Protein 1K0W (pdb70)

Solvent-accessible surface area: 64824 Å² total; per-residue (Å²): 70,38,112,111,22,15,129,83,0,9,94,7,0,45,16,0,48,155,91,128,5,18,75,140,60,122,7,7,0,0,4,19,38,91,182,120,30,5,0,0,0,10,0,45,81,12,81,23,102,119,13,69,24,120,16,0,0,0,1,18,22,136,76,25,117,78,63,63,34,109,85,155,31,8,78,24,10,45,1,0,44,15,0,1,80,36,16,102,74,5,13,0,0,2,5,4,65,3,187,38,0,12,84,10,0,119,60,26,70,43,1,37,4,47,26,50,56,4,0,33,64,0,62,12,62,0,4,14,3,93,137,26,70,120,79,30,80,130,42,134,81,48,72,40,4,0,52,1,0,21,56,8,4,133,160,115,69,36,76,10,59,67,4,13,0,0,0,2,45,75,38,0,6,1,2,3,7,159,60,1,113,36,0,4,89,11,7,48,14,2,19,84,7,0,103,87,6,44,92,39,113,130,152,36,89,154,79,99,82,27,129,107,109,63,14,42,115,30,10,100,153,81,146,76,21,112,106,21,18,126,68,0,5,86,7,0,43,17,0,47,156,92,129,3,20,69,136,59,121,8,8,0,0,2,19,35,95,175,136,33,6,0,0,0,9,1,39,81,14,79,22,106,124,11,69,32,114,13,0,0,0,0,18,20,141,75,27,117,80,72,53,32,110,78,122,28,8,68,22,9,46,1,0,41,15,0,1,79,35,16,110,70,5,13,0,0,1,5,3,61,4,188,40,0,14,83,10,0,118,57,25,76,43,1,39,5,46,28,50,57,4,0,35,67,0,59,12,60,0,4,15,3,90,147,29,71,110,82,31,83,127,45,130,84,50,63,37,3,0,51,2,0,19,50,6,2,128,151,115,71,38,75,9,57,64,3,13,0,0,0,4,35,75,39,0,5,1,2,3,8,161,60,1,117,35,0,4,90,11,5,50,12,1,18,84,7,0,100,88,7,45,88,39,112,130,153,38,89,153,76,100,82,28,129,108,107,64,13,40,111,31,7,95,160,84,132,74,23,120,103,21,19,118,69,0,9,86,6,0,40,16,0,48,151,98,125,3,20,76,134,65,121,8,8,0,0,2,22,35,96,177,132,29,4,0,0,0,10,1,50,82,14,75,24,98,122,11,74,33,120,19,0,0,0,0,16,20,140,81,22,117,68,71,56,41,107,82,158,33,8,77,23,9,45,2,0,49,17,0,0,80,40,17,105,75,7,10,0,0,1,6,4,60,2,183,37,0,12,87,10,0,120,58,25,71,42,1,37,4,47,28,51,56,4,0,37,66,0,63,14,60,0,8,17,3,85,139,29,68,111,82,30,82,123,42,130,82,53,64,39,3,0,53,2,0,19,51,3,3,131,150,112,72,38,77,10,57,67,4,12,0,0,0,2,36,77,42,0,5,2,2,2,9,152,50,0,112,35,0,5,90,10,6,51,12,2,21,84,7,0,98,84,7,43,88,42,113,129,154,36,87,154,82,98,85,26,130,105,106,65,13,42,110,29,7,91,153,86,132,85,30,116,101,20,20,123,72,0,7,91,6,0,36,16,0,48,144,93,129,4,19,69,138,59,120,8,8,0,0,2,23,33,96,175,125,31,1,0,0,0,8,0,41,75,17,79,22,100,123,12,72,36,120,16,0,0,0,1,16,19,149,78,29,115,70,62,59,37,104,80,142,36,8,79,22,9,40,1,0,37,15,0,1,81,38,21,106,73,6,11,0,0,2,4,4,61,3,184,40,0,12,86,10,0,120,59,26,72,41,1,39,4,47,27,49,58,4,0,40,63,0,60,13,58,0,4,15,3,89,134,30,69,112,82,27,84,124,51,127,78,52,59,39,2,0,53,1,0,21,46,9,3,131,155,116,73,37,74,8,57,63,5,14,0,0,0,2,42,71,35,0,7,1,2,3,9,158,54,0,117,37,0,5,89,11,8,46,11,2,17,86,7,0,101,87,8,42,86,42,108,130,148,36,83,144,80,98,84,25,130,107,106,65,12,50,104,30,4,85,163,85,124,80,32,115,104,26,16,121,77,0,6,84,6,0,40,17,0,48,145,97,129,2,20,72,140,58,118,9,6,0,0,4,20,45,90,177,104,29,0,0,0,0,7,0,55,76,11,81,23,104,122,12,75,34,120,22,0,0,0,1,15,24,141,89,29,108,60,62,56,32,112,80,149,33,8,78,24,8,48,2,0,41,15,0,1,79,37,18,106,71,5,12,0,0,2,6,3,68,3,182,41,0,11,85,10,0,118,61,25,71,44,1,41,4,46,27,49,55,5,0,26,69,0,55,14,61,0,7,16,4,97,144,28,70,110,82,28,78,126,44,131,81,52,63,40,3,0,53,1,0,17,44,8,3,126,154,115,76,39,73,8,56,62,0,11,0,0,0,3,43,75,39,0,5,2,1,4,9,159,53,0,114,41,0,5,89,13,7,46,9,2,19,86,7,0,102,86,10,42,84,37,110,129,150,39,85,144,72,101,83,25,128,112,106,61,15,46,110,25,8,107,138,86,139,82,37,118,103,20,21,128,84,0,10,84,7,0,58,25,0,46,170,85,124,4,19,76,131,57,124,10,7,0,0,5,23,24,97,167,136,23,2,0,0,0,10,1,42,78,10,81,25,103,121,14,66,32,118,23,0,0,0,2,11,19,130,88,24,113,65,66,58,32,110,93,154,38,8,76,20,7,42,1,0,36,17,0,1,80,38,29,110,75,5,13,0,0,1,6,2,66,3,180,38,0,11,86,11,0,119,61,26,74,41,1,39,4,48,28,50,55,6,0,31,76,0,58,13,62,0,7,17,1,95,138,26,71,105,84,26,84,121,42,128,83,52,65,40,3,0,52,1,0,22,45,7,4,110,166,113,68,43,71,6,59,60,0,14,0,0,0,4,36,73,40,0,6,2,1,4,9,154,57,1,114,38,0,3,84,12,8,56,8,1,18,90,8,0,104,86,9,44,89,40,113,131,156,40,87,151,78,99,82,27,127,105,107,63,14,39,106,28,6,97,147,77,142

Organism: Escherichia coli (strain K12) (NCBI:txid83333)

B-factor: mean 24.39, std 9.13, range [5.53, 56.59]

GO terms:
  GO:0008270 zinc ion binding (F, IDA)
  GO:0008742 L-ribulose-phosphate 4-epimerase activity (F, IDA)
  GO:0008742 L-ribulose-phosphate 4-epimerase activity (F, EXP)
  GO:0019569 L-arabinose catabolic process to D-xylulose 5-phosphate (P, IMP)
  GO:0005829 cytosol (C, IDA)
  GO:0042802 identical protein binding (F, IDA)
  GO:0032991 protein-containing complex (C, IDA)
  GO:0019569 L-arabinose catabolic process to D-xylulose 5-phosphate (P, IEP)
  GO:0019324 L-lyxose metabolic process (P, IMP)

Radius of gyration: 83.46 Å; Cα contacts (8 Å, |Δi|>4): 2722; chains: 6; bounding box: 84×61×274 Å

Sequence (1338 aa):
MLEDLKRQVLEANLALPKHNLVTLTWGNVSAVDRERGVFVIKPSGVDYSIMTADDMVVVSIETGEVVEGAKKPSSDTPTHRLLYQAFPSIGGIVHTHSRHATIWAQAGQSIPATGTTHANYFYGTIPCTRKMTDAEINGEYEWETGNVIVETFEKQGIDAAQMPGVLVHSHGPFAWGKNAEDAVHNAIVLEEVAYMGIFCRQLAPQLPDMQQTLLNKHYLRKHMLEDLKRQVLEANLALPKHNLVTLTWGNVSAVDRERGVFVIKPSGVDYSIMTADDMVVVSIETGEVVEGAKKPSSDTPTHRLLYQAFPSIGGIVHTHSRHATIWAQAGQSIPATGTTHANYFYGTIPCTRKMTDAEINGEYEWETGNVIVETFEKQGIDAAQMPGVLVHSHGPFAWGKNAEDAVHNAIVLEEVAYMGIFCRQLAPQLPDMQQTLLNKHYLRKHMLEDLKRQVLEANLALPKHNLVTLTWGNVSAVDRERGVFVIKPSGVDYSIMTADDMVVVSIETGEVVEGAKKPSSDTPTHRLLYQAFPSIGGIVHTHSRHATIWAQAGQSIPATGTTHANYFYGTIPCTRKMTDAEINGEYEWETGNVIVETFEKQGIDAAQMPGVLVHSHGPFAWGKNAEDAVHNAIVLEEVAYMGIFCRQLAPQLPDMQQTLLNKHYLRKHMLEDLKRQVLEANLALPKHNLVTLTWGNVSAVDRERGVFVIKPSGVDYSIMTADDMVVVSIETGEVVEGAKKPSSDTPTHRLLYQAFPSIGGIVHTHSRHATIWAQAGQSIPATGTTHANYFYGTIPCTRKMTDAEINGEYEWETGNVIVETFEKQGIDAAQMPGVLVHSHGPFAWGKNAEDAVHNAIVLEEVAYMGIFCRQLAPQLPDMQQTLLNKHYLRKHMLEDLKRQVLEANLALPKHNLVTLTWGNVSAVDRERGVFVIKPSGVDYSIMTADDMVVVSIETGEVVEGAKKPSSDTPTHRLLYQAFPSIGGIVHTHSRHATIWAQAGQSIPATGTTHANYFYGTIPCTRKMTDAEINGEYEWETGNVIVETFEKQGIDAAQMPGVLVHSHGPFAWGKNAEDAVHNAIVLEEVAYMGIFCRQLAPQLPDMQQTLLNKHYLRKHMLEDLKRQVLEANLALPKHNLVTLTWGNVSAVDRERGVFVIKPSGVDYSIMTADDMVVVSIETGEVVEGAKKPSSDTPTHRLLYQAFPSIGGIVHTHSRHATIWAQAGQSIPATGTTHANYFYGTIPCTRKMTDAEINGEYEWETGNVIVETFEKQGIDAAQMPGVLVHSHGPFAWGKNAEDAVHNAIVLEEVAYMGIFCRQLAPQLPDMQQTLLNKHYLRKH

CATH classification: 3.40.225.10

Foldseek 3Di:
DPLVQLVLQLVLLLVCVVLPQADFRFKKKKFDDVVVQKIWIAFPPDTNVGDDSLQIWIAHLVPRHTPDHPGHGDLLSLLVSLCCVLAVQFTMKMWGCRPLQVVCQQVQHWQAAADLLCLQQALGIAEHFDAQDPCCCPDSVSNSLNVRFSCRCVVVVHRCQRGQKHHYHSGHMMGTHNGSNRRSVSSSSSSVSSVVSVVVCVVPVPDDGDDNVSSCCNHVVHD/DCLVQLQLQLVLLLCCVVLPQADWNFKKKKFDDVVVQKIWIAFPPDTNVVDDSLQIWIAHLVPRHTPDHPGHGDPLSLLVSLCVVLAVQFGMKMWGARPLQVVCQQVQHWQAAADLLCLLQALGIAEHFDAQDPCCCVDSPSNSLNVRQSCRCVVVVHHCQRGQWHRYHSGGIMGTDNGSVRRSVSSSSSSVSSVVSVVVCVVPVPDDGDDNVSSCVNHVVDD/DCLVQLVLQLVLLLCCVVLPLADWNFKKKKFDDVVVQKIKIAFPPDTNVVDDSLQIWIAHLVPRHTDDHDGHGDLLSLLVSLLCVLAVQFGMKMWGARPLQVVCQAVQHWQAAADLLCLLQALGIAEEFDADDPCCCPDSVSNSLNVRVSCRCVVVVHHCQRGQKHRYHNGHIMGTHNGSVRRSVSSSSSSVSSVVSVVVCVVPVVRDGDDNVSSCCNHVVDD/DCQVQLVLQLVLLLVCVVLPQADWNFKKKKFDDVVVQKIKIAAPPDTNVGDDSLQIWIAHLVPRDTPDHDGHGHLLSLLVSLQCVLAVQFGMKMWGARPLQVVCQQVQHWQAAADLLCLLQALGIAEEFDADDPCCCPPSVSNSLNVRQSVRCVVVVHHCQRGQKHRYHSPHIMGTHRGSNRRSVSSSSSSVSSVVSVVVCVVPVPRDGDDNVSSCVNHVVDD/DVLVQLVLQLVLLLVCVVLQQADWNFKKKKFDDVVVQKIKIAFPPDTNVGDDSLQIFIAHLVPRDTPHHPGHGDPLSLLVSLQVVLAVQFGMKIWGCRPLQVVCQAVQHWQAAADLLCLLQALGIAEEFDADDPCCCPDSVSNSLNVSFSVRCVVVVHRCQRRQKHRYHSGGIMGTHRGSNGRSVSSSSSSVSSVVRVVVCVVPVPDDGDDNVSSCCNHVVDD/DPLVQLVLQLVLLLVCVVLVQADWNFKKKKFADVVVQWIKIAFPPDGNVGDDSLQIWIAHLVPRHTPDHPGHGDLLSLLVSLVVVLDVQFGMKMWGARPLQVVCQQVQHWFAAADLLCLLQALGIAEHFDADDVCCCPDSVSNSLNVSVSVRCVVVVHDCQRGQKHRYHSGGIMGTHNGSNRRSVSSSSSSVSSVCRVVVCVVPVVDDGDDNVSSCVNHVVDD

Secondary structure (DSSP, 8-state):
--HHHHHHHHHHHHHHHHTT---TT--EEEEEETTTTEEEEPBSS--TTT--GGG-EEEETTT--EEE-SSPBPTTHHHHHHHHHH-TT--EEEE---HHHHHHHHHT--B---SHHHHTT-SS-B-BPPPPPHHHHHSSHHHHHHHHHHHHHHHTT--TTT--EEEETTTEEEEEESSHHHHHHHHHHHHHHHHHHHHHHHH-TTPPPPPHHHHHHHHHH--/--HHHHHHHHHHHHHHHHTT---TT--EEEEEETTTTEEEEPBSS--TTT--GGGPEEEETTT--EEE-SSPBPTTHHHHHHHHHH-TT--EEEE---HHHHHHHHHT--B---SHHHHTT-SS-B-BPPPPPHHHHHSSHHHHHHHHHHHHHHHHT--TTT--EEEETTTEEEEEESSHHHHHHHHHHHHHHHHHHHHHHHH-TTPPPPPHHHHHHHHHH--/--HHHHHHHHHHHHHHHHTTS--TT--EEEEEETTTTEEEEPBSS--TTT--GGG-EEEETTT--EEE-SSPBPTTHHHHHHHHHH-TT--EEEE---HHHHHHHHHT--B---SHHHHTT-SSPBPBPPPPPHHHHHSSHHHHHHHHHHHHHHHTT--TTT--EEEETTTEEEEEESSHHHHHHHHHHHHHHHHHHHHHHHH-TTPPPPPHHHHHHHHHH--/--HHHHHHHHHHHHHHHHTT---TT--EEEEEETTTTEEEEPBSS--TTT--GGG-EEEETTT--EEE-SSPBPTTHHHHHHHHHH-TT--EEEE---HHHHHHHHHT--B---SHHHHTT-SS-B-BPPPPPHHHHHSSHHHHHHHHHHHHHHHHT--TTT--EEEETTTEEEEEESSHHHHHHHHHHHHHHHHHHHHHHHH-TTPPPPPHHHHHHHHHH--/--HHHHHHHHHHHHHHHHTT---TT--EEEEEETTTTEEEEPBSS--TTT--GGGPEEEETTT--EEE-SSPBPTTHHHHHHHHHH-TT--EEEE---HHHHHHHHHT--B---SHHHHTT-SS-B-BPPPPPHHHHHSSHHHHHHHHHHHHHHTTT--TTT--EEEETTTEEEEEESSHHHHHHHHHHHHHHHHHHHHHHHH-TTPPPPPHHHHHHHHHT--/--HHHHHHHHHHHHHHHHTTS--TT--EEEEEETTTTEEEEPBSS--TTT--GGG-EEEETTT--EEE-SSPBPTTHHHHHHHHHH-TT--EEEE---HHHHHHHHHT--B---SHHHHTT-SS-B-BPPPPPHHHHTSSHHHHHHHHHHHHHHHTT--TTT--EEEETTTEEEEEESSHHHHHHHHHHHHHHHHHHHHHHHH-TTPPPPPHHHHHHHHHH--

Structure (mmCIF, N/CA/C/O backbone):
data_1K0W
#
_entry.id   1K0W
#
_cell.length_a   105.900
_cell.length_b   105.900
_cell.length_c   274.800
_cell.angle_alpha   90.00
_cell.angle_beta   90.00
_cell.angle_gamma   90.00
#
_symmetry.space_group_name_H-M   'P 4 21 2'
#
loop_
_entity.id
_entity.type
_entity.pdbx_description
1 polymer 'L-RIBULOSE 5 PHOSPHATE 4-EPIMERASE'
2 non-polymer 'ZINC ION'
3 water water
#
loop_
_atom_site.group_PDB
_atom_site.id
_atom_site.type_symbol
_atom_site.label_atom_id
_atom_site.label_alt_id
_atom_site.label_comp_id
_atom_site.label_asym_id
_atom_site.label_entity_id
_atom_site.label_seq_id
_atom_site.pdbx_PDB_ins_code
_atom_site.Cartn_x
_atom_site.Cartn_y
_atom_site.Cartn_z
_atom_site.occupancy
_atom_site.B_iso_or_equiv
_atom_site.auth_seq_id
_atom_site.auth_comp_id
_atom_site.auth_asym_id
_atom_site.auth_atom_id
_atom_site.pdbx_PDB_model_num
ATOM 1 N N . MET A 1 1 ? 23.441 17.057 95.740 1.00 47.29 1 MET A N 1
ATOM 2 C CA . MET A 1 1 ? 21.984 16.740 95.775 1.00 47.14 1 MET A CA 1
ATOM 3 C C . MET A 1 1 ? 21.726 15.295 95.375 1.00 47.26 1 MET A C 1
ATOM 4 O O . MET A 1 1 ? 20.707 14.715 95.748 1.00 48.71 1 MET A O 1
ATOM 9 N N . LEU A 1 2 ? 22.644 14.724 94.603 1.00 46.15 2 LEU A N 1
ATOM 10 C CA . LEU A 1 2 ? 22.521 13.338 94.162 1.00 45.60 2 LEU A CA 1
ATOM 11 C C . LEU A 1 2 ? 23.867 12.665 94.405 1.00 44.78 2 LEU A C 1
ATOM 12 O O . LEU A 1 2 ? 24.467 12.080 93.502 1.00 44.22 2 LEU A O 1
ATOM 17 N N . GLU A 1 3 ? 24.327 12.770 95.645 1.00 43.61 3 GLU A N 1
ATOM 18 C CA . GLU A 1 3 ? 25.602 12.220 96.070 1.00 42.15 3 GLU A CA 1
ATOM 19 C C . GLU A 1 3 ? 25.964 10.865 95.464 1.00 42.06 3 GLU A C 1
ATOM 20 O O . GLU A 1 3 ? 27.088 10.683 94.994 1.00 41.88 3 GLU A O 1
ATOM 26 N N . ASP A 1 4 ? 25.034 9.915 95.458 1.00 41.17 4 ASP A N 1
ATOM 27 C CA . ASP A 1 4 ? 25.345 8.607 94.890 1.00 40.95 4 ASP A CA 1
ATOM 28 C C . ASP A 1 4 ? 25.644 8.699 93.389 1.00 40.46 4 ASP A C 1
ATOM 29 O O . ASP A 1 4 ? 26.379 7.869 92.841 1.00 40.16 4 ASP A O 1
ATOM 34 N N . LEU A 1 5 ? 25.076 9.706 92.726 1.00 39.12 5 LEU A N 1
ATOM 35 C CA . LEU A 1 5 ? 25.296 9.886 91.293 1.00 37.54 5 LEU A CA 1
ATOM 36 C C . LEU A 1 5 ? 26.638 10.570 91.091 1.00 36.34 5 LEU A C 1
ATOM 37 O O . LEU A 1 5 ? 27.392 10.222 90.180 1.00 35.95 5 LEU A O 1
ATOM 42 N N . LYS A 1 6 ? 26.924 11.553 91.939 1.00 35.00 6 LYS A N 1
ATOM 43 C CA . LYS A 1 6 ? 28.186 12.270 91.871 1.00 34.70 6 LYS A CA 1
ATOM 44 C C . LYS A 1 6 ? 29.315 11.296 92.166 1.00 35.15 6 LYS A C 1
ATOM 45 O O . LYS A 1 6 ? 30.456 11.520 91.768 1.00 35.14 6 LYS A O 1
ATOM 51 N N . ARG A 1 7 ? 28.985 10.221 92.878 1.00 34.82 7 ARG A N 1
ATOM 52 C CA . ARG A 1 7 ? 29.959 9.200 93.235 1.00 35.35 7 ARG A CA 1
ATOM 53 C C . ARG A 1 7 ? 30.277 8.356 92.021 1.00 34.50 7 ARG A C 1
ATOM 54 O O . ARG A 1 7 ? 31.439 8.064 91.736 1.00 34.27 7 ARG A O 1
ATOM 62 N N . GLN A 1 8 ? 29.224 7.957 91.319 1.00 33.72 8 GLN A N 1
ATOM 63 C CA . GLN A 1 8 ? 29.355 7.144 90.122 1.00 33.04 8 GLN A CA 1
ATOM 64 C C . GLN A 1 8 ? 30.108 7.881 89.022 1.00 31.70 8 GLN A C 1
ATOM 65 O O . GLN A 1 8 ? 30.910 7.277 88.307 1.00 31.18 8 GLN A O 1
ATOM 71 N N . VAL A 1 9 ? 29.841 9.179 88.894 1.00 29.42 9 VAL A N 1
ATOM 72 C CA . VAL A 1 9 ? 30.487 10.000 87.880 1.00 28.19 9 VAL A CA 1
ATOM 73 C C . VAL A 1 9 ? 31.937 10.243 88.279 1.00 28.22 9 VAL A C 1
ATOM 74 O O . VAL A 1 9 ? 32.847 10.126 87.456 1.00 27.44 9 VAL A O 1
ATOM 78 N N . LEU A 1 10 ? 32.150 10.573 89.547 1.00 27.86 10 LEU A N 1
ATOM 79 C CA . LEU A 1 10 ? 33.497 10.801 90.047 1.00 29.42 10 LEU A CA 1
ATOM 80 C C . LEU A 1 10 ? 34.359 9.574 89.752 1.00 29.05 10 LEU A C 1
ATOM 81 O O . LEU A 1 10 ? 35.387 9.673 89.083 1.00 28.58 10 LEU A O 1
ATOM 86 N N . GLU A 1 11 ? 33.926 8.419 90.243 1.00 28.65 11 GLU A N 1
ATOM 87 C CA . GLU A 1 11 ? 34.664 7.182 90.033 1.00 28.63 11 GLU A CA 1
ATOM 88 C C . GLU A 1 11 ? 34.886 6.857 88.557 1.00 27.62 11 GLU A C 1
ATOM 89 O O . GLU A 1 11 ? 35.930 6.325 88.189 1.00 27.38 11 GLU A O 1
ATOM 95 N N . ALA A 1 12 ? 33.914 7.171 87.707 1.00 26.59 12 ALA A N 1
ATOM 96 C CA . ALA A 1 12 ? 34.069 6.884 86.287 1.00 26.04 12 ALA A CA 1
ATOM 97 C C . ALA A 1 12 ? 35.139 7.797 85.695 1.00 25.27 12 ALA A C 1
ATOM 98 O O . ALA A 1 12 ? 35.918 7.384 84.839 1.00 25.79 12 ALA A O 1
ATOM 100 N N . ASN A 1 13 ? 35.171 9.041 86.155 1.00 25.28 13 ASN A N 1
ATOM 101 C CA . ASN A 1 13 ? 36.152 10.001 85.673 1.00 25.86 13 ASN A CA 1
ATOM 102 C C . ASN A 1 13 ? 37.568 9.611 86.100 1.00 26.34 13 ASN A C 1
ATOM 103 O O . ASN A 1 13 ? 38.530 9.805 85.353 1.00 26.31 13 ASN A O 1
ATOM 108 N N . LEU A 1 14 ? 37.687 9.057 87.302 1.00 26.27 14 LEU A N 1
ATOM 109 C CA . LEU A 1 14 ? 38.977 8.627 87.829 1.00 26.85 14 LEU A CA 1
ATOM 110 C C . LEU A 1 14 ? 39.433 7.355 87.128 1.00 26.39 14 LEU A C 1
ATOM 111 O O . LEU A 1 14 ? 40.611 7.013 87.149 1.00 27.47 14 LEU A O 1
ATOM 116 N N . ALA A 1 15 ? 38.491 6.660 86.506 1.00 25.63 15 ALA A N 1
ATOM 117 C CA . ALA A 1 15 ? 38.796 5.432 85.790 1.00 25.43 15 ALA A CA 1
ATOM 118 C C . ALA A 1 15 ? 39.480 5.732 84.454 1.00 24.81 15 ALA A C 1
ATOM 119 O O . ALA A 1 15 ? 40.219 4.904 83.926 1.00 25.30 15 ALA A O 1
ATOM 121 N N . LEU A 1 16 ? 39.232 6.919 83.913 1.00 24.25 16 LEU A N 1
ATOM 122 C CA . LEU A 1 16 ? 39.815 7.304 82.630 1.00 23.76 16 LEU A CA 1
ATOM 123 C C . LEU A 1 16 ? 41.336 7.169 82.581 1.00 23.68 16 LEU A C 1
ATOM 124 O O . LEU A 1 16 ? 41.868 6.488 81.701 1.00 23.84 16 LEU A O 1
ATOM 129 N N . PRO A 1 17 ? 42.059 7.815 83.514 1.00 23.84 17 PRO A N 1
ATOM 130 C CA . PRO A 1 17 ? 43.519 7.686 83.474 1.00 24.69 17 PRO A CA 1
ATOM 131 C C . PRO A 1 17 ? 43.983 6.275 83.842 1.00 26.24 17 PRO A C 1
ATOM 132 O O . PRO A 1 17 ? 44.975 5.781 83.311 1.00 26.19 17 PRO A O 1
ATO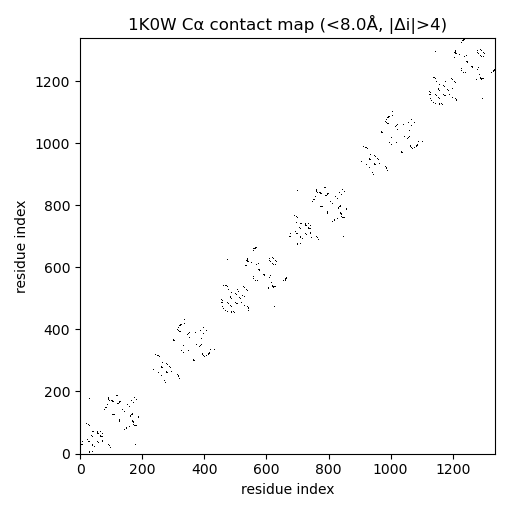M 136 N N . LYS A 1 18 ? 43.250 5.620 84.738 1.00 27.61 18 LYS A N 1
ATOM 137 C CA . LYS A 1 18 ? 43.615 4.273 85.158 1.00 28.33 18 LYS A CA 1
ATOM 138 C C . LYS A 1 18 ? 43.612 3.305 83.986 1.00 27.90 18 LYS A C 1
ATOM 139 O O . LYS A 1 18 ? 44.417 2.378 83.941 1.00 28.40 18 LYS A O 1
ATOM 145 N N . HIS A 1 19 ? 42.701 3.512 83.042 1.00 26.39 19 HIS A N 1
ATOM 146 C CA . HIS A 1 19 ? 42.626 2.633 81.888 1.00 25.71 19 HIS A CA 1
ATOM 147 C C . HIS A 1 19 ? 43.381 3.192 80.694 1.00 25.23 19 HIS A C 1
ATOM 148 O O . HIS A 1 19 ? 43.163 2.772 79.561 1.00 23.55 19 HIS A O 1
ATOM 155 N N . ASN A 1 20 ? 44.271 4.142 80.969 1.00 24.57 20 ASN A N 1
ATOM 156 C CA . ASN A 1 20 ? 45.103 4.765 79.945 1.00 24.73 20 ASN A CA 1
ATOM 157 C C . ASN A 1 20 ? 44.329 5.292 78.743 1.00 23.07 20 ASN A C 1
ATOM 158 O O . ASN A 1 20 ? 44.780 5.171 77.609 1.00 22.94 20 ASN A O 1
ATOM 163 N N . LEU A 1 21 ? 43.170 5.886 78.995 1.00 22.21 21 LEU A N 1
ATOM 164 C CA . LEU A 1 21 ? 42.349 6.432 77.920 1.00 22.07 21 LEU A CA 1
ATOM 165 C C . LEU A 1 21 ? 42.563 7.935 77.817 1.00 22.56 21 LEU A C 1
ATOM 166 O O . LEU A 1 21 ? 42.146 8.576 76.844 1.00 22.10 21 LEU A O 1
ATOM 171 N N . VAL A 1 22 ? 43.232 8.487 78.820 1.00 21.70 22 VAL A N 1
ATOM 172 C CA . VAL A 1 22 ? 43.459 9.916 78.876 1.00 23.64 22 VAL A CA 1
ATOM 173 C C . VAL A 1 22 ? 44.853 10.294 79.365 1.00 24.34 22 VAL A C 1
ATOM 174 O O . VAL A 1 22 ? 45.574 9.473 79.922 1.00 24.99 22 VAL A O 1
ATOM 178 N N . THR A 1 23 ? 45.223 11.547 79.133 1.00 25.83 23 THR A N 1
ATOM 179 C CA . THR A 1 23 ? 46.504 12.086 79.572 1.00 26.27 23 THR A CA 1
ATOM 180 C C . THR A 1 23 ? 46.207 13.472 80.152 1.00 25.93 23 THR A C 1
ATOM 181 O O . THR A 1 23 ? 45.228 14.107 79.764 1.00 25.94 23 THR A O 1
ATOM 185 N N . LEU A 1 24 ? 47.050 13.936 81.070 1.00 25.86 24 LEU A N 1
ATOM 186 C CA . LEU A 1 24 ? 46.860 15.241 81.689 1.00 25.09 24 LEU A CA 1
ATOM 187 C C . LEU A 1 24 ? 45.433 15.346 82.229 1.00 26.12 24 LEU A C 1
ATOM 188 O O . LEU A 1 24 ? 45.053 14.594 83.130 1.00 26.33 24 LEU A O 1
ATOM 193 N N . THR A 1 25 ? 44.637 16.260 81.682 1.00 25.09 25 THR A N 1
ATOM 194 C CA . THR A 1 25 ? 43.265 16.415 82.154 1.00 25.29 25 THR A CA 1
ATOM 195 C C . THR A 1 25 ? 42.228 16.231 81.058 1.00 24.40 25 THR A C 1
ATOM 196 O O . THR A 1 25 ? 41.082 16.635 81.216 1.00 23.24 25 THR A O 1
ATOM 200 N N . TRP A 1 26 ? 42.624 15.617 79.948 1.00 24.08 26 TRP A N 1
ATOM 201 C CA . TRP A 1 26 ? 41.682 15.391 78.858 1.00 25.08 26 TRP A CA 1
ATOM 202 C C . TRP A 1 26 ? 40.617 14.386 79.294 1.00 24.77 26 TRP A C 1
ATOM 203 O O . TRP A 1 26 ? 40.771 13.701 80.307 1.00 24.71 26 TRP A O 1
ATOM 214 N N . GLY A 1 27 ? 39.533 14.308 78.532 1.00 24.06 27 GLY A N 1
ATOM 215 C CA . GLY A 1 27 ? 38.475 13.365 78.847 1.00 23.01 27 GLY A CA 1
ATOM 216 C C . GLY A 1 27 ? 37.493 13.837 79.900 1.00 22.88 27 GLY A C 1
ATOM 217 O O . GLY A 1 27 ? 37.794 14.722 80.702 1.00 23.73 27 GLY A O 1
ATOM 218 N N . ASN A 1 28 ? 36.305 13.246 79.880 1.00 22.02 28 ASN A N 1
ATOM 219 C CA . ASN A 1 28 ? 35.256 13.576 80.834 1.00 21.15 28 ASN A CA 1
ATOM 220 C C . ASN A 1 28 ? 34.112 12.574 80.758 1.00 21.02 28 ASN A C 1
ATOM 221 O O . ASN A 1 28 ? 33.759 12.084 79.678 1.00 20.38 28 ASN A O 1
ATOM 226 N N . VAL A 1 29 ? 33.552 12.261 81.922 1.00 19.33 29 VAL A N 1
ATOM 227 C CA . VAL A 1 29 ? 32.444 11.328 82.017 1.00 18.55 29 VAL A CA 1
ATOM 228 C C . VAL A 1 29 ? 31.272 12.004 82.714 1.00 19.13 29 VAL A C 1
ATOM 229 O O . VAL A 1 29 ? 31.460 12.840 83.597 1.00 18.39 29 VAL A O 1
ATOM 233 N N . SER A 1 30 ? 30.060 11.648 82.305 1.00 20.09 30 SER A N 1
ATOM 234 C CA . SER A 1 30 ? 28.866 12.194 82.931 1.00 20.86 30 SER A CA 1
ATOM 235 C C . SER A 1 30 ? 27.809 11.100 82.985 1.00 21.67 30 SER A C 1
ATOM 236 O O . SER A 1 30 ? 27.894 10.109 82.255 1.00 20.35 30 SER A O 1
ATOM 239 N N . ALA A 1 31 ? 26.831 11.284 83.868 1.00 22.41 31 ALA A N 1
ATOM 240 C CA . ALA A 1 31 ? 25.730 10.343 84.037 1.00 23.72 31 ALA A CA 1
ATOM 241 C C . ALA A 1 31 ? 24.452 11.169 84.194 1.00 25.32 31 ALA A C 1
ATOM 242 O O . ALA A 1 31 ? 24.482 12.278 84.737 1.00 23.97 31 ALA A O 1
ATOM 244 N N . VAL A 1 32 ? 23.333 10.632 83.722 1.00 26.36 32 VAL A N 1
ATOM 245 C CA . VAL A 1 32 ? 22.077 11.361 83.795 1.00 28.81 32 VAL A CA 1
ATOM 246 C C . VAL A 1 32 ? 21.040 10.756 84.740 1.00 30.48 32 VAL A C 1
ATOM 247 O O . VAL A 1 32 ? 21.064 9.565 85.041 1.00 30.07 32 VAL A O 1
ATOM 251 N N . ASP A 1 33 ? 20.134 11.608 85.204 1.00 33.08 33 ASP A N 1
ATOM 252 C CA . ASP A 1 33 ? 19.038 11.194 86.068 1.00 35.21 33 ASP A CA 1
ATOM 253 C C . ASP A 1 33 ? 17.805 11.774 85.386 1.00 36.12 33 ASP A C 1
ATOM 254 O O . ASP A 1 33 ? 17.398 12.897 85.674 1.00 34.47 33 ASP A O 1
ATOM 259 N N . ARG A 1 34 ? 17.238 11.004 84.458 1.00 37.90 34 ARG A N 1
ATOM 260 C CA . ARG A 1 34 ? 16.063 11.431 83.703 1.00 40.02 34 ARG A CA 1
ATOM 261 C C . ARG A 1 34 ? 14.941 12.001 84.572 1.00 40.86 34 ARG A C 1
ATOM 262 O O . ARG A 1 34 ? 14.533 13.148 84.382 1.00 41.50 34 ARG A O 1
ATOM 270 N N . GLU A 1 35 ? 14.440 11.216 85.521 1.00 42.06 35 GLU A N 1
ATOM 271 C CA . GLU A 1 35 ? 13.368 11.698 86.390 1.00 43.21 35 GLU A CA 1
ATOM 272 C C . GLU A 1 35 ? 13.703 13.056 86.997 1.00 42.52 35 GLU A C 1
ATOM 273 O O . GLU A 1 35 ? 12.831 13.904 87.159 1.00 43.31 35 GLU A O 1
ATOM 279 N N . ARG A 1 36 ? 14.972 13.266 87.322 1.00 42.02 36 ARG A N 1
ATOM 280 C CA . ARG A 1 36 ? 15.408 14.534 87.895 1.00 41.01 36 ARG A CA 1
ATOM 281 C C . ARG A 1 36 ? 15.579 15.601 86.814 1.00 40.45 36 ARG A C 1
ATOM 282 O O . ARG A 1 36 ? 15.611 16.799 87.106 1.00 39.65 36 ARG A O 1
ATOM 290 N N . GLY A 1 37 ? 15.694 15.158 85.564 1.00 39.90 37 GLY A N 1
ATOM 291 C CA . GLY A 1 37 ? 15.877 16.090 84.466 1.00 39.07 37 GLY A CA 1
ATOM 292 C C . GLY A 1 37 ? 17.208 16.807 84.595 1.00 38.03 37 GLY A C 1
ATOM 293 O O . GLY A 1 37 ? 17.328 17.994 84.295 1.00 38.08 37 GLY A O 1
ATOM 294 N N . VAL A 1 38 ? 18.220 16.075 85.043 1.00 37.17 38 VAL A N 1
ATOM 295 C CA . VAL A 1 38 ? 19.545 16.651 85.226 1.00 35.88 38 VAL A CA 1
ATOM 296 C C . VAL A 1 38 ? 20.629 15.592 85.026 1.00 33.73 38 VAL A C 1
ATOM 297 O O . VAL A 1 38 ? 20.370 14.401 85.151 1.00 33.14 38 VAL A O 1
ATOM 301 N N . PHE A 1 39 ? 21.834 16.030 84.681 1.00 33.30 39 PHE A N 1
ATOM 302 C CA . PHE A 1 39 ? 22.948 15.106 84.521 1.00 32.17 39 PHE A CA 1
ATOM 303 C C . PHE A 1 39 ? 24.162 15.646 85.274 1.00 31.92 39 PHE A C 1
ATOM 304 O O . PHE A 1 39 ? 24.304 16.858 85.463 1.00 31.91 39 PHE A O 1
ATOM 312 N N . VAL A 1 40 ? 25.020 14.739 85.724 1.00 30.47 40 VAL A N 1
ATOM 313 C CA . VAL A 1 40 ? 26.212 15.113 86.479 1.00 30.10 40 VAL A CA 1
ATOM 314 C C . VAL A 1 40 ? 27.464 14.880 85.634 1.00 29.39 40 VAL A C 1
ATOM 315 O O . VAL A 1 40 ? 27.667 13.791 85.091 1.00 28.70 40 VAL A O 1
ATOM 319 N N . ILE A 1 41 ? 28.314 15.895 85.542 1.00 29.24 41 ILE A N 1
ATOM 320 C CA . ILE A 1 41 ? 29.513 15.780 84.724 1.00 28.86 41 ILE A CA 1
ATOM 321 C C . ILE A 1 41 ? 30.781 16.273 85.410 1.00 28.51 41 ILE A C 1
ATOM 322 O O . ILE A 1 41 ? 30.730 17.059 86.356 1.00 27.13 41 ILE A O 1
ATOM 327 N N . LYS A 1 42 ? 31.918 15.794 84.913 1.00 27.46 42 LYS A N 1
ATOM 328 C CA . LYS A 1 42 ? 33.228 16.173 85.420 1.00 27.06 42 LYS A CA 1
ATOM 329 C C . LYS A 1 42 ? 33.414 17.685 85.346 1.00 27.39 42 LYS A C 1
ATOM 330 O O . LYS A 1 42 ? 32.961 18.332 84.400 1.00 27.42 42 LYS A O 1
ATOM 336 N N . PRO A 1 43 ? 34.090 18.268 86.346 1.00 27.97 43 PRO A N 1
ATOM 337 C CA . PRO A 1 43 ? 34.333 19.712 86.377 1.00 28.38 43 PRO A CA 1
ATOM 338 C C . PRO A 1 43 ? 35.491 20.095 85.466 1.00 29.77 43 PRO A C 1
ATOM 339 O O . PRO A 1 43 ? 36.360 19.278 85.166 1.00 29.17 43 PRO A O 1
ATOM 343 N N . SER A 1 44 ? 35.496 21.347 85.032 1.00 31.19 44 SER A N 1
ATOM 344 C CA . SER A 1 44 ? 36.558 21.849 84.179 1.00 33.43 44 SER A CA 1
ATOM 345 C C . SER A 1 44 ? 37.627 22.479 85.066 1.00 34.39 44 SER A C 1
ATOM 346 O O . SER A 1 44 ? 37.309 23.163 86.036 1.00 34.81 44 SER A O 1
ATOM 349 N N . GLY A 1 45 ? 38.892 22.235 84.742 1.00 36.09 45 GLY A N 1
ATOM 350 C CA . GLY A 1 45 ? 39.976 22.804 85.526 1.00 37.00 45 GLY A CA 1
ATOM 351 C C . GLY A 1 45 ? 40.310 22.081 86.822 1.00 37.87 45 GLY A C 1
ATOM 352 O O . GLY A 1 45 ? 40.703 22.712 87.803 1.00 38.68 45 GLY A O 1
ATOM 353 N N . VAL A 1 46 ? 40.168 20.760 86.839 1.00 37.77 46 VAL A N 1
ATOM 354 C CA . VAL A 1 46 ? 40.470 19.992 88.041 1.00 37.45 46 VAL A CA 1
ATOM 355 C C . VAL A 1 46 ? 41.265 18.725 87.728 1.00 37.09 46 VAL A C 1
ATOM 356 O O . VAL A 1 46 ? 40.818 17.880 86.950 1.00 36.47 46 VAL A O 1
ATOM 360 N N . ASP A 1 47 ? 42.445 18.597 88.329 1.00 36.62 47 ASP A N 1
ATOM 361 C CA . ASP A 1 47 ? 43.269 17.415 88.110 1.00 36.77 47 ASP A CA 1
ATOM 362 C C . ASP A 1 47 ? 42.559 16.189 88.659 1.00 36.37 47 ASP A C 1
ATOM 363 O O . ASP A 1 47 ? 41.839 16.269 89.657 1.00 36.58 47 ASP A O 1
ATOM 368 N N . TYR A 1 48 ? 42.762 15.052 88.007 1.00 35.72 48 TYR A N 1
ATOM 369 C CA . TYR A 1 48 ? 42.148 13.815 88.460 1.00 35.16 48 TYR A CA 1
ATOM 370 C C . TYR A 1 48 ? 42.646 13.473 89.864 1.00 35.38 48 TYR A C 1
ATOM 371 O O . TYR A 1 48 ? 41.896 12.954 90.687 1.00 35.02 48 TYR A O 1
ATOM 380 N N . SER A 1 49 ? 43.907 13.785 90.141 1.00 35.89 49 SER A N 1
ATOM 381 C CA . SER A 1 49 ? 44.499 13.486 91.442 1.00 37.00 49 SER A CA 1
ATOM 382 C C . SER A 1 49 ? 43.967 14.328 92.598 1.00 37.82 49 SER A C 1
ATOM 383 O O . SER A 1 49 ? 44.291 14.062 93.752 1.00 38.79 49 SER A O 1
ATOM 386 N N . ILE A 1 50 ? 43.161 15.341 92.300 1.00 38.62 50 ILE A N 1
ATOM 387 C CA . ILE A 1 50 ? 42.606 16.206 93.347 1.00 38.79 50 ILE A CA 1
ATOM 388 C C . ILE A 1 50 ? 41.088 16.069 93.413 1.00 38.66 50 ILE A C 1
ATOM 389 O O . ILE A 1 50 ? 40.472 16.214 94.466 1.00 39.22 50 ILE A O 1
ATOM 394 N N . MET A 1 51 ? 40.511 15.789 92.255 1.00 38.91 51 MET A N 1
ATOM 395 C CA . MET A 1 51 ? 39.079 15.621 92.053 1.00 38.76 51 MET A CA 1
ATOM 396 C C . MET A 1 51 ? 38.309 14.884 93.155 1.00 38.79 51 MET A C 1
ATOM 397 O O . MET A 1 51 ? 38.650 13.760 93.515 1.00 38.90 51 MET A O 1
ATOM 402 N N . THR A 1 52 ? 37.260 15.523 93.673 1.00 38.57 52 THR A N 1
ATOM 403 C CA . THR A 1 52 ? 36.412 14.924 94.708 1.00 39.12 52 THR A CA 1
ATOM 404 C C . THR A 1 52 ? 34.961 14.898 94.219 1.00 39.48 52 THR A C 1
ATOM 405 O O . THR A 1 52 ? 34.594 15.653 93.317 1.00 39.54 52 THR A O 1
ATOM 409 N N . ALA A 1 53 ? 34.139 14.036 94.813 1.00 40.12 53 ALA A N 1
ATOM 410 C CA . ALA A 1 53 ? 32.733 13.922 94.420 1.00 40.29 53 ALA A CA 1
ATOM 411 C C . ALA A 1 53 ? 32.022 15.272 94.421 1.00 40.92 53 ALA A C 1
ATOM 412 O O . ALA A 1 53 ? 31.150 15.524 93.588 1.00 41.06 53 ALA A O 1
ATOM 414 N N . ASP A 1 54 ? 32.396 16.136 95.359 1.00 41.37 54 ASP A N 1
ATOM 415 C CA . ASP A 1 54 ? 31.799 17.464 95.462 1.00 42.21 54 ASP A CA 1
ATOM 416 C C . ASP A 1 54 ? 32.115 18.353 94.261 1.00 41.04 54 ASP A C 1
ATOM 417 O O . ASP A 1 54 ? 31.419 19.336 94.017 1.00 41.45 54 ASP A O 1
ATOM 422 N N . ASP A 1 55 ? 33.166 18.016 93.520 1.00 39.50 55 ASP A N 1
ATOM 423 C CA . ASP A 1 55 ? 33.556 18.803 92.353 1.00 37.53 55 ASP A CA 1
ATOM 424 C C . ASP A 1 55 ? 32.654 18.526 91.155 1.00 36.49 55 ASP A C 1
ATOM 425 O O . ASP A 1 55 ? 32.631 19.296 90.197 1.00 36.69 55 ASP A O 1
ATOM 430 N N . MET A 1 56 ? 31.918 17.423 91.201 1.00 36.19 56 MET A N 1
ATOM 431 C CA . MET A 1 56 ? 31.034 17.065 90.096 1.00 36.33 56 MET A CA 1
ATOM 432 C C . MET A 1 56 ? 29.895 18.069 89.961 1.00 36.31 56 MET A C 1
ATOM 433 O O . MET A 1 56 ? 29.187 18.349 90.927 1.00 36.87 56 MET A O 1
ATOM 438 N N . VAL A 1 57 ? 29.724 18.606 88.757 1.00 35.26 57 VAL A N 1
ATOM 439 C CA . VAL A 1 57 ? 28.688 19.598 88.501 1.00 34.80 57 VAL A CA 1
ATOM 440 C C . VAL A 1 57 ? 27.355 18.994 88.063 1.00 34.82 57 VAL A C 1
ATOM 441 O O . VAL A 1 57 ? 27.310 17.985 87.356 1.00 35.14 57 VAL A O 1
ATOM 445 N N . VAL A 1 58 ? 26.276 19.636 88.501 1.00 34.60 58 VAL A N 1
ATOM 446 C CA . VAL A 1 58 ? 24.905 19.237 88.197 1.00 34.44 58 VAL A CA 1
ATOM 447 C C . VAL A 1 58 ? 24.365 20.207 87.134 1.00 34.14 58 VAL A C 1
ATOM 448 O O . VAL A 1 58 ? 24.355 21.421 87.342 1.00 34.03 58 VAL A O 1
ATOM 452 N N . VAL A 1 59 ? 23.923 19.674 85.998 1.00 33.27 59 VAL A N 1
ATOM 453 C CA . VAL A 1 59 ? 23.428 20.513 84.905 1.00 32.78 59 VAL A CA 1
ATOM 454 C C . VAL A 1 59 ? 22.025 20.147 84.430 1.00 32.41 59 VAL A C 1
ATOM 455 O O . VAL A 1 59 ? 21.647 18.978 84.412 1.00 32.23 59 VAL A O 1
ATOM 459 N N . SER A 1 60 ? 21.262 21.161 84.035 1.00 32.96 60 SER A N 1
ATOM 460 C CA . SER A 1 60 ? 19.900 20.958 83.549 1.00 33.24 60 SER A CA 1
ATOM 461 C C . SER A 1 60 ? 19.870 20.384 82.130 1.00 32.98 60 SER A C 1
ATOM 462 O O . SER A 1 60 ? 20.434 20.961 81.205 1.00 33.36 60 SER A O 1
ATOM 465 N N . ILE A 1 61 ? 19.206 19.247 81.968 1.00 33.26 61 ILE A N 1
ATOM 466 C CA . ILE A 1 61 ? 19.094 18.599 80.666 1.00 34.02 61 ILE A CA 1
ATOM 467 C C . ILE A 1 61 ? 18.418 19.516 79.655 1.00 35.23 61 ILE A C 1
ATOM 468 O O . ILE A 1 61 ? 18.813 19.580 78.496 1.00 35.00 61 ILE A O 1
ATOM 473 N N . GLU A 1 62 ? 17.398 20.231 80.114 1.00 37.18 62 GLU A N 1
ATOM 474 C CA . GLU A 1 62 ? 16.632 21.126 79.259 1.00 38.74 62 GLU A CA 1
ATOM 475 C C . GLU A 1 62 ? 17.261 22.479 78.938 1.00 39.06 62 GLU A C 1
ATOM 476 O O . GLU A 1 62 ? 17.228 22.914 77.787 1.00 39.52 62 GLU A O 1
ATOM 482 N N . THR A 1 63 ? 17.832 23.147 79.934 1.00 39.24 63 THR A N 1
ATOM 483 C CA . THR A 1 63 ? 18.420 24.464 79.696 1.00 39.20 63 THR A CA 1
ATOM 484 C C . THR A 1 63 ? 19.938 24.523 79.703 1.00 39.48 63 THR A C 1
ATOM 485 O O . THR A 1 63 ? 20.521 25.520 79.273 1.00 39.69 63 THR A O 1
ATOM 489 N N . GLY A 1 64 ? 20.586 23.471 80.188 1.00 39.31 64 GLY A N 1
ATOM 490 C CA . GLY A 1 64 ? 22.035 23.480 80.220 1.00 39.60 64 GLY A CA 1
ATOM 491 C C . GLY A 1 64 ? 22.560 24.364 81.335 1.00 40.04 64 GLY A C 1
ATOM 492 O O . GLY A 1 64 ? 23.744 24.697 81.374 1.00 40.07 64 GLY A O 1
ATOM 493 N N . GLU A 1 65 ? 21.675 24.754 82.243 1.00 40.51 65 GLU A N 1
ATOM 494 C CA . GLU A 1 65 ? 22.066 25.586 83.373 1.00 41.80 65 GLU A CA 1
ATOM 495 C C . GLU A 1 65 ? 22.558 24.727 84.533 1.00 41.21 65 GLU A C 1
ATOM 496 O O . GLU A 1 65 ? 22.022 23.648 84.801 1.00 41.45 65 GLU A O 1
ATOM 502 N N . VAL A 1 66 ? 23.586 25.212 85.217 1.00 41.20 66 VAL A N 1
ATOM 503 C CA . VAL A 1 66 ? 24.169 24.490 86.337 1.00 41.76 66 VAL A CA 1
ATOM 504 C C . VAL A 1 66 ? 23.289 24.556 87.583 1.00 41.26 66 VAL A C 1
ATOM 505 O O . VAL A 1 66 ? 23.180 25.597 88.231 1.00 41.49 66 VAL A O 1
ATOM 509 N N . VAL A 1 67 ? 22.668 23.425 87.905 1.00 40.86 67 VAL A N 1
ATOM 510 C CA . VAL A 1 67 ? 21.777 23.307 89.055 1.00 40.76 67 VAL A CA 1
ATOM 511 C C . VAL A 1 67 ? 22.506 23.224 90.397 1.00 41.42 67 VAL A C 1
ATOM 512 O O . VAL A 1 67 ? 21.916 23.502 91.445 1.00 41.99 67 VAL A O 1
ATOM 516 N N . GLU A 1 68 ? 23.775 22.826 90.374 1.00 41.25 68 GLU A N 1
ATOM 517 C CA . GLU A 1 68 ? 24.560 22.723 91.605 1.00 41.43 68 GLU A CA 1
ATOM 518 C C . GLU A 1 68 ? 26.028 22.443 91.292 1.00 40.88 68 GLU A C 1
ATOM 519 O O . GLU A 1 68 ? 26.345 21.563 90.493 1.00 40.42 68 GLU A O 1
ATOM 525 N N . GLY A 1 69 ? 26.918 23.203 91.924 1.00 40.67 69 GLY A N 1
ATOM 526 C CA . GLY A 1 69 ? 28.339 23.017 91.703 1.00 40.35 69 GLY A CA 1
ATOM 527 C C . GLY A 1 69 ? 29.118 24.313 91.777 1.00 40.27 69 GLY A C 1
ATOM 528 O O . GLY A 1 69 ? 28.730 25.320 91.187 1.00 40.94 69 GLY A O 1
ATOM 529 N N . ALA A 1 70 ? 30.225 24.295 92.507 1.00 40.24 70 ALA A N 1
ATOM 530 C CA . ALA A 1 70 ? 31.056 25.484 92.644 1.00 40.26 70 ALA A CA 1
ATOM 531 C C . ALA A 1 70 ? 31.998 25.598 91.452 1.00 40.33 70 ALA A C 1
ATOM 532 O O . ALA A 1 70 ? 32.393 26.695 91.057 1.00 40.48 70 ALA A O 1
ATOM 534 N N . LYS A 1 71 ? 32.349 24.454 90.877 1.00 40.45 71 LYS A N 1
ATOM 535 C CA . LYS A 1 71 ? 33.267 24.418 89.748 1.00 40.05 71 LYS A CA 1
ATOM 536 C C . LYS A 1 71 ? 32.552 24.559 88.412 1.00 39.10 71 LYS A C 1
ATOM 537 O O . LYS A 1 71 ? 31.363 24.266 88.296 1.00 39.13 71 LYS A O 1
ATOM 543 N N . LYS A 1 72 ? 33.288 25.020 87.406 1.00 37.91 72 LYS A N 1
ATOM 544 C CA . LYS A 1 72 ? 32.737 25.171 86.067 1.00 37.05 72 LYS A CA 1
ATOM 545 C C . LYS A 1 72 ? 32.680 23.768 85.471 1.00 35.58 72 LYS A C 1
ATOM 546 O O . LYS A 1 72 ? 33.605 22.978 85.650 1.00 36.24 72 LYS A O 1
ATOM 552 N N . PRO A 1 73 ? 31.590 23.432 84.766 1.00 33.89 73 PRO A N 1
ATOM 553 C CA . PRO A 1 73 ? 31.477 22.101 84.172 1.00 31.74 73 PRO A CA 1
ATOM 554 C C . PRO A 1 73 ? 32.381 21.971 82.952 1.00 30.78 73 PRO A C 1
ATOM 555 O O . PRO A 1 73 ? 32.822 22.977 82.397 1.00 30.08 73 PRO A O 1
ATOM 559 N N . SER A 1 74 ? 32.665 20.733 82.555 1.00 29.04 74 SER A N 1
ATOM 560 C CA . SER A 1 74 ? 33.506 20.467 81.392 1.00 28.34 74 SER A CA 1
ATOM 561 C C . SER A 1 74 ? 33.009 21.258 80.185 1.00 27.36 74 SER A C 1
ATOM 562 O O . SER A 1 74 ? 31.805 21.423 79.996 1.00 26.55 74 SER A O 1
ATOM 565 N N . SER A 1 75 ? 33.942 21.738 79.369 1.00 26.91 75 SER A N 1
ATOM 566 C CA . SER A 1 75 ? 33.593 22.518 78.185 1.00 26.24 75 SER A CA 1
ATOM 567 C C . SER A 1 75 ? 32.816 21.690 77.163 1.00 26.04 75 SER A C 1
ATOM 568 O O . SER A 1 75 ? 32.249 22.235 76.219 1.00 27.08 75 SER A O 1
ATOM 571 N N . ASP A 1 76 ? 32.784 20.375 77.362 1.00 25.17 76 ASP A N 1
ATOM 572 C CA . ASP A 1 76 ? 32.075 19.472 76.459 1.00 24.42 76 ASP A CA 1
ATOM 573 C C . ASP A 1 76 ? 30.634 19.243 76.899 1.00 23.67 76 ASP A C 1
ATOM 574 O O . ASP A 1 76 ? 29.894 18.494 76.265 1.00 23.87 76 ASP A O 1
ATOM 579 N N . THR A 1 77 ? 30.240 19.897 77.986 1.00 23.46 77 THR A N 1
ATOM 580 C CA . THR A 1 77 ? 28.893 19.748 78.519 1.00 23.08 77 THR A CA 1
ATOM 581 C C . THR A 1 77 ? 27.764 19.859 77.495 1.00 21.76 77 THR A C 1
ATOM 582 O O . THR A 1 77 ? 26.840 19.055 77.510 1.00 21.54 77 THR A O 1
ATOM 586 N N . PRO A 1 78 ? 27.823 20.851 76.589 1.00 21.80 78 PRO A N 1
ATOM 587 C CA . PRO A 1 78 ? 26.741 20.968 75.602 1.00 20.76 78 PRO A CA 1
ATOM 588 C C . PRO A 1 78 ? 26.579 19.708 74.756 1.00 21.31 78 PRO A C 1
ATOM 589 O O . PRO A 1 78 ? 25.457 19.310 74.435 1.00 20.94 78 PRO A O 1
ATOM 593 N N . THR A 1 79 ? 27.702 19.082 74.401 1.00 20.72 79 THR A N 1
ATOM 594 C CA . THR A 1 79 ? 27.676 17.865 73.594 1.00 20.17 79 THR A CA 1
ATOM 595 C C . THR A 1 79 ? 26.965 16.757 74.363 1.00 20.79 79 THR A C 1
ATOM 596 O O . THR A 1 79 ? 26.117 16.051 73.811 1.00 19.79 79 THR A O 1
ATOM 600 N N . HIS A 1 80 ? 27.326 16.611 75.638 1.00 20.64 80 HIS A N 1
ATOM 601 C CA . HIS A 1 80 ? 26.723 15.604 76.506 1.00 21.59 80 HIS A CA 1
ATOM 602 C C . HIS A 1 80 ? 25.222 15.858 76.571 1.00 21.44 80 HIS A C 1
ATOM 603 O O . HIS A 1 80 ? 24.407 14.966 76.333 1.00 21.95 80 HIS A O 1
ATOM 610 N N . ARG A 1 81 ? 24.875 17.097 76.895 1.00 21.80 81 ARG A N 1
ATOM 611 C CA . ARG A 1 81 ? 23.489 17.514 77.008 1.00 22.58 81 ARG A CA 1
ATOM 612 C C . ARG A 1 81 ? 22.704 17.163 75.748 1.00 22.25 81 ARG A C 1
ATOM 613 O O . ARG A 1 81 ? 21.661 16.507 75.819 1.00 22.27 81 ARG A O 1
ATOM 621 N N . LEU A 1 82 ? 23.214 17.586 74.596 1.00 22.01 82 LEU A N 1
ATOM 622 C CA . LEU A 1 82 ? 22.552 17.309 73.327 1.00 22.28 82 LEU A CA 1
ATOM 623 C C . LEU A 1 82 ? 22.316 15.815 73.156 1.00 22.76 82 LEU A C 1
ATOM 624 O O . LEU A 1 82 ? 21.206 15.388 72.836 1.00 23.81 82 LEU A O 1
ATOM 629 N N . LEU A 1 83 ? 23.355 15.019 73.382 1.00 22.91 83 LEU A N 1
ATOM 630 C CA . LEU A 1 83 ? 23.248 13.572 73.237 1.00 22.51 83 LEU A CA 1
ATOM 631 C C . LEU A 1 83 ? 22.211 12.957 74.176 1.00 22.64 83 LEU A C 1
ATOM 632 O O . LEU A 1 83 ? 21.510 12.021 73.794 1.00 22.70 83 LEU A O 1
ATOM 637 N N . TYR A 1 84 ? 22.106 13.465 75.400 1.00 22.51 84 TYR A N 1
ATOM 638 C CA . TYR A 1 84 ? 21.104 12.922 76.314 1.00 24.29 84 TYR A CA 1
ATOM 639 C C . TYR A 1 84 ? 19.705 13.182 75.764 1.00 24.92 84 TYR A C 1
ATOM 640 O O . TYR A 1 84 ? 18.848 12.301 75.808 1.00 26.75 84 TYR A O 1
ATOM 649 N N . GLN A 1 85 ? 19.478 14.381 75.234 1.00 25.42 85 GLN A N 1
ATOM 650 C CA . GLN A 1 85 ? 18.173 14.719 74.675 1.00 26.90 85 GLN A CA 1
ATOM 651 C C . GLN A 1 85 ? 17.879 13.867 73.444 1.00 28.09 85 GLN A C 1
ATOM 652 O O . GLN A 1 85 ? 16.774 13.335 73.291 1.00 27.38 85 GLN A O 1
ATOM 658 N N . ALA A 1 86 ? 18.880 13.732 72.577 1.00 28.15 86 ALA A N 1
ATOM 659 C CA . ALA A 1 86 ? 18.742 12.967 71.341 1.00 27.73 86 ALA A CA 1
ATOM 660 C C . ALA A 1 86 ? 18.582 11.467 71.538 1.00 27.62 86 ALA A C 1
ATOM 661 O O . ALA A 1 86 ? 17.737 10.842 70.899 1.00 27.07 86 ALA A O 1
ATOM 663 N N . PHE A 1 87 ? 19.396 10.888 72.415 1.00 27.86 87 PHE A N 1
ATOM 664 C CA . PHE A 1 87 ? 19.351 9.453 72.664 1.00 28.88 87 PHE A CA 1
ATOM 665 C C . PHE A 1 87 ? 18.764 9.140 74.040 1.00 29.88 87 PHE A C 1
ATOM 666 O O . PHE A 1 87 ? 19.483 9.089 75.040 1.00 29.85 87 PHE A O 1
ATOM 674 N N . PRO A 1 88 ? 17.446 8.913 74.102 1.00 30.83 88 PRO A N 1
ATOM 675 C CA . PRO A 1 88 ? 16.730 8.607 75.343 1.00 31.27 88 PRO A CA 1
ATOM 676 C C . PRO A 1 88 ? 17.251 7.403 76.119 1.00 31.18 88 PRO A C 1
ATOM 677 O O . PRO A 1 88 ? 17.262 7.414 77.346 1.00 31.42 88 PRO A O 1
ATOM 681 N N . SER A 1 89 ? 17.693 6.375 75.401 1.00 31.68 89 SER A N 1
ATOM 682 C CA . SER A 1 89 ? 18.167 5.146 76.032 1.00 31.95 89 SER A CA 1
ATOM 683 C C . SER A 1 89 ? 19.560 5.165 76.654 1.00 32.50 89 SER A C 1
ATOM 684 O O . SER A 1 89 ? 20.020 4.134 77.152 1.00 34.22 89 SER A O 1
ATOM 687 N N . ILE A 1 90 ? 20.242 6.306 76.639 1.00 31.32 90 ILE A N 1
ATOM 688 C CA . ILE A 1 90 ? 21.580 6.349 77.222 1.00 29.90 90 ILE A CA 1
ATOM 689 C C . ILE A 1 90 ? 21.563 6.924 78.638 1.00 29.45 90 ILE A C 1
ATOM 690 O O . ILE A 1 90 ? 20.791 7.835 78.937 1.00 29.18 90 ILE A O 1
ATOM 695 N N . GLY A 1 91 ? 22.415 6.382 79.506 1.00 28.50 91 GLY A N 1
ATOM 696 C CA . GLY A 1 91 ? 22.475 6.850 80.878 1.00 26.91 91 GLY A CA 1
ATOM 697 C C . GLY A 1 91 ? 23.813 7.432 81.294 1.00 26.95 91 GLY A C 1
ATOM 698 O O . GLY A 1 91 ? 23.937 8.002 82.382 1.00 27.40 91 GLY A O 1
ATOM 699 N N . GLY A 1 92 ? 24.819 7.289 80.434 1.00 25.68 92 GLY A N 1
ATOM 700 C CA . GLY A 1 92 ? 26.140 7.811 80.736 1.00 23.65 92 GLY A CA 1
ATOM 701 C C . GLY A 1 92 ? 26.901 8.121 79.458 1.00 23.07 92 GLY A C 1
ATOM 702 O O . GLY A 1 92 ? 26.689 7.473 78.436 1.00 23.03 92 GLY A O 1
ATOM 703 N N . ILE A 1 93 ? 27.792 9.106 79.512 1.00 21.62 93 ILE A N 1
ATOM 704 C CA . ILE A 1 93 ? 28.567 9.490 78.337 1.00 19.69 93 ILE A CA 1
ATOM 705 C C . ILE A 1 93 ? 30.044 9.692 78.645 1.00 19.45 93 ILE A C 1
ATOM 706 O O . ILE A 1 93 ? 30.408 10.364 79.616 1.00 18.81 93 ILE A O 1
ATOM 711 N N . VAL A 1 94 ? 30.889 9.117 77.795 1.00 19.03 94 VAL A N 1
ATOM 712 C CA . VAL A 1 94 ? 32.329 9.238 77.945 1.00 19.60 94 VAL A CA 1
ATOM 713 C C . VAL A 1 94 ? 32.933 9.904 76.724 1.00 19.67 94 VAL A C 1
ATOM 714 O O . VAL A 1 94 ? 32.565 9.608 75.592 1.00 20.39 94 VAL A O 1
ATOM 718 N N . HIS A 1 95 ? 33.854 10.822 76.971 1.00 21.18 95 HIS A N 1
ATOM 719 C CA . HIS A 1 95 ? 34.568 11.501 75.912 1.00 21.04 95 HIS A CA 1
ATOM 720 C C . HIS A 1 95 ? 36.051 11.483 76.266 1.00 20.69 95 HIS A C 1
ATOM 721 O O . HIS A 1 95 ? 36.437 11.875 77.364 1.00 19.30 95 HIS A O 1
ATOM 728 N N . THR A 1 96 ? 36.877 11.005 75.343 1.00 20.85 96 THR A N 1
ATOM 729 C CA . THR A 1 96 ? 38.314 10.968 75.564 1.00 21.93 96 THR A CA 1
ATOM 730 C C . THR A 1 96 ? 39.007 11.179 74.237 1.00 22.36 96 THR A C 1
ATOM 731 O O . THR A 1 96 ? 38.361 11.306 73.198 1.00 22.27 96 THR A O 1
ATOM 735 N N . HIS A 1 97 ? 40.331 11.228 74.290 1.00 22.56 97 HIS A N 1
ATOM 736 C CA . HIS A 1 97 ? 41.144 11.348 73.095 1.00 22.52 97 HIS A CA 1
ATOM 737 C C . HIS A 1 97 ? 42.026 10.110 73.128 1.00 21.37 97 HIS A C 1
ATOM 738 O O . HIS A 1 97 ? 43.210 10.180 72.800 1.00 21.36 97 HIS A O 1
ATOM 745 N N . SER A 1 98 ? 41.451 8.981 73.549 1.00 18.95 98 SER A N 1
ATOM 746 C CA . SER A 1 98 ? 42.216 7.744 73.619 1.00 17.01 98 SER A CA 1
ATOM 747 C C . SER A 1 98 ? 42.952 7.600 72.287 1.00 16.27 98 SER A C 1
ATOM 748 O O . SER A 1 98 ? 42.356 7.660 71.212 1.00 14.55 98 SER A O 1
ATOM 751 N N . ARG A 1 99 ? 44.264 7.432 72.383 1.00 16.33 99 ARG A N 1
ATOM 752 C CA . ARG A 1 99 ? 45.138 7.345 71.222 1.00 15.58 99 ARG A CA 1
ATOM 753 C C . ARG A 1 99 ? 44.666 6.661 69.946 1.00 15.78 99 ARG A C 1
ATOM 754 O O . ARG A 1 99 ? 44.577 7.302 68.897 1.00 14.50 99 ARG A O 1
ATOM 762 N N . HIS A 1 100 ? 44.336 5.378 70.012 1.00 14.83 100 HIS A N 1
ATOM 763 C CA . HIS A 1 100 ? 43.968 4.689 68.790 1.00 14.62 100 HIS A CA 1
ATOM 764 C C . HIS A 1 100 ? 42.625 5.012 68.161 1.00 14.85 100 HIS A C 1
ATOM 765 O O . HIS A 1 100 ? 42.508 5.023 66.934 1.00 14.62 100 HIS A O 1
ATOM 772 N N . ALA A 1 101 ? 41.624 5.303 68.980 1.00 13.72 101 ALA A N 1
ATOM 773 C CA . ALA A 1 101 ? 40.323 5.658 68.447 1.00 13.59 101 ALA A CA 1
ATOM 774 C C . ALA A 1 101 ? 40.488 7.039 67.823 1.00 14.26 101 ALA A C 1
ATOM 775 O O . ALA A 1 101 ? 39.859 7.358 66.816 1.00 14.98 101 ALA A O 1
ATOM 777 N N . THR A 1 102 ? 41.356 7.849 68.425 1.00 13.70 102 THR A N 1
ATOM 778 C CA . THR A 1 102 ? 41.617 9.197 67.936 1.00 14.19 102 THR A CA 1
ATOM 779 C C . THR A 1 102 ? 42.387 9.173 66.612 1.00 14.78 102 THR A C 1
ATOM 780 O O . THR A 1 102 ? 42.231 10.065 65.777 1.00 14.37 102 THR A O 1
ATOM 784 N N . ILE A 1 103 ? 43.212 8.147 66.423 1.00 14.31 103 ILE A N 1
ATOM 785 C CA . ILE A 1 103 ? 43.966 7.999 65.186 1.00 14.05 103 ILE A CA 1
ATOM 786 C C . ILE A 1 103 ? 42.952 7.802 64.056 1.00 14.42 103 ILE A C 1
ATOM 787 O O . ILE A 1 103 ? 43.066 8.414 62.988 1.00 15.13 103 ILE A O 1
ATOM 792 N N . TRP A 1 104 ? 41.948 6.964 64.301 1.00 13.47 104 TRP A N 1
ATOM 793 C CA . TRP A 1 104 ? 40.912 6.732 63.307 1.00 13.20 104 TRP A CA 1
ATOM 794 C C . TRP A 1 104 ? 40.132 8.028 63.082 1.00 13.47 104 TRP A C 1
ATOM 795 O O . TRP A 1 104 ? 39.848 8.401 61.942 1.00 12.64 104 TRP A O 1
ATOM 806 N N . ALA A 1 105 ? 39.789 8.713 64.173 1.00 12.68 105 ALA A N 1
ATOM 807 C CA . ALA A 1 105 ? 39.049 9.968 64.076 1.00 14.30 105 ALA A CA 1
ATOM 808 C C . ALA A 1 105 ? 39.816 10.973 63.211 1.00 14.44 105 ALA A C 1
ATOM 809 O O . ALA A 1 105 ? 39.240 11.597 62.321 1.00 14.62 105 ALA A O 1
ATOM 811 N N . GLN A 1 106 ? 41.113 11.116 63.470 1.00 14.30 106 GLN A N 1
ATOM 812 C CA . GLN A 1 106 ? 41.953 12.040 62.712 1.00 15.51 106 GLN A CA 1
ATOM 813 C C . GLN A 1 106 ? 42.080 11.615 61.253 1.00 16.20 106 GLN A C 1
ATOM 814 O O . GLN A 1 106 ? 42.238 12.451 60.358 1.00 15.64 106 GLN A O 1
ATOM 820 N N . ALA A 1 107 ? 42.006 10.312 61.014 1.00 15.71 107 ALA A N 1
ATOM 821 C CA . ALA A 1 107 ? 42.087 9.793 59.660 1.00 15.75 107 ALA A CA 1
ATOM 822 C C . ALA A 1 107 ? 40.731 9.999 58.983 1.00 15.46 107 ALA A C 1
ATOM 823 O O . ALA A 1 107 ? 40.614 9.890 57.766 1.00 15.51 107 ALA A O 1
ATOM 825 N N . GLY A 1 108 ? 39.711 10.303 59.785 1.00 15.19 108 GLY A N 1
ATOM 826 C CA . GLY A 1 108 ? 38.376 10.513 59.250 1.00 15.16 108 GLY A CA 1
ATOM 827 C C . GLY A 1 108 ? 37.770 9.219 58.738 1.00 16.36 108 GLY A C 1
ATOM 828 O O . GLY A 1 108 ? 36.935 9.222 57.837 1.00 17.00 108 GLY A O 1
ATOM 829 N N . GLN A 1 109 ? 38.188 8.098 59.317 1.00 15.49 109 GLN A N 1
ATOM 830 C CA . GLN A 1 109 ? 37.685 6.801 58.888 1.00 15.02 109 GLN A CA 1
ATOM 831 C C . GLN A 1 109 ? 36.870 6.060 59.946 1.00 15.25 109 GLN A C 1
ATOM 832 O O . GLN A 1 109 ? 37.121 6.186 61.145 1.00 13.73 109 GLN A O 1
ATOM 838 N N . SER A 1 110 ? 35.896 5.280 59.484 1.00 15.34 110 SER A N 1
ATOM 839 C CA . SER A 1 110 ? 35.051 4.496 60.374 1.00 15.95 110 SER A CA 1
ATOM 840 C C . SER A 1 110 ? 35.724 3.159 60.680 1.00 15.89 110 SER A C 1
ATOM 841 O O . SER A 1 110 ? 36.388 2.577 59.819 1.00 14.61 110 SER A O 1
ATOM 844 N N . ILE A 1 111 ? 35.549 2.678 61.908 1.00 15.72 111 ILE A N 1
ATOM 845 C CA . ILE A 1 111 ? 36.137 1.406 62.320 1.00 15.20 111 ILE A CA 1
ATOM 846 C C . ILE A 1 111 ? 35.214 0.254 61.943 1.00 16.24 111 ILE A C 1
ATOM 847 O O . ILE A 1 111 ? 34.137 0.080 62.532 1.00 18.01 111 ILE A O 1
ATOM 852 N N . PRO A 1 112 ? 35.625 -0.556 60.957 1.00 15.90 112 PRO A N 1
ATOM 853 C CA . PRO A 1 112 ? 34.829 -1.696 60.500 1.00 15.26 112 PRO A CA 1
ATOM 854 C C . PRO A 1 112 ? 34.895 -2.855 61.491 1.00 15.27 112 PRO A C 1
ATOM 855 O O . PRO A 1 112 ? 35.925 -3.074 62.128 1.00 14.98 112 PRO A O 1
ATOM 859 N N . ALA A 1 113 ? 33.795 -3.590 61.616 1.00 14.16 113 ALA A N 1
ATOM 860 C CA . ALA A 1 113 ? 33.741 -4.728 62.525 1.00 15.39 113 ALA A CA 1
ATOM 861 C C . ALA A 1 113 ? 34.466 -5.903 61.878 1.00 15.26 113 ALA A C 1
ATOM 862 O O . ALA A 1 113 ? 33.987 -6.473 60.904 1.00 14.76 113 ALA A O 1
ATOM 864 N N . THR A 1 114 ? 35.623 -6.261 62.419 1.00 15.23 114 THR A N 1
ATOM 865 C CA . THR A 1 114 ? 36.391 -7.364 61.870 1.00 14.96 114 THR A CA 1
ATOM 866 C C . THR A 1 114 ? 36.617 -8.464 62.893 1.00 15.39 114 THR A C 1
ATOM 867 O O . THR A 1 114 ? 37.308 -9.441 62.605 1.00 14.97 114 THR A O 1
ATOM 871 N N . GLY A 1 115 ? 36.035 -8.308 64.082 1.00 15.61 115 GLY A N 1
ATOM 872 C CA . GLY A 1 115 ? 36.201 -9.315 65.118 1.00 15.42 115 GLY A CA 1
ATOM 873 C C . GLY A 1 115 ? 35.039 -9.461 66.086 1.00 16.15 115 GLY A C 1
ATOM 874 O O . GLY A 1 115 ? 34.162 -8.601 66.177 1.00 16.49 115 GLY A O 1
ATOM 875 N N . THR A 1 116 ? 35.038 -10.565 66.823 1.00 16.48 116 THR A N 1
ATOM 876 C CA . THR A 1 116 ? 33.991 -10.832 67.799 1.00 16.16 116 THR A CA 1
ATOM 877 C C . THR A 1 116 ? 34.102 -9.872 68.978 1.00 17.00 116 THR A C 1
ATOM 878 O O . THR A 1 116 ? 33.099 -9.551 69.627 1.00 17.05 116 THR A O 1
ATOM 882 N N . THR A 1 117 ? 35.323 -9.409 69.249 1.00 16.66 117 THR A N 1
ATOM 883 C CA . THR A 1 117 ? 35.558 -8.467 70.339 1.00 17.22 117 THR A CA 1
ATOM 884 C C . THR A 1 117 ? 34.669 -7.248 70.089 1.00 18.13 117 THR A C 1
ATOM 885 O O . THR A 1 117 ? 33.934 -6.781 70.968 1.00 17.36 117 THR A O 1
ATOM 889 N N . HIS A 1 118 ? 34.755 -6.749 68.864 1.00 17.53 118 HIS A N 1
ATOM 890 C CA . HIS A 1 118 ? 33.993 -5.596 68.424 1.00 17.31 118 HIS A CA 1
ATOM 891 C C . HIS A 1 118 ? 32.501 -5.939 68.421 1.00 16.47 118 HIS A C 1
ATOM 892 O O . HIS A 1 118 ? 31.681 -5.181 68.936 1.00 15.84 118 HIS A O 1
ATOM 899 N N . ALA A 1 119 ? 32.160 -7.094 67.859 1.00 17.00 119 ALA A N 1
ATOM 900 C CA . ALA A 1 119 ? 30.766 -7.533 67.780 1.00 17.06 119 ALA A CA 1
ATOM 901 C C . ALA A 1 119 ? 30.074 -7.601 69.137 1.00 18.08 119 ALA A C 1
ATOM 902 O O . ALA A 1 119 ? 28.865 -7.375 69.234 1.00 18.27 119 ALA A O 1
ATOM 904 N N . ASN A 1 120 ? 30.833 -7.901 70.187 1.00 18.66 120 ASN A N 1
ATOM 905 C CA . ASN A 1 120 ? 30.257 -7.989 71.527 1.00 19.43 120 ASN A CA 1
ATOM 906 C C . ASN A 1 120 ? 29.764 -6.659 72.088 1.00 19.84 120 ASN A C 1
ATOM 907 O O . ASN A 1 120 ? 28.925 -6.645 72.990 1.00 20.38 120 ASN A O 1
ATOM 912 N N . TYR A 1 121 ? 30.268 -5.546 71.561 1.00 19.32 121 TYR A N 1
ATOM 913 C CA . TYR A 1 121 ? 29.880 -4.240 72.091 1.00 19.53 121 TYR A CA 1
ATOM 914 C C . TYR A 1 121 ? 29.309 -3.220 71.112 1.00 19.32 121 TYR A C 1
ATOM 915 O O . TYR A 1 121 ? 28.599 -2.307 71.521 1.00 20.19 121 TYR A O 1
ATOM 924 N N . PHE A 1 122 ? 29.631 -3.356 69.833 1.00 18.55 122 PHE A N 1
ATOM 925 C CA . PHE A 1 122 ? 29.151 -2.420 68.822 1.00 18.54 122 PHE A CA 1
ATOM 926 C C . PHE A 1 122 ? 28.537 -3.214 67.691 1.00 19.22 122 PHE A C 1
ATOM 927 O O . PHE A 1 122 ? 29.213 -4.026 67.055 1.00 20.40 122 PHE A O 1
ATOM 935 N N . TYR A 1 123 ? 27.257 -2.979 67.437 1.00 18.90 123 TYR A N 1
ATOM 936 C CA . TYR A 1 123 ? 26.560 -3.715 66.402 1.00 20.36 123 TYR A CA 1
ATOM 937 C C . TYR A 1 123 ? 26.851 -3.201 64.997 1.00 20.49 123 TYR A C 1
ATOM 938 O O . TYR A 1 123 ? 25.991 -2.608 64.349 1.00 21.21 123 TYR A O 1
ATOM 947 N N . GLY A 1 124 ? 28.073 -3.437 64.529 1.00 19.81 124 GLY A N 1
ATOM 948 C CA . GLY A 1 124 ? 28.451 -3.000 63.196 1.00 19.01 124 GLY A CA 1
ATOM 949 C C . GLY A 1 124 ? 29.574 -1.977 63.184 1.00 18.78 124 GLY A C 1
ATOM 950 O O . GLY A 1 124 ? 30.256 -1.767 64.188 1.00 18.06 124 GLY A O 1
ATOM 951 N N . THR A 1 125 ? 29.751 -1.339 62.033 1.00 17.90 125 THR A N 1
ATOM 952 C CA . THR A 1 125 ? 30.777 -0.331 61.833 1.00 17.98 125 THR A CA 1
ATOM 953 C C . THR A 1 125 ? 30.647 0.827 62.817 1.00 18.35 125 THR A C 1
ATOM 954 O O . THR A 1 125 ? 29.565 1.381 63.001 1.00 19.82 125 THR A O 1
ATOM 958 N N . ILE A 1 126 ? 31.746 1.179 63.470 1.00 18.18 126 ILE A N 1
ATOM 959 C CA . ILE A 1 126 ? 31.725 2.303 64.395 1.00 17.19 126 ILE A CA 1
ATOM 960 C C . ILE A 1 126 ? 31.950 3.486 63.462 1.00 17.52 126 ILE A C 1
ATOM 961 O O . ILE A 1 126 ? 33.020 3.634 62.875 1.00 17.67 126 ILE A O 1
ATOM 966 N N . PRO A 1 127 ? 30.927 4.336 63.299 1.00 17.33 127 PRO A N 1
ATOM 967 C CA . PRO A 1 127 ? 30.971 5.510 62.422 1.00 16.42 127 PRO A CA 1
ATOM 968 C C . PRO A 1 127 ? 31.844 6.697 62.815 1.00 15.28 127 PRO A C 1
ATOM 969 O O . PRO A 1 127 ? 31.996 7.020 63.985 1.00 15.11 127 PRO A O 1
ATOM 973 N N . CYS A 1 128 ? 32.424 7.329 61.803 1.00 15.99 128 CYS A N 1
ATOM 974 C CA . CYS A 1 128 ? 33.222 8.532 61.992 1.00 15.53 128 CYS A CA 1
ATOM 975 C C . CYS A 1 128 ? 32.356 9.588 61.326 1.00 15.93 128 CYS A C 1
ATOM 976 O O . CYS A 1 128 ? 31.822 9.364 60.237 1.00 14.95 128 CYS A O 1
ATOM 979 N N . THR A 1 129 ? 32.195 10.728 61.977 1.00 16.91 129 THR A N 1
ATOM 980 C CA . THR A 1 129 ? 31.363 11.775 61.411 1.00 18.56 129 THR A CA 1
ATOM 981 C C . THR A 1 129 ? 32.045 12.451 60.233 1.00 19.64 129 THR A C 1
ATOM 982 O O . THR A 1 129 ? 33.248 12.285 60.000 1.00 19.08 129 THR A O 1
ATOM 986 N N . ARG A 1 130 ? 31.251 13.213 59.493 1.00 20.11 130 ARG A N 1
ATOM 987 C CA . ARG A 1 130 ? 31.748 13.970 58.362 1.00 20.16 130 ARG A CA 1
ATOM 988 C C . ARG A 1 130 ? 32.428 15.149 59.036 1.00 20.81 130 ARG A C 1
ATOM 989 O O . ARG A 1 130 ? 32.273 15.351 60.242 1.00 19.46 130 ARG A O 1
ATOM 997 N N . LYS A 1 131 ? 33.183 15.928 58.275 1.00 21.85 131 LYS A N 1
ATOM 998 C CA . LYS A 1 131 ? 33.833 17.093 58.848 1.00 23.00 131 LYS A CA 1
ATOM 999 C C . LYS A 1 131 ? 32.750 18.110 59.174 1.00 22.27 131 LYS A C 1
ATOM 1000 O O . LYS A 1 131 ? 31.724 18.164 58.499 1.00 21.68 131 LYS A O 1
ATOM 1006 N N . MET A 1 132 ? 32.968 18.901 60.218 1.00 22.29 132 MET A N 1
ATOM 1007 C CA . MET A 1 132 ? 32.008 19.933 60.588 1.00 22.33 132 MET A CA 1
ATOM 1008 C C . MET A 1 132 ? 32.246 21.107 59.642 1.00 22.05 132 MET A C 1
ATOM 1009 O O . MET A 1 132 ? 33.359 21.291 59.151 1.00 22.71 132 MET A O 1
ATOM 1014 N N . THR A 1 133 ? 31.210 21.892 59.367 1.00 21.33 133 THR A N 1
ATOM 1015 C CA . THR A 1 133 ? 31.367 23.030 58.466 1.00 21.12 133 THR A CA 1
ATOM 1016 C C . THR A 1 133 ? 31.957 24.208 59.232 1.00 21.97 133 THR A C 1
ATOM 1017 O O . THR A 1 133 ? 31.929 24.227 60.463 1.00 22.90 133 THR A O 1
ATOM 1021 N N . ASP A 1 134 ? 32.499 25.184 58.510 1.00 22.73 134 ASP A N 1
ATOM 1022 C CA . ASP A 1 134 ? 33.094 26.354 59.150 1.00 24.28 134 ASP A CA 1
ATOM 1023 C C . ASP A 1 134 ? 32.093 27.053 60.049 1.00 23.69 134 ASP A C 1
ATOM 1024 O O . ASP A 1 134 ? 32.455 27.585 61.101 1.00 25.98 134 ASP A O 1
ATOM 1029 N N . ALA A 1 135 ? 30.835 27.047 59.623 1.00 22.63 135 ALA A N 1
ATOM 1030 C CA . ALA A 1 135 ? 29.753 27.674 60.370 1.00 22.43 135 ALA A CA 1
ATOM 1031 C C . ALA A 1 135 ? 29.496 26.943 61.683 1.00 22.14 135 ALA A C 1
ATOM 1032 O O . ALA A 1 135 ? 29.368 27.566 62.737 1.00 21.61 135 ALA A O 1
ATOM 1034 N N . GLU A 1 136 ? 29.411 25.618 61.611 1.00 21.77 136 GLU A N 1
ATOM 1035 C CA . GLU A 1 136 ? 29.170 24.810 62.796 1.00 21.16 136 GLU A CA 1
ATOM 1036 C C . GLU A 1 136 ? 30.268 25.023 63.824 1.00 21.44 136 GLU A C 1
ATOM 1037 O O . GLU A 1 136 ? 30.000 25.218 65.012 1.00 20.72 136 GLU A O 1
ATOM 1043 N N . ILE A 1 137 ? 31.509 25.005 63.353 1.00 21.81 137 ILE A N 1
ATOM 1044 C CA . ILE A 1 137 ? 32.662 25.183 64.218 1.00 22.56 137 ILE A CA 1
ATOM 1045 C C . ILE A 1 137 ? 32.707 26.558 64.874 1.00 22.95 137 ILE A C 1
ATOM 1046 O O . ILE A 1 137 ? 33.038 26.674 66.051 1.00 22.80 137 ILE A O 1
ATOM 1051 N N . ASN A 1 138 ? 32.381 27.601 64.116 1.00 23.49 138 ASN A N 1
ATOM 1052 C CA . ASN A 1 138 ? 32.402 28.949 64.663 1.00 22.41 138 ASN A CA 1
ATOM 1053 C C . ASN A 1 138 ? 31.088 29.349 65.336 1.00 22.85 138 ASN A C 1
ATOM 1054 O O . ASN A 1 138 ? 30.945 30.481 65.785 1.00 23.16 138 ASN A O 1
ATOM 1059 N N . GLY A 1 139 ? 30.133 28.424 65.407 1.00 22.11 139 GLY A N 1
ATOM 1060 C CA . GLY A 1 139 ? 28.867 28.723 66.061 1.00 21.79 139 GLY A CA 1
ATOM 1061 C C . GLY A 1 139 ? 28.910 28.184 67.482 1.00 22.70 139 GLY A C 1
ATOM 1062 O O . GLY A 1 139 ? 29.874 28.424 68.211 1.00 21.14 139 GLY A O 1
ATOM 1063 N N . GLU A 1 140 ? 27.863 27.475 67.891 1.00 23.17 140 GLU A N 1
ATOM 1064 C CA . GLU A 1 140 ? 27.836 26.869 69.222 1.00 24.32 140 GLU A CA 1
ATOM 1065 C C . GLU A 1 140 ? 28.522 25.522 69.018 1.00 23.47 140 GLU A C 1
ATOM 1066 O O . GLU A 1 140 ? 27.876 24.477 68.926 1.00 23.78 140 GLU A O 1
ATOM 1072 N N . TYR A 1 141 ? 29.847 25.584 68.928 1.00 23.06 141 TYR A N 1
ATOM 1073 C CA . TYR A 1 141 ? 30.711 24.437 68.664 1.00 22.58 141 TYR A CA 1
ATOM 1074 C C . TYR A 1 141 ? 30.398 23.103 69.339 1.00 21.97 141 TYR A C 1
ATOM 1075 O O . TYR A 1 141 ? 30.128 22.121 68.652 1.00 21.75 141 TYR A O 1
ATOM 1084 N N . GLU A 1 142 ? 30.435 23.053 70.666 1.00 21.89 142 GLU A N 1
ATOM 1085 C CA . GLU A 1 142 ? 30.167 21.801 71.364 1.00 21.96 142 GLU A CA 1
ATOM 1086 C C . GLU A 1 142 ? 28.785 21.243 71.059 1.00 21.72 142 GLU A C 1
ATOM 1087 O O . GLU A 1 142 ? 28.624 20.040 70.864 1.00 21.17 142 GLU A O 1
ATOM 1093 N N . TRP A 1 143 ? 27.791 22.122 71.014 1.00 21.78 143 TRP A N 1
ATOM 1094 C CA . TRP A 1 143 ? 26.425 21.706 70.731 1.00 22.16 143 TRP A CA 1
ATOM 1095 C C . TRP A 1 143 ? 26.365 21.162 69.305 1.00 21.32 143 TRP A C 1
ATOM 1096 O O . TRP A 1 143 ? 25.766 20.115 69.047 1.00 20.18 143 TRP A O 1
ATOM 1107 N N . GLU A 1 144 ? 27.020 21.867 68.390 1.00 21.59 144 GLU A N 1
ATOM 1108 C CA . GLU A 1 144 ? 27.054 21.469 66.988 1.00 21.04 144 GLU A CA 1
ATOM 1109 C C . GLU A 1 144 ? 27.762 20.120 66.828 1.00 20.15 144 GLU A C 1
ATOM 1110 O O . GLU A 1 144 ? 27.410 19.311 65.960 1.00 19.37 144 GLU A O 1
ATOM 1116 N N . THR A 1 145 ? 28.761 19.883 67.672 1.00 18.50 145 THR A N 1
ATOM 1117 C CA . THR A 1 145 ? 29.479 18.620 67.659 1.00 17.88 145 THR A CA 1
ATOM 1118 C C . THR A 1 145 ? 28.441 17.538 67.959 1.00 17.87 145 THR A C 1
ATOM 1119 O O . THR A 1 145 ? 28.442 16.465 67.353 1.00 17.79 145 THR A O 1
ATOM 1123 N N . GLY A 1 146 ? 27.543 17.832 68.896 1.00 18.35 146 GLY A N 1
ATOM 1124 C CA . GLY A 1 146 ? 26.497 16.880 69.221 1.00 18.07 146 GLY A CA 1
ATOM 1125 C C . GLY A 1 146 ? 25.570 16.680 68.032 1.00 18.01 146 GLY A C 1
ATOM 1126 O O . GLY A 1 146 ? 25.232 15.547 67.687 1.00 18.58 146 GLY A O 1
ATOM 1127 N N . ASN A 1 147 ? 25.158 17.773 67.390 1.00 18.59 147 ASN A N 1
ATOM 1128 C CA . ASN A 1 147 ? 24.269 17.662 66.233 1.00 19.26 147 ASN A CA 1
ATOM 1129 C C . ASN A 1 147 ? 24.877 16.821 65.117 1.00 18.97 147 ASN A C 1
ATOM 1130 O O . ASN A 1 147 ? 24.174 16.060 64.456 1.00 19.76 147 ASN A O 1
ATOM 1135 N N . VAL A 1 148 ? 26.181 16.965 64.899 1.00 19.09 148 VAL A N 1
ATOM 1136 C CA . VAL A 1 148 ? 26.856 16.213 63.850 1.00 19.47 148 VAL A CA 1
ATOM 1137 C C . VAL A 1 148 ? 26.848 14.719 64.157 1.00 19.78 148 VAL A C 1
ATOM 1138 O O . VAL A 1 148 ? 26.718 13.888 63.260 1.00 20.47 148 VAL A O 1
ATOM 1142 N N . ILE A 1 149 ? 26.982 14.383 65.435 1.00 19.72 149 ILE A N 1
ATOM 1143 C CA . ILE A 1 149 ? 26.959 12.991 65.859 1.00 19.74 149 ILE A CA 1
ATOM 1144 C C . ILE A 1 149 ? 25.570 12.419 65.574 1.00 19.57 149 ILE A C 1
ATOM 1145 O O . ILE A 1 149 ? 25.433 11.365 64.949 1.00 20.24 149 ILE A O 1
ATOM 1150 N N . VAL A 1 150 ? 24.543 13.134 66.020 1.00 19.59 150 VAL A N 1
ATOM 1151 C CA . VAL A 1 150 ? 23.159 12.707 65.828 1.00 19.34 150 VAL A CA 1
ATOM 1152 C C . VAL A 1 150 ? 22.779 12.586 64.348 1.00 19.57 150 VAL A C 1
ATOM 1153 O O . VAL A 1 150 ? 22.119 11.625 63.951 1.00 18.85 150 VAL A O 1
ATOM 1157 N N . GLU A 1 151 ? 23.194 13.558 63.535 1.00 20.49 151 GLU A N 1
ATOM 1158 C CA . GLU A 1 151 ? 22.903 13.521 62.103 1.00 21.36 151 GLU A CA 1
ATOM 1159 C C . GLU A 1 151 ? 23.558 12.280 61.494 1.00 22.09 151 GLU A C 1
ATOM 1160 O O . GLU A 1 151 ? 22.969 11.584 60.664 1.00 22.12 151 GLU A O 1
ATOM 1166 N N . THR A 1 152 ? 24.784 12.002 61.919 1.00 22.77 152 THR A N 1
ATOM 1167 C CA . THR A 1 152 ? 25.505 10.842 61.423 1.00 22.69 152 THR A CA 1
ATOM 1168 C C . THR A 1 152 ? 24.667 9.590 61.633 1.00 22.96 152 THR A C 1
ATOM 1169 O O . THR A 1 152 ? 24.493 8.789 60.718 1.00 22.87 152 THR A O 1
ATOM 1173 N N . PHE A 1 153 ? 24.138 9.431 62.842 1.00 24.60 153 PHE A N 1
ATOM 1174 C CA . PHE A 1 153 ? 23.324 8.265 63.160 1.00 26.30 153 PHE A CA 1
ATOM 1175 C C . PHE A 1 153 ? 21.999 8.209 62.404 1.00 28.10 153 PHE A C 1
ATOM 1176 O O . PHE A 1 153 ? 21.587 7.143 61.942 1.00 28.44 153 PHE A O 1
ATOM 1184 N N . GLU A 1 154 ? 21.329 9.346 62.263 1.00 30.53 154 GLU A N 1
ATOM 1185 C CA . GLU A 1 154 ? 20.052 9.355 61.557 1.00 32.68 154 GLU A CA 1
ATOM 1186 C C . GLU A 1 154 ? 20.211 9.116 60.062 1.00 32.44 154 GLU A C 1
ATOM 1187 O O . GLU A 1 154 ? 19.514 8.283 59.485 1.00 31.35 154 GLU A O 1
ATOM 1193 N N . LYS A 1 155 ? 21.144 9.828 59.441 1.00 33.42 155 LYS A N 1
ATOM 1194 C CA . LYS A 1 155 ? 21.385 9.677 58.010 1.00 34.25 155 LYS A CA 1
ATOM 1195 C C . LYS A 1 155 ? 21.760 8.235 57.673 1.00 34.58 155 LYS A C 1
ATOM 1196 O O . LYS A 1 155 ? 21.285 7.675 56.686 1.00 34.11 155 LYS A O 1
ATOM 1202 N N . GLN A 1 156 ? 22.610 7.632 58.499 1.00 34.33 156 GLN A N 1
ATOM 1203 C CA . GLN A 1 156 ? 23.045 6.261 58.257 1.00 34.40 156 GLN A CA 1
ATOM 1204 C C . GLN A 1 156 ? 22.136 5.215 58.890 1.00 33.69 156 GLN A C 1
ATOM 1205 O O . GLN A 1 156 ? 22.430 4.020 58.851 1.00 33.61 156 GLN A O 1
ATOM 1211 N N . GLY A 1 157 ? 21.029 5.667 59.469 1.00 32.88 157 GLY A N 1
ATOM 1212 C CA . GLY A 1 157 ? 20.087 4.747 60.081 1.00 32.44 157 GLY A CA 1
ATOM 1213 C C . GLY A 1 157 ? 20.674 3.819 61.128 1.00 32.26 157 GLY A C 1
ATOM 1214 O O . GLY A 1 157 ? 20.387 2.624 61.144 1.00 32.97 157 GLY A O 1
ATOM 1215 N N . ILE A 1 158 ? 21.493 4.367 62.014 1.00 32.00 158 ILE A N 1
ATOM 1216 C CA . ILE A 1 158 ? 22.098 3.567 63.064 1.00 31.75 158 ILE A CA 1
ATOM 1217 C C . ILE A 1 158 ? 21.443 3.849 64.418 1.00 30.70 158 ILE A C 1
ATOM 1218 O O . ILE A 1 158 ? 21.274 5.000 64.819 1.00 30.02 158 ILE A O 1
ATOM 1223 N N . ASP A 1 159 ? 21.060 2.775 65.103 1.00 29.00 159 ASP A N 1
ATOM 1224 C CA . ASP A 1 159 ? 20.413 2.852 66.408 1.00 27.69 159 ASP A CA 1
ATOM 1225 C C . ASP A 1 159 ? 21.459 3.070 67.499 1.00 26.78 159 ASP A C 1
ATOM 1226 O O . ASP A 1 159 ? 22.338 2.236 67.697 1.00 25.75 159 ASP A O 1
ATOM 1231 N N . ALA A 1 160 ? 21.354 4.192 68.204 1.00 26.11 160 ALA A N 1
ATOM 1232 C CA . ALA A 1 160 ? 22.298 4.531 69.262 1.00 25.93 160 ALA A CA 1
ATOM 1233 C C . ALA A 1 160 ? 22.309 3.516 70.402 1.00 26.32 160 ALA A C 1
ATOM 1234 O O . ALA A 1 160 ? 23.291 3.409 71.136 1.00 26.61 160 ALA A O 1
ATOM 1236 N N . ALA A 1 161 ? 21.218 2.776 70.557 1.00 25.33 161 ALA A N 1
ATOM 1237 C CA . ALA A 1 161 ? 21.140 1.778 71.615 1.00 25.11 161 ALA A CA 1
ATOM 1238 C C . ALA A 1 161 ? 21.938 0.536 71.238 1.00 24.61 161 ALA A C 1
ATOM 1239 O O . ALA A 1 161 ? 22.204 -0.315 72.084 1.00 25.13 161 ALA A O 1
ATOM 1241 N N . GLN A 1 162 ? 22.313 0.431 69.966 1.00 24.28 162 GLN A N 1
ATOM 1242 C CA . GLN A 1 162 ? 23.087 -0.717 69.493 1.00 23.26 162 GLN A CA 1
ATOM 1243 C C . GLN A 1 162 ? 24.519 -0.353 69.105 1.00 22.26 162 GLN A C 1
ATOM 1244 O O . GLN A 1 162 ? 25.319 -1.234 68.778 1.00 21.42 162 GLN A O 1
ATOM 1250 N N . MET A 1 163 ? 24.831 0.940 69.142 1.00 19.93 163 MET A N 1
ATOM 1251 C CA . MET A 1 163 ? 26.159 1.443 68.784 1.00 19.22 163 MET A CA 1
ATOM 1252 C C . MET A 1 163 ? 26.546 2.540 69.770 1.00 18.24 163 MET A C 1
ATOM 1253 O O . MET A 1 163 ? 26.381 3.724 69.489 1.00 17.63 163 MET A O 1
ATOM 1258 N N . PRO A 1 164 ? 27.072 2.153 70.944 1.00 18.37 164 PRO A N 1
ATOM 1259 C CA . PRO A 1 164 ? 27.490 3.067 72.011 1.00 17.80 164 PRO A CA 1
ATOM 1260 C C . PRO A 1 164 ? 28.804 3.805 71.774 1.00 18.63 164 PRO A C 1
ATOM 1261 O O . PRO A 1 164 ? 29.567 4.028 72.714 1.00 18.39 164 PRO A O 1
ATOM 1265 N N . GLY A 1 165 ? 29.067 4.182 70.527 1.00 18.49 165 GLY A N 1
ATOM 1266 C CA . GLY A 1 165 ? 30.298 4.889 70.223 1.00 18.27 165 GLY A CA 1
ATOM 1267 C C . GLY A 1 165 ? 30.277 5.587 68.875 1.00 18.14 165 GLY A C 1
ATOM 1268 O O . GLY A 1 165 ? 29.518 5.213 67.979 1.00 18.04 165 GLY A O 1
ATOM 1269 N N . VAL A 1 166 ? 31.116 6.608 68.733 1.00 16.98 166 VAL A N 1
ATOM 1270 C CA . VAL A 1 166 ? 31.198 7.371 67.494 1.00 14.79 166 VAL A CA 1
ATOM 1271 C C . VAL A 1 166 ? 32.514 8.133 67.479 1.00 15.06 166 VAL A C 1
ATOM 1272 O O . VAL A 1 166 ? 33.050 8.483 68.531 1.00 15.15 166 VAL A O 1
ATOM 1276 N N . LEU A 1 167 ? 33.028 8.397 66.286 1.00 13.81 167 LEU A N 1
ATOM 1277 C CA . LEU A 1 167 ? 34.273 9.139 66.154 1.00 13.03 167 LEU A CA 1
ATOM 1278 C C . LEU A 1 167 ? 33.959 10.478 65.501 1.00 13.00 167 LEU A C 1
ATOM 1279 O O . LEU A 1 167 ? 33.282 10.534 64.472 1.00 14.25 167 LEU A O 1
ATOM 1284 N N . VAL A 1 168 ? 34.439 11.553 66.110 1.00 12.32 168 VAL A N 1
ATOM 1285 C CA . VAL A 1 168 ? 34.217 12.886 65.578 1.00 12.29 168 VAL A CA 1
ATOM 1286 C C . VAL A 1 168 ? 35.441 13.258 64.747 1.00 13.80 168 VAL A C 1
ATOM 1287 O O . VAL A 1 168 ? 36.551 13.391 65.268 1.00 12.82 168 VAL A O 1
ATOM 1291 N N . HIS A 1 169 ? 35.219 13.394 63.444 1.00 13.96 169 HIS A N 1
ATOM 1292 C CA . HIS A 1 169 ? 36.263 13.720 62.482 1.00 13.78 169 HIS A CA 1
ATOM 1293 C C . HIS A 1 169 ? 37.278 14.723 63.027 1.00 14.17 169 HIS A C 1
ATOM 1294 O O . HIS A 1 169 ? 36.902 15.759 63.576 1.00 13.13 169 HIS A O 1
ATOM 1301 N N . SER A 1 170 ? 38.560 14.394 62.874 1.00 13.48 170 SER A N 1
ATOM 1302 C CA . SER A 1 170 ? 39.674 15.237 63.318 1.00 15.99 170 SER A CA 1
ATOM 1303 C C . SER A 1 170 ? 39.679 15.555 64.810 1.00 16.78 170 SER A C 1
ATOM 1304 O O . SER A 1 170 ? 40.484 16.366 65.269 1.00 17.21 170 SER A O 1
ATOM 1307 N N . HIS A 1 171 ? 38.809 14.900 65.572 1.00 17.27 171 HIS A N 1
ATOM 1308 C CA . HIS A 1 171 ? 38.700 15.187 66.995 1.00 17.57 171 HIS A CA 1
ATOM 1309 C C . HIS A 1 171 ? 38.981 14.004 67.918 1.00 16.63 171 HIS A C 1
ATOM 1310 O O . HIS A 1 171 ? 40.084 13.857 68.436 1.00 14.86 171 HIS A O 1
ATOM 1317 N N . GLY A 1 172 ? 37.970 13.173 68.138 1.00 16.56 172 GLY A N 1
ATOM 1318 C CA . GLY A 1 172 ? 38.146 12.044 69.028 1.00 16.52 172 GLY A CA 1
ATOM 1319 C C . GLY A 1 172 ? 36.868 11.254 69.238 1.00 16.86 172 GLY A C 1
ATOM 1320 O O . GLY A 1 172 ? 35.807 11.626 68.731 1.00 15.69 172 GLY A O 1
ATOM 1321 N N . PRO A 1 173 ? 36.940 10.157 70.002 1.00 15.21 173 PRO A N 1
ATOM 1322 C CA . PRO A 1 173 ? 35.778 9.316 70.266 1.00 15.91 173 PRO A CA 1
ATOM 1323 C C . PRO A 1 173 ? 34.838 9.804 71.354 1.00 15.45 173 PRO A C 1
ATOM 1324 O O . PRO A 1 173 ? 35.231 10.496 72.289 1.00 15.74 173 PRO A O 1
ATOM 1328 N N . PHE A 1 174 ? 33.582 9.424 71.203 1.00 16.24 174 PHE A N 1
ATOM 1329 C CA . PHE A 1 174 ? 32.553 9.706 72.182 1.00 17.30 174 PHE A CA 1
ATOM 1330 C C . PHE A 1 174 ? 31.928 8.332 72.344 1.00 17.49 174 PHE A C 1
ATOM 1331 O O . PHE A 1 174 ? 31.739 7.616 71.365 1.00 18.92 174 PHE A O 1
ATOM 1339 N N . ALA A 1 175 ? 31.653 7.941 73.578 1.00 19.00 175 ALA A N 1
ATOM 1340 C CA . ALA A 1 175 ? 31.041 6.648 73.828 1.00 19.28 175 ALA A CA 1
ATOM 1341 C C . ALA A 1 175 ? 29.989 6.855 74.903 1.00 19.56 175 ALA A C 1
ATOM 1342 O O . ALA A 1 175 ? 30.013 7.862 75.612 1.00 20.00 175 ALA A O 1
ATOM 1344 N N . TRP A 1 176 ? 29.061 5.915 75.022 1.00 20.42 176 TRP A N 1
ATOM 1345 C CA . TRP A 1 176 ? 28.015 6.026 76.036 1.00 21.18 176 TRP A CA 1
ATOM 1346 C C . TRP A 1 176 ? 27.525 4.651 76.457 1.00 21.81 176 TRP A C 1
ATOM 1347 O O . TRP A 1 176 ? 27.947 3.640 75.897 1.00 21.01 176 TRP A O 1
ATOM 1358 N N . GLY A 1 177 ? 26.652 4.618 77.460 1.00 23.27 177 GLY A N 1
ATOM 1359 C CA . GLY A 1 177 ? 26.123 3.354 77.945 1.00 23.66 177 GLY A CA 1
ATOM 1360 C C . GLY A 1 177 ? 24.941 3.538 78.876 1.00 25.10 177 GLY A C 1
ATOM 1361 O O . GLY A 1 177 ? 24.411 4.640 79.008 1.00 24.94 177 GLY A O 1
ATOM 1362 N N . LYS A 1 178 ? 24.531 2.453 79.524 1.00 27.37 178 LYS A N 1
ATOM 1363 C CA . LYS A 1 178 ? 23.404 2.468 80.456 1.00 29.02 178 LYS A CA 1
ATOM 1364 C C . LYS A 1 178 ? 23.650 3.380 81.656 1.00 28.53 178 LYS A C 1
ATOM 1365 O O . LYS A 1 178 ? 22.712 3.930 82.232 1.00 29.01 178 LYS A O 1
ATOM 1371 N N . ASN A 1 179 ? 24.914 3.526 82.035 1.00 28.33 179 ASN A N 1
ATOM 1372 C CA . ASN A 1 179 ? 25.295 4.361 83.172 1.00 27.93 179 ASN A CA 1
ATOM 1373 C C . ASN A 1 179 ? 26.770 4.752 83.032 1.00 27.26 179 ASN A C 1
ATOM 1374 O O . ASN A 1 179 ? 27.460 4.252 82.145 1.00 27.24 179 ASN A O 1
ATOM 1379 N N . ALA A 1 180 ? 27.247 5.626 83.915 1.00 25.69 180 ALA A N 1
ATOM 1380 C CA . ALA A 1 180 ? 28.633 6.082 83.877 1.00 27.16 180 ALA A CA 1
ATOM 1381 C C . ALA A 1 180 ? 29.654 4.964 83.668 1.00 27.80 180 ALA A C 1
ATOM 1382 O O . ALA A 1 180 ? 30.530 5.067 82.809 1.00 26.72 180 ALA A O 1
ATOM 1384 N N . GLU A 1 181 ? 29.542 3.900 84.457 1.00 27.90 181 GLU A N 1
ATOM 1385 C CA . GLU A 1 181 ? 30.468 2.783 84.362 1.00 27.61 181 GLU A CA 1
ATOM 1386 C C . GLU A 1 181 ? 30.351 2.054 83.032 1.00 26.70 181 GLU A C 1
ATOM 1387 O O . GLU A 1 181 ? 31.353 1.801 82.360 1.00 26.99 181 GLU A O 1
ATOM 1393 N N . ASP A 1 182 ? 29.129 1.703 82.661 1.00 24.99 182 ASP A N 1
ATOM 1394 C CA . ASP A 1 182 ? 28.902 1.006 81.409 1.00 24.25 182 ASP A CA 1
ATOM 1395 C C . ASP A 1 182 ? 29.502 1.836 80.278 1.00 24.02 182 ASP A C 1
ATOM 1396 O O . ASP A 1 182 ? 30.106 1.296 79.353 1.00 23.76 182 ASP A O 1
ATOM 1401 N N . ALA A 1 183 ? 29.337 3.152 80.368 1.00 22.56 183 ALA A N 1
ATOM 1402 C CA . ALA A 1 183 ? 29.867 4.064 79.364 1.00 21.87 183 ALA A CA 1
ATOM 1403 C C . ALA A 1 183 ? 31.382 3.944 79.307 1.00 22.01 183 ALA A C 1
ATOM 1404 O O . ALA A 1 183 ? 31.967 3.891 78.228 1.00 22.86 183 ALA A O 1
ATOM 1406 N N . VAL A 1 184 ? 32.019 3.896 80.471 1.00 21.75 184 VAL A N 1
ATOM 1407 C CA . VAL A 1 184 ? 33.466 3.773 80.513 1.00 21.30 184 VAL A CA 1
ATOM 1408 C C . VAL A 1 184 ? 33.931 2.460 79.897 1.00 21.35 184 VAL A C 1
ATOM 1409 O O . VAL A 1 184 ? 34.919 2.436 79.170 1.00 21.03 184 VAL A O 1
ATOM 1413 N N . HIS A 1 185 ? 33.215 1.373 80.168 1.00 21.85 185 HIS A N 1
ATOM 1414 C CA . HIS A 1 185 ? 33.586 0.081 79.604 1.00 22.27 185 HIS A CA 1
ATOM 1415 C C . HIS A 1 185 ? 33.494 0.093 78.088 1.00 21.40 185 HIS A C 1
ATOM 1416 O O . HIS A 1 185 ? 34.364 -0.457 77.407 1.00 21.37 185 HIS A O 1
ATOM 1423 N N . ASN A 1 186 ? 32.447 0.716 77.553 1.00 19.62 186 ASN A N 1
ATOM 1424 C CA . ASN A 1 186 ? 32.314 0.786 76.108 1.00 18.80 186 ASN A CA 1
ATOM 1425 C C . ASN A 1 186 ? 33.459 1.618 75.539 1.00 18.43 186 ASN A C 1
ATOM 1426 O O . ASN A 1 186 ? 33.963 1.333 74.454 1.00 18.15 186 ASN A O 1
ATOM 1431 N N . ALA A 1 187 ? 33.875 2.641 76.277 1.00 17.50 187 ALA A N 1
ATOM 1432 C CA . ALA A 1 187 ? 34.973 3.485 75.825 1.00 17.11 187 ALA A CA 1
ATOM 1433 C C . ALA A 1 187 ? 36.271 2.675 75.742 1.00 17.66 187 ALA A C 1
ATOM 1434 O O . ALA A 1 187 ? 37.033 2.800 74.779 1.00 16.21 187 ALA A O 1
ATOM 1436 N N . ILE A 1 188 ? 36.520 1.827 76.736 1.00 17.56 188 ILE A N 1
ATOM 1437 C CA . ILE A 1 188 ? 37.748 1.057 76.705 1.00 17.78 188 ILE A CA 1
ATOM 1438 C C . ILE A 1 188 ? 37.728 0.035 75.572 1.00 16.73 188 ILE A C 1
ATOM 1439 O O . ILE A 1 188 ? 38.762 -0.223 74.956 1.00 16.12 188 ILE A O 1
ATOM 1444 N N . VAL A 1 189 ? 36.561 -0.536 75.276 1.00 16.15 189 VAL A N 1
ATOM 1445 C CA . VAL A 1 189 ? 36.475 -1.503 74.183 1.00 16.16 189 VAL A CA 1
ATOM 1446 C C . VAL A 1 189 ? 36.668 -0.773 72.851 1.00 16.58 189 VAL A C 1
ATOM 1447 O O . VAL A 1 189 ? 37.337 -1.274 71.955 1.00 17.43 189 VAL A O 1
ATOM 1451 N N . LEU A 1 190 ? 36.089 0.418 72.728 1.00 17.20 190 LEU A N 1
ATOM 1452 C CA . LEU A 1 190 ? 36.231 1.206 71.502 1.00 17.65 190 LEU A CA 1
ATOM 1453 C C . LEU A 1 190 ? 37.718 1.417 71.202 1.00 15.73 190 LEU A C 1
ATOM 1454 O O . LEU A 1 190 ? 38.147 1.316 70.056 1.00 16.91 190 LEU A O 1
ATOM 1459 N N . GLU A 1 191 ? 38.497 1.683 72.244 1.00 15.26 191 GLU A N 1
ATOM 1460 C CA . GLU A 1 191 ? 39.937 1.883 72.104 1.00 15.76 191 GLU A CA 1
ATOM 1461 C C . GLU A 1 191 ? 40.621 0.575 71.683 1.00 15.81 191 GLU A C 1
ATOM 1462 O O . GLU A 1 191 ? 41.501 0.578 70.821 1.00 17.10 191 GLU A O 1
ATOM 1468 N N . GLU A 1 192 ? 40.213 -0.542 72.280 1.00 15.50 192 GLU A N 1
ATOM 1469 C CA . GLU A 1 192 ? 40.801 -1.840 71.940 1.00 16.12 192 GLU A CA 1
ATOM 1470 C C . GLU A 1 192 ? 40.581 -2.235 70.472 1.00 15.39 192 GLU A C 1
ATOM 1471 O O . GLU A 1 192 ? 41.521 -2.634 69.784 1.00 14.23 192 GLU A O 1
ATOM 1477 N N . VAL A 1 193 ? 39.344 -2.127 69.992 1.00 15.00 193 VAL A N 1
ATOM 1478 C CA . VAL A 1 193 ? 39.058 -2.501 68.611 1.00 14.51 193 VAL A CA 1
ATOM 1479 C C . VAL A 1 193 ? 39.650 -1.500 67.623 1.00 14.48 193 VAL A C 1
ATOM 1480 O O . VAL A 1 193 ? 39.896 -1.836 66.469 1.00 14.26 193 VAL A O 1
ATOM 1484 N N . ALA A 1 194 ? 39.876 -0.274 68.082 1.00 14.05 194 ALA A N 1
ATOM 1485 C CA . ALA A 1 194 ? 40.486 0.753 67.240 1.00 13.82 194 ALA A CA 1
ATOM 1486 C C . ALA A 1 194 ? 41.948 0.343 67.063 1.00 13.19 194 ALA A C 1
ATOM 1487 O O . ALA A 1 194 ? 42.490 0.376 65.960 1.00 12.88 194 ALA A O 1
ATOM 1489 N N . TYR A 1 195 ? 42.578 -0.052 68.166 1.00 13.04 195 TYR A N 1
ATOM 1490 C CA . TYR A 1 195 ? 43.973 -0.478 68.123 1.00 13.65 195 TYR A CA 1
ATOM 1491 C C . TYR A 1 195 ? 44.145 -1.663 67.182 1.00 13.69 195 TYR A C 1
ATOM 1492 O O . TYR A 1 195 ? 44.969 -1.636 66.267 1.00 11.47 195 TYR A O 1
ATOM 1501 N N . MET A 1 196 ? 43.353 -2.705 67.409 1.00 13.51 196 MET A N 1
ATOM 1502 C CA . MET A 1 196 ? 43.447 -3.904 66.589 1.00 14.34 196 MET A CA 1
ATOM 1503 C C . MET A 1 196 ? 43.073 -3.678 65.132 1.00 13.98 196 MET A C 1
ATOM 1504 O O . MET A 1 196 ? 43.603 -4.344 64.247 1.00 14.03 196 MET A O 1
ATOM 1509 N N . GLY A 1 197 ? 42.164 -2.740 64.889 1.00 13.62 197 GLY A N 1
ATOM 1510 C CA . GLY A 1 197 ? 41.733 -2.461 63.530 1.00 14.04 197 GLY A CA 1
ATOM 1511 C C . GLY A 1 197 ? 42.845 -1.914 62.661 1.00 13.95 197 GLY A C 1
ATOM 1512 O O . GLY A 1 197 ? 42.938 -2.210 61.467 1.00 13.82 197 GLY A O 1
ATOM 1513 N N . ILE A 1 198 ? 43.695 -1.103 63.269 1.00 13.69 198 ILE A N 1
ATOM 1514 C CA . ILE A 1 198 ? 44.810 -0.522 62.552 1.00 14.43 198 ILE A CA 1
ATOM 1515 C C . ILE A 1 198 ? 45.698 -1.627 62.001 1.00 14.35 198 ILE A C 1
ATOM 1516 O O . ILE A 1 198 ? 45.943 -1.717 60.794 1.00 13.86 198 ILE A O 1
ATOM 1521 N N . PHE A 1 199 ? 46.168 -2.484 62.896 1.00 13.37 199 PHE A N 1
ATOM 1522 C CA . PHE A 1 199 ? 47.064 -3.543 62.489 1.00 14.28 199 PHE A CA 1
ATOM 1523 C C . PHE A 1 199 ? 46.454 -4.722 61.754 1.00 14.97 199 PHE A C 1
ATOM 1524 O O . PHE A 1 199 ? 47.158 -5.393 61.001 1.00 15.13 199 PHE A O 1
ATOM 1532 N N . CYS A 1 200 ? 45.163 -4.986 61.937 1.00 15.88 200 CYS A N 1
ATOM 1533 C CA . CYS A 1 200 ? 44.593 -6.092 61.190 1.00 18.28 200 CYS A CA 1
ATOM 1534 C C . CYS A 1 200 ? 44.493 -5.614 59.739 1.00 17.94 200 CYS A C 1
ATOM 1535 O O . CYS A 1 200 ? 44.645 -6.411 58.812 1.00 17.24 200 CYS A O 1
ATOM 1538 N N . ARG A 1 201 ? 44.279 -4.312 59.534 1.00 16.94 201 ARG A N 1
ATOM 1539 C CA . ARG A 1 201 ? 44.226 -3.791 58.169 1.00 17.59 201 ARG A CA 1
ATOM 1540 C C . ARG A 1 201 ? 45.605 -3.929 57.531 1.00 17.61 201 ARG A C 1
ATOM 1541 O O . ARG A 1 201 ? 45.723 -4.263 56.356 1.00 17.26 201 ARG A O 1
ATOM 1549 N N . GLN A 1 202 ? 46.645 -3.654 58.314 1.00 18.24 202 GLN A N 1
ATOM 1550 C CA . GLN A 1 202 ? 48.015 -3.749 57.822 1.00 18.21 202 GLN A CA 1
ATOM 1551 C C . GLN A 1 202 ? 48.320 -5.175 57.375 1.00 17.20 202 GLN A C 1
ATOM 1552 O O . GLN A 1 202 ? 48.913 -5.386 56.318 1.00 16.03 202 GLN A O 1
ATOM 1558 N N . LEU A 1 203 ? 47.914 -6.153 58.178 1.00 16.95 203 LEU A N 1
ATOM 1559 C CA . LEU A 1 203 ? 48.149 -7.555 57.827 1.00 17.70 203 LEU A CA 1
ATOM 1560 C C . LEU A 1 203 ? 47.311 -7.985 56.632 1.00 17.92 203 LEU A C 1
ATOM 1561 O O . LEU A 1 203 ? 47.734 -8.822 55.836 1.00 19.29 203 LEU A O 1
ATOM 1566 N N . ALA A 1 204 ? 46.119 -7.415 56.509 1.00 17.60 204 ALA A N 1
ATOM 1567 C CA . ALA A 1 204 ? 45.227 -7.772 55.411 1.00 19.22 204 ALA A CA 1
ATOM 1568 C C . ALA A 1 204 ? 44.502 -6.538 54.876 1.00 18.96 204 ALA A C 1
ATOM 1569 O O . ALA A 1 204 ? 43.365 -6.266 55.254 1.00 20.01 204 ALA A O 1
ATOM 1571 N N . PRO A 1 205 ? 45.158 -5.772 53.990 1.00 18.81 205 PRO A N 1
ATOM 1572 C CA . PRO A 1 205 ? 44.556 -4.563 53.417 1.00 18.92 205 PRO A CA 1
ATOM 1573 C C . PRO A 1 205 ? 43.220 -4.733 52.688 1.00 18.90 205 PRO A C 1
ATOM 1574 O O . PRO A 1 205 ? 42.417 -3.798 52.651 1.00 18.57 205 PRO A O 1
ATOM 1578 N N . GLN A 1 206 ? 42.976 -5.902 52.103 1.00 18.88 206 GLN A N 1
ATOM 1579 C CA . GLN A 1 206 ? 41.701 -6.135 51.419 1.00 20.27 206 GLN A CA 1
ATOM 1580 C C . GLN A 1 206 ? 40.769 -7.018 52.260 1.00 20.63 206 GLN A C 1
ATOM 1581 O O . GLN A 1 206 ? 39.897 -7.707 51.732 1.00 21.78 206 GLN A O 1
ATOM 1587 N N . LEU A 1 207 ? 40.948 -6.972 53.576 1.00 20.40 207 LEU A N 1
ATOM 1588 C CA . LEU A 1 207 ? 40.139 -7.760 54.499 1.00 20.02 207 LEU A CA 1
ATOM 1589 C C . LEU A 1 207 ? 38.667 -7.336 54.511 1.00 20.07 207 LEU A C 1
ATOM 1590 O O . LEU A 1 207 ? 38.341 -6.173 54.753 1.00 18.15 207 LEU A O 1
ATOM 1595 N N . PRO A 1 208 ? 37.755 -8.278 54.237 1.00 19.84 208 PRO A N 1
ATOM 1596 C CA . PRO A 1 208 ? 36.339 -7.916 54.248 1.00 20.55 208 PRO A CA 1
ATOM 1597 C C . PRO A 1 208 ? 35.850 -7.869 55.688 1.00 20.60 208 PRO A C 1
ATOM 1598 O O . PRO A 1 208 ? 36.439 -8.506 56.556 1.00 20.12 208 PRO A O 1
ATOM 1602 N N . ASP A 1 209 ? 34.786 -7.111 55.939 1.00 20.62 209 ASP A N 1
ATOM 1603 C CA . ASP A 1 209 ? 34.220 -7.025 57.278 1.00 21.20 209 ASP A CA 1
ATOM 1604 C C . ASP A 1 209 ? 33.816 -8.429 57.690 1.00 20.16 209 ASP A C 1
ATOM 1605 O O . ASP A 1 209 ? 33.616 -9.292 56.838 1.00 18.54 209 ASP A O 1
ATOM 1610 N N . MET A 1 210 ? 33.690 -8.652 58.994 1.00 19.77 210 MET A N 1
ATOM 1611 C CA . MET A 1 210 ? 33.322 -9.966 59.513 1.00 18.90 210 MET A CA 1
ATOM 1612 C C . MET A 1 210 ? 31.958 -10.429 59.019 1.00 19.31 210 MET A C 1
ATOM 1613 O O . MET A 1 210 ? 31.125 -9.619 58.622 1.00 19.03 210 MET A O 1
ATOM 1618 N N . GLN A 1 211 ? 31.746 -11.742 59.051 1.00 20.04 211 GLN A N 1
ATOM 1619 C CA . GLN A 1 211 ? 30.487 -12.349 58.637 1.00 19.96 211 GLN A CA 1
ATOM 1620 C C . GLN A 1 211 ? 29.340 -11.722 59.428 1.00 19.72 211 GLN A C 1
ATOM 1621 O O . GLN A 1 211 ? 29.428 -11.571 60.649 1.00 18.47 211 GLN A O 1
ATOM 1627 N N . GLN A 1 212 ? 28.269 -11.348 58.735 1.00 19.77 212 GLN A N 1
ATOM 1628 C CA . GLN A 1 212 ? 27.110 -10.757 59.402 1.00 21.18 212 GLN A CA 1
ATOM 1629 C C . GLN A 1 212 ? 26.579 -11.724 60.463 1.00 21.02 212 GLN A C 1
ATOM 1630 O O . GLN A 1 212 ? 26.186 -11.311 61.555 1.00 21.50 212 GLN A O 1
ATOM 1636 N N . THR A 1 213 ? 26.580 -13.014 60.137 1.00 20.82 213 THR A N 1
ATOM 1637 C CA . THR A 1 213 ? 26.095 -14.037 61.057 1.00 21.81 213 THR A CA 1
ATOM 1638 C C . THR A 1 213 ? 26.905 -14.031 62.349 1.00 21.15 213 THR A C 1
ATOM 1639 O O . THR A 1 213 ? 26.346 -14.173 63.442 1.00 21.15 213 THR A O 1
ATOM 1643 N N . LEU A 1 214 ? 28.219 -13.864 62.224 1.00 19.37 214 LEU A N 1
ATOM 1644 C CA . LEU A 1 214 ? 29.089 -13.837 63.395 1.00 18.76 214 LEU A CA 1
ATOM 1645 C C . LEU A 1 214 ? 28.811 -12.572 64.198 1.00 18.04 214 LEU A C 1
ATOM 1646 O O . LEU A 1 214 ? 28.747 -12.617 65.424 1.00 18.97 214 LEU A O 1
ATOM 1651 N N . LEU A 1 215 ? 28.623 -11.455 63.495 1.00 17.44 215 LEU A N 1
ATOM 1652 C CA . LEU A 1 215 ? 28.343 -10.163 64.124 1.00 18.09 215 LEU A CA 1
ATOM 1653 C C . LEU A 1 215 ? 27.063 -10.267 64.943 1.00 18.22 215 LEU A C 1
ATOM 1654 O O . LEU A 1 215 ? 27.015 -9.839 66.098 1.00 16.96 215 LEU A O 1
ATOM 1659 N N . ASN A 1 216 ? 26.022 -10.816 64.316 1.00 18.50 216 ASN A N 1
ATOM 1660 C CA . ASN A 1 216 ? 24.724 -10.990 64.967 1.00 18.93 216 ASN A CA 1
ATOM 1661 C C . ASN A 1 216 ? 24.841 -11.890 66.177 1.00 18.12 216 ASN A C 1
ATOM 1662 O O . ASN A 1 216 ? 24.361 -11.565 67.254 1.00 19.24 216 ASN A O 1
ATOM 1667 N N . LYS A 1 217 ? 25.478 -13.035 65.988 1.00 19.23 217 LYS A N 1
ATOM 1668 C CA . LYS A 1 217 ? 25.642 -13.994 67.069 1.00 20.03 217 LYS A CA 1
ATOM 1669 C C . LYS A 1 217 ? 26.154 -13.331 68.344 1.00 20.90 217 LYS A C 1
ATOM 1670 O O . LYS A 1 217 ? 25.540 -13.435 69.409 1.00 19.69 217 LYS A O 1
ATOM 1676 N N . HIS A 1 218 ? 27.272 -12.625 68.222 1.00 21.27 218 HIS A N 1
ATOM 1677 C CA . HIS A 1 218 ? 27.892 -11.970 69.365 1.00 20.92 218 HIS A CA 1
ATOM 1678 C C . HIS A 1 218 ? 27.185 -10.758 69.938 1.00 22.14 218 HIS A C 1
ATOM 1679 O O . HIS A 1 218 ? 27.131 -10.602 71.157 1.00 22.69 218 HIS A O 1
ATOM 1686 N N . TYR A 1 219 ? 26.637 -9.894 69.091 1.00 23.55 219 TYR A N 1
ATOM 1687 C CA . TYR A 1 219 ? 25.965 -8.727 69.637 1.00 25.44 219 TYR A CA 1
ATOM 1688 C C . TYR A 1 219 ? 24.608 -9.078 70.228 1.00 27.93 219 TYR A C 1
ATOM 1689 O O . TYR A 1 219 ? 24.303 -8.697 71.358 1.00 27.67 219 TYR A O 1
ATOM 1698 N N . LEU A 1 220 ? 23.796 -9.797 69.460 1.00 29.88 220 LEU A N 1
ATOM 1699 C CA . LEU A 1 220 ? 22.472 -10.197 69.919 1.00 33.54 220 LEU A CA 1
ATOM 1700 C C . LEU A 1 220 ? 22.541 -11.105 71.145 1.00 35.88 220 LEU A C 1
ATOM 1701 O O . LEU A 1 220 ? 21.626 -11.115 71.967 1.00 36.06 220 LEU A O 1
ATOM 1706 N N . ARG A 1 221 ? 23.625 -11.863 71.274 1.00 38.62 221 ARG A N 1
ATOM 1707 C CA . ARG A 1 221 ? 23.767 -12.760 72.414 1.00 41.92 221 ARG A CA 1
ATOM 1708 C C . ARG A 1 221 ? 23.734 -11.934 73.691 1.00 43.67 221 ARG A C 1
ATOM 1709 O O . ARG A 1 221 ? 22.846 -12.110 74.532 1.00 43.98 221 ARG A O 1
ATOM 1717 N N . LYS A 1 222 ? 24.705 -11.038 73.845 1.00 45.33 222 LYS A N 1
ATOM 1718 C CA . LYS A 1 222 ? 24.718 -10.171 75.016 1.00 46.83 222 LYS A CA 1
ATOM 1719 C C . LYS A 1 222 ? 23.529 -9.253 74.794 1.00 47.62 222 LYS A C 1
ATOM 1720 O O . LYS A 1 222 ? 22.871 -9.338 73.758 1.00 47.94 222 LYS A O 1
ATOM 1726 N N . HIS A 1 223 ? 23.248 -8.373 75.745 1.00 48.56 223 HIS A N 1
ATOM 1727 C CA . HIS A 1 223 ? 22.116 -7.470 75.590 1.00 50.25 223 HIS A CA 1
ATOM 1728 C C . HIS A 1 223 ? 20.857 -8.309 75.329 1.00 50.84 223 HIS A C 1
ATOM 1729 O O . HIS A 1 223 ? 20.239 -8.154 74.249 1.00 50.36 223 HIS A O 1
ATOM 1736 N N . MET B 1 1 ? 87.713 -4.641 99.854 1.00 34.73 1 MET B N 1
ATOM 1737 C CA . MET B 1 1 ? 88.574 -5.810 100.182 1.00 34.79 1 MET B CA 1
ATOM 1738 C C . MET B 1 1 ? 87.774 -6.968 100.760 1.00 35.80 1 MET B C 1
ATOM 1739 O O . MET B 1 1 ? 88.127 -8.136 100.571 1.00 37.86 1 MET B O 1
ATOM 1744 N N . LEU B 1 2 ? 86.701 -6.647 101.472 1.00 35.13 2 LEU B N 1
ATOM 1745 C CA . LEU B 1 2 ? 85.863 -7.676 102.073 1.00 34.04 2 LEU B CA 1
ATOM 1746 C C . LEU B 1 2 ? 84.427 -7.344 101.700 1.00 33.64 2 LEU B C 1
ATOM 1747 O O . LEU B 1 2 ? 83.579 -7.128 102.563 1.00 32.69 2 LEU B O 1
ATOM 1752 N N . GLU B 1 3 ? 84.174 -7.301 100.396 1.00 32.78 3 GLU B N 1
ATOM 1753 C CA . GLU B 1 3 ? 82.860 -6.965 99.871 1.00 32.64 3 GLU B CA 1
ATOM 1754 C C . GLU B 1 3 ? 81.709 -7.782 100.446 1.00 31.59 3 GLU B C 1
ATOM 1755 O O . GLU B 1 3 ? 80.655 -7.227 100.747 1.00 31.74 3 GLU B O 1
ATOM 1761 N N . ASP B 1 4 ? 81.899 -9.090 100.596 1.00 30.50 4 ASP B N 1
ATOM 1762 C CA . ASP B 1 4 ? 80.843 -9.939 101.141 1.00 30.77 4 ASP B CA 1
ATOM 1763 C C . ASP B 1 4 ? 80.482 -9.479 102.550 1.00 29.84 4 ASP B C 1
ATOM 1764 O O . ASP B 1 4 ? 79.319 -9.201 102.856 1.00 28.82 4 ASP B O 1
ATOM 1769 N N . LEU B 1 5 ? 81.499 -9.421 103.404 1.00 28.43 5 LEU B N 1
ATOM 1770 C CA . LEU B 1 5 ? 81.335 -9.004 104.787 1.00 27.19 5 LEU B CA 1
ATOM 1771 C C . LEU B 1 5 ? 80.653 -7.641 104.845 1.00 26.31 5 LEU B C 1
ATOM 1772 O O . LEU B 1 5 ? 79.791 -7.408 105.690 1.00 26.10 5 LEU B O 1
ATOM 1777 N N . LYS B 1 6 ? 81.050 -6.742 103.950 1.00 24.90 6 LYS B N 1
ATOM 1778 C CA . LYS B 1 6 ? 80.472 -5.402 103.912 1.00 24.38 6 LYS B CA 1
ATOM 1779 C C . LYS B 1 6 ? 78.972 -5.440 103.641 1.00 24.35 6 LYS B C 1
ATOM 1780 O O . LYS B 1 6 ? 78.210 -4.664 104.224 1.00 23.80 6 LYS B O 1
ATOM 1786 N N . ARG B 1 7 ? 78.553 -6.342 102.755 1.00 23.89 7 ARG B N 1
ATOM 1787 C CA . ARG B 1 7 ? 77.142 -6.484 102.410 1.00 24.50 7 ARG B CA 1
ATOM 1788 C C . ARG B 1 7 ? 76.387 -7.003 103.629 1.00 23.40 7 ARG B C 1
ATOM 1789 O O . ARG B 1 7 ? 75.297 -6.530 103.952 1.00 23.44 7 ARG B O 1
ATOM 1797 N N . GLN B 1 8 ? 76.974 -7.980 104.309 1.00 21.78 8 GLN B N 1
ATOM 1798 C CA . GLN B 1 8 ? 76.346 -8.541 105.491 1.00 21.96 8 GLN B CA 1
ATOM 1799 C C . GLN B 1 8 ? 76.200 -7.477 106.572 1.00 21.07 8 GLN B C 1
ATOM 1800 O O . GLN B 1 8 ? 75.134 -7.329 107.161 1.00 20.90 8 GLN B O 1
ATOM 1806 N N . VAL B 1 9 ? 77.268 -6.731 106.827 1.00 19.86 9 VAL B N 1
ATOM 1807 C CA . VAL B 1 9 ? 77.219 -5.699 107.853 1.00 20.11 9 VAL B CA 1
ATOM 1808 C C . VAL B 1 9 ? 76.243 -4.593 107.458 1.00 21.00 9 VAL B C 1
ATOM 1809 O O . VAL B 1 9 ? 75.540 -4.038 108.305 1.00 20.61 9 VAL B O 1
ATOM 1813 N N . LEU B 1 10 ? 76.195 -4.282 106.166 1.00 21.63 10 LEU B N 1
ATOM 1814 C CA . LEU B 1 10 ? 75.276 -3.268 105.667 1.00 22.93 10 LEU B CA 1
ATOM 1815 C C . LEU B 1 10 ? 73.834 -3.726 105.957 1.00 23.30 10 LEU B C 1
ATOM 1816 O O . LEU B 1 10 ? 73.045 -2.990 106.551 1.00 22.76 10 LEU B O 1
ATOM 1821 N N . GLU B 1 11 ? 73.503 -4.951 105.553 1.00 23.18 11 GLU B N 1
ATOM 1822 C CA . GLU B 1 11 ? 72.164 -5.493 105.775 1.00 23.70 11 GLU B CA 1
ATOM 1823 C C . GLU B 1 11 ? 71.790 -5.544 107.259 1.00 23.13 11 GLU B C 1
ATOM 1824 O O . GLU B 1 11 ? 70.682 -5.156 107.633 1.00 23.94 11 GLU B O 1
ATOM 1830 N N . ALA B 1 12 ? 72.703 -6.018 108.103 1.00 21.00 12 ALA B N 1
ATOM 1831 C CA . ALA B 1 12 ? 72.432 -6.083 109.536 1.00 20.04 12 ALA B CA 1
ATOM 1832 C C . ALA B 1 12 ? 72.143 -4.676 110.097 1.00 19.13 12 ALA B C 1
ATOM 1833 O O . ALA B 1 12 ? 71.268 -4.501 110.946 1.00 18.85 12 ALA B O 1
ATOM 1835 N N . ASN B 1 13 ? 72.879 -3.676 109.621 1.00 18.19 13 ASN B N 1
ATOM 1836 C CA . ASN B 1 13 ? 72.667 -2.309 110.078 1.00 18.74 13 ASN B CA 1
ATOM 1837 C C . ASN B 1 13 ? 71.296 -1.794 109.602 1.00 19.69 13 ASN B C 1
ATOM 1838 O O . ASN B 1 13 ? 70.547 -1.203 110.376 1.00 19.37 13 ASN B O 1
ATOM 1843 N N . LEU B 1 14 ? 70.971 -2.029 108.333 1.00 19.70 14 LEU B N 1
ATOM 1844 C CA . LEU B 1 14 ? 69.688 -1.605 107.771 1.00 20.47 14 LEU B CA 1
ATOM 1845 C C . LEU B 1 14 ? 68.533 -2.333 108.463 1.00 20.54 14 LEU B C 1
ATOM 1846 O O . LEU B 1 14 ? 67.392 -1.879 108.445 1.00 20.53 14 LEU B O 1
ATOM 1851 N N . ALA B 1 15 ? 68.839 -3.473 109.067 1.00 20.67 15 ALA B N 1
ATOM 1852 C CA . ALA B 1 15 ? 67.830 -4.255 109.759 1.00 20.14 15 ALA B CA 1
ATOM 1853 C C . ALA B 1 15 ? 67.479 -3.677 111.129 1.00 20.41 15 ALA B C 1
ATOM 1854 O O . ALA B 1 15 ? 66.445 -4.024 111.698 1.00 19.80 15 ALA B O 1
ATOM 1856 N N . LEU B 1 16 ? 68.331 -2.801 111.658 1.00 20.30 16 LEU B N 1
ATOM 1857 C CA . LEU B 1 16 ? 68.076 -2.207 112.969 1.00 20.46 16 LEU B CA 1
ATOM 1858 C C . LEU B 1 16 ? 66.757 -1.422 113.014 1.00 20.72 16 LEU B C 1
ATOM 1859 O O . LEU B 1 16 ? 65.875 -1.729 113.824 1.00 19.73 16 LEU B O 1
ATOM 1864 N N . PRO B 1 17 ? 66.594 -0.407 112.147 1.00 21.16 17 PRO B N 1
ATOM 1865 C CA . PRO B 1 17 ? 65.328 0.334 112.190 1.00 21.82 17 PRO B CA 1
ATOM 1866 C C . PRO B 1 17 ? 64.131 -0.510 111.751 1.00 23.57 17 PRO B C 1
ATOM 1867 O O . PRO B 1 17 ? 63.002 -0.260 112.171 1.00 24.98 17 PRO B O 1
ATOM 1871 N N . LYS B 1 18 ? 64.374 -1.522 110.922 1.00 24.25 18 LYS B N 1
ATOM 1872 C CA . LYS B 1 18 ? 63.289 -2.383 110.459 1.00 25.93 18 LYS B CA 1
ATOM 1873 C C . LYS B 1 18 ? 62.646 -3.147 111.608 1.00 25.66 18 LYS B C 1
ATOM 1874 O O . LYS B 1 18 ? 61.430 -3.350 111.623 1.00 25.79 18 LYS B O 1
ATOM 1880 N N . HIS B 1 19 ? 63.460 -3.578 112.566 1.00 24.66 19 HIS B N 1
ATOM 1881 C CA . HIS B 1 19 ? 62.941 -4.310 113.713 1.00 24.23 19 HIS B CA 1
ATOM 1882 C C . HIS B 1 19 ? 62.679 -3.379 114.891 1.00 22.75 19 HIS B C 1
ATOM 1883 O O . HIS B 1 19 ? 62.609 -3.817 116.035 1.00 23.12 19 HIS B O 1
ATOM 1890 N N . ASN B 1 20 ? 62.548 -2.092 114.598 1.00 22.75 20 ASN B N 1
ATOM 1891 C CA . ASN B 1 20 ? 62.281 -1.078 115.618 1.00 22.70 20 ASN B CA 1
ATOM 1892 C C . ASN B 1 20 ? 63.193 -1.145 116.837 1.00 22.11 20 ASN B C 1
ATOM 1893 O O . ASN B 1 20 ? 62.728 -0.999 117.968 1.00 20.97 20 ASN B O 1
ATOM 1898 N N . LEU B 1 21 ? 64.487 -1.354 116.604 1.00 21.42 21 LEU B N 1
ATOM 1899 C CA . LEU B 1 21 ? 65.465 -1.437 117.686 1.00 20.86 21 LEU B CA 1
ATOM 1900 C C . LEU B 1 21 ? 66.179 -0.107 117.840 1.00 20.87 21 LEU B C 1
ATOM 1901 O O . LEU B 1 21 ? 66.944 0.113 118.787 1.00 20.43 21 LEU B O 1
ATOM 1906 N N . VAL B 1 22 ? 65.928 0.789 116.903 1.00 20.86 22 VAL B N 1
ATOM 1907 C CA . VAL B 1 22 ? 66.604 2.057 116.949 1.00 21.11 22 VAL B CA 1
ATOM 1908 C C . VAL B 1 22 ? 65.771 3.217 116.449 1.00 21.44 22 VAL B C 1
ATOM 1909 O O . VAL B 1 22 ? 64.709 3.032 115.861 1.00 21.84 22 VAL B O 1
ATOM 1913 N N . THR B 1 23 ? 66.285 4.414 116.697 1.00 22.08 23 THR B N 1
ATOM 1914 C CA . THR B 1 23 ? 65.653 5.662 116.312 1.00 22.46 23 THR B CA 1
ATOM 1915 C C . THR B 1 23 ? 66.720 6.552 115.664 1.00 21.57 23 THR B C 1
ATOM 1916 O O . THR B 1 23 ? 67.908 6.402 115.946 1.00 21.14 23 THR B O 1
ATOM 1920 N N . LEU B 1 24 ? 66.302 7.478 114.811 1.00 20.80 24 LEU B N 1
ATOM 1921 C CA . LEU B 1 24 ? 67.244 8.370 114.147 1.00 21.39 24 LEU B CA 1
ATOM 1922 C C . LEU B 1 24 ? 68.445 7.579 113.618 1.00 22.44 24 LEU B C 1
ATOM 1923 O O . LEU B 1 24 ? 68.269 6.601 112.892 1.00 23.23 24 LEU B O 1
ATOM 1928 N N . THR B 1 25 ? 69.659 7.981 113.977 1.00 23.14 25 THR B N 1
ATOM 1929 C CA . THR B 1 25 ? 70.842 7.264 113.509 1.00 24.08 25 THR B CA 1
ATOM 1930 C C . THR B 1 25 ? 71.519 6.448 114.604 1.00 23.93 25 THR B C 1
ATOM 1931 O O . THR B 1 25 ? 72.654 6.009 114.437 1.00 23.79 25 THR B O 1
ATOM 1935 N N . TRP B 1 26 ? 70.837 6.248 115.725 1.00 22.76 26 TRP B N 1
ATOM 1936 C CA . TRP B 1 26 ? 71.430 5.478 116.810 1.00 21.69 26 TRP B CA 1
ATOM 1937 C C . TRP B 1 26 ? 71.650 4.035 116.364 1.00 21.04 26 TRP B C 1
ATOM 1938 O O . TRP B 1 26 ? 71.097 3.608 115.351 1.00 19.50 26 TRP B O 1
ATOM 1949 N N . GLY B 1 27 ? 72.461 3.298 117.123 1.00 20.23 27 GLY B N 1
ATOM 1950 C CA . GLY B 1 27 ? 72.721 1.899 116.821 1.00 19.25 27 GLY B CA 1
ATOM 1951 C C . GLY B 1 27 ? 73.812 1.628 115.803 1.00 19.38 27 GLY B C 1
ATOM 1952 O O . GLY B 1 27 ? 74.133 2.487 114.990 1.00 19.35 27 GLY B O 1
ATOM 1953 N N . ASN B 1 28 ? 74.377 0.423 115.851 1.00 17.89 28 ASN B N 1
ATOM 1954 C CA . ASN B 1 28 ? 75.426 0.013 114.923 1.00 17.97 28 ASN B CA 1
ATOM 1955 C C . ASN B 1 28 ? 75.737 -1.474 115.031 1.00 17.23 28 ASN B C 1
ATOM 1956 O O . ASN B 1 28 ? 75.645 -2.073 116.104 1.00 17.71 28 ASN B O 1
ATOM 1961 N N . VAL B 1 29 ? 76.091 -2.069 113.901 1.00 15.76 29 VAL B N 1
ATOM 1962 C CA . VAL B 1 29 ? 76.414 -3.485 113.856 1.00 13.70 29 VAL B CA 1
ATOM 1963 C C . VAL B 1 29 ? 77.770 -3.676 113.177 1.00 14.09 29 VAL B C 1
ATOM 1964 O O . VAL B 1 29 ? 78.134 -2.917 112.277 1.00 13.84 29 VAL B O 1
ATOM 1968 N N . SER B 1 30 ? 78.519 -4.679 113.621 1.00 13.51 30 SER B N 1
ATOM 1969 C CA . SER B 1 30 ? 79.807 -4.994 113.016 1.00 13.42 30 SER B CA 1
ATOM 1970 C C . SER B 1 30 ? 79.961 -6.512 112.950 1.00 13.67 30 SER B C 1
ATOM 1971 O O . SER B 1 30 ? 79.209 -7.254 113.586 1.00 12.81 30 SER B O 1
ATOM 1974 N N . ALA B 1 31 ? 80.931 -6.965 112.163 1.00 15.21 31 ALA B N 1
ATOM 1975 C CA . ALA B 1 31 ? 81.215 -8.387 112.015 1.00 15.83 31 ALA B CA 1
ATOM 1976 C C . ALA B 1 31 ? 82.716 -8.488 111.816 1.00 16.17 31 ALA B C 1
ATOM 1977 O O . ALA B 1 31 ? 83.330 -7.635 111.182 1.00 16.81 31 ALA B O 1
ATOM 1979 N N . VAL B 1 32 ? 83.304 -9.542 112.350 1.00 15.96 32 VAL B N 1
ATOM 1980 C CA . VAL B 1 32 ? 84.738 -9.709 112.280 1.00 17.89 32 VAL B CA 1
ATOM 1981 C C . VAL B 1 32 ? 85.215 -10.732 111.249 1.00 18.45 32 VAL B C 1
ATOM 1982 O O . VAL B 1 32 ? 84.439 -11.539 110.736 1.00 17.74 32 VAL B O 1
ATOM 1986 N N . ASP B 1 33 ? 86.498 -10.650 110.920 1.00 20.28 33 ASP B N 1
ATOM 1987 C CA . ASP B 1 33 ? 87.139 -11.618 110.038 1.00 21.46 33 ASP B CA 1
ATOM 1988 C C . ASP B 1 33 ? 88.455 -11.857 110.759 1.00 21.92 33 ASP B C 1
ATOM 1989 O O . ASP B 1 33 ? 89.428 -11.132 110.561 1.00 22.28 33 ASP B O 1
ATOM 1994 N N . ARG B 1 34 ? 88.453 -12.856 111.636 1.00 23.16 34 ARG B N 1
ATOM 1995 C CA . ARG B 1 34 ? 89.625 -13.199 112.428 1.00 24.45 34 ARG B CA 1
ATOM 1996 C C . ARG B 1 34 ? 90.874 -13.482 111.598 1.00 25.42 34 ARG B C 1
ATOM 1997 O O . ARG B 1 34 ? 91.956 -12.982 111.921 1.00 26.15 34 ARG B O 1
ATOM 2005 N N . GLU B 1 35 ? 90.734 -14.270 110.533 1.00 25.44 35 GLU B N 1
ATOM 2006 C CA . GLU B 1 35 ? 91.884 -14.602 109.696 1.00 26.35 35 GLU B CA 1
ATOM 2007 C C . GLU B 1 35 ? 92.592 -13.367 109.173 1.00 26.45 35 GLU B C 1
ATOM 2008 O O . GLU B 1 35 ? 93.814 -13.341 109.088 1.00 27.50 35 GLU B O 1
ATOM 2014 N N . ARG B 1 36 ? 91.829 -12.342 108.818 1.00 26.35 36 ARG B N 1
ATOM 2015 C CA . ARG B 1 36 ? 92.432 -11.130 108.293 1.00 26.30 36 ARG B CA 1
ATOM 2016 C C . ARG B 1 36 ? 92.629 -10.064 109.363 1.00 25.79 36 ARG B C 1
ATOM 2017 O O . ARG B 1 36 ? 92.985 -8.925 109.058 1.00 25.87 36 ARG B O 1
ATOM 2025 N N . GLY B 1 37 ? 92.411 -10.454 110.616 1.00 24.43 37 GLY B N 1
ATOM 2026 C CA . GLY B 1 37 ? 92.586 -9.544 111.738 1.00 23.45 37 GLY B CA 1
ATOM 2027 C C . GLY B 1 37 ? 91.917 -8.189 111.601 1.00 22.27 37 GLY B C 1
ATOM 2028 O O . GLY B 1 37 ? 92.508 -7.158 111.920 1.00 21.52 37 GLY B O 1
ATOM 2029 N N . VAL B 1 38 ? 90.672 -8.187 111.145 1.00 22.19 38 VAL B N 1
ATOM 2030 C CA . VAL B 1 38 ? 89.944 -6.941 110.965 1.00 22.13 38 VAL B CA 1
ATOM 2031 C C . VAL B 1 38 ? 88.442 -7.154 111.197 1.00 21.31 38 VAL B C 1
ATOM 2032 O O . VAL B 1 38 ? 87.977 -8.293 111.278 1.00 20.78 38 VAL B O 1
ATOM 2036 N N . PHE B 1 39 ? 87.698 -6.060 111.352 1.00 20.56 39 PHE B N 1
ATOM 2037 C CA . PHE B 1 39 ? 86.244 -6.135 111.486 1.00 19.17 39 PHE B CA 1
ATOM 2038 C C . PHE B 1 39 ? 85.631 -5.004 110.677 1.00 18.80 39 PHE B C 1
ATOM 2039 O O . PHE B 1 39 ? 86.281 -3.990 110.433 1.00 18.66 39 PHE B O 1
ATOM 2047 N N . VAL B 1 40 ? 84.396 -5.203 110.222 1.00 18.76 40 VAL B N 1
ATOM 2048 C CA . VAL B 1 40 ? 83.692 -4.211 109.406 1.00 17.36 40 VAL B CA 1
ATOM 2049 C C . VAL B 1 40 ? 82.521 -3.642 110.206 1.00 17.59 40 VAL B C 1
ATOM 2050 O O . VAL B 1 40 ? 81.649 -4.385 110.665 1.00 16.47 40 VAL B O 1
ATOM 2054 N N . ILE B 1 41 ? 82.495 -2.319 110.341 1.00 17.19 41 ILE B N 1
ATOM 2055 C CA . ILE B 1 41 ? 81.476 -1.648 111.137 1.00 16.84 41 ILE B CA 1
ATOM 2056 C C . ILE B 1 41 ? 80.758 -0.480 110.452 1.00 17.21 41 ILE B C 1
ATOM 2057 O O . ILE B 1 41 ? 81.273 0.136 109.514 1.00 17.63 41 ILE B O 1
ATOM 2062 N N . LYS B 1 42 ? 79.554 -0.191 110.934 1.00 17.47 42 LYS B N 1
ATOM 2063 C CA . LYS B 1 42 ? 78.739 0.899 110.415 1.00 18.24 42 LYS B CA 1
ATOM 2064 C C . LYS B 1 42 ? 79.495 2.216 110.515 1.00 18.86 42 LYS B C 1
ATOM 2065 O O . LYS B 1 42 ? 80.231 2.445 111.474 1.00 19.67 42 LYS B O 1
ATOM 2071 N N . PRO B 1 43 ? 79.328 3.101 109.519 1.00 19.96 43 PRO B N 1
ATOM 2072 C CA . PRO B 1 43 ? 80.012 4.393 109.541 1.00 21.05 43 PRO B CA 1
ATOM 2073 C C . PRO B 1 43 ? 79.271 5.371 110.445 1.00 22.83 43 PRO B C 1
ATOM 2074 O O . PRO B 1 43 ? 78.114 5.156 110.790 1.00 23.72 43 PRO B O 1
ATOM 2078 N N . SER B 1 44 ? 79.946 6.443 110.832 1.00 25.45 44 SER B N 1
ATOM 2079 C CA . SER B 1 44 ? 79.331 7.461 111.670 1.00 27.94 44 SER B CA 1
ATOM 2080 C C . SER B 1 44 ? 78.881 8.606 110.756 1.00 29.32 44 SER B C 1
ATOM 2081 O O . SER B 1 44 ? 79.567 8.943 109.788 1.00 29.86 44 SER B O 1
ATOM 2084 N N . GLY B 1 45 ? 77.716 9.179 111.044 1.00 30.51 45 GLY B N 1
ATOM 2085 C CA . GLY B 1 45 ? 77.219 10.288 110.242 1.00 31.86 45 GLY B CA 1
ATOM 2086 C C . GLY B 1 45 ? 76.474 9.943 108.961 1.00 33.11 45 GLY B C 1
ATOM 2087 O O . GLY B 1 45 ? 76.448 10.749 108.028 1.00 33.50 45 GLY B O 1
ATOM 2088 N N . VAL B 1 46 ? 75.860 8.762 108.905 1.00 33.41 46 VAL B N 1
ATOM 2089 C CA . VAL B 1 46 ? 75.120 8.352 107.713 1.00 32.65 46 VAL B CA 1
ATOM 2090 C C . VAL B 1 46 ? 73.752 7.754 108.050 1.00 32.35 46 VAL B C 1
ATOM 2091 O O . VAL B 1 46 ? 73.653 6.781 108.802 1.00 31.09 46 VAL B O 1
ATOM 2095 N N . ASP B 1 47 ? 72.695 8.335 107.488 1.00 32.60 47 ASP B N 1
ATOM 2096 C CA . ASP B 1 47 ? 71.349 7.836 107.735 1.00 32.65 47 ASP B CA 1
ATOM 2097 C C . ASP B 1 47 ? 71.160 6.473 107.089 1.00 32.12 47 ASP B C 1
ATOM 2098 O O . ASP B 1 47 ? 71.677 6.207 106.000 1.00 31.39 47 ASP B O 1
ATOM 2103 N N . TYR B 1 48 ? 70.413 5.618 107.774 1.00 30.90 48 TYR B N 1
ATOM 2104 C CA . TYR B 1 48 ? 70.137 4.272 107.300 1.00 31.48 48 TYR B CA 1
ATOM 2105 C C . TYR B 1 48 ? 69.566 4.250 105.887 1.00 32.24 48 TYR B C 1
ATOM 2106 O O . TYR B 1 48 ? 69.864 3.348 105.103 1.00 32.26 48 TYR B O 1
ATOM 2115 N N . SER B 1 49 ? 68.757 5.251 105.559 1.00 32.49 49 SER B N 1
ATOM 2116 C CA . SER B 1 49 ? 68.128 5.311 104.245 1.00 33.31 49 SER B CA 1
ATOM 2117 C C . SER B 1 49 ? 69.059 5.640 103.078 1.00 33.36 49 SER B C 1
ATOM 2118 O O . SER B 1 49 ? 68.693 5.427 101.924 1.00 33.65 49 SER B O 1
ATOM 2121 N N . ILE B 1 50 ? 70.251 6.152 103.371 1.00 33.88 50 ILE B N 1
ATOM 2122 C CA . ILE B 1 50 ? 71.209 6.516 102.324 1.00 34.64 50 ILE B CA 1
ATOM 2123 C C . ILE B 1 50 ? 72.423 5.592 102.304 1.00 34.35 50 ILE B C 1
ATOM 2124 O O . ILE B 1 50 ? 73.136 5.487 101.306 1.00 34.73 50 ILE B O 1
ATOM 2129 N N . MET B 1 51 ? 72.634 4.925 103.428 1.00 33.34 51 MET B N 1
ATOM 2130 C CA . MET B 1 51 ? 73.741 4.005 103.645 1.00 32.44 51 MET B CA 1
ATOM 2131 C C . MET B 1 51 ? 73.895 2.896 102.595 1.00 31.81 51 MET B C 1
ATOM 2132 O O . MET B 1 51 ? 72.917 2.259 102.210 1.00 30.84 51 MET B O 1
ATOM 2137 N N . THR B 1 52 ? 75.127 2.662 102.142 1.00 31.16 52 THR B N 1
ATOM 2138 C CA . THR B 1 52 ? 75.392 1.599 101.170 1.00 30.83 52 THR B CA 1
ATOM 2139 C C . THR B 1 52 ? 76.567 0.737 101.635 1.00 30.39 52 THR B C 1
ATOM 2140 O O . THR B 1 52 ? 77.308 1.124 102.536 1.00 29.79 52 THR B O 1
ATOM 2144 N N . ALA B 1 53 ? 76.733 -0.428 101.016 1.00 30.52 53 ALA B N 1
ATOM 2145 C CA . ALA B 1 53 ? 77.806 -1.350 101.379 1.00 31.35 53 ALA B CA 1
ATOM 2146 C C . ALA B 1 53 ? 79.174 -0.694 101.284 1.00 31.27 53 ALA B C 1
ATOM 2147 O O . ALA B 1 53 ? 80.099 -1.038 102.019 1.00 31.76 53 ALA B O 1
ATOM 2149 N N . ASP B 1 54 ? 79.293 0.258 100.373 1.00 31.51 54 ASP B N 1
ATOM 2150 C CA . ASP B 1 54 ? 80.543 0.971 100.166 1.00 32.30 54 ASP B CA 1
ATOM 2151 C C . ASP B 1 54 ? 80.884 1.903 101.337 1.00 31.52 54 ASP B C 1
ATOM 2152 O O . ASP B 1 54 ? 82.017 2.377 101.458 1.00 30.60 54 ASP B O 1
ATOM 2157 N N . ASP B 1 55 ? 79.898 2.149 102.198 1.00 29.95 55 ASP B N 1
ATOM 2158 C CA . ASP B 1 55 ? 80.062 3.029 103.354 1.00 28.11 55 ASP B CA 1
ATOM 2159 C C . ASP B 1 55 ? 80.620 2.328 104.588 1.00 26.38 55 ASP B C 1
ATOM 2160 O O . ASP B 1 55 ? 81.063 2.984 105.530 1.00 25.71 55 ASP B O 1
ATOM 2165 N N . MET B 1 56 ? 80.590 1.000 104.589 1.00 25.51 56 MET B N 1
ATOM 2166 C CA . MET B 1 56 ? 81.082 0.238 105.734 1.00 24.67 56 MET B CA 1
ATOM 2167 C C . MET B 1 56 ? 82.587 0.436 105.887 1.00 23.64 56 MET B C 1
ATOM 2168 O O . MET B 1 56 ? 83.320 0.456 104.902 1.00 25.22 56 MET B O 1
ATOM 2173 N N . VAL B 1 57 ? 83.039 0.596 107.125 1.00 22.46 5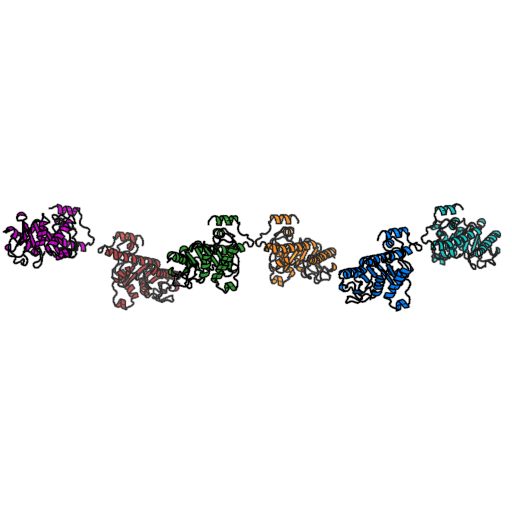7 VAL B N 1
ATOM 2174 C CA . VAL B 1 57 ? 84.452 0.816 107.401 1.00 21.17 57 VAL B CA 1
ATOM 2175 C C . VAL B 1 57 ? 85.133 -0.431 107.943 1.00 20.38 57 VAL B C 1
ATOM 2176 O O . VAL B 1 57 ? 84.597 -1.116 108.818 1.00 19.87 57 VAL B O 1
ATOM 2180 N N . VAL B 1 58 ? 86.321 -0.705 107.416 1.00 19.59 58 VAL B N 1
ATOM 2181 C CA . VAL B 1 58 ? 87.122 -1.862 107.804 1.00 18.90 58 VAL B CA 1
ATOM 2182 C C . VAL B 1 58 ? 88.146 -1.376 108.820 1.00 18.56 58 VAL B C 1
ATOM 2183 O O . VAL B 1 58 ? 88.932 -0.479 108.526 1.00 19.64 58 VAL B O 1
ATOM 2187 N N . VAL B 1 59 ? 88.142 -1.962 110.013 1.00 18.32 59 VAL B N 1
ATOM 2188 C CA . VAL B 1 59 ? 89.054 -1.527 111.072 1.00 18.45 59 VAL B CA 1
ATOM 2189 C C . VAL B 1 59 ? 89.976 -2.636 111.579 1.00 19.57 59 VAL B C 1
ATOM 2190 O O . VAL B 1 59 ? 89.547 -3.769 111.781 1.00 19.65 59 VAL B O 1
ATOM 2194 N N . SER B 1 60 ? 91.245 -2.301 111.790 1.00 19.89 60 SER B N 1
ATOM 2195 C CA . SER B 1 60 ? 92.215 -3.271 112.283 1.00 19.47 60 SER B CA 1
ATOM 2196 C C . SER B 1 60 ? 91.895 -3.659 113.718 1.00 19.17 60 SER B C 1
ATOM 2197 O O . SER B 1 60 ? 91.724 -2.794 114.567 1.00 18.58 60 SER B O 1
ATOM 2200 N N . ILE B 1 61 ? 91.825 -4.959 113.988 1.00 19.44 61 ILE B N 1
ATOM 2201 C CA . ILE B 1 61 ? 91.528 -5.441 115.335 1.00 20.63 61 ILE B CA 1
ATOM 2202 C C . ILE B 1 61 ? 92.658 -5.073 116.293 1.00 23.37 61 ILE B C 1
ATOM 2203 O O . ILE B 1 61 ? 92.425 -4.624 117.418 1.00 24.20 61 ILE B O 1
ATOM 2208 N N . GLU B 1 62 ? 93.886 -5.263 115.831 1.00 24.89 62 GLU B N 1
ATOM 2209 C CA . GLU B 1 62 ? 95.064 -4.976 116.634 1.00 26.33 62 GLU B CA 1
ATOM 2210 C C . GLU B 1 62 ? 95.323 -3.505 116.930 1.00 26.03 62 GLU B C 1
ATOM 2211 O O . GLU B 1 62 ? 95.618 -3.153 118.068 1.00 25.97 62 GLU B O 1
ATOM 2217 N N . THR B 1 63 ? 95.219 -2.648 115.918 1.00 26.86 63 THR B N 1
ATOM 2218 C CA . THR B 1 63 ? 95.497 -1.223 116.114 1.00 27.13 63 THR B CA 1
ATOM 2219 C C . THR B 1 63 ? 94.294 -0.299 116.247 1.00 27.75 63 THR B C 1
ATOM 2220 O O . THR B 1 63 ? 94.407 0.775 116.837 1.00 27.75 63 THR B O 1
ATOM 2224 N N . GLY B 1 64 ? 93.153 -0.702 115.694 1.00 27.51 64 GLY B N 1
ATOM 2225 C CA . GLY B 1 64 ? 91.973 0.138 115.762 1.00 27.36 64 GLY B CA 1
ATOM 2226 C C . GLY B 1 64 ? 92.032 1.183 114.667 1.00 28.54 64 GLY B C 1
ATOM 2227 O O . GLY B 1 64 ? 91.175 2.062 114.575 1.00 29.20 64 GLY B O 1
ATOM 2228 N N . GLU B 1 65 ? 93.057 1.081 113.830 1.00 28.35 65 GLU B N 1
ATOM 2229 C CA . GLU B 1 65 ? 93.253 2.007 112.725 1.00 29.27 65 GLU B CA 1
ATOM 2230 C C . GLU B 1 65 ? 92.319 1.621 111.582 1.00 28.83 65 GLU B C 1
ATOM 2231 O O . GLU B 1 65 ? 92.016 0.441 111.393 1.00 27.94 65 GLU B O 1
ATOM 2237 N N . VAL B 1 66 ? 91.858 2.608 110.822 1.00 27.75 66 VAL B N 1
ATOM 2238 C CA . VAL B 1 66 ? 90.984 2.323 109.692 1.00 27.87 66 VAL B CA 1
ATOM 2239 C C . VAL B 1 66 ? 91.833 1.709 108.579 1.00 27.48 66 VAL B C 1
ATOM 2240 O O . VAL B 1 66 ? 92.846 2.274 108.168 1.00 26.59 66 VAL B O 1
ATOM 2244 N N . VAL B 1 67 ? 91.414 0.540 108.109 1.00 28.30 67 VAL B N 1
ATOM 2245 C CA . VAL B 1 67 ? 92.122 -0.186 107.060 1.00 29.29 67 VAL B CA 1
ATOM 2246 C C . VAL B 1 67 ? 91.577 0.135 105.671 1.00 29.93 67 VAL B C 1
ATOM 2247 O O . VAL B 1 67 ? 92.309 0.088 104.683 1.00 30.33 67 VAL B O 1
ATOM 2251 N N . GLU B 1 68 ? 90.289 0.447 105.599 1.00 29.85 68 GLU B N 1
ATOM 2252 C CA . GLU B 1 68 ? 89.649 0.772 104.330 1.00 29.52 68 GLU B CA 1
ATOM 2253 C C . GLU B 1 68 ? 88.296 1.411 104.584 1.00 29.67 68 GLU B C 1
ATOM 2254 O O . GLU B 1 68 ? 87.571 0.999 105.488 1.00 29.53 68 GLU B O 1
ATOM 2260 N N . GLY B 1 69 ? 87.966 2.416 103.780 1.00 30.37 69 GLY B N 1
ATOM 2261 C CA . GLY B 1 69 ? 86.704 3.118 103.929 1.00 30.83 69 GLY B CA 1
ATOM 2262 C C . GLY B 1 69 ? 86.933 4.618 103.934 1.00 31.90 69 GLY B C 1
ATOM 2263 O O . GLY B 1 69 ? 87.885 5.102 104.548 1.00 32.53 69 GLY B O 1
ATOM 2264 N N . ALA B 1 70 ? 86.062 5.356 103.252 1.00 31.67 70 ALA B N 1
ATOM 2265 C CA . ALA B 1 70 ? 86.182 6.806 103.169 1.00 32.86 70 ALA B CA 1
ATOM 2266 C C . ALA B 1 70 ? 85.505 7.495 104.344 1.00 33.47 70 ALA B C 1
ATOM 2267 O O . ALA B 1 70 ? 85.868 8.614 104.707 1.00 34.33 70 ALA B O 1
ATOM 2269 N N . LYS B 1 71 ? 84.526 6.826 104.943 1.00 32.90 71 LYS B N 1
ATOM 2270 C CA . LYS B 1 71 ? 83.801 7.404 106.062 1.00 32.27 71 LYS B CA 1
ATOM 2271 C C . LYS B 1 71 ? 84.380 7.088 107.432 1.00 31.42 71 LYS B C 1
ATOM 2272 O O . LYS B 1 71 ? 85.141 6.138 107.603 1.00 31.74 71 LYS B O 1
ATOM 2278 N N . LYS B 1 72 ? 84.012 7.914 108.402 1.00 30.57 72 LYS B N 1
ATOM 2279 C CA . LYS B 1 72 ? 84.464 7.766 109.778 1.00 29.75 72 LYS B CA 1
ATOM 2280 C C . LYS B 1 72 ? 83.693 6.608 110.418 1.00 27.81 72 LYS B C 1
ATOM 2281 O O . LYS B 1 72 ? 82.467 6.545 110.328 1.00 28.17 72 LYS B O 1
ATOM 2287 N N . PRO B 1 73 ? 84.402 5.668 111.059 1.00 26.46 73 PRO B N 1
ATOM 2288 C CA . PRO B 1 73 ? 83.722 4.534 111.691 1.00 25.39 73 PRO B CA 1
ATOM 2289 C C . PRO B 1 73 ? 82.866 4.971 112.869 1.00 24.91 73 PRO B C 1
ATOM 2290 O O . PRO B 1 73 ? 83.064 6.054 113.409 1.00 25.14 73 PRO B O 1
ATOM 2294 N N . SER B 1 74 ? 81.912 4.130 113.258 1.00 23.58 74 SER B N 1
ATOM 2295 C CA . SER B 1 74 ? 81.034 4.430 114.386 1.00 22.84 74 SER B CA 1
ATOM 2296 C C . SER B 1 74 ? 81.855 4.835 115.610 1.00 22.55 74 SER B C 1
ATOM 2297 O O . SER B 1 74 ? 82.928 4.294 115.847 1.00 21.92 74 SER B O 1
ATOM 2300 N N . SER B 1 75 ? 81.342 5.779 116.390 1.00 22.29 75 SER B N 1
ATOM 2301 C CA . SER B 1 75 ? 82.045 6.231 117.584 1.00 21.95 75 SER B CA 1
ATOM 2302 C C . SER B 1 75 ? 82.149 5.120 118.634 1.00 21.38 75 SER B C 1
ATOM 2303 O O . SER B 1 75 ? 82.904 5.238 119.602 1.00 21.65 75 SER B O 1
ATOM 2306 N N . ASP B 1 76 ? 81.384 4.050 118.440 1.00 19.34 76 ASP B N 1
ATOM 2307 C CA . ASP B 1 76 ? 81.392 2.906 119.346 1.00 18.32 76 ASP B CA 1
ATOM 2308 C C . ASP B 1 76 ? 82.433 1.870 118.920 1.00 17.40 76 ASP B C 1
ATOM 2309 O O . ASP B 1 76 ? 82.595 0.834 119.567 1.00 17.41 76 ASP B O 1
ATOM 2314 N N . THR B 1 77 ? 83.128 2.148 117.824 1.00 17.03 77 THR B N 1
ATOM 2315 C CA . THR B 1 77 ? 84.129 1.222 117.300 1.00 16.80 77 THR B CA 1
ATOM 2316 C C . THR B 1 77 ? 85.111 0.666 118.336 1.00 15.18 77 THR B C 1
ATOM 2317 O O . THR B 1 77 ? 85.410 -0.525 118.324 1.00 16.65 77 THR B O 1
ATOM 2321 N N . PRO B 1 78 ? 85.617 1.510 119.251 1.00 14.83 78 PRO B N 1
ATOM 2322 C CA . PRO B 1 78 ? 86.564 0.988 120.249 1.00 14.04 78 PRO B CA 1
ATOM 2323 C C . PRO B 1 78 ? 85.966 -0.099 121.152 1.00 14.22 78 PRO B C 1
ATOM 2324 O O . PRO B 1 78 ? 86.657 -1.046 121.539 1.00 14.59 78 PRO B O 1
ATOM 2328 N N . THR B 1 79 ? 84.687 0.039 121.487 1.00 13.51 79 THR B N 1
ATOM 2329 C CA . THR B 1 79 ? 84.019 -0.951 122.324 1.00 13.61 79 THR B CA 1
ATOM 2330 C C . THR B 1 79 ? 83.908 -2.267 121.543 1.00 13.60 79 THR B C 1
ATOM 2331 O O . THR B 1 79 ? 84.135 -3.341 122.093 1.00 13.75 79 THR B O 1
ATOM 2335 N N . HIS B 1 80 ? 83.554 -2.174 120.264 1.00 14.25 80 HIS B N 1
ATOM 2336 C CA . HIS B 1 80 ? 83.435 -3.358 119.409 1.00 14.96 80 HIS B CA 1
ATOM 2337 C C . HIS B 1 80 ? 84.797 -4.058 119.347 1.00 16.11 80 HIS B C 1
ATOM 2338 O O . HIS B 1 80 ? 84.896 -5.275 119.519 1.00 16.39 80 HIS B O 1
ATOM 2345 N N . ARG B 1 81 ? 85.845 -3.274 119.105 1.00 16.29 81 ARG B N 1
ATOM 2346 C CA . ARG B 1 81 ? 87.200 -3.808 118.998 1.00 18.14 81 ARG B CA 1
ATOM 2347 C C . ARG B 1 81 ? 87.641 -4.557 120.249 1.00 18.53 81 ARG B C 1
ATOM 2348 O O . ARG B 1 81 ? 88.167 -5.666 120.158 1.00 18.15 81 ARG B O 1
ATOM 2356 N N . LEU B 1 82 ? 87.423 -3.952 121.412 1.00 18.78 82 LEU B N 1
ATOM 2357 C CA . LEU B 1 82 ? 87.800 -4.581 122.673 1.00 18.99 82 LEU B CA 1
ATOM 2358 C C . LEU B 1 82 ? 87.075 -5.913 122.858 1.00 17.96 82 LEU B C 1
ATOM 2359 O O . LEU B 1 82 ? 87.689 -6.909 123.241 1.00 18.50 82 LEU B O 1
ATOM 2364 N N . LEU B 1 83 ? 85.772 -5.937 122.585 1.00 17.53 83 LEU B N 1
ATOM 2365 C CA . LEU B 1 83 ? 85.000 -7.168 122.734 1.00 16.24 83 LEU B CA 1
ATOM 2366 C C . LEU B 1 83 ? 85.518 -8.282 121.822 1.00 16.41 83 LEU B C 1
ATOM 2367 O O . LEU B 1 83 ? 85.539 -9.448 122.223 1.00 16.36 83 LEU B O 1
ATOM 2372 N N . TYR B 1 84 ? 85.932 -7.936 120.601 1.00 16.04 84 TYR B N 1
ATOM 2373 C CA . TYR B 1 84 ? 86.450 -8.950 119.679 1.00 16.03 84 TYR B CA 1
ATOM 2374 C C . TYR B 1 84 ? 87.740 -9.546 120.216 1.00 16.50 84 TYR B C 1
ATOM 2375 O O . TYR B 1 84 ? 87.984 -10.736 120.055 1.00 15.75 84 TYR B O 1
ATOM 2384 N N . GLN B 1 85 ? 88.561 -8.715 120.853 1.00 17.47 85 GLN B N 1
ATOM 2385 C CA . GLN B 1 85 ? 89.821 -9.186 121.415 1.00 19.80 85 GLN B CA 1
ATOM 2386 C C . GLN B 1 85 ? 89.555 -10.026 122.661 1.00 19.85 85 GLN B C 1
ATOM 2387 O O . GLN B 1 85 ? 90.207 -11.038 122.887 1.00 21.14 85 GLN B O 1
ATOM 2393 N N . ALA B 1 86 ? 88.573 -9.609 123.454 1.00 20.49 86 ALA B N 1
ATOM 2394 C CA . ALA B 1 86 ? 88.221 -10.300 124.686 1.00 19.71 86 ALA B CA 1
ATOM 2395 C C . ALA B 1 86 ? 87.409 -11.572 124.503 1.00 20.00 86 ALA B C 1
ATOM 2396 O O . ALA B 1 86 ? 87.659 -12.562 125.182 1.00 19.37 86 ALA B O 1
ATOM 2398 N N . PHE B 1 87 ? 86.430 -11.546 123.601 1.00 20.31 87 PHE B N 1
ATOM 2399 C CA . PHE B 1 87 ? 85.577 -12.710 123.371 1.00 20.27 87 PHE B CA 1
ATOM 2400 C C . PHE B 1 87 ? 85.827 -13.372 122.017 1.00 21.26 87 PHE B C 1
ATOM 2401 O O . PHE B 1 87 ? 85.248 -12.984 121.002 1.00 20.57 87 PHE B O 1
ATOM 2409 N N . PRO B 1 88 ? 86.676 -14.411 122.001 1.00 22.23 88 PRO B N 1
ATOM 2410 C CA . PRO B 1 88 ? 87.062 -15.180 120.811 1.00 22.88 88 PRO B CA 1
ATOM 2411 C C . PRO B 1 88 ? 85.915 -15.724 119.975 1.00 22.78 88 PRO B C 1
ATOM 2412 O O . PRO B 1 88 ? 85.967 -15.693 118.747 1.00 23.15 88 PRO B O 1
ATOM 2416 N N . SER B 1 89 ? 84.883 -16.219 120.649 1.00 22.47 89 SER B N 1
ATOM 2417 C CA . SER B 1 89 ? 83.741 -16.824 119.980 1.00 23.40 89 SER B CA 1
ATOM 2418 C C . SER B 1 89 ? 82.807 -15.920 119.181 1.00 23.71 89 SER B C 1
ATOM 2419 O O . SER B 1 89 ? 82.110 -16.401 118.285 1.00 23.91 89 SER B O 1
ATOM 2422 N N . ILE B 1 90 ? 82.775 -14.627 119.484 1.00 22.60 90 ILE B N 1
ATOM 2423 C CA . ILE B 1 90 ? 81.866 -13.753 118.763 1.00 21.78 90 ILE B CA 1
ATOM 2424 C C . ILE B 1 90 ? 82.332 -13.384 117.366 1.00 20.76 90 ILE B C 1
ATOM 2425 O O . ILE B 1 90 ? 83.518 -13.149 117.127 1.00 20.11 90 ILE B O 1
ATOM 2430 N N . GLY B 1 91 ? 81.375 -13.352 116.445 1.00 20.11 91 GLY B N 1
ATOM 2431 C CA . GLY B 1 91 ? 81.658 -13.013 115.066 1.00 18.64 91 GLY B CA 1
ATOM 2432 C C . GLY B 1 91 ? 80.925 -11.750 114.645 1.00 19.19 91 GLY B C 1
ATOM 2433 O O . GLY B 1 91 ? 81.199 -11.198 113.583 1.00 19.83 91 GLY B O 1
ATOM 2434 N N . GLY B 1 92 ? 79.992 -11.295 115.479 1.00 19.09 92 GLY B N 1
ATOM 2435 C CA . GLY B 1 92 ? 79.238 -10.089 115.176 1.00 17.47 92 GLY B CA 1
ATOM 2436 C C . GLY B 1 92 ? 78.776 -9.400 116.452 1.00 16.71 92 GLY B C 1
ATOM 2437 O O . GLY B 1 92 ? 78.504 -10.062 117.454 1.00 17.06 92 GLY B O 1
ATOM 2438 N N . ILE B 1 93 ? 78.682 -8.074 116.410 1.00 16.58 93 ILE B N 1
ATOM 2439 C CA . ILE B 1 93 ? 78.267 -7.277 117.564 1.00 15.80 93 ILE B CA 1
ATOM 2440 C C . ILE B 1 93 ? 77.232 -6.218 117.201 1.00 16.47 93 ILE B C 1
ATOM 2441 O O . ILE B 1 93 ? 77.390 -5.501 116.214 1.00 16.96 93 ILE B O 1
ATOM 2446 N N . VAL B 1 94 ? 76.184 -6.118 118.014 1.00 16.18 94 VAL B N 1
ATOM 2447 C CA . VAL B 1 94 ? 75.131 -5.137 117.799 1.00 15.69 94 VAL B CA 1
ATOM 2448 C C . VAL B 1 94 ? 74.967 -4.247 119.028 1.00 16.54 94 VAL B C 1
ATOM 2449 O O . VAL B 1 94 ? 74.907 -4.739 120.156 1.00 15.96 94 VAL B O 1
ATOM 2453 N N . HIS B 1 95 ? 74.912 -2.938 118.802 1.00 16.87 95 HIS B N 1
ATOM 2454 C CA . HIS B 1 95 ? 74.677 -1.991 119.879 1.00 17.90 95 HIS B CA 1
ATOM 2455 C C . HIS B 1 95 ? 73.484 -1.129 119.500 1.00 18.92 95 HIS B C 1
ATOM 2456 O O . HIS B 1 95 ? 73.472 -0.509 118.432 1.00 18.61 95 HIS B O 1
ATOM 2463 N N . THR B 1 96 ? 72.479 -1.100 120.364 1.00 19.30 96 THR B N 1
ATOM 2464 C CA . THR B 1 96 ? 71.301 -0.279 120.114 1.00 20.36 96 THR B CA 1
ATOM 2465 C C . THR B 1 96 ? 70.837 0.338 121.412 1.00 20.36 96 THR B C 1
ATOM 2466 O O . THR B 1 96 ? 71.404 0.097 122.473 1.00 19.19 96 THR B O 1
ATOM 2470 N N . HIS B 1 97 ? 69.804 1.159 121.306 1.00 21.42 97 HIS B N 1
ATOM 2471 C CA . HIS B 1 97 ? 69.201 1.771 122.470 1.00 21.35 97 HIS B CA 1
ATOM 2472 C C . HIS B 1 97 ? 67.743 1.341 122.402 1.00 19.98 97 HIS B C 1
ATOM 2473 O O . HIS B 1 97 ? 66.849 2.153 122.626 1.00 21.33 97 HIS B O 1
ATOM 2480 N N . SER B 1 98 ? 67.508 0.068 122.068 1.00 17.03 98 SER B N 1
ATOM 2481 C CA . SER B 1 98 ? 66.148 -0.446 121.988 1.00 15.13 98 SER B CA 1
ATOM 2482 C C . SER B 1 98 ? 65.508 -0.097 123.325 1.00 13.82 98 SER B C 1
ATOM 2483 O O . SER B 1 98 ? 66.081 -0.346 124.385 1.00 12.53 98 SER B O 1
ATOM 2486 N N . ARG B 1 99 ? 64.328 0.505 123.253 1.00 13.22 99 ARG B N 1
ATOM 2487 C CA . ARG B 1 99 ? 63.606 0.986 124.421 1.00 12.94 99 ARG B CA 1
ATOM 2488 C C . ARG B 1 99 ? 63.559 0.180 125.713 1.00 12.64 99 ARG B C 1
ATOM 2489 O O . ARG B 1 99 ? 63.933 0.695 126.764 1.00 11.83 99 ARG B O 1
ATOM 2497 N N . HIS B 1 100 ? 63.113 -1.069 125.659 1.00 10.46 100 HIS B N 1
ATOM 2498 C CA . HIS B 1 100 ? 63.006 -1.839 126.888 1.00 11.37 100 HIS B CA 1
ATOM 2499 C C . HIS B 1 100 ? 64.303 -2.385 127.467 1.00 10.74 100 HIS B C 1
ATOM 2500 O O . HIS B 1 100 ? 64.451 -2.452 128.685 1.00 10.79 100 HIS B O 1
ATOM 2507 N N . ALA B 1 101 ? 65.251 -2.746 126.612 1.00 9.64 101 ALA B N 1
ATOM 2508 C CA . ALA B 1 101 ? 66.542 -3.210 127.103 1.00 11.24 101 ALA B CA 1
ATOM 2509 C C . ALA B 1 101 ? 67.248 -1.993 127.735 1.00 10.83 101 ALA B C 1
ATOM 2510 O O . ALA B 1 101 ? 67.953 -2.106 128.739 1.00 10.38 101 ALA B O 1
ATOM 2512 N N . THR B 1 102 ? 67.045 -0.826 127.134 1.00 10.96 102 THR B N 1
ATOM 2513 C CA . THR B 1 102 ? 67.654 0.405 127.627 1.00 11.58 102 THR B CA 1
ATOM 2514 C C . THR B 1 102 ? 66.990 0.842 128.933 1.00 11.49 102 THR B C 1
ATOM 2515 O O . THR B 1 102 ? 67.636 1.423 129.798 1.00 11.84 102 THR B O 1
ATOM 2519 N N . ILE B 1 103 ? 65.695 0.575 129.071 1.00 10.77 103 ILE B N 1
ATOM 2520 C CA . ILE B 1 103 ? 65.006 0.912 130.305 1.00 10.28 103 ILE B CA 1
ATOM 2521 C C . ILE B 1 103 ? 65.686 0.129 131.438 1.00 10.95 103 ILE B C 1
ATOM 2522 O O . ILE B 1 103 ? 65.977 0.685 132.496 1.00 10.92 103 ILE B O 1
ATOM 2527 N N . TRP B 1 104 ? 65.959 -1.155 131.211 1.00 9.98 104 TRP B N 1
ATOM 2528 C CA . TRP B 1 104 ? 66.625 -1.958 132.234 1.00 10.45 104 TRP B CA 1
ATOM 2529 C C . TRP B 1 104 ? 68.033 -1.411 132.482 1.00 11.44 104 TRP B C 1
ATOM 2530 O O . TRP B 1 104 ? 68.480 -1.316 133.625 1.00 11.84 104 TRP B O 1
ATOM 2541 N N . ALA B 1 105 ? 68.723 -1.040 131.406 1.00 11.27 105 ALA B N 1
ATOM 2542 C CA . ALA B 1 105 ? 70.074 -0.495 131.510 1.00 12.07 105 ALA B CA 1
ATOM 2543 C C . ALA B 1 105 ? 70.075 0.779 132.368 1.00 12.15 105 ALA B C 1
ATOM 2544 O O . ALA B 1 105 ? 70.936 0.957 133.233 1.00 11.87 105 ALA B O 1
ATOM 2546 N N . GLN B 1 106 ? 69.107 1.658 132.127 1.00 10.85 106 GLN B N 1
ATOM 2547 C CA . GLN B 1 106 ? 69.006 2.893 132.893 1.00 10.33 106 GLN B CA 1
ATOM 2548 C C . GLN B 1 106 ? 68.630 2.608 134.357 1.00 11.23 106 GLN B C 1
ATOM 2549 O O . GLN B 1 106 ? 69.055 3.327 135.264 1.00 10.76 106 GLN B O 1
ATOM 2555 N N . ALA B 1 107 ? 67.850 1.555 134.592 1.00 10.02 107 ALA B N 1
ATOM 2556 C CA . ALA B 1 107 ? 67.469 1.201 135.960 1.00 11.62 107 ALA B CA 1
ATOM 2557 C C . ALA B 1 107 ? 68.658 0.556 136.670 1.00 12.64 107 ALA B C 1
ATOM 2558 O O . ALA B 1 107 ? 68.662 0.426 137.890 1.00 12.89 107 ALA B O 1
ATOM 2560 N N . GLY B 1 108 ? 69.660 0.160 135.890 1.00 13.49 108 GLY B N 1
ATOM 2561 C CA . GLY B 1 108 ? 70.847 -0.464 136.444 1.00 15.36 108 GLY B CA 1
ATOM 2562 C C . GLY B 1 108 ? 70.562 -1.857 136.962 1.00 15.60 108 GLY B C 1
ATOM 2563 O O . GLY B 1 108 ? 71.207 -2.321 137.896 1.00 16.13 108 GLY B O 1
ATOM 2564 N N . GLN B 1 109 ? 69.602 -2.536 136.345 1.00 15.23 109 GLN B N 1
ATOM 2565 C CA . GLN B 1 109 ? 69.224 -3.871 136.791 1.00 14.53 109 GLN B CA 1
ATOM 2566 C C . GLN B 1 109 ? 69.369 -4.939 135.714 1.00 13.90 109 GLN B C 1
ATOM 2567 O O . GLN B 1 109 ? 69.129 -4.683 134.535 1.00 12.79 109 GLN B O 1
ATOM 2573 N N . SER B 1 110 ? 69.774 -6.133 136.139 1.00 12.66 110 SER B N 1
ATOM 2574 C CA . SER B 1 110 ? 69.953 -7.276 135.247 1.00 13.23 110 SER B CA 1
ATOM 2575 C C . SER B 1 110 ? 68.589 -7.918 134.992 1.00 12.10 110 SER B C 1
ATOM 2576 O O . SER B 1 110 ? 67.730 -7.915 135.871 1.00 11.49 110 SER B O 1
ATOM 2579 N N . ILE B 1 111 ? 68.399 -8.475 133.798 1.00 11.38 111 ILE B N 1
ATOM 2580 C CA . ILE B 1 111 ? 67.134 -9.113 133.434 1.00 11.03 111 ILE B CA 1
ATOM 2581 C C . ILE B 1 111 ? 67.154 -10.580 133.834 1.00 10.19 111 ILE B C 1
ATOM 2582 O O . ILE B 1 111 ? 67.924 -11.367 133.283 1.00 12.21 111 ILE B O 1
ATOM 2587 N N . PRO B 1 112 ? 66.313 -10.972 134.801 1.00 9.29 112 PRO B N 1
ATOM 2588 C CA . PRO B 1 112 ? 66.303 -12.377 135.212 1.00 9.65 112 PRO B CA 1
ATOM 2589 C C . PRO B 1 112 ? 65.572 -13.255 134.187 1.00 10.35 112 PRO B C 1
ATOM 2590 O O . PRO B 1 112 ? 64.679 -12.787 133.473 1.00 10.08 112 PRO B O 1
ATOM 2594 N N . ALA B 1 113 ? 65.967 -14.518 134.109 1.00 10.78 113 ALA B N 1
ATOM 2595 C CA . ALA B 1 113 ? 65.341 -15.453 133.182 1.00 11.76 113 ALA B CA 1
ATOM 2596 C C . ALA B 1 113 ? 64.040 -15.959 133.800 1.00 12.33 113 ALA B C 1
ATOM 2597 O O . ALA B 1 113 ? 64.062 -16.688 134.793 1.00 11.35 113 ALA B O 1
ATOM 2599 N N . THR B 1 114 ? 62.908 -15.574 133.217 1.00 12.60 114 THR B N 1
ATOM 2600 C CA . THR B 1 114 ? 61.621 -15.998 133.740 1.00 12.93 114 THR B CA 1
ATOM 2601 C C . THR B 1 114 ? 60.752 -16.701 132.703 1.00 13.97 114 THR B C 1
ATOM 2602 O O . THR B 1 114 ? 59.586 -16.984 132.959 1.00 15.00 114 THR B O 1
ATOM 2606 N N . GLY B 1 115 ? 61.315 -16.990 131.536 1.00 14.33 115 GLY B N 1
ATOM 2607 C CA . GLY B 1 115 ? 60.535 -17.659 130.507 1.00 14.57 115 GLY B CA 1
ATOM 2608 C C . GLY B 1 115 ? 61.385 -18.440 129.526 1.00 14.12 115 GLY B C 1
ATOM 2609 O O . GLY B 1 115 ? 62.590 -18.204 129.417 1.00 12.05 115 GLY B O 1
ATOM 2610 N N . THR B 1 116 ? 60.754 -19.367 128.806 1.00 14.03 116 THR B N 1
ATOM 2611 C CA . THR B 1 116 ? 61.462 -20.184 127.833 1.00 14.48 116 THR B CA 1
ATOM 2612 C C . THR B 1 116 ? 61.938 -19.360 126.640 1.00 14.85 116 THR B C 1
ATOM 2613 O O . THR B 1 116 ? 62.880 -19.748 125.951 1.00 14.78 116 THR B O 1
ATOM 2617 N N . THR B 1 117 ? 61.294 -18.222 126.392 1.00 15.44 117 THR B N 1
ATOM 2618 C CA . THR B 1 117 ? 61.701 -17.363 125.279 1.00 15.84 117 THR B CA 1
ATOM 2619 C C . THR B 1 117 ? 63.153 -16.941 125.540 1.00 16.48 117 THR B C 1
ATOM 2620 O O . THR B 1 117 ? 64.043 -17.100 124.703 1.00 16.33 117 THR B O 1
ATOM 2624 N N . HIS B 1 118 ? 63.365 -16.412 126.735 1.00 15.47 118 HIS B N 1
ATOM 2625 C CA . HIS B 1 118 ? 64.665 -15.955 127.200 1.00 15.68 118 HIS B CA 1
ATOM 2626 C C . HIS B 1 118 ? 65.678 -17.110 127.237 1.00 15.09 118 HIS B C 1
ATOM 2627 O O . HIS B 1 118 ? 66.811 -16.975 126.770 1.00 14.69 118 HIS B O 1
ATOM 2634 N N . ALA B 1 119 ? 65.256 -18.239 127.797 1.00 15.71 119 ALA B N 1
ATOM 2635 C CA . ALA B 1 119 ? 66.106 -19.417 127.941 1.00 15.27 119 ALA B CA 1
ATOM 2636 C C . ALA B 1 119 ? 66.635 -19.980 126.625 1.00 16.07 119 ALA B C 1
ATOM 2637 O O . ALA B 1 119 ? 67.703 -20.589 126.594 1.00 15.15 119 ALA B O 1
ATOM 2639 N N . ASN B 1 120 ? 65.895 -19.785 125.537 1.00 16.36 120 ASN B N 1
ATOM 2640 C CA . ASN B 1 120 ? 66.345 -20.293 124.248 1.00 17.36 120 ASN B CA 1
ATOM 2641 C C . ASN B 1 120 ? 67.532 -19.511 123.689 1.00 18.13 120 ASN B C 1
ATOM 2642 O O . ASN B 1 120 ? 68.237 -20.009 122.806 1.00 17.58 120 ASN B O 1
ATOM 2647 N N . TYR B 1 121 ? 67.760 -18.296 124.194 1.00 16.12 121 TYR B N 1
ATOM 2648 C CA . TYR B 1 121 ? 68.843 -17.470 123.666 1.00 15.92 121 TYR B CA 1
ATOM 2649 C C . TYR B 1 121 ? 69.895 -16.975 124.644 1.00 15.21 121 TYR B C 1
ATOM 2650 O O . TYR B 1 121 ? 70.999 -16.638 124.237 1.00 15.63 121 TYR B O 1
ATOM 2659 N N . PHE B 1 122 ? 69.551 -16.908 125.923 1.00 14.37 122 PHE B N 1
ATOM 2660 C CA . PHE B 1 122 ? 70.482 -16.420 126.932 1.00 13.99 122 PHE B CA 1
ATOM 2661 C C . PHE B 1 122 ? 70.502 -17.409 128.080 1.00 14.38 122 PHE B C 1
ATOM 2662 O O . PHE B 1 122 ? 69.471 -17.643 128.717 1.00 13.71 122 PHE B O 1
ATOM 2670 N N . TYR B 1 123 ? 71.673 -17.978 128.356 1.00 14.69 123 TYR B N 1
ATOM 2671 C CA . TYR B 1 123 ? 71.776 -18.973 129.415 1.00 16.66 123 TYR B CA 1
ATOM 2672 C C . TYR B 1 123 ? 71.811 -18.387 130.820 1.00 15.86 123 TYR B C 1
ATOM 2673 O O . TYR B 1 123 ? 72.816 -18.475 131.518 1.00 15.53 123 TYR B O 1
ATOM 2682 N N . GLY B 1 124 ? 70.692 -17.798 131.229 1.00 15.20 124 GLY B N 1
ATOM 2683 C CA . GLY B 1 124 ? 70.601 -17.216 132.555 1.00 14.87 124 GLY B CA 1
ATOM 2684 C C . GLY B 1 124 ? 70.349 -15.719 132.555 1.00 14.55 124 GLY B C 1
ATOM 2685 O O . GLY B 1 124 ? 69.934 -15.138 131.550 1.00 13.53 124 GLY B O 1
ATOM 2686 N N . THR B 1 125 ? 70.606 -15.098 133.698 1.00 13.27 125 THR B N 1
ATOM 2687 C CA . THR B 1 125 ? 70.418 -13.663 133.869 1.00 12.66 125 THR B CA 1
ATOM 2688 C C . THR B 1 125 ? 71.255 -12.848 132.900 1.00 11.61 125 THR B C 1
ATOM 2689 O O . THR B 1 125 ? 72.457 -13.090 132.757 1.00 11.94 125 THR B O 1
ATOM 2693 N N . ILE B 1 126 ? 70.614 -11.894 132.228 1.00 10.66 126 ILE B N 1
ATOM 2694 C CA . ILE B 1 126 ? 71.311 -11.008 131.294 1.00 10.84 126 ILE B CA 1
ATOM 2695 C C . ILE B 1 126 ? 71.864 -9.919 132.215 1.00 12.20 126 ILE B C 1
ATOM 2696 O O . ILE B 1 126 ? 71.118 -9.126 132.778 1.00 12.68 126 ILE B O 1
ATOM 2701 N N . PRO B 1 127 ? 73.190 -9.868 132.376 1.00 13.39 127 PRO B N 1
ATOM 2702 C CA . PRO B 1 127 ? 73.843 -8.890 133.248 1.00 12.89 127 PRO B CA 1
ATOM 2703 C C . PRO B 1 127 ? 73.843 -7.410 132.886 1.00 13.45 127 PRO B C 1
ATOM 2704 O O . PRO B 1 127 ? 73.915 -7.027 131.715 1.00 12.47 127 PRO B O 1
ATOM 2708 N N . CYS B 1 128 ? 73.746 -6.582 133.921 1.00 13.91 128 CYS B N 1
ATOM 2709 C CA . CYS B 1 128 ? 73.845 -5.137 133.755 1.00 14.08 128 CYS B CA 1
ATOM 2710 C C . CYS B 1 128 ? 75.194 -4.823 134.393 1.00 13.83 128 CYS B C 1
ATOM 2711 O O . CYS B 1 128 ? 75.504 -5.338 135.458 1.00 13.01 128 CYS B O 1
ATOM 2714 N N . THR B 1 129 ? 75.999 -3.992 133.750 1.00 15.18 129 THR B N 1
ATOM 2715 C CA . THR B 1 129 ? 77.305 -3.661 134.302 1.00 16.04 129 THR B CA 1
ATOM 2716 C C . THR B 1 129 ? 77.168 -2.689 135.464 1.00 17.66 129 THR B C 1
ATOM 2717 O O . THR B 1 129 ? 76.104 -2.094 135.672 1.00 17.34 129 THR B O 1
ATOM 2721 N N . ARG B 1 130 ? 78.253 -2.538 136.219 1.00 17.39 130 ARG B N 1
ATOM 2722 C CA . ARG B 1 130 ? 78.288 -1.600 137.337 1.00 18.37 130 ARG B CA 1
ATOM 2723 C C . ARG B 1 130 ? 78.488 -0.242 136.704 1.00 18.46 130 ARG B C 1
ATOM 2724 O O . ARG B 1 130 ? 78.772 -0.147 135.511 1.00 17.48 130 ARG B O 1
ATOM 2732 N N . LYS B 1 131 ? 78.336 0.813 137.491 1.00 19.23 131 LYS B N 1
ATOM 2733 C CA . LYS B 1 131 ? 78.564 2.147 136.968 1.00 19.75 131 LYS B CA 1
ATOM 2734 C C . LYS B 1 131 ? 80.053 2.221 136.624 1.00 18.86 131 LYS B C 1
ATOM 2735 O O . LYS B 1 131 ? 80.868 1.499 137.199 1.00 16.64 131 LYS B O 1
ATOM 2741 N N . MET B 1 132 ? 80.409 3.081 135.679 1.00 18.66 132 MET B N 1
ATOM 2742 C CA . MET B 1 132 ? 81.810 3.252 135.327 1.00 20.05 132 MET B CA 1
ATOM 2743 C C . MET B 1 132 ? 82.359 4.335 136.256 1.00 21.20 132 MET B C 1
ATOM 2744 O O . MET B 1 132 ? 81.598 5.170 136.758 1.00 20.14 132 MET B O 1
ATOM 2749 N N . THR B 1 133 ? 83.666 4.305 136.509 1.00 21.12 133 THR B N 1
ATOM 2750 C CA . THR B 1 133 ? 84.295 5.297 137.375 1.00 21.33 133 THR B CA 1
ATOM 2751 C C . THR B 1 133 ? 84.589 6.545 136.560 1.00 21.25 133 THR B C 1
ATOM 2752 O O . THR B 1 133 ? 84.580 6.498 135.336 1.00 21.32 133 THR B O 1
ATOM 2756 N N . ASP B 1 134 ? 84.852 7.659 137.240 1.00 22.95 134 ASP B N 1
ATOM 2757 C CA . ASP B 1 134 ? 85.166 8.910 136.555 1.00 23.07 134 ASP B CA 1
ATOM 2758 C C . ASP B 1 134 ? 86.409 8.746 135.692 1.00 22.79 134 ASP B C 1
ATOM 2759 O O . ASP B 1 134 ? 86.468 9.252 134.573 1.00 22.99 134 ASP B O 1
ATOM 2764 N N . ALA B 1 135 ? 87.406 8.042 136.221 1.00 22.55 135 ALA B N 1
ATOM 2765 C CA . ALA B 1 135 ? 88.644 7.805 135.485 1.00 22.34 135 ALA B CA 1
ATOM 2766 C C . ALA B 1 135 ? 88.339 7.036 134.202 1.00 21.32 135 ALA B C 1
ATOM 2767 O O . ALA B 1 135 ? 88.906 7.311 133.145 1.00 21.66 135 ALA B O 1
ATOM 2769 N N . GLU B 1 136 ? 87.439 6.067 134.299 1.00 20.72 136 GLU B N 1
ATOM 2770 C CA . GLU B 1 136 ? 87.063 5.281 133.133 1.00 20.94 136 GLU B CA 1
ATOM 2771 C C . GLU B 1 136 ? 86.318 6.153 132.127 1.00 21.21 136 GLU B C 1
ATOM 2772 O O . GLU B 1 136 ? 86.641 6.152 130.942 1.00 21.16 136 GLU B O 1
ATOM 2778 N N . ILE B 1 137 ? 85.336 6.912 132.608 1.00 21.72 137 ILE B N 1
ATOM 2779 C CA . ILE B 1 137 ? 84.542 7.788 131.746 1.00 21.19 137 ILE B CA 1
ATOM 2780 C C . ILE B 1 137 ? 85.366 8.919 131.141 1.00 20.64 137 ILE B C 1
ATOM 2781 O O . ILE B 1 137 ? 85.168 9.287 129.986 1.00 18.98 137 ILE B O 1
ATOM 2786 N N . ASN B 1 138 ? 86.288 9.472 131.925 1.00 21.11 138 ASN B N 1
ATOM 2787 C CA . ASN B 1 138 ? 87.127 10.556 131.440 1.00 21.69 138 ASN B CA 1
ATOM 2788 C C . ASN B 1 138 ? 88.356 10.077 130.654 1.00 22.29 138 ASN B C 1
ATOM 2789 O O . ASN B 1 138 ? 89.059 10.889 130.060 1.00 24.10 138 ASN B O 1
ATOM 2794 N N . GLY B 1 139 ? 88.614 8.769 130.654 1.00 21.97 139 GLY B N 1
ATOM 2795 C CA . GLY B 1 139 ? 89.747 8.233 129.910 1.00 21.81 139 GLY B CA 1
ATOM 2796 C C . GLY B 1 139 ? 89.333 7.863 128.492 1.00 22.15 139 GLY B C 1
ATOM 2797 O O . GLY B 1 139 ? 88.705 8.671 127.800 1.00 22.10 139 GLY B O 1
ATOM 2798 N N . GLU B 1 140 ? 89.692 6.657 128.049 1.00 21.46 140 GLU B N 1
ATOM 2799 C CA . GLU B 1 140 ? 89.318 6.175 126.717 1.00 20.95 140 GLU B CA 1
ATOM 2800 C C . GLU B 1 140 ? 87.939 5.552 126.916 1.00 18.87 140 GLU B C 1
ATOM 2801 O O . GLU B 1 140 ? 87.805 4.330 127.011 1.00 17.12 140 GLU B O 1
ATOM 2807 N N . TYR B 1 141 ? 86.927 6.412 126.984 1.00 17.90 141 TYR B N 1
ATOM 2808 C CA . TYR B 1 141 ? 85.542 6.014 127.233 1.00 17.44 141 TYR B CA 1
ATOM 2809 C C . TYR B 1 141 ? 85.022 4.751 126.551 1.00 16.90 141 TYR B C 1
ATOM 2810 O O . TYR B 1 141 ? 84.765 3.751 127.216 1.00 17.09 141 TYR B O 1
ATOM 2819 N N . GLU B 1 142 ? 84.858 4.788 125.236 1.00 17.97 142 GLU B N 1
ATOM 2820 C CA . GLU B 1 142 ? 84.342 3.621 124.523 1.00 19.03 142 GLU B CA 1
ATOM 2821 C C . GLU B 1 142 ? 85.145 2.349 124.792 1.00 19.23 142 GLU B C 1
ATOM 2822 O O . GLU B 1 142 ? 84.576 1.268 124.960 1.00 19.96 142 GLU B O 1
ATOM 2828 N N . TRP B 1 143 ? 86.467 2.476 124.837 1.00 18.98 143 TRP B N 1
ATOM 2829 C CA . TRP B 1 143 ? 87.326 1.327 125.089 1.00 19.07 143 TRP B CA 1
ATOM 2830 C C . TRP B 1 143 ? 87.041 0.798 126.495 1.00 18.87 143 TRP B C 1
ATOM 2831 O O . TRP B 1 143 ? 86.881 -0.408 126.715 1.00 17.50 143 TRP B O 1
ATOM 2842 N N . GLU B 1 144 ? 86.959 1.729 127.435 1.00 17.91 144 GLU B N 1
ATOM 2843 C CA . GLU B 1 144 ? 86.700 1.421 128.830 1.00 17.93 144 GLU B CA 1
ATOM 2844 C C . GLU B 1 144 ? 85.328 0.758 129.032 1.00 16.46 144 GLU B C 1
ATOM 2845 O O . GLU B 1 144 ? 85.165 -0.091 129.911 1.00 14.92 144 GLU B O 1
ATOM 2851 N N . THR B 1 145 ? 84.344 1.154 128.227 1.00 15.02 145 THR B N 1
ATOM 2852 C CA . THR B 1 145 ? 83.013 0.560 128.318 1.00 14.54 145 THR B CA 1
ATOM 2853 C C . THR B 1 145 ? 83.189 -0.930 128.024 1.00 14.84 145 THR B C 1
ATOM 2854 O O . THR B 1 145 ? 82.582 -1.786 128.669 1.00 13.67 145 THR B O 1
ATOM 2858 N N . GLY B 1 146 ? 84.045 -1.229 127.052 1.00 15.16 146 GLY B N 1
ATOM 2859 C CA . GLY B 1 146 ? 84.321 -2.611 126.704 1.00 16.46 146 GLY B CA 1
ATOM 2860 C C . GLY B 1 146 ? 84.970 -3.323 127.878 1.00 16.86 146 GLY B C 1
ATOM 2861 O O . GLY B 1 146 ? 84.616 -4.455 128.188 1.00 18.49 146 GLY B O 1
ATOM 2862 N N . ASN B 1 147 ? 85.919 -2.662 128.538 1.00 17.12 147 ASN B N 1
ATOM 2863 C CA . ASN B 1 147 ? 86.595 -3.255 129.691 1.00 15.96 147 ASN B CA 1
ATOM 2864 C C . ASN B 1 147 ? 85.606 -3.598 130.801 1.00 15.75 147 ASN B C 1
ATOM 2865 O O . ASN B 1 147 ? 85.692 -4.659 131.414 1.00 15.45 147 ASN B O 1
ATOM 2870 N N . VAL B 1 148 ? 84.675 -2.687 131.066 1.00 15.62 148 VAL B N 1
ATOM 2871 C CA . VAL B 1 148 ? 83.686 -2.910 132.113 1.00 15.14 148 VAL B CA 1
ATOM 2872 C C . VAL B 1 148 ? 82.782 -4.086 131.759 1.00 14.21 148 VAL B C 1
ATOM 2873 O O . VAL B 1 148 ? 82.385 -4.855 132.632 1.00 13.65 148 VAL B O 1
ATOM 2877 N N . ILE B 1 149 ? 82.466 -4.240 130.476 1.00 15.08 149 ILE B N 1
ATOM 2878 C CA . ILE B 1 149 ? 81.624 -5.357 130.054 1.00 15.07 149 ILE B CA 1
ATOM 2879 C C . ILE B 1 149 ? 82.384 -6.654 130.314 1.00 15.09 149 ILE B C 1
ATOM 2880 O O . ILE B 1 149 ? 81.843 -7.609 130.869 1.00 15.20 149 ILE B O 1
ATOM 2885 N N . VAL B 1 150 ? 83.648 -6.679 129.913 1.00 15.69 150 VAL B N 1
ATOM 2886 C CA . VAL B 1 150 ? 84.471 -7.865 130.109 1.00 15.94 150 VAL B CA 1
ATOM 2887 C C . VAL B 1 150 ? 84.614 -8.179 131.592 1.00 16.09 150 VAL B C 1
ATOM 2888 O O . VAL B 1 150 ? 84.457 -9.327 132.012 1.00 15.77 150 VAL B O 1
ATOM 2892 N N . GLU B 1 151 ? 84.904 -7.158 132.389 1.00 16.14 151 GLU B N 1
ATOM 2893 C CA . GLU B 1 151 ? 85.054 -7.356 133.826 1.00 16.44 151 GLU B CA 1
ATOM 2894 C C . GLU B 1 151 ? 83.783 -7.950 134.432 1.00 16.74 151 GLU B C 1
ATOM 2895 O O . GLU B 1 151 ? 83.844 -8.798 135.320 1.00 16.45 151 GLU B O 1
ATOM 2901 N N . THR B 1 152 ? 82.631 -7.497 133.951 1.00 16.88 152 THR B N 1
ATOM 2902 C CA . THR B 1 152 ? 81.355 -7.995 134.453 1.00 17.00 152 THR B CA 1
ATOM 2903 C C . THR B 1 152 ? 81.208 -9.499 134.232 1.00 18.28 152 THR B C 1
ATOM 2904 O O . THR B 1 152 ? 80.749 -10.225 135.116 1.00 17.40 152 THR B O 1
ATOM 2908 N N . PHE B 1 153 ? 81.586 -9.962 133.046 1.00 18.56 153 PHE B N 1
ATOM 2909 C CA . PHE B 1 153 ? 81.491 -11.381 132.743 1.00 20.94 153 PHE B CA 1
ATOM 2910 C C . PHE B 1 153 ? 82.474 -12.217 133.566 1.00 22.27 153 PHE B C 1
ATOM 2911 O O . PHE B 1 153 ? 82.090 -13.216 134.173 1.00 21.37 153 PHE B O 1
ATOM 2919 N N . GLU B 1 154 ? 83.734 -11.800 133.597 1.00 23.38 154 GLU B N 1
ATOM 2920 C CA . GLU B 1 154 ? 84.748 -12.524 134.352 1.00 25.97 154 GLU B CA 1
ATOM 2921 C C . GLU B 1 154 ? 84.416 -12.604 135.838 1.00 26.73 154 GLU B C 1
ATOM 2922 O O . GLU B 1 154 ? 84.429 -13.683 136.419 1.00 26.31 154 GLU B O 1
ATOM 2928 N N . LYS B 1 155 ? 84.102 -11.460 136.440 1.00 28.18 155 LYS B N 1
ATOM 2929 C CA . LYS B 1 155 ? 83.770 -11.388 137.862 1.00 29.08 155 LYS B CA 1
ATOM 2930 C C . LYS B 1 155 ? 82.577 -12.257 138.252 1.00 29.43 155 LYS B C 1
ATOM 2931 O O . LYS B 1 155 ? 82.523 -12.790 139.361 1.00 29.47 155 LYS B O 1
ATOM 2937 N N . GLN B 1 156 ? 81.615 -12.394 137.348 1.00 29.26 156 GLN B N 1
ATOM 2938 C CA . GLN B 1 156 ? 80.431 -13.191 137.634 1.00 29.19 156 GLN B CA 1
ATOM 2939 C C . GLN B 1 156 ? 80.489 -14.598 137.054 1.00 28.36 156 GLN B C 1
ATOM 2940 O O . GLN B 1 156 ? 79.527 -15.361 137.150 1.00 29.51 156 GLN B O 1
ATOM 2946 N N . GLY B 1 157 ? 81.631 -14.941 136.468 1.00 27.94 157 GLY B N 1
ATOM 2947 C CA . GLY B 1 157 ? 81.813 -16.265 135.898 1.00 27.55 157 GLY B CA 1
ATOM 2948 C C . GLY B 1 157 ? 80.814 -16.603 134.813 1.00 27.14 157 GLY B C 1
ATOM 2949 O O . GLY B 1 157 ? 80.221 -17.682 134.806 1.00 27.70 157 GLY B O 1
ATOM 2950 N N . ILE B 1 158 ? 80.623 -15.678 133.885 1.00 26.09 158 ILE B N 1
ATOM 2951 C CA . ILE B 1 158 ? 79.685 -15.909 132.812 1.00 25.63 158 ILE B CA 1
ATOM 2952 C C . ILE B 1 158 ? 80.407 -16.015 131.481 1.00 24.19 158 ILE B C 1
ATOM 2953 O O . ILE B 1 158 ? 81.323 -15.256 131.186 1.00 24.36 158 ILE B O 1
ATOM 2958 N N . ASP B 1 159 ? 79.985 -16.990 130.689 1.00 24.01 159 ASP B N 1
ATOM 2959 C CA . ASP B 1 159 ? 80.586 -17.264 129.392 1.00 22.41 159 ASP B CA 1
ATOM 2960 C C . ASP B 1 159 ? 79.935 -16.457 128.273 1.00 20.98 159 ASP B C 1
ATOM 2961 O O . ASP B 1 159 ? 78.734 -16.564 128.036 1.00 20.05 159 ASP B O 1
ATOM 2966 N N . ALA B 1 160 ? 80.741 -15.658 127.582 1.00 19.60 160 ALA B N 1
ATOM 2967 C CA . ALA B 1 160 ? 80.245 -14.821 126.496 1.00 20.13 160 ALA B CA 1
ATOM 2968 C C . ALA B 1 160 ? 79.562 -15.623 125.396 1.00 19.92 160 ALA B C 1
ATOM 2969 O O . ALA B 1 160 ? 78.725 -15.093 124.666 1.00 20.69 160 ALA B O 1
ATOM 2971 N N . ALA B 1 161 ? 79.925 -16.896 125.277 1.00 18.82 161 ALA B N 1
ATOM 2972 C CA . ALA B 1 161 ? 79.351 -17.764 124.256 1.00 18.13 161 ALA B CA 1
ATOM 2973 C C . ALA B 1 161 ? 77.969 -18.256 124.652 1.00 18.51 161 ALA B C 1
ATOM 2974 O O . ALA B 1 161 ? 77.209 -18.732 123.809 1.00 20.07 161 ALA B O 1
ATOM 2976 N N . GLN B 1 162 ? 77.644 -18.152 125.935 1.00 17.75 162 GLN B N 1
ATOM 2977 C CA . GLN B 1 162 ? 76.340 -18.593 126.414 1.00 17.71 162 GLN B CA 1
ATOM 2978 C C . GLN B 1 162 ? 75.444 -17.413 126.756 1.00 16.98 162 GLN B C 1
ATOM 2979 O O . GLN B 1 162 ? 74.252 -17.583 126.999 1.00 17.12 162 GLN B O 1
ATOM 2985 N N . MET B 1 163 ? 76.029 -16.220 126.787 1.00 16.19 163 MET B N 1
ATOM 2986 C CA . MET B 1 163 ? 75.298 -15.009 127.134 1.00 15.40 163 MET B CA 1
ATOM 2987 C C . MET B 1 163 ? 75.615 -13.925 126.109 1.00 15.22 163 MET B C 1
ATOM 2988 O O . MET B 1 163 ? 76.466 -13.069 126.339 1.00 15.22 163 MET B O 1
ATOM 2993 N N . PRO B 1 164 ? 74.918 -13.950 124.960 1.00 15.18 164 PRO B N 1
ATOM 2994 C CA . PRO B 1 164 ? 75.094 -12.999 123.858 1.00 15.28 164 PRO B CA 1
ATOM 2995 C C . PRO B 1 164 ? 74.481 -11.624 124.088 1.00 15.58 164 PRO B C 1
ATOM 2996 O O . PRO B 1 164 ? 73.967 -11.006 123.155 1.00 15.95 164 PRO B O 1
ATOM 3000 N N . GLY B 1 165 ? 74.545 -11.144 125.326 1.00 15.47 165 GLY B N 1
ATOM 3001 C CA . GLY B 1 165 ? 73.996 -9.839 125.632 1.00 14.79 165 GLY B CA 1
ATOM 3002 C C . GLY B 1 165 ? 74.475 -9.280 126.955 1.00 13.43 165 GLY B C 1
ATOM 3003 O O . GLY B 1 165 ? 74.896 -10.014 127.838 1.00 14.19 165 GLY B O 1
ATOM 3004 N N . VAL B 1 166 ? 74.400 -7.965 127.084 1.00 14.29 166 VAL B N 1
ATOM 3005 C CA . VAL B 1 166 ? 74.807 -7.276 128.300 1.00 14.07 166 VAL B CA 1
ATOM 3006 C C . VAL B 1 166 ? 74.188 -5.884 128.312 1.00 13.19 166 VAL B C 1
ATOM 3007 O O . VAL B 1 166 ? 74.001 -5.270 127.262 1.00 13.77 166 VAL B O 1
ATOM 3011 N N . LEU B 1 167 ? 73.860 -5.396 129.500 1.00 12.14 167 LEU B N 1
ATOM 3012 C CA . LEU B 1 167 ? 73.294 -4.065 129.641 1.00 12.16 167 LEU B CA 1
ATOM 3013 C C . LEU B 1 167 ? 74.361 -3.167 130.257 1.00 12.08 167 LEU B C 1
ATOM 3014 O O . LEU B 1 167 ? 74.905 -3.488 131.311 1.00 11.18 167 LEU B O 1
ATOM 3019 N N . VAL B 1 168 ? 74.691 -2.063 129.591 1.00 12.34 168 VAL B N 1
ATOM 3020 C CA . VAL B 1 168 ? 75.678 -1.139 130.142 1.00 12.43 168 VAL B CA 1
ATOM 3021 C C . VAL B 1 168 ? 74.930 -0.090 130.968 1.00 13.36 168 VAL B C 1
ATOM 3022 O O . VAL B 1 168 ? 74.079 0.644 130.453 1.00 12.73 168 VAL B O 1
ATOM 3026 N N . HIS B 1 169 ? 75.254 -0.042 132.256 1.00 13.64 169 HIS B N 1
ATOM 3027 C CA . HIS B 1 169 ? 74.622 0.866 133.213 1.00 12.79 169 HIS B CA 1
ATOM 3028 C C . HIS B 1 169 ? 74.375 2.285 132.689 1.00 13.06 169 HIS B C 1
ATOM 3029 O O . HIS B 1 169 ? 75.291 2.946 132.201 1.00 11.77 169 HIS B O 1
ATOM 3036 N N . SER B 1 170 ? 73.127 2.742 132.796 1.00 12.07 170 SER B N 1
ATOM 3037 C CA . SER B 1 170 ? 72.742 4.088 132.367 1.00 12.82 170 SER B CA 1
ATOM 3038 C C . SER B 1 170 ? 73.025 4.360 130.888 1.00 13.20 170 SER B C 1
ATOM 3039 O O . SER B 1 170 ? 73.069 5.513 130.464 1.00 12.85 170 SER B O 1
ATOM 3042 N N . HIS B 1 171 ? 73.203 3.305 130.101 1.00 13.80 171 HIS B N 1
ATOM 3043 C CA . HIS B 1 171 ? 73.526 3.483 128.694 1.00 14.16 171 HIS B CA 1
ATOM 3044 C C . HIS B 1 171 ? 72.595 2.731 127.752 1.00 13.39 171 HIS B C 1
ATOM 3045 O O . HIS B 1 171 ? 71.700 3.319 127.149 1.00 10.68 171 HIS B O 1
ATOM 3052 N N . GLY B 1 172 ? 72.819 1.431 127.615 1.00 13.62 172 GLY B N 1
ATOM 3053 C CA . GLY B 1 172 ? 71.986 0.647 126.725 1.00 14.40 172 GLY B CA 1
ATOM 3054 C C . GLY B 1 172 ? 72.524 -0.755 126.518 1.00 14.70 172 GLY B C 1
ATOM 3055 O O . GLY B 1 172 ? 73.550 -1.117 127.091 1.00 14.93 172 GLY B O 1
ATOM 3056 N N . PRO B 1 173 ? 71.855 -1.565 125.687 1.00 14.16 173 PRO B N 1
ATOM 3057 C CA . PRO B 1 173 ? 72.273 -2.937 125.416 1.00 14.26 173 PRO B CA 1
ATOM 3058 C C . PRO B 1 173 ? 73.309 -3.135 124.326 1.00 14.72 173 PRO B C 1
ATOM 3059 O O . PRO B 1 173 ? 73.379 -2.380 123.353 1.00 14.50 173 PRO B O 1
ATOM 3063 N N . PHE B 1 174 ? 74.116 -4.169 124.520 1.00 15.04 174 PHE B N 1
ATOM 3064 C CA . PHE B 1 174 ? 75.120 -4.592 123.556 1.00 15.66 174 PHE B CA 1
ATOM 3065 C C . PHE B 1 174 ? 74.781 -6.067 123.418 1.00 15.11 174 PHE B C 1
ATOM 3066 O O . PHE B 1 174 ? 74.495 -6.733 124.412 1.00 15.43 174 PHE B O 1
ATOM 3074 N N . ALA B 1 175 ? 74.762 -6.567 122.193 1.00 14.18 175 ALA B N 1
ATOM 3075 C CA . ALA B 1 175 ? 74.472 -7.973 121.979 1.00 15.87 175 ALA B CA 1
ATOM 3076 C C . ALA B 1 175 ? 75.443 -8.476 120.935 1.00 15.51 175 ALA B C 1
ATOM 3077 O O . ALA B 1 175 ? 76.020 -7.685 120.200 1.00 16.95 175 ALA B O 1
ATOM 3079 N N . TRP B 1 176 ? 75.630 -9.786 120.872 1.00 15.57 176 TRP B N 1
ATOM 3080 C CA . TRP B 1 176 ? 76.535 -10.348 119.886 1.00 16.84 176 TRP B CA 1
ATOM 3081 C C . TRP B 1 176 ? 76.072 -11.715 119.398 1.00 17.22 176 TRP B C 1
ATOM 3082 O O . TRP B 1 176 ? 75.098 -12.268 119.907 1.00 16.05 176 TRP B O 1
ATOM 3093 N N . GLY B 1 177 ? 76.756 -12.240 118.385 1.00 18.05 177 GLY B N 1
ATOM 3094 C CA . GLY B 1 177 ? 76.389 -13.533 117.837 1.00 18.07 177 GLY B CA 1
ATOM 3095 C C . GLY B 1 177 ? 77.500 -14.122 116.991 1.00 19.18 177 GLY B C 1
ATOM 3096 O O . GLY B 1 177 ? 78.621 -13.605 116.985 1.00 18.70 177 GLY B O 1
ATOM 3097 N N . LYS B 1 178 ? 77.188 -15.195 116.268 1.00 19.48 178 LYS B N 1
ATOM 3098 C CA . LYS B 1 178 ? 78.169 -15.870 115.422 1.00 21.62 178 LYS B CA 1
ATOM 3099 C C . LYS B 1 178 ? 78.524 -15.038 114.202 1.00 22.04 178 LYS B C 1
ATOM 3100 O O . LYS B 1 178 ? 79.580 -15.216 113.606 1.00 23.34 178 LYS B O 1
ATOM 3106 N N . ASN B 1 179 ? 77.635 -14.123 113.842 1.00 20.99 179 ASN B N 1
ATOM 3107 C CA . ASN B 1 179 ? 77.842 -13.252 112.697 1.00 21.88 179 ASN B CA 1
ATOM 3108 C C . ASN B 1 179 ? 76.922 -12.046 112.839 1.00 20.81 179 ASN B C 1
ATOM 3109 O O . ASN B 1 179 ? 76.194 -11.930 113.820 1.00 22.11 179 ASN B O 1
ATOM 3114 N N . ALA B 1 180 ? 76.964 -11.152 111.863 1.00 20.47 180 ALA B N 1
ATOM 3115 C CA . ALA B 1 180 ? 76.134 -9.957 111.888 1.00 20.40 180 ALA B CA 1
ATOM 3116 C C . ALA B 1 180 ? 74.651 -10.281 112.100 1.00 20.56 180 ALA B C 1
ATOM 3117 O O . ALA B 1 180 ? 74.024 -9.757 113.022 1.00 19.48 180 ALA B O 1
ATOM 3119 N N . GLU B 1 181 ? 74.097 -11.150 111.258 1.00 20.32 181 GLU B N 1
ATOM 3120 C CA . GLU B 1 181 ? 72.684 -11.495 111.368 1.00 19.97 181 GLU B CA 1
ATOM 3121 C C . GLU B 1 181 ? 72.336 -12.092 112.722 1.00 18.56 181 GLU B C 1
ATOM 3122 O O . GLU B 1 181 ? 71.376 -11.672 113.359 1.00 17.04 181 GLU B O 1
ATOM 3128 N N . ASP B 1 182 ? 73.116 -13.076 113.150 1.00 17.61 182 ASP B N 1
ATOM 3129 C CA . ASP B 1 182 ? 72.897 -13.732 114.428 1.00 18.15 182 ASP B CA 1
ATOM 3130 C C . ASP B 1 182 ? 72.898 -12.720 115.581 1.00 18.64 182 ASP B C 1
ATOM 3131 O O . ASP B 1 182 ? 72.116 -12.841 116.526 1.00 17.52 182 ASP B O 1
ATOM 3136 N N . ALA B 1 183 ? 73.775 -11.723 115.499 1.00 18.04 183 ALA B N 1
ATOM 3137 C CA . ALA B 1 183 ? 73.860 -10.710 116.545 1.00 16.74 183 ALA B CA 1
ATOM 3138 C C . ALA B 1 183 ? 72.585 -9.882 116.573 1.00 17.60 183 ALA B C 1
ATOM 3139 O O . ALA B 1 183 ? 72.061 -9.561 117.642 1.00 17.03 183 ALA B O 1
ATOM 3141 N N . VAL B 1 184 ? 72.089 -9.526 115.391 1.00 17.77 184 VAL B N 1
ATOM 3142 C CA . VAL B 1 184 ? 70.861 -8.749 115.302 1.00 17.62 184 VAL B CA 1
ATOM 3143 C C . VAL B 1 184 ? 69.704 -9.552 115.887 1.00 17.92 184 VAL B C 1
ATOM 3144 O O . VAL B 1 184 ? 68.857 -9.008 116.596 1.00 16.75 184 VAL B O 1
ATOM 3148 N N . HIS B 1 185 ? 69.679 -10.852 115.602 1.00 18.28 185 HIS B N 1
ATOM 3149 C CA . HIS B 1 185 ? 68.623 -11.709 116.117 1.00 18.60 185 HIS B CA 1
ATOM 3150 C C . HIS B 1 185 ? 68.629 -11.768 117.641 1.00 17.81 185 HIS B C 1
ATOM 3151 O O . HIS B 1 185 ? 67.572 -11.782 118.267 1.00 16.69 185 HIS B O 1
ATOM 3158 N N . ASN B 1 186 ? 69.816 -11.811 118.237 1.00 16.62 186 ASN B N 1
ATOM 3159 C CA . ASN B 1 186 ? 69.912 -11.854 119.690 1.00 16.21 186 ASN B CA 1
ATOM 3160 C C . ASN B 1 186 ? 69.482 -10.507 120.275 1.00 16.27 186 ASN B C 1
ATOM 3161 O O . ASN B 1 186 ? 68.912 -10.436 121.368 1.00 16.13 186 ASN B O 1
ATOM 3166 N N . ALA B 1 187 ? 69.743 -9.441 119.529 1.00 15.74 187 ALA B N 1
ATOM 3167 C CA . ALA B 1 187 ? 69.367 -8.107 119.962 1.00 14.79 187 ALA B CA 1
ATOM 3168 C C . ALA B 1 187 ? 67.844 -7.977 119.997 1.00 14.54 187 ALA B C 1
ATOM 3169 O O . ALA B 1 187 ? 67.292 -7.369 120.916 1.00 12.31 187 ALA B O 1
ATOM 3171 N N . ILE B 1 188 ? 67.155 -8.539 119.007 1.00 14.64 188 ILE B N 1
ATOM 3172 C CA . ILE B 1 188 ? 65.705 -8.420 119.025 1.00 15.91 188 ILE B CA 1
ATOM 3173 C C . ILE B 1 188 ? 65.118 -9.303 120.128 1.00 14.01 188 ILE B C 1
ATOM 3174 O O . ILE B 1 188 ? 64.137 -8.928 120.753 1.00 15.78 188 ILE B O 1
ATOM 3179 N N . VAL B 1 189 ? 65.710 -10.466 120.388 1.00 14.35 189 VAL B N 1
ATOM 3180 C CA . VAL B 1 189 ? 65.191 -11.323 121.463 1.00 13.17 189 VAL B CA 1
ATOM 3181 C C . VAL B 1 189 ? 65.428 -10.638 122.811 1.00 14.03 189 VAL B C 1
ATOM 3182 O O . VAL B 1 189 ? 64.572 -10.667 123.702 1.00 14.36 189 VAL B O 1
ATOM 3186 N N . LEU B 1 190 ? 66.597 -10.021 122.952 1.00 13.37 190 LEU B N 1
ATOM 3187 C CA . LEU B 1 190 ? 66.938 -9.299 124.176 1.00 14.12 190 LEU B CA 1
ATOM 3188 C C . LEU B 1 190 ? 65.873 -8.235 124.455 1.00 12.86 190 LEU B C 1
ATOM 3189 O O . LEU B 1 190 ? 65.428 -8.078 125.588 1.00 12.70 190 LEU B O 1
ATOM 3194 N N . GLU B 1 191 ? 65.472 -7.509 123.416 1.00 11.71 191 GLU B N 1
ATOM 3195 C CA . GLU B 1 191 ? 64.460 -6.469 123.555 1.00 12.62 191 GLU B CA 1
ATOM 3196 C C . GLU B 1 191 ? 63.126 -7.081 123.983 1.00 12.80 191 GLU B C 1
ATOM 3197 O O . GLU B 1 191 ? 62.418 -6.511 124.809 1.00 11.48 191 GLU B O 1
ATOM 3203 N N . GLU B 1 192 ? 62.795 -8.250 123.433 1.00 12.84 192 GLU B N 1
ATOM 3204 C CA . GLU B 1 192 ? 61.545 -8.922 123.784 1.00 13.32 192 GLU B CA 1
ATOM 3205 C C . GLU B 1 192 ? 61.486 -9.344 125.257 1.00 13.06 192 GLU B C 1
ATOM 3206 O O . GLU B 1 192 ? 60.503 -9.049 125.951 1.00 12.35 192 GLU B O 1
ATOM 3212 N N . VAL B 1 193 ? 62.524 -10.028 125.742 1.00 12.37 193 VAL B N 1
ATOM 3213 C CA . VAL B 1 193 ? 62.515 -10.462 127.136 1.00 12.58 193 VAL B CA 1
ATOM 3214 C C . VAL B 1 193 ? 62.618 -9.276 128.088 1.00 11.57 193 VAL B C 1
ATOM 3215 O O . VAL B 1 193 ? 62.142 -9.345 129.212 1.00 12.40 193 VAL B O 1
ATOM 3219 N N . ALA B 1 194 ? 63.221 -8.181 127.635 1.00 11.33 194 ALA B N 1
ATOM 3220 C CA . ALA B 1 194 ? 63.325 -6.983 128.468 1.00 10.00 194 ALA B CA 1
ATOM 3221 C C . ALA B 1 194 ? 61.927 -6.391 128.649 1.00 10.68 194 ALA B C 1
ATOM 3222 O O . ALA B 1 194 ? 61.548 -5.969 129.742 1.00 10.38 194 ALA B O 1
ATOM 3224 N N . TYR B 1 195 ? 61.160 -6.370 127.565 1.00 10.38 195 TYR B N 1
ATOM 3225 C CA . TYR B 1 195 ? 59.805 -5.834 127.601 1.00 10.71 195 TYR B CA 1
ATOM 3226 C C . TYR B 1 195 ? 58.915 -6.678 128.511 1.00 11.55 195 TYR B C 1
ATOM 3227 O O . TYR B 1 195 ? 58.240 -6.161 129.409 1.00 10.75 195 TYR B O 1
ATOM 3236 N N . MET B 1 196 ? 58.926 -7.985 128.276 1.00 12.31 196 MET B N 1
ATOM 3237 C CA . MET B 1 196 ? 58.118 -8.905 129.056 1.00 11.78 196 MET B CA 1
ATOM 3238 C C . MET B 1 196 ? 58.585 -8.970 130.506 1.00 11.72 196 MET B C 1
ATOM 3239 O O . MET B 1 196 ? 57.793 -9.228 131.402 1.00 12.29 196 MET B O 1
ATOM 3244 N N . GLY B 1 197 ? 59.874 -8.746 130.731 1.00 11.38 197 GLY B N 1
ATOM 3245 C CA . GLY B 1 197 ? 60.395 -8.782 132.085 1.00 11.86 197 GLY B CA 1
ATOM 3246 C C . GLY B 1 197 ? 59.833 -7.653 132.941 1.00 12.63 197 GLY B C 1
ATOM 3247 O O . GLY B 1 197 ? 59.589 -7.830 134.134 1.00 14.13 197 GLY B O 1
ATOM 3248 N N . ILE B 1 198 ? 59.633 -6.486 132.337 1.00 11.89 198 ILE B N 1
ATOM 3249 C CA . ILE B 1 198 ? 59.101 -5.345 133.066 1.00 12.33 198 ILE B CA 1
ATOM 3250 C C . ILE B 1 198 ? 57.707 -5.653 133.592 1.00 12.98 198 ILE B C 1
ATOM 3251 O O . ILE B 1 198 ? 57.409 -5.446 134.762 1.00 13.69 198 ILE B O 1
ATOM 3256 N N . PHE B 1 199 ? 56.862 -6.177 132.719 1.00 13.04 199 PHE B N 1
ATOM 3257 C CA . PHE B 1 199 ? 55.493 -6.466 133.083 1.00 12.79 199 PHE B CA 1
ATOM 3258 C C . PHE B 1 199 ? 55.242 -7.762 133.844 1.00 13.62 199 PHE B C 1
ATOM 3259 O O . PHE B 1 199 ? 54.322 -7.814 134.663 1.00 12.25 199 PHE B O 1
ATOM 3267 N N . CYS B 1 200 ? 56.038 -8.806 133.630 1.00 13.07 200 CYS B N 1
ATOM 3268 C CA . CYS B 1 200 ? 55.760 -9.990 134.425 1.00 15.52 200 CYS B CA 1
ATOM 3269 C C . CYS B 1 200 ? 56.188 -9.680 135.866 1.00 14.04 200 CYS B C 1
ATOM 3270 O O . CYS B 1 200 ? 55.663 -10.262 136.809 1.00 12.94 200 CYS B O 1
ATOM 3273 N N . ARG B 1 201 ? 57.127 -8.749 136.043 1.00 14.24 201 ARG B N 1
ATOM 3274 C CA . ARG B 1 201 ? 57.521 -8.365 137.401 1.00 13.62 201 ARG B CA 1
ATOM 3275 C C . ARG B 1 201 ? 56.345 -7.599 138.001 1.00 12.27 201 ARG B C 1
ATOM 3276 O O . ARG B 1 201 ? 56.005 -7.779 139.161 1.00 11.98 201 ARG B O 1
ATOM 3284 N N . GLN B 1 202 ? 55.729 -6.736 137.199 1.00 12.70 202 GLN B N 1
ATOM 3285 C CA . GLN B 1 202 ? 54.591 -5.956 137.673 1.00 13.18 202 GLN B CA 1
ATOM 3286 C C . GLN B 1 202 ? 53.485 -6.901 138.151 1.00 12.28 202 GLN B C 1
ATOM 3287 O O . GLN B 1 202 ? 52.869 -6.670 139.189 1.00 13.22 202 GLN B O 1
ATOM 3293 N N . LEU B 1 203 ? 53.246 -7.966 137.390 1.00 10.41 203 LEU B N 1
ATOM 3294 C CA . LEU B 1 203 ? 52.216 -8.944 137.742 1.00 11.39 203 LEU B CA 1
ATOM 3295 C C . LEU B 1 203 ? 52.601 -9.760 138.963 1.00 11.24 203 LEU B C 1
ATOM 3296 O O . LEU B 1 203 ? 51.760 -10.055 139.812 1.00 11.65 203 LEU B O 1
ATOM 3301 N N . ALA B 1 204 ? 53.876 -10.129 139.043 1.00 10.16 204 ALA B N 1
ATOM 3302 C CA . ALA B 1 204 ? 54.362 -10.933 140.153 1.00 10.75 204 ALA B CA 1
ATOM 3303 C C . ALA B 1 204 ? 55.699 -10.389 140.661 1.00 10.73 204 ALA B C 1
ATOM 3304 O O . ALA B 1 204 ? 56.768 -10.889 140.298 1.00 10.32 204 ALA B O 1
ATOM 3306 N N . PRO B 1 205 ? 55.651 -9.358 141.519 1.00 10.76 205 PRO B N 1
ATOM 3307 C CA . PRO B 1 205 ? 56.880 -8.770 142.055 1.00 10.77 205 PRO B CA 1
ATOM 3308 C C . PRO B 1 205 ? 57.792 -9.719 142.838 1.00 11.89 205 PRO B C 1
ATOM 3309 O O . PRO B 1 205 ? 58.989 -9.455 142.960 1.00 12.22 205 PRO B O 1
ATOM 3313 N N . GLN B 1 206 ? 57.254 -10.819 143.363 1.00 12.09 206 GLN B N 1
ATOM 3314 C CA . GLN B 1 206 ? 58.104 -11.772 144.084 1.00 13.58 206 GLN B CA 1
ATOM 3315 C C . GLN B 1 206 ? 58.339 -13.050 143.271 1.00 15.62 206 GLN B C 1
ATOM 3316 O O . GLN B 1 206 ? 58.685 -14.098 143.819 1.00 15.63 206 GLN B O 1
ATOM 3322 N N . LEU B 1 207 ? 58.171 -12.947 141.955 1.00 16.25 207 LEU B N 1
ATOM 3323 C CA . LEU B 1 207 ? 58.364 -14.085 141.056 1.00 16.88 207 LEU B CA 1
ATOM 3324 C C . LEU B 1 207 ? 59.801 -14.604 141.090 1.00 16.46 207 LEU B C 1
ATOM 3325 O O . LEU B 1 207 ? 60.744 -13.865 140.811 1.00 15.83 207 LEU B O 1
ATOM 3330 N N . PRO B 1 208 ? 59.990 -15.880 141.442 1.00 15.96 208 PRO B N 1
ATOM 3331 C CA . PRO B 1 208 ? 61.362 -16.393 141.463 1.00 16.38 208 PRO B CA 1
ATOM 3332 C C . PRO B 1 208 ? 61.820 -16.621 140.025 1.00 16.51 208 PRO B C 1
ATOM 3333 O O . PRO B 1 208 ? 60.994 -16.721 139.120 1.00 16.15 208 PRO B O 1
ATOM 3337 N N . ASP B 1 209 ? 63.128 -16.681 139.810 1.00 17.06 209 ASP B N 1
ATOM 3338 C CA . ASP B 1 209 ? 63.657 -16.927 138.478 1.00 17.58 209 ASP B CA 1
ATOM 3339 C C . ASP B 1 209 ? 63.124 -18.289 138.042 1.00 17.68 209 ASP B C 1
ATOM 3340 O O . ASP B 1 209 ? 62.725 -19.097 138.878 1.00 17.11 209 ASP B O 1
ATOM 3345 N N . MET B 1 210 ? 63.108 -18.542 136.738 1.00 18.04 210 MET B N 1
ATOM 3346 C CA . MET B 1 210 ? 62.598 -19.813 136.221 1.00 17.93 210 MET B CA 1
ATOM 3347 C C . MET B 1 210 ? 63.402 -21.026 136.700 1.00 17.95 210 MET B C 1
ATOM 3348 O O . MET B 1 210 ? 64.568 -20.909 137.067 1.00 16.28 210 MET B O 1
ATOM 3353 N N . GLN B 1 211 ? 62.760 -22.191 136.703 1.00 18.87 211 GLN B N 1
ATOM 3354 C CA . GLN B 1 211 ? 63.412 -23.441 137.105 1.00 19.85 211 GLN B CA 1
ATOM 3355 C C . GLN B 1 211 ? 64.698 -23.658 136.308 1.00 19.84 211 GLN B C 1
ATOM 3356 O O . GLN B 1 211 ? 64.720 -23.465 135.092 1.00 19.53 211 GLN B O 1
ATOM 3362 N N . GLN B 1 212 ? 65.763 -24.067 136.993 1.00 20.00 212 GLN B N 1
ATOM 3363 C CA . GLN B 1 212 ? 67.048 -24.310 136.343 1.00 20.51 212 GLN B CA 1
ATOM 3364 C C . GLN B 1 212 ? 66.913 -25.434 135.313 1.00 20.31 212 GLN B C 1
ATOM 3365 O O . GLN B 1 212 ? 67.499 -25.375 134.231 1.00 20.31 212 GLN B O 1
ATOM 3371 N N . THR B 1 213 ? 66.135 -26.454 135.659 1.00 19.75 213 THR B N 1
ATOM 3372 C CA . THR B 1 213 ? 65.915 -27.587 134.767 1.00 20.45 213 THR B CA 1
ATOM 3373 C C . THR B 1 213 ? 65.320 -27.100 133.448 1.00 20.36 213 THR B C 1
ATOM 3374 O O . THR B 1 213 ? 65.764 -27.498 132.363 1.00 19.07 213 THR B O 1
ATOM 3378 N N . LEU B 1 214 ? 64.317 -26.231 133.548 1.00 19.09 214 LEU B N 1
ATOM 3379 C CA . LEU B 1 214 ? 63.668 -25.691 132.358 1.00 18.37 214 LEU B CA 1
ATOM 3380 C C . LEU B 1 214 ? 64.656 -24.829 131.574 1.00 17.44 214 LEU B C 1
ATOM 3381 O O . LEU B 1 214 ? 64.682 -24.869 130.348 1.00 16.56 214 LEU B O 1
ATOM 3386 N N . LEU B 1 215 ? 65.483 -24.068 132.289 1.00 18.03 215 LEU B N 1
ATOM 3387 C CA . LEU B 1 215 ? 66.476 -23.200 131.649 1.00 17.94 215 LEU B CA 1
ATOM 3388 C C . LEU B 1 215 ? 67.434 -24.030 130.799 1.00 17.91 215 LEU B C 1
ATOM 3389 O O . LEU B 1 215 ? 67.703 -23.710 129.632 1.00 16.72 215 LEU B O 1
ATOM 3394 N N . ASN B 1 216 ? 67.966 -25.088 131.405 1.00 17.56 216 ASN B N 1
ATOM 3395 C CA . ASN B 1 216 ? 68.893 -25.977 130.719 1.00 16.78 216 ASN B CA 1
ATOM 3396 C C . ASN B 1 216 ? 68.238 -26.650 129.525 1.00 16.99 216 ASN B C 1
ATOM 3397 O O . ASN B 1 216 ? 68.795 -26.666 128.428 1.00 16.93 216 ASN B O 1
ATOM 3402 N N . LYS B 1 217 ? 67.052 -27.213 129.750 1.00 17.65 217 LYS B N 1
ATOM 3403 C CA . LYS B 1 217 ? 66.313 -27.904 128.700 1.00 17.25 217 LYS B CA 1
ATOM 3404 C C . LYS B 1 217 ? 66.300 -27.068 127.423 1.00 17.88 217 LYS B C 1
ATOM 3405 O O . LYS B 1 217 ? 66.748 -27.510 126.363 1.00 17.77 217 LYS B O 1
ATOM 3411 N N . HIS B 1 218 ? 65.788 -25.849 127.543 1.00 17.90 218 HIS B N 1
ATOM 3412 C CA . HIS B 1 218 ? 65.674 -24.946 126.409 1.00 19.13 218 HIS B CA 1
ATOM 3413 C C . HIS B 1 218 ? 66.970 -24.379 125.855 1.00 20.91 218 HIS B C 1
ATOM 3414 O O . HIS B 1 218 ? 67.127 -24.295 124.636 1.00 21.76 218 HIS B O 1
ATOM 3421 N N . TYR B 1 219 ? 67.905 -23.990 126.719 1.00 22.35 219 TYR B N 1
ATOM 3422 C CA . TYR B 1 219 ? 69.148 -23.429 126.204 1.00 24.06 219 TYR B CA 1
ATOM 3423 C C . TYR B 1 219 ? 70.118 -24.471 125.681 1.00 26.94 219 TYR B C 1
ATOM 3424 O O . TYR B 1 219 ? 70.706 -24.294 124.612 1.00 27.17 219 TYR B O 1
ATOM 3433 N N . LEU B 1 220 ? 70.297 -25.548 126.436 1.00 29.42 220 LEU B N 1
ATOM 3434 C CA . LEU B 1 220 ? 71.214 -26.602 126.030 1.00 33.55 220 LEU B CA 1
ATOM 3435 C C . LEU B 1 220 ? 70.750 -27.328 124.769 1.00 35.44 220 LEU B C 1
ATOM 3436 O O . LEU B 1 220 ? 71.568 -27.670 123.912 1.00 36.12 220 LEU B O 1
ATOM 3441 N N . ARG B 1 221 ? 69.442 -27.554 124.658 1.00 37.45 221 ARG B N 1
ATOM 3442 C CA . ARG B 1 221 ? 68.869 -28.244 123.504 1.00 39.70 221 ARG B CA 1
ATOM 3443 C C . ARG B 1 221 ? 69.467 -27.689 122.218 1.00 40.80 221 ARG B C 1
ATOM 3444 O O . ARG B 1 221 ? 69.914 -28.441 121.352 1.00 41.70 221 ARG B O 1
ATOM 3452 N N . LYS B 1 222 ? 69.455 -26.369 122.088 1.00 41.60 222 LYS B N 1
ATOM 3453 C CA . LYS B 1 222 ? 70.059 -25.731 120.931 1.00 42.40 222 LYS B CA 1
ATOM 3454 C C . LYS B 1 222 ? 71.429 -25.289 121.440 1.00 42.72 222 LYS B C 1
ATOM 3455 O O . LYS B 1 222 ? 71.741 -25.500 122.608 1.00 43.65 222 LYS B O 1
ATOM 3461 N N . HIS B 1 223 ? 72.252 -24.699 120.586 1.00 43.05 223 HIS B N 1
ATOM 3462 C CA . HIS B 1 223 ? 73.595 -24.271 121.002 1.00 43.33 223 HIS B CA 1
ATOM 3463 C C . HIS B 1 223 ? 74.532 -25.458 121.269 1.00 43.90 223 HIS B C 1
ATOM 3464 O O . HIS B 1 223 ? 74.052 -26.616 121.322 1.00 43.84 223 HIS B O 1
ATOM 3471 N N . MET C 1 1 ? 18.536 5.588 189.019 1.00 27.78 1 MET C N 1
ATOM 3472 C CA . MET C 1 1 ? 17.442 4.637 188.665 1.00 28.27 1 MET C CA 1
ATOM 3473 C C . MET C 1 1 ? 17.972 3.358 188.021 1.00 28.98 1 MET C C 1
ATOM 3474 O O . MET C 1 1 ? 17.301 2.320 188.015 1.00 31.70 1 MET C O 1
ATOM 3479 N N . LEU C 1 2 ? 19.170 3.434 187.465 1.00 26.46 2 LEU C N 1
ATOM 3480 C CA . LEU C 1 2 ? 19.765 2.279 186.807 1.00 25.20 2 LEU C CA 1
ATOM 3481 C C . LEU C 1 2 ? 21.226 2.240 187.220 1.00 22.94 2 LEU C C 1
ATOM 3482 O O . LEU C 1 2 ? 22.126 2.322 186.387 1.00 22.66 2 LEU C O 1
ATOM 3487 N N . GLU C 1 3 ? 21.445 2.130 188.524 1.00 22.01 3 GLU C N 1
ATOM 3488 C CA . GLU C 1 3 ? 22.789 2.112 189.069 1.00 21.85 3 GLU C CA 1
ATOM 3489 C C . GLU C 1 3 ? 23.698 1.114 188.368 1.00 20.17 3 GLU C C 1
ATOM 3490 O O . GLU C 1 3 ? 24.738 1.494 187.843 1.00 20.45 3 GLU C O 1
ATOM 3496 N N . ASP C 1 4 ? 23.307 -0.154 188.337 1.00 19.47 4 ASP C N 1
ATOM 3497 C CA . ASP C 1 4 ? 24.148 -1.149 187.684 1.00 18.90 4 ASP C CA 1
ATOM 3498 C C . ASP C 1 4 ? 24.404 -0.837 186.208 1.00 18.41 4 ASP C C 1
ATOM 3499 O O . ASP C 1 4 ? 25.535 -0.948 185.748 1.00 18.39 4 ASP C O 1
ATOM 3504 N N . LEU C 1 5 ? 23.371 -0.444 185.466 1.00 18.52 5 LEU C N 1
ATOM 3505 C CA . LEU C 1 5 ? 23.559 -0.135 184.048 1.00 17.48 5 LEU C CA 1
ATOM 3506 C C . LEU C 1 5 ? 24.560 1.020 183.917 1.00 17.47 5 LEU C C 1
ATOM 3507 O O . LEU C 1 5 ? 25.434 1.001 183.052 1.00 17.47 5 LEU C O 1
ATOM 3512 N N . LYS C 1 6 ? 24.433 2.025 184.780 1.00 16.70 6 LYS C N 1
ATOM 3513 C CA . LYS C 1 6 ? 25.354 3.157 184.746 1.00 17.24 6 LYS C CA 1
ATOM 3514 C C . LYS C 1 6 ? 26.785 2.688 184.986 1.00 17.86 6 LYS C C 1
ATOM 3515 O O . LYS C 1 6 ? 27.727 3.225 184.406 1.00 17.33 6 LYS C O 1
ATOM 3521 N N . ARG C 1 7 ? 26.938 1.681 185.842 1.00 18.26 7 ARG C N 1
ATOM 3522 C CA . ARG C 1 7 ? 28.253 1.136 186.169 1.00 19.28 7 ARG C CA 1
ATOM 3523 C C . ARG C 1 7 ? 28.843 0.404 184.966 1.00 17.41 7 ARG C C 1
ATOM 3524 O O . ARG C 1 7 ? 30.029 0.523 184.680 1.00 16.87 7 ARG C O 1
ATOM 3532 N N . GLN C 1 8 ? 28.013 -0.357 184.260 1.00 16.84 8 GLN C N 1
ATOM 3533 C CA . GLN C 1 8 ? 28.487 -1.098 183.094 1.00 16.15 8 GLN C CA 1
ATOM 3534 C C . GLN C 1 8 ? 28.930 -0.139 182.003 1.00 15.88 8 GLN C C 1
ATOM 3535 O O . GLN C 1 8 ? 29.952 -0.352 181.356 1.00 14.62 8 GLN C O 1
ATOM 3541 N N . VAL C 1 9 ? 28.139 0.912 181.803 1.00 15.34 9 VAL C N 1
ATOM 3542 C CA . VAL C 1 9 ? 28.420 1.906 180.776 1.00 16.38 9 VAL C CA 1
ATOM 3543 C C . VAL C 1 9 ? 29.659 2.713 181.144 1.00 16.56 9 VAL C C 1
ATOM 3544 O O . VAL C 1 9 ? 30.418 3.141 180.276 1.00 16.43 9 VAL C O 1
ATOM 3548 N N . LEU C 1 10 ? 29.866 2.911 182.438 1.00 16.99 10 LEU C N 1
ATOM 3549 C CA . LEU C 1 10 ? 31.036 3.639 182.909 1.00 17.80 10 LEU C CA 1
ATOM 3550 C C . LEU C 1 10 ? 32.287 2.815 182.584 1.00 17.27 10 LEU C C 1
ATOM 3551 O O . LEU C 1 10 ? 33.205 3.294 181.918 1.00 16.17 10 LEU C O 1
ATOM 3556 N N . GLU C 1 11 ? 32.307 1.566 183.036 1.00 16.57 11 GLU C N 1
ATOM 3557 C CA . GLU C 1 11 ? 33.444 0.690 182.791 1.00 17.97 11 GLU C CA 1
ATOM 3558 C C . GLU C 1 11 ? 33.737 0.496 181.301 1.00 17.39 11 GLU C C 1
ATOM 3559 O O . GLU C 1 11 ? 34.898 0.401 180.904 1.00 17.73 11 GLU C O 1
ATOM 3565 N N . ALA C 1 12 ? 32.692 0.439 180.480 1.00 15.79 12 ALA C N 1
ATOM 3566 C CA . ALA C 1 12 ? 32.870 0.268 179.041 1.00 15.09 12 ALA C CA 1
ATOM 3567 C C . ALA C 1 12 ? 33.564 1.501 178.466 1.00 14.93 12 ALA C C 1
ATOM 3568 O O . ALA C 1 12 ? 34.488 1.391 177.653 1.00 14.50 12 ALA C O 1
ATOM 3570 N N . ASN C 1 13 ? 33.114 2.676 178.891 1.00 14.38 13 ASN C N 1
ATOM 3571 C CA . ASN C 1 13 ? 33.714 3.916 178.424 1.00 14.96 13 ASN C CA 1
ATOM 3572 C C . ASN C 1 13 ? 35.180 3.984 178.863 1.00 15.03 13 ASN C C 1
ATOM 3573 O O . ASN C 1 13 ? 36.059 4.339 178.076 1.00 14.37 13 ASN C O 1
ATOM 3578 N N . LEU C 1 14 ? 35.436 3.629 180.118 1.00 16.55 14 LEU C N 1
ATOM 3579 C CA . LEU C 1 14 ? 36.793 3.628 180.660 1.00 18.35 14 LEU C CA 1
ATOM 3580 C C . LEU C 1 14 ? 37.655 2.588 179.928 1.00 18.48 14 LEU C C 1
ATOM 3581 O O . LEU C 1 14 ? 38.881 2.681 179.909 1.00 18.98 14 LEU C O 1
ATOM 3586 N N . ALA C 1 15 ? 37.009 1.596 179.328 1.00 17.66 15 ALA C N 1
ATOM 3587 C CA . ALA C 1 15 ? 37.725 0.560 178.595 1.00 18.35 15 ALA C CA 1
ATOM 3588 C C . ALA C 1 15 ? 38.260 1.052 177.249 1.00 18.93 15 ALA C C 1
ATOM 3589 O O . ALA C 1 15 ? 39.214 0.483 176.711 1.00 19.47 15 ALA C O 1
ATOM 3591 N N . LEU C 1 16 ? 37.651 2.102 176.704 1.00 18.60 16 LEU C N 1
ATOM 3592 C CA . LEU C 1 16 ? 38.077 2.631 175.416 1.00 18.00 16 LEU C CA 1
ATOM 3593 C C . LEU C 1 16 ? 39.555 3.010 175.401 1.00 17.79 16 LEU C C 1
ATOM 3594 O O . LEU C 1 16 ? 40.308 2.518 174.565 1.00 17.00 16 LEU C O 1
ATOM 3599 N N . PRO C 1 17 ? 39.996 3.892 176.313 1.00 18.27 17 PRO C N 1
ATOM 3600 C CA . PRO C 1 17 ? 41.428 4.218 176.276 1.00 19.22 17 PRO C CA 1
ATOM 3601 C C . PRO C 1 17 ? 42.297 3.022 176.679 1.00 20.79 17 PRO C C 1
ATOM 3602 O O . PRO C 1 17 ? 43.430 2.889 176.218 1.00 21.04 17 PRO C O 1
ATOM 3606 N N . LYS C 1 18 ? 41.765 2.145 177.527 1.00 21.68 18 LYS C N 1
ATOM 3607 C CA . LYS C 1 18 ? 42.522 0.977 177.962 1.00 23.10 18 LYS C CA 1
ATOM 3608 C C . LYS C 1 18 ? 42.905 0.079 176.788 1.00 22.43 18 LYS C C 1
ATOM 3609 O O . LYS C 1 18 ? 43.998 -0.486 176.759 1.00 21.24 18 LYS C O 1
ATOM 3615 N N . HIS C 1 19 ? 42.004 -0.056 175.822 1.00 20.94 19 HIS C N 1
ATOM 3616 C CA . HIS C 1 19 ? 42.284 -0.894 174.666 1.00 20.12 19 HIS C CA 1
ATOM 3617 C C . HIS C 1 19 ? 42.774 -0.098 173.466 1.00 19.80 19 HIS C C 1
ATOM 3618 O O . HIS C 1 19 ? 42.713 -0.562 172.330 1.00 19.78 19 HIS C O 1
ATOM 3625 N N . ASN C 1 20 ? 43.274 1.104 173.739 1.00 19.70 20 ASN C N 1
ATOM 3626 C CA . ASN C 1 20 ? 43.810 1.987 172.709 1.00 19.43 20 ASN C CA 1
ATOM 3627 C C . ASN C 1 20 ? 42.894 2.196 171.508 1.00 18.74 20 ASN C C 1
ATOM 3628 O O . ASN C 1 20 ? 43.354 2.258 170.373 1.00 17.79 20 ASN C O 1
ATOM 3633 N N . LEU C 1 21 ? 41.598 2.315 171.760 1.00 17.73 21 LEU C N 1
ATOM 3634 C CA . LEU C 1 21 ? 40.640 2.529 170.687 1.00 17.20 21 LEU C CA 1
ATOM 3635 C C . LEU C 1 21 ? 40.330 4.009 170.629 1.00 18.04 21 LEU C C 1
ATOM 3636 O O . LEU C 1 21 ? 39.553 4.464 169.789 1.00 19.08 21 LEU C O 1
ATOM 3641 N N . VAL C 1 22 ? 40.958 4.768 171.512 1.00 17.52 22 VAL C N 1
ATOM 3642 C CA . VAL C 1 22 ? 40.649 6.176 171.583 1.00 19.09 22 VAL C CA 1
ATOM 3643 C C . VAL C 1 22 ? 41.801 7.045 172.091 1.00 19.66 22 VAL C C 1
ATOM 3644 O O . VAL C 1 22 ? 42.731 6.555 172.726 1.00 19.33 22 VAL C O 1
ATOM 3648 N N . THR C 1 23 ? 41.716 8.339 171.804 1.00 20.05 23 THR C N 1
ATOM 3649 C CA . THR C 1 23 ? 42.713 9.312 172.238 1.00 20.31 23 THR C CA 1
ATOM 3650 C C . THR C 1 23 ? 41.951 10.489 172.868 1.00 18.95 23 THR C C 1
ATOM 3651 O O . THR C 1 23 ? 40.787 10.710 172.544 1.00 17.94 23 THR C O 1
ATOM 3655 N N . LEU C 1 24 ? 42.599 11.234 173.759 1.00 17.79 24 LEU C N 1
ATOM 3656 C CA . LEU C 1 24 ? 41.960 12.380 174.410 1.00 18.16 24 LEU C CA 1
ATOM 3657 C C . LEU C 1 24 ? 40.566 12.016 174.935 1.00 19.10 24 LEU C C 1
ATOM 3658 O O . LEU C 1 24 ? 40.420 11.048 175.681 1.00 18.89 24 LEU C O 1
ATOM 3663 N N . THR C 1 25 ? 39.544 12.781 174.554 1.00 18.21 25 THR C N 1
ATOM 3664 C CA . THR C 1 25 ? 38.190 12.486 175.021 1.00 18.80 25 THR C CA 1
ATOM 3665 C C . THR C 1 25 ? 37.304 11.857 173.944 1.00 18.35 25 THR C C 1
ATOM 3666 O O . THR C 1 25 ? 36.087 11.745 174.122 1.00 18.06 25 THR C O 1
ATOM 3670 N N . TRP C 1 26 ? 37.910 11.437 172.837 1.00 17.12 26 TRP C N 1
ATOM 3671 C CA . TRP C 1 26 ? 37.152 10.836 171.744 1.00 17.74 26 TRP C CA 1
ATOM 3672 C C . TRP C 1 26 ? 36.526 9.514 172.180 1.00 18.19 26 TRP C C 1
ATOM 3673 O O . TRP C 1 26 ? 36.977 8.888 173.145 1.00 18.74 26 TRP C O 1
ATOM 3684 N N . GLY C 1 27 ? 35.480 9.104 171.467 1.00 17.15 27 GLY C N 1
ATOM 3685 C CA . GLY C 1 27 ? 34.808 7.853 171.759 1.00 15.30 27 GLY C CA 1
ATOM 3686 C C . GLY C 1 27 ? 33.705 7.948 172.793 1.00 16.79 27 GLY C C 1
ATOM 3687 O O . GLY C 1 27 ? 33.674 8.873 173.611 1.00 17.29 27 GLY C O 1
ATOM 3688 N N . ASN C 1 28 ? 32.785 6.991 172.742 1.00 16.01 28 ASN C N 1
ATOM 3689 C CA . ASN C 1 28 ? 31.683 6.930 173.690 1.00 15.11 28 ASN C CA 1
ATOM 3690 C C . ASN C 1 28 ? 30.919 5.617 173.573 1.00 15.59 28 ASN C C 1
ATOM 3691 O O . ASN C 1 28 ? 30.797 5.042 172.482 1.00 15.54 28 ASN C O 1
ATOM 3696 N N . VAL C 1 29 ? 30.442 5.131 174.717 1.00 13.03 29 VAL C N 1
ATOM 3697 C CA . VAL C 1 29 ? 29.677 3.897 174.781 1.00 12.42 29 VAL C CA 1
ATOM 3698 C C . VAL C 1 29 ? 28.342 4.184 175.456 1.00 13.68 29 VAL C C 1
ATOM 3699 O O . VAL C 1 29 ? 28.244 5.073 176.310 1.00 13.60 29 VAL C O 1
ATOM 3703 N N . SER C 1 30 ? 27.321 3.428 175.071 1.00 12.49 30 SER C N 1
ATOM 3704 C CA . SER C 1 30 ? 26.003 3.553 175.666 1.00 13.58 30 SER C CA 1
ATOM 3705 C C . SER C 1 30 ? 25.447 2.133 175.777 1.00 14.32 30 SER C C 1
ATOM 3706 O O . SER C 1 30 ? 25.981 1.200 175.174 1.00 13.25 30 SER C O 1
ATOM 3709 N N . ALA C 1 31 ? 24.394 1.967 176.566 1.00 14.97 31 ALA C N 1
ATOM 3710 C CA . ALA C 1 31 ? 23.756 0.660 176.735 1.00 15.77 31 ALA C CA 1
ATOM 3711 C C . ALA C 1 31 ? 22.281 0.935 176.994 1.00 16.50 31 ALA C C 1
ATOM 3712 O O . ALA C 1 31 ? 21.931 1.924 177.636 1.00 16.82 31 ALA C O 1
ATOM 3714 N N . VAL C 1 32 ? 21.424 0.051 176.505 1.00 15.96 32 VAL C N 1
ATOM 3715 C CA . VAL C 1 32 ? 19.991 0.239 176.622 1.00 16.73 32 VAL C CA 1
ATOM 3716 C C . VAL C 1 32 ? 19.281 -0.604 177.680 1.00 18.36 32 VAL C C 1
ATOM 3717 O O . VAL C 1 32 ? 19.759 -1.659 178.094 1.00 18.02 32 VAL C O 1
ATOM 3721 N N . ASP C 1 33 ? 18.130 -0.105 178.111 1.00 19.47 33 ASP C N 1
ATOM 3722 C CA . ASP C 1 33 ? 17.269 -0.810 179.048 1.00 21.40 33 ASP C CA 1
ATOM 3723 C C . ASP C 1 33 ? 15.915 -0.684 178.363 1.00 22.11 33 ASP C C 1
ATOM 3724 O O . ASP C 1 33 ? 15.176 0.281 178.581 1.00 22.14 33 ASP C O 1
ATOM 3729 N N . ARG C 1 34 ? 15.622 -1.649 177.500 1.00 23.00 34 ARG C N 1
ATOM 3730 C CA . ARG C 1 34 ? 14.384 -1.658 176.728 1.00 25.07 34 ARG C CA 1
ATOM 3731 C C . ARG C 1 34 ? 13.115 -1.498 177.557 1.00 26.32 34 ARG C C 1
ATOM 3732 O O . ARG C 1 34 ? 12.270 -0.662 177.241 1.00 26.77 34 ARG C O 1
ATOM 3740 N N . GLU C 1 35 ? 12.980 -2.290 178.615 1.00 27.95 35 GLU C N 1
ATOM 3741 C CA . GLU C 1 35 ? 11.786 -2.221 179.448 1.00 30.35 35 GLU C CA 1
ATOM 3742 C C . GLU C 1 35 ? 11.519 -0.802 179.947 1.00 30.04 35 GLU C C 1
ATOM 3743 O O . GLU C 1 35 ? 10.385 -0.333 179.905 1.00 30.10 35 GLU C O 1
ATOM 3749 N N . ARG C 1 36 ? 12.559 -0.117 180.413 1.00 30.08 36 ARG C N 1
ATOM 3750 C CA . ARG C 1 36 ? 12.401 1.257 180.891 1.00 30.03 36 ARG C CA 1
ATOM 3751 C C . ARG C 1 36 ? 12.346 2.256 179.737 1.00 27.83 36 ARG C C 1
ATOM 3752 O O . ARG C 1 36 ? 12.086 3.439 179.948 1.00 28.20 36 ARG C O 1
ATOM 3760 N N . GLY C 1 37 ? 12.591 1.774 178.520 1.00 25.86 37 GLY C N 1
ATOM 3761 C CA . GLY C 1 37 ? 12.565 2.641 177.354 1.00 22.90 37 GLY C CA 1
ATOM 3762 C C . GLY C 1 37 ? 13.579 3.754 177.482 1.00 22.00 37 GLY C C 1
ATOM 3763 O O . GLY C 1 37 ? 13.295 4.920 177.193 1.00 22.07 37 GLY C O 1
ATOM 3764 N N . VAL C 1 38 ? 14.785 3.391 177.895 1.00 20.52 38 VAL C N 1
ATOM 3765 C CA . VAL C 1 38 ? 15.827 4.376 178.101 1.00 19.06 38 VAL C CA 1
ATOM 3766 C C . VAL C 1 38 ? 17.206 3.763 177.848 1.00 17.91 38 VAL C C 1
ATOM 3767 O O . VAL C 1 38 ? 17.349 2.545 177.816 1.00 18.04 38 VAL C O 1
ATOM 3771 N N . PHE C 1 39 ? 18.209 4.607 177.626 1.00 17.01 39 PHE C N 1
ATOM 3772 C CA . PHE C 1 39 ? 19.571 4.116 177.451 1.00 16.09 39 PHE C CA 1
ATOM 3773 C C . PHE C 1 39 ? 20.509 5.039 178.209 1.00 14.86 39 PHE C C 1
ATOM 3774 O O . PHE C 1 39 ? 20.194 6.204 178.430 1.00 16.12 39 PHE C O 1
ATOM 3782 N N . VAL C 1 40 ? 21.648 4.504 178.633 1.00 13.68 40 VAL C N 1
ATOM 3783 C CA . VAL C 1 40 ? 22.630 5.265 179.398 1.00 12.12 40 VAL C CA 1
ATOM 3784 C C . VAL C 1 40 ? 23.872 5.510 178.553 1.00 11.67 40 VAL C C 1
ATOM 3785 O O . VAL C 1 40 ? 24.418 4.584 177.955 1.00 11.53 40 VAL C O 1
ATOM 3789 N N . ILE C 1 41 ? 24.341 6.752 178.531 1.00 12.44 41 ILE C N 1
ATOM 3790 C CA . ILE C 1 41 ? 25.492 7.090 177.710 1.00 13.48 41 ILE C CA 1
ATOM 3791 C C . ILE C 1 41 ? 26.563 7.954 178.375 1.00 15.04 41 ILE C C 1
ATOM 3792 O O . ILE C 1 41 ? 26.309 8.646 179.366 1.00 15.28 41 ILE C O 1
ATOM 3797 N N . LYS C 1 42 ? 27.767 7.892 177.812 1.00 14.48 42 LYS C N 1
ATOM 3798 C CA . LYS C 1 42 ? 28.898 8.668 178.286 1.00 16.08 42 LYS C CA 1
ATOM 3799 C C . LYS C 1 42 ? 28.486 10.138 178.247 1.00 17.41 42 LYS C C 1
ATOM 3800 O O . LYS C 1 42 ? 27.719 10.550 177.374 1.00 15.73 42 LYS C O 1
ATOM 3806 N N . PRO C 1 43 ? 28.972 10.941 179.207 1.00 18.38 43 PRO C N 1
ATOM 3807 C CA . PRO C 1 43 ? 28.612 12.360 179.211 1.00 19.97 43 PRO C CA 1
ATOM 3808 C C . PRO C 1 43 ? 29.568 13.104 178.295 1.00 22.00 43 PRO C C 1
ATOM 3809 O O . PRO C 1 43 ? 30.617 12.581 177.922 1.00 22.42 43 PRO C O 1
ATOM 3813 N N . SER C 1 44 ? 29.198 14.320 177.929 1.00 23.54 44 SER C N 1
ATOM 3814 C CA . SER C 1 44 ? 30.043 15.143 177.085 1.00 24.89 44 SER C CA 1
ATOM 3815 C C . SER C 1 44 ? 30.883 16.022 178.017 1.00 25.54 44 SER C C 1
ATOM 3816 O O . SER C 1 44 ? 30.435 16.383 179.106 1.00 26.12 44 SER C O 1
ATOM 3819 N N . GLY C 1 45 ? 32.105 16.337 177.607 1.00 26.65 45 GLY C N 1
ATOM 3820 C CA . GLY C 1 45 ? 32.954 17.202 178.412 1.00 28.73 45 GLY C CA 1
ATOM 3821 C C . GLY C 1 45 ? 33.586 16.655 179.683 1.00 29.56 45 GLY C C 1
ATOM 3822 O O . GLY C 1 45 ? 33.979 17.429 180.559 1.00 30.46 45 GLY C O 1
ATOM 3823 N N . VAL C 1 46 ? 33.698 15.338 179.802 1.00 29.16 46 VAL C N 1
ATOM 3824 C CA . VAL C 1 46 ? 34.309 14.758 180.990 1.00 28.29 46 VAL C CA 1
ATOM 3825 C C . VAL C 1 46 ? 35.446 13.819 180.598 1.00 28.46 46 VAL C C 1
ATOM 3826 O O . VAL C 1 46 ? 35.249 12.911 179.788 1.00 28.56 46 VAL C O 1
ATOM 3830 N N . ASP C 1 47 ? 36.633 14.042 181.162 1.00 27.57 47 ASP C N 1
ATOM 3831 C CA . ASP C 1 47 ? 37.781 13.189 180.865 1.00 26.58 47 ASP C CA 1
ATOM 3832 C C . ASP C 1 47 ? 37.555 11.792 181.411 1.00 25.72 47 ASP C C 1
ATOM 3833 O O . ASP C 1 47 ? 36.811 11.603 182.372 1.00 25.19 47 ASP C O 1
ATOM 3838 N N . TYR C 1 48 ? 38.219 10.819 180.799 1.00 25.16 48 TYR C N 1
ATOM 3839 C CA . TYR C 1 48 ? 38.114 9.430 181.221 1.00 24.75 48 TYR C CA 1
ATOM 3840 C C . TYR C 1 48 ? 38.712 9.220 182.613 1.00 24.68 48 TYR C C 1
ATOM 3841 O O . TYR C 1 48 ? 38.248 8.375 183.375 1.00 24.47 48 TYR C O 1
ATOM 3850 N N . SER C 1 49 ? 39.730 10.009 182.945 1.00 24.86 49 SER C N 1
ATOM 3851 C CA . SER C 1 49 ? 40.407 9.890 184.232 1.00 25.60 49 SER C CA 1
ATOM 3852 C C . SER C 1 49 ? 39.676 10.474 185.442 1.00 26.22 49 SER C C 1
ATOM 3853 O O . SER C 1 49 ? 40.135 10.315 186.571 1.00 27.04 49 SER C O 1
ATOM 3856 N N . ILE C 1 50 ? 38.546 11.136 185.217 1.00 26.75 50 ILE C N 1
ATOM 3857 C CA . ILE C 1 50 ? 37.777 11.738 186.306 1.00 27.55 50 ILE C CA 1
ATOM 3858 C C . ILE C 1 50 ? 36.347 11.209 186.323 1.00 26.90 50 ILE C C 1
ATOM 3859 O O . ILE C 1 50 ? 35.622 11.341 187.313 1.00 26.22 50 ILE C O 1
ATOM 3864 N N . MET C 1 51 ? 35.964 10.611 185.203 1.00 25.90 51 MET C N 1
ATOM 3865 C CA . MET C 1 51 ? 34.634 10.060 184.986 1.00 24.45 51 MET C CA 1
ATOM 3866 C C . MET C 1 51 ? 34.187 9.017 186.011 1.00 23.76 51 MET C C 1
ATOM 3867 O O . MET C 1 51 ? 34.900 8.043 186.269 1.00 23.17 51 MET C O 1
ATOM 3872 N N . THR C 1 52 ? 32.996 9.222 186.572 1.00 22.87 52 THR C N 1
ATOM 3873 C CA . THR C 1 52 ? 32.413 8.308 187.558 1.00 23.71 52 THR C CA 1
ATOM 3874 C C . THR C 1 52 ? 31.025 7.881 187.083 1.00 23.13 52 THR C C 1
ATOM 3875 O O . THR C 1 52 ? 30.451 8.511 186.196 1.00 22.40 52 THR C O 1
ATOM 3879 N N . ALA C 1 53 ? 30.488 6.823 187.685 1.00 23.27 53 ALA C N 1
ATOM 3880 C CA . ALA C 1 53 ? 29.172 6.299 187.318 1.00 23.55 53 ALA C CA 1
ATOM 3881 C C . ALA C 1 53 ? 28.071 7.349 187.384 1.00 24.63 53 ALA C C 1
ATOM 3882 O O . ALA C 1 53 ? 27.114 7.294 186.610 1.00 24.44 53 ALA C O 1
ATOM 3884 N N . ASP C 1 54 ? 28.199 8.293 188.313 1.00 25.47 54 ASP C N 1
ATOM 3885 C CA . ASP C 1 54 ? 27.210 9.360 188.467 1.00 26.27 54 ASP C CA 1
ATOM 3886 C C . ASP C 1 54 ? 27.193 10.264 187.246 1.00 25.71 54 ASP C C 1
ATOM 3887 O O . ASP C 1 54 ? 26.182 10.889 186.937 1.00 25.89 54 ASP C O 1
ATOM 3892 N N . ASP C 1 55 ? 28.328 10.326 186.559 1.00 25.34 55 ASP C N 1
ATOM 3893 C CA . ASP C 1 55 ? 28.476 11.153 185.373 1.00 24.41 55 ASP C CA 1
ATOM 3894 C C . ASP C 1 55 ? 27.674 10.638 184.184 1.00 23.94 55 ASP C C 1
ATOM 3895 O O . ASP C 1 55 ? 27.389 11.398 183.259 1.00 24.12 55 ASP C O 1
ATOM 3900 N N . MET C 1 56 ? 27.320 9.354 184.199 1.00 22.97 56 MET C N 1
ATOM 3901 C CA . MET C 1 56 ? 26.558 8.776 183.093 1.00 22.04 56 MET C CA 1
ATOM 3902 C C . MET C 1 56 ? 25.204 9.454 182.979 1.00 21.97 56 MET C C 1
ATOM 3903 O O . MET C 1 56 ? 24.617 9.858 183.983 1.00 22.14 56 MET C O 1
ATOM 3908 N N . VAL C 1 57 ? 24.712 9.573 181.750 1.00 20.94 57 VAL C N 1
ATOM 3909 C CA . VAL C 1 57 ? 23.437 10.228 181.492 1.00 19.93 57 VAL C CA 1
ATOM 3910 C C . VAL C 1 57 ? 22.368 9.257 180.999 1.00 19.64 57 VAL C C 1
ATOM 3911 O O . VAL C 1 57 ? 22.625 8.415 180.133 1.00 19.39 57 VAL C O 1
ATOM 3915 N N . VAL C 1 58 ? 21.167 9.374 181.553 1.00 19.35 58 VAL C N 1
ATOM 3916 C CA . VAL C 1 58 ? 20.059 8.514 181.148 1.00 19.13 58 VAL C CA 1
ATOM 3917 C C . VAL C 1 58 ? 19.190 9.295 180.154 1.00 20.26 58 VAL C C 1
ATOM 3918 O O . VAL C 1 58 ? 18.693 10.378 180.469 1.00 20.64 58 VAL C O 1
ATOM 3922 N N . VAL C 1 59 ? 19.021 8.744 178.953 1.00 20.19 59 VAL C N 1
ATOM 3923 C CA . VAL C 1 59 ? 18.246 9.394 177.903 1.00 19.67 59 VAL C CA 1
ATOM 3924 C C . VAL C 1 59 ? 17.063 8.537 177.476 1.00 21.68 59 VAL C C 1
ATOM 3925 O O . VAL C 1 59 ? 17.143 7.303 177.473 1.00 22.56 59 VAL C O 1
ATOM 3929 N N . SER C 1 60 ? 15.967 9.199 177.116 1.00 21.64 60 SER C N 1
ATOM 3930 C CA . SER C 1 60 ? 14.749 8.522 176.677 1.00 22.27 60 SER C CA 1
ATOM 3931 C C . SER C 1 60 ? 14.903 8.075 175.229 1.00 22.93 60 SER C C 1
ATOM 3932 O O . SER C 1 60 ? 15.275 8.874 174.371 1.00 22.76 60 SER C O 1
ATOM 3935 N N . ILE C 1 61 ? 14.618 6.805 174.957 1.00 24.39 61 ILE C N 1
ATOM 3936 C CA . ILE C 1 61 ? 14.733 6.275 173.602 1.00 25.41 61 ILE C CA 1
ATOM 3937 C C . ILE C 1 61 ? 13.710 6.925 172.672 1.00 28.72 61 ILE C C 1
ATOM 3938 O O . ILE C 1 61 ? 14.005 7.230 171.518 1.00 30.14 61 ILE C O 1
ATOM 3943 N N . GLU C 1 62 ? 12.508 7.137 173.189 1.00 30.24 62 GLU C N 1
ATOM 3944 C CA . GLU C 1 62 ? 11.424 7.720 172.414 1.00 32.32 62 GLU C CA 1
ATOM 3945 C C . GLU C 1 62 ? 11.558 9.215 172.120 1.00 32.30 62 GLU C C 1
ATOM 3946 O O . GLU C 1 62 ? 11.373 9.645 170.983 1.00 31.68 62 GLU C O 1
ATOM 3952 N N . THR C 1 63 ? 11.893 10.001 173.137 1.00 31.89 63 THR C N 1
ATOM 3953 C CA . THR C 1 63 ? 11.997 11.443 172.965 1.00 32.39 63 THR C CA 1
ATOM 3954 C C . THR C 1 63 ? 13.406 11.988 172.791 1.00 32.70 63 THR C C 1
ATOM 3955 O O . THR C 1 63 ? 13.586 13.102 172.298 1.00 32.11 63 THR C O 1
ATOM 3959 N N . GLY C 1 64 ? 14.401 11.209 173.199 1.00 32.28 64 GLY C N 1
ATOM 3960 C CA . GLY C 1 64 ? 15.773 11.656 173.076 1.00 32.69 64 GLY C CA 1
ATOM 3961 C C . GLY C 1 64 ? 16.151 12.646 174.160 1.00 32.73 64 GLY C C 1
ATOM 3962 O O . GLY C 1 64 ? 17.274 13.145 174.190 1.00 32.85 64 GLY C O 1
ATOM 3963 N N . GLU C 1 65 ? 15.218 12.931 175.061 1.00 33.01 65 GLU C N 1
ATOM 3964 C CA . GLU C 1 65 ? 15.482 13.877 176.138 1.00 34.13 65 GLU C CA 1
ATOM 3965 C C . GLU C 1 65 ? 16.105 13.178 177.349 1.00 33.38 65 GLU C C 1
ATOM 3966 O O . GLU C 1 65 ? 15.806 12.018 177.633 1.00 32.47 65 GLU C O 1
ATOM 3972 N N . VAL C 1 66 ? 16.975 13.890 178.054 1.00 32.83 66 VAL C N 1
ATOM 3973 C CA . VAL C 1 66 ? 17.637 13.341 179.230 1.00 33.31 66 VAL C CA 1
ATOM 3974 C C . VAL C 1 66 ? 16.649 13.167 180.383 1.00 33.21 66 VAL C C 1
ATOM 3975 O O . VAL C 1 66 ? 15.936 14.103 180.755 1.00 33.66 66 VAL C O 1
ATOM 3979 N N . VAL C 1 67 ? 16.612 11.959 180.940 1.00 32.07 67 VAL C N 1
ATOM 3980 C CA . VAL C 1 67 ? 15.711 11.630 182.039 1.00 31.15 67 VAL C CA 1
ATOM 3981 C C . VAL C 1 67 ? 16.368 11.774 183.412 1.00 30.75 67 VAL C C 1
ATOM 3982 O O . VAL C 1 67 ? 15.693 12.051 184.405 1.00 30.22 67 VAL C O 1
ATOM 3986 N N . GLU C 1 68 ? 17.683 11.585 183.469 1.00 29.68 68 GLU C N 1
ATOM 3987 C CA . GLU C 1 68 ? 18.404 11.691 184.730 1.00 28.34 68 GLU C CA 1
ATOM 3988 C C . GLU C 1 68 ? 19.885 11.955 184.476 1.00 28.34 68 GLU C C 1
ATOM 3989 O O . GLU C 1 68 ? 20.472 11.402 183.546 1.00 28.22 68 GLU C O 1
ATOM 3995 N N . GLY C 1 69 ? 20.478 12.810 185.304 1.00 28.00 69 GLY C N 1
ATOM 3996 C CA . GLY C 1 69 ? 21.882 13.147 185.155 1.00 28.76 69 GLY C CA 1
ATOM 3997 C C . GLY C 1 69 ? 22.135 14.636 185.331 1.00 29.68 69 GLY C C 1
ATOM 3998 O O . GLY C 1 69 ? 21.254 15.454 185.075 1.00 30.45 69 GLY C O 1
ATOM 3999 N N . ALA C 1 70 ? 23.341 14.991 185.766 1.00 29.44 70 ALA C N 1
ATOM 4000 C CA . ALA C 1 70 ? 23.702 16.391 185.978 1.00 30.17 70 ALA C CA 1
ATOM 4001 C C . ALA C 1 70 ? 24.641 16.890 184.891 1.00 30.35 70 ALA C C 1
ATOM 4002 O O . ALA C 1 70 ? 25.046 18.052 184.896 1.00 31.96 70 ALA C O 1
ATOM 4004 N N . LYS C 1 71 ? 24.993 16.012 183.960 1.00 29.47 71 LYS C N 1
ATOM 4005 C CA . LYS C 1 71 ? 25.889 16.382 182.878 1.00 28.45 71 LYS C CA 1
ATOM 4006 C C . LYS C 1 71 ? 25.233 16.242 181.511 1.00 28.24 71 LYS C C 1
ATOM 4007 O O . LYS C 1 71 ? 24.215 15.562 181.362 1.00 28.64 71 LYS C O 1
ATOM 4013 N N . LYS C 1 72 ? 25.804 16.909 180.514 1.00 27.26 72 LYS C N 1
ATOM 4014 C CA . LYS C 1 72 ? 25.275 16.834 179.162 1.00 26.20 72 LYS C CA 1
ATOM 4015 C C . LYS C 1 72 ? 25.702 15.517 178.526 1.00 23.78 72 LYS C C 1
ATOM 4016 O O . LYS C 1 72 ? 26.863 15.117 178.625 1.00 22.89 72 LYS C O 1
ATOM 4022 N N . PRO C 1 73 ? 24.763 14.825 177.867 1.00 21.92 73 PRO C N 1
ATOM 4023 C CA . PRO C 1 73 ? 25.066 13.547 177.218 1.00 21.05 73 PRO C CA 1
ATOM 4024 C C . PRO C 1 73 ? 26.001 13.745 176.031 1.00 20.43 73 PRO C C 1
ATOM 4025 O O . PRO C 1 73 ? 26.153 14.859 175.538 1.00 20.90 73 PRO C O 1
ATOM 4029 N N . SER C 1 74 ? 26.645 12.666 175.595 1.00 19.77 74 SER C N 1
ATOM 4030 C CA . SER C 1 74 ? 27.549 12.723 174.453 1.00 18.12 74 SER C CA 1
ATOM 4031 C C . SER C 1 74 ? 26.848 13.397 173.279 1.00 17.29 74 SER C C 1
ATOM 4032 O O . SER C 1 74 ? 25.645 13.238 173.102 1.00 16.34 74 SER C O 1
ATOM 4035 N N . SER C 1 75 ? 27.602 14.144 172.475 1.00 17.39 75 SER C N 1
ATOM 4036 C CA . SER C 1 75 ? 27.025 14.816 171.317 1.00 17.76 75 SER C CA 1
ATOM 4037 C C . SER C 1 75 ? 26.555 13.772 170.295 1.00 18.16 75 SER C C 1
ATOM 4038 O O . SER C 1 75 ? 25.756 14.070 169.410 1.00 17.60 75 SER C O 1
ATOM 4041 N N . ASP C 1 76 ? 27.043 12.542 170.432 1.00 17.73 76 ASP C N 1
ATOM 4042 C CA . ASP C 1 76 ? 26.647 11.460 169.526 1.00 17.84 76 ASP C CA 1
ATOM 4043 C C . ASP C 1 76 ? 25.337 10.785 169.963 1.00 17.02 76 ASP C C 1
ATOM 4044 O O . ASP C 1 76 ? 24.884 9.832 169.330 1.00 16.79 76 ASP C O 1
ATOM 4049 N N . THR C 1 77 ? 24.732 11.288 171.036 1.00 16.79 77 THR C N 1
ATOM 4050 C CA . THR C 1 77 ? 23.486 10.722 171.557 1.00 16.49 77 THR C CA 1
ATOM 4051 C C . THR C 1 77 ? 22.386 10.453 170.519 1.00 16.34 77 THR C C 1
ATOM 4052 O O . THR C 1 77 ? 21.781 9.383 170.531 1.00 16.99 77 THR C O 1
ATOM 4056 N N . PRO C 1 78 ? 22.110 11.411 169.612 1.00 15.97 78 PRO C N 1
ATOM 4057 C CA . PRO C 1 78 ? 21.063 11.183 168.604 1.00 14.94 78 PRO C CA 1
ATOM 4058 C C . PRO C 1 78 ? 21.352 9.972 167.719 1.00 15.67 78 PRO C C 1
ATOM 4059 O O . PRO C 1 78 ? 20.432 9.275 167.294 1.00 16.31 78 PRO C O 1
ATOM 4063 N N . THR C 1 79 ? 22.629 9.723 167.438 1.00 15.17 79 THR C N 1
ATOM 4064 C CA . THR C 1 79 ? 23.001 8.582 166.606 1.00 15.69 79 THR C CA 1
ATOM 4065 C C . THR C 1 79 ? 22.698 7.278 167.351 1.00 15.86 79 THR C C 1
ATOM 4066 O O . THR C 1 79 ? 22.151 6.333 166.775 1.00 15.69 79 THR C O 1
ATOM 4070 N N . HIS C 1 80 ? 23.055 7.233 168.632 1.00 15.47 80 HIS C N 1
ATOM 4071 C CA . HIS C 1 80 ? 22.809 6.050 169.457 1.00 15.45 80 HIS C CA 1
ATOM 4072 C C . HIS C 1 80 ? 21.315 5.752 169.527 1.00 15.60 80 HIS C C 1
ATOM 4073 O O . HIS C 1 80 ? 20.881 4.633 169.260 1.00 17.09 80 HIS C O 1
ATOM 4080 N N . ARG C 1 81 ? 20.541 6.767 169.898 1.00 16.78 81 ARG C N 1
ATOM 4081 C CA . ARG C 1 81 ? 19.090 6.660 170.017 1.00 17.42 81 ARG C CA 1
ATOM 4082 C C . ARG C 1 81 ? 18.472 6.106 168.736 1.00 16.29 81 ARG C C 1
ATOM 4083 O O . ARG C 1 81 ? 17.651 5.185 168.772 1.00 16.46 81 ARG C O 1
ATOM 4091 N N . LEU C 1 82 ? 18.879 6.671 167.605 1.00 15.50 82 LEU C N 1
ATOM 4092 C CA . LEU C 1 82 ? 18.375 6.242 166.310 1.00 16.16 82 LEU C CA 1
ATOM 4093 C C . LEU C 1 82 ? 18.690 4.762 166.078 1.00 16.27 82 LEU C C 1
ATOM 4094 O O . LEU C 1 82 ? 17.821 3.986 165.669 1.00 16.21 82 LEU C O 1
ATOM 4099 N N . LEU C 1 83 ? 19.926 4.358 166.350 1.00 15.47 83 LEU C N 1
ATOM 4100 C CA . LEU C 1 83 ? 20.288 2.964 166.149 1.00 15.89 83 LEU C CA 1
ATOM 4101 C C . LEU C 1 83 ? 19.506 2.025 167.067 1.00 15.68 83 LEU C C 1
ATOM 4102 O O . LEU C 1 83 ? 19.135 0.933 166.648 1.00 15.77 83 LEU C O 1
ATOM 4107 N N . TYR C 1 84 ? 19.256 2.426 168.314 1.00 15.85 84 TYR C N 1
ATOM 4108 C CA . TYR C 1 84 ? 18.493 1.548 169.212 1.00 15.93 84 TYR C CA 1
ATOM 4109 C C . TYR C 1 84 ? 17.073 1.365 168.670 1.00 16.70 84 TYR C C 1
ATOM 4110 O O . TYR C 1 84 ? 16.499 0.286 168.780 1.00 16.96 84 TYR C O 1
ATOM 4119 N N . GLN C 1 85 ? 16.514 2.423 168.088 1.00 17.64 85 GLN C N 1
ATOM 4120 C CA . GLN C 1 85 ? 15.166 2.361 167.527 1.00 20.02 85 GLN C CA 1
ATOM 4121 C C . GLN C 1 85 ? 15.106 1.490 166.273 1.00 20.04 85 GLN C C 1
ATOM 4122 O O . GLN C 1 85 ? 14.172 0.719 166.097 1.00 19.86 85 GLN C O 1
ATOM 4128 N N . ALA C 1 86 ? 16.113 1.603 165.414 1.00 20.08 86 ALA C N 1
ATOM 4129 C CA . ALA C 1 86 ? 16.150 0.836 164.173 1.00 20.45 86 ALA C CA 1
ATOM 4130 C C . ALA C 1 86 ? 16.563 -0.624 164.335 1.00 20.79 86 ALA C C 1
ATOM 4131 O O . ALA C 1 86 ? 16.092 -1.486 163.591 1.00 20.78 86 ALA C O 1
ATOM 4133 N N . PHE C 1 87 ? 17.440 -0.907 165.295 1.00 21.07 87 PHE C N 1
ATOM 4134 C CA . PHE C 1 87 ? 17.917 -2.275 165.508 1.00 21.26 87 PHE C CA 1
ATOM 4135 C C . PHE C 1 87 ? 17.501 -2.799 166.879 1.00 22.68 87 PHE C C 1
ATOM 4136 O O . PHE C 1 87 ? 18.266 -2.716 167.840 1.00 23.66 87 PHE C O 1
ATOM 4144 N N . PRO C 1 88 ? 16.296 -3.385 166.973 1.00 23.40 88 PRO C N 1
ATOM 4145 C CA . PRO C 1 88 ? 15.713 -3.941 168.201 1.00 23.03 88 PRO C CA 1
ATOM 4146 C C . PRO C 1 88 ? 16.579 -4.915 168.996 1.00 22.39 88 PRO C C 1
ATOM 4147 O O . PRO C 1 88 ? 16.456 -5.007 170.211 1.00 22.17 88 PRO C O 1
ATOM 4151 N N . SER C 1 89 ? 17.449 -5.646 168.314 1.00 22.90 89 SER C N 1
ATOM 4152 C CA . SER C 1 89 ? 18.283 -6.632 168.985 1.00 22.80 89 SER C CA 1
ATOM 4153 C C . SER C 1 89 ? 19.518 -6.120 169.717 1.00 22.61 89 SER C C 1
ATOM 4154 O O . SER C 1 89 ? 20.045 -6.819 170.588 1.00 23.53 89 SER C O 1
ATOM 4157 N N . ILE C 1 90 ? 19.988 -4.919 169.395 1.00 19.88 90 ILE C N 1
ATOM 4158 C CA . ILE C 1 90 ? 21.196 -4.435 170.055 1.00 18.04 90 ILE C CA 1
ATOM 4159 C C . ILE C 1 90 ? 20.984 -3.891 171.469 1.00 17.06 90 ILE C C 1
ATOM 4160 O O . ILE C 1 90 ? 19.971 -3.261 171.761 1.00 15.02 90 ILE C O 1
ATOM 4165 N N . GLY C 1 91 ? 21.959 -4.142 172.341 1.00 16.43 91 GLY C N 1
ATOM 4166 C CA . GLY C 1 91 ? 21.872 -3.681 173.717 1.00 15.22 91 GLY C CA 1
ATOM 4167 C C . GLY C 1 91 ? 22.954 -2.685 174.108 1.00 15.41 91 GLY C C 1
ATOM 4168 O O . GLY C 1 91 ? 22.875 -2.065 175.169 1.00 14.98 91 GLY C O 1
ATOM 4169 N N . GLY C 1 92 ? 23.968 -2.536 173.259 1.00 14.35 92 GLY C N 1
ATOM 4170 C CA . GLY C 1 92 ? 25.049 -1.605 173.537 1.00 14.34 92 GLY C CA 1
ATOM 4171 C C . GLY C 1 92 ? 25.601 -1.043 172.240 1.00 14.44 92 GLY C C 1
ATOM 4172 O O . GLY C 1 92 ? 25.552 -1.712 171.209 1.00 14.40 92 GLY C O 1
ATOM 4173 N N . ILE C 1 93 ? 26.125 0.179 172.283 1.00 13.54 93 ILE C N 1
ATOM 4174 C CA . ILE C 1 93 ? 26.673 0.831 171.093 1.00 13.41 93 ILE C CA 1
ATOM 4175 C C . ILE C 1 93 ? 27.992 1.527 171.414 1.00 13.49 93 ILE C C 1
ATOM 4176 O O . ILE C 1 93 ? 28.100 2.246 172.402 1.00 11.84 93 ILE C O 1
ATOM 4181 N N . VAL C 1 94 ? 28.989 1.328 170.565 1.00 14.46 94 VAL C N 1
ATOM 4182 C CA . VAL C 1 94 ? 30.292 1.940 170.780 1.00 15.33 94 VAL C CA 1
ATOM 4183 C C . VAL C 1 94 ? 30.733 2.770 169.595 1.00 16.56 94 VAL C C 1
ATOM 4184 O O . VAL C 1 94 ? 30.709 2.307 168.459 1.00 17.72 94 VAL C O 1
ATOM 4188 N N . HIS C 1 95 ? 31.121 4.008 169.855 1.00 17.25 95 HIS C N 1
ATOM 4189 C CA . HIS C 1 95 ? 31.631 4.840 168.788 1.00 18.07 95 HIS C CA 1
ATOM 4190 C C . HIS C 1 95 ? 33.040 5.266 169.171 1.00 19.21 95 HIS C C 1
ATOM 4191 O O . HIS C 1 95 ? 33.265 5.790 170.260 1.00 19.00 95 HIS C O 1
ATOM 4198 N N . THR C 1 96 ? 33.987 5.012 168.278 1.00 20.26 96 THR C N 1
ATOM 4199 C CA . THR C 1 96 ? 35.372 5.398 168.506 1.00 21.69 96 THR C CA 1
ATOM 4200 C C . THR C 1 96 ? 35.978 5.845 167.195 1.00 21.89 96 THR C C 1
ATOM 4201 O O . THR C 1 96 ? 35.325 5.840 166.148 1.00 20.66 96 THR C O 1
ATOM 4205 N N . HIS C 1 97 ? 37.241 6.237 167.271 1.00 21.99 97 HIS C N 1
ATOM 4206 C CA . HIS C 1 97 ? 37.985 6.625 166.096 1.00 22.31 97 HIS C CA 1
ATOM 4207 C C . HIS C 1 97 ? 39.238 5.757 166.131 1.00 20.76 97 HIS C C 1
ATOM 4208 O O . HIS C 1 97 ? 40.339 6.253 165.905 1.00 20.57 97 HIS C O 1
ATOM 4215 N N . SER C 1 98 ? 39.076 4.466 166.435 1.00 17.89 98 SER C N 1
ATOM 4216 C CA . SER C 1 98 ? 40.237 3.582 166.487 1.00 16.01 98 SER C CA 1
ATOM 4217 C C . SER C 1 98 ? 40.970 3.752 165.154 1.00 13.79 98 SER C C 1
ATOM 4218 O O . SER C 1 98 ? 40.361 3.738 164.087 1.00 11.64 98 SER C O 1
ATOM 4221 N N . ARG C 1 99 ? 42.281 3.930 165.235 1.00 12.85 99 ARG C N 1
ATOM 4222 C CA . ARG C 1 99 ? 43.109 4.194 164.065 1.00 13.64 99 ARG C CA 1
ATOM 4223 C C . ARG C 1 99 ? 42.884 3.447 162.761 1.00 12.43 99 ARG C C 1
ATOM 4224 O O . ARG C 1 99 ? 42.631 4.066 161.726 1.00 11.18 99 ARG C O 1
ATOM 4232 N N . HIS C 1 100 ? 42.958 2.126 162.793 1.00 11.35 100 HIS C N 1
ATOM 4233 C CA . HIS C 1 100 ? 42.823 1.387 161.550 1.00 11.07 100 HIS C CA 1
ATOM 4234 C C . HIS C 1 100 ? 41.411 1.291 160.993 1.00 11.03 100 HIS C C 1
ATOM 4235 O O . HIS C 1 100 ? 41.223 1.366 159.771 1.00 11.35 100 HIS C O 1
ATOM 4242 N N . ALA C 1 101 ? 40.418 1.179 161.871 1.00 8.97 101 ALA C N 1
ATOM 4243 C CA . ALA C 1 101 ? 39.037 1.149 161.417 1.00 8.96 101 ALA C CA 1
ATOM 4244 C C . ALA C 1 101 ? 38.764 2.520 160.788 1.00 9.37 101 ALA C C 1
ATOM 4245 O O . ALA C 1 101 ? 38.074 2.637 159.774 1.00 9.14 101 ALA C O 1
ATOM 4247 N N . THR C 1 102 ? 39.326 3.562 161.396 1.00 9.62 102 THR C N 1
ATOM 4248 C CA . THR C 1 102 ? 39.138 4.921 160.900 1.00 9.72 102 THR C CA 1
ATOM 4249 C C . THR C 1 102 ? 39.836 5.145 159.567 1.00 9.60 102 THR C C 1
ATOM 4250 O O . THR C 1 102 ? 39.349 5.887 158.722 1.00 10.22 102 THR C O 1
ATOM 4254 N N . ILE C 1 103 ? 40.986 4.508 159.388 1.00 10.52 103 ILE C N 1
ATOM 4255 C CA . ILE C 1 103 ? 41.722 4.608 158.136 1.00 9.74 103 ILE C CA 1
ATOM 4256 C C . ILE C 1 103 ? 40.837 4.052 157.011 1.00 10.54 103 ILE C C 1
ATOM 4257 O O . ILE C 1 103 ? 40.782 4.623 155.929 1.00 11.10 103 ILE C O 1
ATOM 4262 N N . TRP C 1 104 ? 40.136 2.946 157.265 1.00 10.41 104 TRP C N 1
ATOM 4263 C CA . TRP C 1 104 ? 39.260 2.385 156.240 1.00 9.57 104 TRP C CA 1
ATOM 4264 C C . TRP C 1 104 ? 38.095 3.338 155.991 1.00 10.45 104 TRP C C 1
ATOM 4265 O O . TRP C 1 104 ? 37.697 3.554 154.852 1.00 9.92 104 TRP C O 1
ATOM 4276 N N . ALA C 1 105 ? 37.558 3.915 157.065 1.00 10.77 105 ALA C N 1
ATOM 4277 C CA . ALA C 1 105 ? 36.436 4.842 156.950 1.00 10.47 105 ALA C CA 1
ATOM 4278 C C . ALA C 1 105 ? 36.829 6.035 156.087 1.00 11.17 105 ALA C C 1
ATOM 4279 O O . ALA C 1 105 ? 36.062 6.467 155.225 1.00 9.77 105 ALA C O 1
ATOM 4281 N N . GLN C 1 106 ? 38.033 6.559 156.315 1.00 11.78 106 GLN C N 1
ATOM 4282 C CA . GLN C 1 106 ? 38.524 7.695 155.543 1.00 11.76 106 GLN C CA 1
ATOM 4283 C C . GLN C 1 106 ? 38.775 7.301 154.080 1.00 13.01 106 GLN C C 1
ATOM 4284 O O . GLN C 1 106 ? 38.554 8.103 153.162 1.00 12.60 106 GLN C O 1
ATOM 4290 N N . ALA C 1 107 ? 39.209 6.062 153.862 1.00 11.93 107 ALA C N 1
ATOM 4291 C CA . ALA C 1 107 ? 39.455 5.573 152.505 1.00 12.56 107 ALA C CA 1
ATOM 4292 C C . ALA C 1 107 ? 38.117 5.304 151.826 1.00 12.87 107 ALA C C 1
ATOM 4293 O O . ALA C 1 107 ? 38.048 5.110 150.608 1.00 12.50 107 ALA C O 1
ATOM 4295 N N . GLY C 1 108 ? 37.051 5.297 152.624 1.00 13.45 108 GLY C N 1
ATOM 4296 C CA . GLY C 1 108 ? 35.727 5.048 152.085 1.00 12.83 108 GLY C CA 1
ATOM 4297 C C . GLY C 1 108 ? 35.591 3.632 151.560 1.00 12.70 108 GLY C C 1
ATOM 4298 O O . GLY C 1 108 ? 34.887 3.388 150.581 1.00 12.57 108 GLY C O 1
ATOM 4299 N N . GLN C 1 109 ? 36.255 2.683 152.211 1.00 12.59 109 GLN C N 1
ATOM 4300 C CA . GLN C 1 109 ? 36.184 1.296 151.756 1.00 12.93 109 GLN C CA 1
ATOM 4301 C C . GLN C 1 109 ? 35.690 0.337 152.831 1.00 12.41 109 GLN C C 1
ATOM 4302 O O . GLN C 1 109 ? 35.973 0.512 154.017 1.00 11.86 109 GLN C O 1
ATOM 4308 N N . SER C 1 110 ? 34.946 -0.677 152.400 1.00 11.90 110 SER C N 1
ATOM 4309 C CA . SER C 1 110 ? 34.425 -1.692 153.304 1.00 12.08 110 SER C CA 1
ATOM 4310 C C . SER C 1 110 ? 35.533 -2.703 153.581 1.00 11.23 110 SER C C 1
ATOM 4311 O O . SER C 1 110 ? 36.411 -2.911 152.752 1.00 11.49 110 SER C O 1
ATOM 4314 N N . ILE C 1 111 ? 35.494 -3.329 154.746 1.00 12.35 111 ILE C N 1
ATOM 4315 C CA . ILE C 1 111 ? 36.516 -4.303 155.110 1.00 11.53 111 ILE C CA 1
ATOM 4316 C C . ILE C 1 111 ? 36.063 -5.704 154.722 1.00 11.58 111 ILE C C 1
ATOM 4317 O O . ILE C 1 111 ? 35.070 -6.209 155.249 1.00 10.92 111 ILE C O 1
ATOM 4322 N N . PRO C 1 112 ? 36.781 -6.343 153.786 1.00 10.51 112 PRO C N 1
ATOM 4323 C CA . PRO C 1 112 ? 36.409 -7.692 153.363 1.00 10.93 112 PRO C CA 1
ATOM 4324 C C . PRO C 1 112 ? 36.851 -8.733 154.381 1.00 10.00 112 PRO C C 1
ATOM 4325 O O . PRO C 1 112 ? 37.836 -8.549 155.091 1.00 9.49 112 PRO C O 1
ATOM 4329 N N . ALA C 1 113 ? 36.106 -9.824 154.448 1.00 10.46 113 ALA C N 1
ATOM 4330 C CA . ALA C 1 113 ? 36.420 -10.904 155.366 1.00 11.60 113 ALA C CA 1
ATOM 4331 C C . ALA C 1 113 ? 37.489 -11.771 154.709 1.00 11.80 113 ALA C C 1
ATOM 4332 O O . ALA C 1 113 ? 37.225 -12.434 153.705 1.00 11.88 113 ALA C O 1
ATOM 4334 N N . THR C 1 114 ? 38.689 -11.768 155.281 1.00 12.40 114 THR C N 1
ATOM 4335 C CA . THR C 1 114 ? 39.788 -12.558 154.737 1.00 12.27 114 THR C CA 1
ATOM 4336 C C . THR C 1 114 ? 40.420 -13.474 155.794 1.00 13.51 114 THR C C 1
ATOM 4337 O O . THR C 1 114 ? 41.452 -14.106 155.549 1.00 13.37 114 THR C O 1
ATOM 4341 N N . GLY C 1 115 ? 39.789 -13.553 156.963 1.00 13.48 115 GLY C N 1
ATOM 4342 C CA . GLY C 1 115 ? 40.314 -14.402 158.022 1.00 14.00 115 GLY C CA 1
ATOM 4343 C C . GLY C 1 115 ? 39.245 -14.912 158.974 1.00 14.93 115 GLY C C 1
ATOM 4344 O O . GLY C 1 115 ? 38.139 -14.372 159.040 1.00 16.04 115 GLY C O 1
ATOM 4345 N N . THR C 1 116 ? 39.572 -15.960 159.718 1.00 14.95 116 THR C N 1
ATOM 4346 C CA . THR C 1 116 ? 38.631 -16.523 160.668 1.00 14.38 116 THR C CA 1
ATOM 4347 C C . THR C 1 116 ? 38.387 -15.565 161.835 1.00 14.21 116 THR C C 1
ATOM 4348 O O . THR C 1 116 ? 37.298 -15.550 162.405 1.00 14.75 116 THR C O 1
ATOM 4352 N N . THR C 1 117 ? 39.393 -14.769 162.188 1.00 12.98 117 THR C N 1
ATOM 4353 C CA . THR C 1 117 ? 39.250 -13.806 163.285 1.00 13.15 117 THR C CA 1
ATOM 4354 C C . THR C 1 117 ? 38.019 -12.944 163.001 1.00 13.51 117 THR C C 1
ATOM 4355 O O . THR C 1 117 ? 37.124 -12.789 163.842 1.00 13.90 117 THR C O 1
ATOM 4359 N N . HIS C 1 118 ? 37.996 -12.384 161.798 1.00 12.99 118 HIS C N 1
ATOM 4360 C CA . HIS C 1 118 ? 36.898 -11.540 161.334 1.00 13.21 118 HIS C CA 1
ATOM 4361 C C . HIS C 1 118 ? 35.588 -12.353 161.330 1.00 13.82 118 HIS C C 1
ATOM 4362 O O . HIS C 1 118 ? 34.552 -11.896 161.837 1.00 12.03 118 HIS C O 1
ATOM 4369 N N . ALA C 1 119 ? 35.658 -13.568 160.789 1.00 12.82 119 ALA C N 1
ATOM 4370 C CA . ALA C 1 119 ? 34.498 -14.450 160.681 1.00 13.93 119 ALA C CA 1
ATOM 4371 C C . ALA C 1 119 ? 33.839 -14.824 162.002 1.00 14.09 119 ALA C C 1
ATOM 4372 O O . ALA C 1 119 ? 32.651 -15.146 162.025 1.00 14.01 119 ALA C O 1
ATOM 4374 N N . ASN C 1 120 ? 34.597 -14.803 163.094 1.00 14.81 120 ASN C N 1
ATOM 4375 C CA . ASN C 1 120 ? 34.026 -15.145 164.391 1.00 15.68 120 ASN C CA 1
ATOM 4376 C C . ASN C 1 120 ? 33.168 -14.019 164.961 1.00 16.03 120 ASN C C 1
ATOM 4377 O O . ASN C 1 120 ? 32.434 -14.236 165.928 1.00 16.48 120 ASN C O 1
ATOM 4382 N N . TYR C 1 121 ? 33.246 -12.824 164.372 1.00 14.64 121 TYR C N 1
ATOM 4383 C CA . TYR C 1 121 ? 32.465 -11.694 164.880 1.00 14.69 121 TYR C CA 1
ATOM 4384 C C . TYR C 1 121 ? 31.622 -10.915 163.881 1.00 14.30 121 TYR C C 1
ATOM 4385 O O . TYR C 1 121 ? 30.668 -10.250 164.273 1.00 14.78 121 TYR C O 1
ATOM 4394 N N . PHE C 1 122 ? 31.974 -10.980 162.602 1.00 13.65 122 PHE C N 1
ATOM 4395 C CA . PHE C 1 122 ? 31.253 -10.235 161.575 1.00 13.43 122 PHE C CA 1
ATOM 4396 C C . PHE C 1 122 ? 30.914 -11.168 160.423 1.00 13.39 122 PHE C C 1
ATOM 4397 O O . PHE C 1 122 ? 31.805 -11.656 159.733 1.00 13.50 122 PHE C O 1
ATOM 4405 N N . TYR C 1 123 ? 29.627 -11.402 160.204 1.00 13.30 123 TYR C N 1
ATOM 4406 C CA . TYR C 1 123 ? 29.207 -12.319 159.150 1.00 14.50 123 TYR C CA 1
ATOM 4407 C C . TYR C 1 123 ? 29.296 -11.730 157.743 1.00 13.51 123 TYR C C 1
ATOM 4408 O O . TYR C 1 123 ? 28.284 -11.458 157.105 1.00 12.50 123 TYR C O 1
ATOM 4417 N N . GLY C 1 124 ? 30.521 -11.551 157.263 1.00 12.65 124 GLY C N 1
ATOM 4418 C CA . GLY C 1 124 ? 30.719 -10.997 155.939 1.00 11.97 124 GLY C CA 1
ATOM 4419 C C . GLY C 1 124 ? 31.453 -9.672 155.975 1.00 11.69 124 GLY C C 1
ATOM 4420 O O . GLY C 1 124 ? 32.063 -9.311 156.982 1.00 11.34 124 GLY C O 1
ATOM 4421 N N . THR C 1 125 ? 31.384 -8.944 154.867 1.00 11.77 125 THR C N 1
ATOM 4422 C CA . THR C 1 125 ? 32.044 -7.651 154.736 1.00 12.87 125 THR C CA 1
ATOM 4423 C C . THR C 1 125 ? 31.504 -6.608 155.708 1.00 12.49 125 THR C C 1
ATOM 4424 O O . THR C 1 125 ? 30.296 -6.451 155.854 1.00 14.23 125 THR C O 1
ATOM 4428 N N . ILE C 1 126 ? 32.403 -5.902 156.383 1.00 12.34 126 ILE C N 1
ATOM 4429 C CA . ILE C 1 126 ? 31.991 -4.848 157.296 1.00 12.28 126 ILE C CA 1
ATOM 4430 C C . ILE C 1 126 ? 31.810 -3.666 156.362 1.00 12.59 126 ILE C C 1
ATOM 4431 O O . ILE C 1 126 ? 32.756 -3.207 155.717 1.00 11.72 126 ILE C O 1
ATOM 4436 N N . PRO C 1 127 ? 30.578 -3.158 156.270 1.00 12.25 127 PRO C N 1
ATOM 4437 C CA . PRO C 1 127 ? 30.263 -2.034 155.389 1.00 12.50 127 PRO C CA 1
ATOM 4438 C C . PRO C 1 127 ? 30.723 -0.636 155.762 1.00 12.33 127 PRO C C 1
ATOM 4439 O O . PRO C 1 127 ? 30.814 -0.269 156.933 1.00 11.36 127 PRO C O 1
ATOM 4443 N N . CYS C 1 128 ? 31.009 0.136 154.722 1.00 12.08 128 CYS C N 1
ATOM 4444 C CA . CYS C 1 128 ? 31.375 1.530 154.863 1.00 13.18 128 CYS C CA 1
ATOM 4445 C C . CYS C 1 128 ? 30.174 2.215 154.223 1.00 13.47 128 CYS C C 1
ATOM 4446 O O . CYS C 1 128 ? 29.732 1.822 153.142 1.00 14.00 128 CYS C O 1
ATOM 4449 N N . THR C 1 129 ? 29.628 3.220 154.888 1.00 13.65 129 THR C N 1
ATOM 4450 C CA . THR C 1 129 ? 28.479 3.928 154.352 1.00 13.65 129 THR C CA 1
ATOM 4451 C C . THR C 1 129 ? 28.919 4.795 153.186 1.00 14.74 129 THR C C 1
ATOM 4452 O O . THR C 1 129 ? 30.110 5.030 152.982 1.00 14.34 129 THR C O 1
ATOM 4456 N N . ARG C 1 130 ? 27.940 5.269 152.426 1.00 14.33 130 ARG C N 1
ATOM 4457 C CA . ARG C 1 130 ? 28.190 6.162 151.307 1.00 16.20 130 ARG C CA 1
ATOM 4458 C C . ARG C 1 130 ? 28.459 7.512 151.951 1.00 15.87 130 ARG C C 1
ATOM 4459 O O . ARG C 1 130 ? 28.302 7.663 153.164 1.00 15.51 130 ARG C O 1
ATOM 4467 N N . LYS C 1 131 ? 28.860 8.493 151.153 1.00 16.30 131 LYS C N 1
ATOM 4468 C CA . LYS C 1 131 ? 29.092 9.829 151.687 1.00 17.84 131 LYS C CA 1
ATOM 4469 C C . LYS C 1 131 ? 27.732 10.412 152.070 1.00 17.16 131 LYS C C 1
ATOM 4470 O O . LYS C 1 131 ? 26.707 9.999 151.532 1.00 17.44 131 LYS C O 1
ATOM 4476 N N . MET C 1 132 ? 27.719 11.352 153.005 1.00 16.62 132 MET C N 1
ATOM 4477 C CA . MET C 1 132 ? 26.470 12.002 153.397 1.00 17.58 132 MET C CA 1
ATOM 4478 C C . MET C 1 132 ? 26.255 13.190 152.455 1.00 17.26 132 MET C C 1
ATOM 4479 O O . MET C 1 132 ? 27.223 13.756 151.942 1.00 14.89 132 MET C O 1
ATOM 4484 N N . THR C 1 133 ? 24.997 13.552 152.211 1.00 16.87 133 THR C N 1
ATOM 4485 C CA . THR C 1 133 ? 24.692 14.680 151.331 1.00 18.13 133 THR C CA 1
ATOM 4486 C C . THR C 1 133 ? 24.895 15.969 152.123 1.00 19.06 133 THR C C 1
ATOM 4487 O O . THR C 1 133 ? 24.979 15.939 153.353 1.00 19.61 133 THR C O 1
ATOM 4491 N N . ASP C 1 134 ? 24.975 17.100 151.429 1.00 20.47 134 ASP C N 1
ATOM 4492 C CA . ASP C 1 134 ? 25.145 18.376 152.119 1.00 21.16 134 ASP C CA 1
ATOM 4493 C C . ASP C 1 134 ? 23.935 18.632 153.010 1.00 20.61 134 ASP C C 1
ATOM 4494 O O . ASP C 1 134 ? 24.060 19.186 154.104 1.00 21.40 134 ASP C O 1
ATOM 4499 N N . ALA C 1 135 ? 22.767 18.203 152.541 1.00 19.97 135 ALA C N 1
ATOM 4500 C CA . ALA C 1 135 ? 21.522 18.367 153.284 1.00 20.29 135 ALA C CA 1
ATOM 4501 C C . ALA C 1 135 ? 21.567 17.581 154.592 1.00 19.49 135 ALA C C 1
ATOM 4502 O O . ALA C 1 135 ? 21.153 18.072 155.640 1.00 19.73 135 ALA C O 1
ATOM 4504 N N . GLU C 1 136 ? 22.066 16.353 154.525 1.00 18.18 136 GLU C N 1
ATOM 4505 C CA . GLU C 1 136 ? 22.176 15.512 155.715 1.00 17.87 136 GLU C CA 1
ATOM 4506 C C . GLU C 1 136 ? 23.178 16.103 156.712 1.00 17.47 136 GLU C C 1
ATOM 4507 O O . GLU C 1 136 ? 22.913 16.191 157.912 1.00 16.38 136 GLU C O 1
ATOM 4513 N N . ILE C 1 137 ? 24.330 16.517 156.198 1.00 18.29 137 ILE C N 1
ATOM 4514 C CA . ILE C 1 137 ? 25.382 17.097 157.023 1.00 18.49 137 ILE C CA 1
ATOM 4515 C C . ILE C 1 137 ? 24.958 18.430 157.646 1.00 19.72 137 ILE C C 1
ATOM 4516 O O . ILE C 1 137 ? 25.310 18.724 158.789 1.00 19.77 137 ILE C O 1
ATOM 4521 N N . ASN C 1 138 ? 24.197 19.230 156.901 1.00 20.55 138 ASN C N 1
ATOM 4522 C CA . ASN C 1 138 ? 23.753 20.528 157.403 1.00 21.32 138 ASN C CA 1
ATOM 4523 C C . ASN C 1 138 ? 22.447 20.513 158.186 1.00 21.85 138 ASN C C 1
ATOM 4524 O O . ASN C 1 138 ? 22.000 21.557 158.660 1.00 22.38 138 ASN C O 1
ATOM 4529 N N . GLY C 1 139 ? 21.839 19.337 158.323 1.00 21.68 139 GLY C N 1
ATOM 4530 C CA . GLY C 1 139 ? 20.602 19.228 159.079 1.00 20.59 139 GLY C CA 1
ATOM 4531 C C . GLY C 1 139 ? 20.912 18.726 160.478 1.00 20.49 139 GLY C C 1
ATOM 4532 O O . GLY C 1 139 ? 21.825 19.231 161.125 1.00 21.21 139 GLY C O 1
ATOM 4533 N N . GLU C 1 140 ? 20.143 17.755 160.961 1.00 20.19 140 GLU C N 1
ATOM 4534 C CA . GLU C 1 140 ? 20.397 17.181 162.277 1.00 20.62 140 GLU C CA 1
ATOM 4535 C C . GLU C 1 140 ? 21.458 16.118 162.008 1.00 19.72 140 GLU C C 1
ATOM 4536 O O . GLU C 1 140 ? 21.164 14.929 161.898 1.00 19.02 140 GLU C O 1
ATOM 4542 N N . TYR C 1 141 ? 22.694 16.590 161.881 1.00 18.96 141 TYR C N 1
ATOM 4543 C CA . TYR C 1 141 ? 23.856 15.767 161.565 1.00 18.27 141 TYR C CA 1
ATOM 4544 C C . TYR C 1 141 ? 23.935 14.411 162.244 1.00 17.62 141 TYR C C 1
ATOM 4545 O O . TYR C 1 141 ? 23.902 13.378 161.574 1.00 16.34 141 TYR C O 1
ATOM 4554 N N . GLU C 1 142 ? 24.045 14.412 163.568 1.00 17.15 142 GLU C N 1
ATOM 4555 C CA . GLU C 1 142 ? 24.152 13.162 164.309 1.00 18.34 142 GLU C CA 1
ATOM 4556 C C . GLU C 1 142 ? 22.990 12.213 164.042 1.00 17.49 142 GLU C C 1
ATOM 4557 O O . GLU C 1 142 ? 23.185 11.012 163.884 1.00 18.08 142 GLU C O 1
ATOM 4563 N N . TRP C 1 143 ? 21.782 12.753 163.987 1.00 18.70 143 TRP C N 1
ATOM 4564 C CA . TRP C 1 143 ? 20.604 11.930 163.732 1.00 19.17 143 TRP C CA 1
ATOM 4565 C C . TRP C 1 143 ? 20.698 11.364 162.327 1.00 18.76 143 TRP C C 1
ATOM 4566 O O . TRP C 1 143 ? 20.397 10.195 162.086 1.00 17.24 143 TRP C O 1
ATOM 4577 N N . GLU C 1 144 ? 21.138 12.211 161.406 1.00 17.60 144 GLU C N 1
ATOM 4578 C CA . GLU C 1 144 ? 21.279 11.827 160.017 1.00 18.88 144 GLU C CA 1
ATOM 4579 C C . GLU C 1 144 ? 22.357 10.758 159.827 1.00 17.70 144 GLU C C 1
ATOM 4580 O O . GLU C 1 144 ? 22.229 9.886 158.969 1.00 17.64 144 GLU C O 1
ATOM 4586 N N . THR C 1 145 ? 23.420 10.824 160.625 1.00 16.74 145 THR C N 1
ATOM 4587 C CA . THR C 1 145 ? 24.492 9.833 160.541 1.00 15.26 145 THR C CA 1
ATOM 4588 C C . THR C 1 145 ? 23.860 8.471 160.853 1.00 14.61 145 THR C C 1
ATOM 4589 O O . THR C 1 145 ? 24.200 7.451 160.248 1.00 11.80 145 THR C O 1
ATOM 4593 N N . GLY C 1 146 ? 22.940 8.469 161.815 1.00 13.72 146 GLY C N 1
ATOM 4594 C CA . GLY C 1 146 ? 22.247 7.243 162.172 1.00 14.59 146 GLY C CA 1
ATOM 4595 C C . GLY C 1 146 ? 21.417 6.756 160.992 1.00 15.18 146 GLY C C 1
ATOM 4596 O O . GLY C 1 146 ? 21.473 5.578 160.635 1.00 15.07 146 GLY C O 1
ATOM 4597 N N . ASN C 1 147 ? 20.649 7.661 160.379 1.00 15.75 147 ASN C N 1
ATOM 4598 C CA . ASN C 1 147 ? 19.828 7.300 159.223 1.00 15.81 147 ASN C CA 1
ATOM 4599 C C . ASN C 1 147 ? 20.686 6.678 158.111 1.00 14.74 147 ASN C C 1
ATOM 4600 O O . ASN C 1 147 ? 20.302 5.679 157.510 1.00 14.26 147 ASN C O 1
ATOM 4605 N N . VAL C 1 148 ? 21.848 7.269 157.840 1.00 14.72 148 VAL C N 1
ATOM 4606 C CA . VAL C 1 148 ? 22.723 6.753 156.787 1.00 14.71 148 VAL C CA 1
ATOM 4607 C C . VAL C 1 148 ? 23.237 5.342 157.078 1.00 15.66 148 VAL C C 1
ATOM 4608 O O . VAL C 1 148 ? 23.406 4.529 156.165 1.00 16.44 148 VAL C O 1
ATOM 4612 N N . ILE C 1 149 ? 23.477 5.046 158.352 1.00 15.81 149 ILE C N 1
ATOM 4613 C CA . ILE C 1 149 ? 23.942 3.723 158.747 1.00 15.72 149 ILE C CA 1
ATOM 4614 C C . ILE C 1 149 ? 22.816 2.719 158.477 1.00 17.05 149 ILE C C 1
ATOM 4615 O O . ILE C 1 149 ? 23.022 1.690 157.829 1.00 16.77 149 ILE C O 1
ATOM 4620 N N . VAL C 1 150 ? 21.624 3.039 158.970 1.00 17.08 150 VAL C N 1
ATOM 4621 C CA . VAL C 1 150 ? 20.451 2.198 158.786 1.00 17.10 150 VAL C CA 1
ATOM 4622 C C . VAL C 1 150 ? 20.179 1.952 157.304 1.00 17.75 150 VAL C C 1
ATOM 4623 O O . VAL C 1 150 ? 19.935 0.819 156.896 1.00 17.89 150 VAL C O 1
ATOM 4627 N N . GLU C 1 151 ? 20.208 3.019 156.508 1.00 16.71 151 GLU C N 1
ATOM 4628 C CA . GLU C 1 151 ? 19.971 2.920 155.070 1.00 17.49 151 GLU C CA 1
ATOM 4629 C C . GLU C 1 151 ? 20.986 1.987 154.423 1.00 18.21 151 GLU C C 1
ATOM 4630 O O . GLU C 1 151 ? 20.653 1.217 153.517 1.00 18.36 151 GLU C O 1
ATOM 4636 N N . THR C 1 152 ? 22.231 2.074 154.883 1.00 17.81 152 THR C N 1
ATOM 4637 C CA . THR C 1 152 ? 23.305 1.241 154.355 1.00 16.02 152 THR C CA 1
ATOM 4638 C C . THR C 1 152 ? 22.970 -0.226 154.572 1.00 16.73 152 THR C C 1
ATOM 4639 O O . THR C 1 152 ? 23.157 -1.051 153.682 1.00 15.29 152 THR C O 1
ATOM 4643 N N . PHE C 1 153 ? 22.482 -0.548 155.768 1.00 16.63 153 PHE C N 1
ATOM 4644 C CA . PHE C 1 153 ? 22.137 -1.919 156.083 1.00 18.53 153 PHE C CA 1
ATOM 4645 C C . PHE C 1 153 ? 20.880 -2.388 155.366 1.00 20.97 153 PHE C C 1
ATOM 4646 O O . PHE C 1 153 ? 20.824 -3.519 154.879 1.00 19.69 153 PHE C O 1
ATOM 4654 N N . GLU C 1 154 ? 19.880 -1.518 155.299 1.00 22.83 154 GLU C N 1
ATOM 4655 C CA . GLU C 1 154 ? 18.626 -1.872 154.650 1.00 26.06 154 GLU C CA 1
ATOM 4656 C C . GLU C 1 154 ? 18.765 -2.089 153.153 1.00 25.37 154 GLU C C 1
ATOM 4657 O O . GLU C 1 154 ? 18.262 -3.077 152.630 1.00 25.99 154 GLU C O 1
ATOM 4663 N N . LYS C 1 155 ? 19.458 -1.185 152.468 1.00 25.96 155 LYS C N 1
ATOM 4664 C CA . LYS C 1 155 ? 19.638 -1.314 151.024 1.00 26.47 155 LYS C CA 1
ATOM 4665 C C . LYS C 1 155 ? 20.581 -2.442 150.622 1.00 26.62 155 LYS C C 1
ATOM 4666 O O . LYS C 1 155 ? 20.465 -2.994 149.528 1.00 26.25 155 LYS C O 1
ATOM 4672 N N . GLN C 1 156 ? 21.510 -2.798 151.500 1.00 25.73 156 GLN C N 1
ATOM 4673 C CA . GLN C 1 156 ? 22.450 -3.859 151.177 1.00 25.55 156 GLN C CA 1
ATOM 4674 C C . GLN C 1 156 ? 22.042 -5.208 151.762 1.00 25.51 156 GLN C C 1
ATOM 4675 O O . GLN C 1 156 ? 22.809 -6.175 151.728 1.00 24.91 156 GLN C O 1
ATOM 4681 N N . GLY C 1 157 ? 20.822 -5.265 152.287 1.00 24.16 157 GLY C N 1
ATOM 4682 C CA . GLY C 1 157 ? 20.311 -6.498 152.855 1.00 24.12 157 GLY C CA 1
ATOM 4683 C C . GLY C 1 157 ? 21.202 -7.109 153.914 1.00 24.79 157 GLY C C 1
ATOM 4684 O O . GLY C 1 157 ? 21.503 -8.301 153.873 1.00 26.01 157 GLY C O 1
ATOM 4685 N N . ILE C 1 158 ? 21.628 -6.298 154.873 1.00 23.94 158 ILE C N 1
ATOM 4686 C CA . ILE C 1 158 ? 22.485 -6.796 155.933 1.00 23.30 158 ILE C CA 1
ATOM 4687 C C . ILE C 1 158 ? 21.795 -6.729 157.294 1.00 21.19 158 ILE C C 1
ATOM 4688 O O . ILE C 1 158 ? 21.186 -5.725 157.653 1.00 20.27 158 ILE C O 1
ATOM 4693 N N . ASP C 1 159 ? 21.888 -7.826 158.038 1.00 20.22 159 ASP C N 1
ATOM 4694 C CA . ASP C 1 159 ? 21.266 -7.936 159.352 1.00 19.69 159 ASP C CA 1
ATOM 4695 C C . ASP C 1 159 ? 22.178 -7.424 160.464 1.00 18.28 159 ASP C C 1
ATOM 4696 O O . ASP C 1 159 ? 23.252 -7.974 160.697 1.00 19.09 159 ASP C O 1
ATOM 4701 N N . ALA C 1 160 ? 21.725 -6.378 161.153 1.00 16.96 160 ALA C N 1
ATOM 4702 C CA . ALA C 1 160 ? 22.473 -5.756 162.243 1.00 16.33 160 ALA C CA 1
ATOM 4703 C C . ALA C 1 160 ? 22.889 -6.745 163.322 1.00 16.69 160 ALA C C 1
ATOM 4704 O O . ALA C 1 160 ? 23.911 -6.557 163.981 1.00 16.49 160 ALA C O 1
ATOM 4706 N N . ALA C 1 161 ? 22.100 -7.796 163.504 1.00 16.30 161 ALA C N 1
ATOM 4707 C CA . ALA C 1 161 ? 22.408 -8.806 164.507 1.00 16.56 161 ALA C CA 1
ATOM 4708 C C . ALA C 1 161 ? 23.569 -9.700 164.080 1.00 17.22 161 ALA C C 1
ATOM 4709 O O . ALA C 1 161 ? 24.170 -10.370 164.918 1.00 18.79 161 ALA C O 1
ATOM 4711 N N . GLN C 1 162 ? 23.882 -9.716 162.784 1.00 15.95 162 GLN C N 1
ATOM 4712 C CA . GLN C 1 162 ? 24.978 -10.541 162.278 1.00 15.18 162 GLN C CA 1
ATOM 4713 C C . GLN C 1 162 ? 26.183 -9.695 161.853 1.00 14.45 162 GLN C C 1
ATOM 4714 O O . GLN C 1 162 ? 27.225 -10.229 161.497 1.00 12.60 162 GLN C O 1
ATOM 4720 N N . MET C 1 163 ? 26.027 -8.377 161.878 1.00 13.83 163 MET C N 1
ATOM 4721 C CA . MET C 1 163 ? 27.096 -7.463 161.478 1.00 13.22 163 MET C CA 1
ATOM 4722 C C . MET C 1 163 ? 27.133 -6.328 162.501 1.00 11.93 163 MET C C 1
ATOM 4723 O O . MET C 1 163 ? 26.572 -5.259 162.273 1.00 12.85 163 MET C O 1
ATOM 4728 N N . PRO C 1 164 ? 27.794 -6.559 163.647 1.00 11.66 164 PRO C N 1
ATOM 4729 C CA . PRO C 1 164 ? 27.921 -5.594 164.746 1.00 10.91 164 PRO C CA 1
ATOM 4730 C C . PRO C 1 164 ? 28.884 -4.439 164.530 1.00 11.09 164 PRO C C 1
ATOM 4731 O O . PRO C 1 164 ? 29.499 -3.955 165.478 1.00 11.39 164 PRO C O 1
ATOM 4735 N N . GLY C 1 165 ? 28.997 -3.981 163.289 1.00 11.66 165 GLY C N 1
ATOM 4736 C CA . GLY C 1 165 ? 29.890 -2.875 163.000 1.00 11.70 165 GLY C CA 1
ATOM 4737 C C . GLY C 1 165 ? 29.605 -2.203 161.673 1.00 11.37 165 GLY C C 1
ATOM 4738 O O . GLY C 1 165 ? 28.969 -2.779 160.786 1.00 12.58 165 GLY C O 1
ATOM 4739 N N . VAL C 1 166 ? 30.070 -0.968 161.548 1.00 10.65 166 VAL C N 1
ATOM 4740 C CA . VAL C 1 166 ? 29.898 -0.193 160.331 1.00 9.99 166 VAL C CA 1
ATOM 4741 C C . VAL C 1 166 ? 30.912 0.941 160.352 1.00 10.98 166 VAL C C 1
ATOM 4742 O O . VAL C 1 166 ? 31.323 1.398 161.419 1.00 12.28 166 VAL C O 1
ATOM 4746 N N . LEU C 1 167 ? 31.342 1.362 159.172 1.00 10.48 167 LEU C N 1
ATOM 4747 C CA . LEU C 1 167 ? 32.282 2.462 159.053 1.00 10.08 167 LEU C CA 1
ATOM 4748 C C . LEU C 1 167 ? 31.516 3.615 158.410 1.00 11.01 167 LEU C C 1
ATOM 4749 O O . LEU C 1 167 ? 30.863 3.427 157.386 1.00 10.75 167 LEU C O 1
ATOM 4754 N N . VAL C 1 168 ? 31.568 4.794 159.021 1.00 10.34 168 VAL C N 1
ATOM 4755 C CA . VAL C 1 168 ? 30.895 5.945 158.451 1.00 12.26 168 VAL C CA 1
ATOM 4756 C C . VAL C 1 168 ? 31.927 6.686 157.607 1.00 12.53 168 VAL C C 1
ATOM 4757 O O . VAL C 1 168 ? 32.980 7.082 158.100 1.00 12.11 168 VAL C O 1
ATOM 4761 N N . HIS C 1 169 ? 31.619 6.847 156.326 1.00 13.12 169 HIS C N 1
ATOM 4762 C CA . HIS C 1 169 ? 32.510 7.504 155.371 1.00 12.77 169 HIS C CA 1
ATOM 4763 C C . HIS C 1 169 ? 33.197 8.766 155.909 1.00 12.69 169 HIS C C 1
ATOM 4764 O O . HIS C 1 169 ? 32.547 9.641 156.485 1.00 13.35 169 HIS C O 1
ATOM 4771 N N . SER C 1 170 ? 34.518 8.839 155.728 1.00 11.21 170 SER C N 1
ATOM 4772 C CA . SER C 1 170 ? 35.329 9.987 156.161 1.00 11.57 170 SER C CA 1
ATOM 4773 C C . SER C 1 170 ? 35.186 10.294 157.651 1.00 12.24 170 SER C C 1
ATOM 4774 O O . SER C 1 170 ? 35.557 11.377 158.104 1.00 12.03 170 SER C O 1
ATOM 4777 N N . HIS C 1 171 ? 34.660 9.352 158.421 1.00 12.23 171 HIS C N 1
ATOM 4778 C CA . HIS C 1 171 ? 34.461 9.619 159.834 1.00 13.23 171 HIS C CA 1
ATOM 4779 C C . HIS C 1 171 ? 35.119 8.619 160.775 1.00 12.82 171 HIS C C 1
ATOM 4780 O O . HIS C 1 171 ? 36.200 8.865 161.310 1.00 13.28 171 HIS C O 1
ATOM 4787 N N . GLY C 1 172 ? 34.464 7.491 160.990 1.00 12.90 172 GLY C N 1
ATOM 4788 C CA . GLY C 1 172 ? 35.024 6.511 161.889 1.00 13.30 172 GLY C CA 1
ATOM 4789 C C . GLY C 1 172 ? 34.094 5.336 162.076 1.00 14.09 172 GLY C C 1
ATOM 4790 O O . GLY C 1 172 ? 33.023 5.286 161.468 1.00 13.56 172 GLY C O 1
ATOM 4791 N N . PRO C 1 173 ? 34.481 4.370 162.917 1.00 12.90 173 PRO C N 1
ATOM 4792 C CA . PRO C 1 173 ? 33.662 3.187 163.167 1.00 13.58 173 PRO C CA 1
ATOM 4793 C C . PRO C 1 173 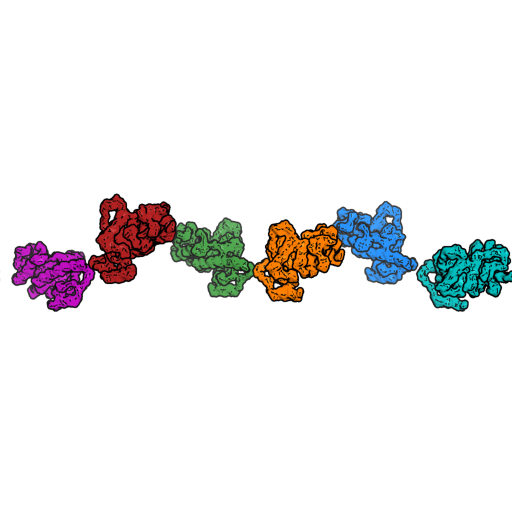? 32.603 3.304 164.257 1.00 14.25 173 PRO C C 1
ATOM 4794 O O . PRO C 1 173 ? 32.742 4.076 165.205 1.00 14.07 173 PRO C O 1
ATOM 4798 N N . PHE C 1 174 ? 31.548 2.510 164.093 1.00 13.87 174 PHE C N 1
ATOM 4799 C CA . PHE C 1 174 ? 30.463 2.394 165.057 1.00 14.10 174 PHE C CA 1
ATOM 4800 C C . PHE C 1 174 ? 30.308 0.890 165.221 1.00 13.10 174 PHE C C 1
ATOM 4801 O O . PHE C 1 174 ? 30.324 0.156 164.233 1.00 14.64 174 PHE C O 1
ATOM 4809 N N . ALA C 1 175 ? 30.197 0.423 166.457 1.00 11.23 175 ALA C N 1
ATOM 4810 C CA . ALA C 1 175 ? 30.019 -1.004 166.708 1.00 11.08 175 ALA C CA 1
ATOM 4811 C C . ALA C 1 175 ? 28.935 -1.184 167.761 1.00 10.81 175 ALA C C 1
ATOM 4812 O O . ALA C 1 175 ? 28.594 -0.243 168.479 1.00 9.94 175 ALA C O 1
ATOM 4814 N N . TRP C 1 176 ? 28.389 -2.388 167.854 1.00 9.75 176 TRP C N 1
ATOM 4815 C CA . TRP C 1 176 ? 27.357 -2.633 168.844 1.00 11.46 176 TRP C CA 1
ATOM 4816 C C . TRP C 1 176 ? 27.363 -4.082 169.275 1.00 12.45 176 TRP C C 1
ATOM 4817 O O . TRP C 1 176 ? 28.140 -4.884 168.753 1.00 13.08 176 TRP C O 1
ATOM 4828 N N . GLY C 1 177 ? 26.518 -4.410 170.245 1.00 13.30 177 GLY C N 1
ATOM 4829 C CA . GLY C 1 177 ? 26.460 -5.774 170.740 1.00 14.86 177 GLY C CA 1
ATOM 4830 C C . GLY C 1 177 ? 25.283 -5.971 171.671 1.00 15.94 177 GLY C C 1
ATOM 4831 O O . GLY C 1 177 ? 24.413 -5.099 171.762 1.00 16.61 177 GLY C O 1
ATOM 4832 N N . LYS C 1 178 ? 25.264 -7.105 172.367 1.00 16.57 178 LYS C N 1
ATOM 4833 C CA . LYS C 1 178 ? 24.186 -7.446 173.297 1.00 18.32 178 LYS C CA 1
ATOM 4834 C C . LYS C 1 178 ? 24.121 -6.490 174.473 1.00 18.09 178 LYS C C 1
ATOM 4835 O O . LYS C 1 178 ? 23.051 -6.249 175.022 1.00 18.36 178 LYS C O 1
ATOM 4841 N N . ASN C 1 179 ? 25.282 -5.990 174.883 1.00 18.14 179 ASN C N 1
ATOM 4842 C CA . ASN C 1 179 ? 25.373 -5.071 176.009 1.00 17.86 179 ASN C CA 1
ATOM 4843 C C . ASN C 1 179 ? 26.598 -4.187 175.833 1.00 17.41 179 ASN C C 1
ATOM 4844 O O . ASN C 1 179 ? 27.288 -4.280 174.819 1.00 16.09 179 ASN C O 1
ATOM 4849 N N . ALA C 1 180 ? 26.859 -3.327 176.814 1.00 16.58 180 ALA C N 1
ATOM 4850 C CA . ALA C 1 180 ? 27.998 -2.414 176.755 1.00 16.51 180 ALA C CA 1
ATOM 4851 C C . ALA C 1 180 ? 29.302 -3.162 176.507 1.00 16.75 180 ALA C C 1
ATOM 4852 O O . ALA C 1 180 ? 30.001 -2.897 175.527 1.00 17.36 180 ALA C O 1
ATOM 4854 N N . GLU C 1 181 ? 29.626 -4.100 177.388 1.00 16.31 181 GLU C N 1
ATOM 4855 C CA . GLU C 1 181 ? 30.859 -4.866 177.243 1.00 17.62 181 GLU C CA 1
ATOM 4856 C C . GLU C 1 181 ? 30.964 -5.571 175.895 1.00 17.21 181 GLU C C 1
ATOM 4857 O O . GLU C 1 181 ? 31.991 -5.478 175.219 1.00 17.43 181 GLU C O 1
ATOM 4863 N N . ASP C 1 182 ? 29.911 -6.279 175.502 1.00 15.89 182 ASP C N 1
ATOM 4864 C CA . ASP C 1 182 ? 29.926 -6.990 174.226 1.00 15.33 182 ASP C CA 1
ATOM 4865 C C . ASP C 1 182 ? 30.214 -6.014 173.083 1.00 15.22 182 ASP C C 1
ATOM 4866 O O . ASP C 1 182 ? 30.947 -6.337 172.149 1.00 14.26 182 ASP C O 1
ATOM 4871 N N . ALA C 1 183 ? 29.631 -4.821 173.167 1.00 13.76 183 ALA C N 1
ATOM 4872 C CA . ALA C 1 183 ? 29.835 -3.800 172.144 1.00 14.00 183 ALA C CA 1
ATOM 4873 C C . ALA C 1 183 ? 31.310 -3.392 172.112 1.00 13.04 183 ALA C C 1
ATOM 4874 O O . ALA C 1 183 ? 31.881 -3.222 171.045 1.00 13.30 183 ALA C O 1
ATOM 4876 N N . VAL C 1 184 ? 31.921 -3.227 173.281 1.00 12.98 184 VAL C N 1
ATOM 4877 C CA . VAL C 1 184 ? 33.331 -2.862 173.342 1.00 12.43 184 VAL C CA 1
ATOM 4878 C C . VAL C 1 184 ? 34.188 -3.964 172.708 1.00 14.08 184 VAL C C 1
ATOM 4879 O O . VAL C 1 184 ? 35.140 -3.668 171.979 1.00 12.63 184 VAL C O 1
ATOM 4883 N N . HIS C 1 185 ? 33.844 -5.227 172.980 1.00 13.40 185 HIS C N 1
ATOM 4884 C CA . HIS C 1 185 ? 34.578 -6.363 172.423 1.00 14.46 185 HIS C CA 1
ATOM 4885 C C . HIS C 1 185 ? 34.507 -6.371 170.901 1.00 14.73 185 HIS C C 1
ATOM 4886 O O . HIS C 1 185 ? 35.506 -6.615 170.231 1.00 15.21 185 HIS C O 1
ATOM 4893 N N . ASN C 1 186 ? 33.326 -6.112 170.351 1.00 14.20 186 ASN C N 1
ATOM 4894 C CA . ASN C 1 186 ? 33.186 -6.086 168.902 1.00 13.70 186 ASN C CA 1
ATOM 4895 C C . ASN C 1 186 ? 34.023 -4.949 168.317 1.00 13.64 186 ASN C C 1
ATOM 4896 O O . ASN C 1 186 ? 34.628 -5.089 167.254 1.00 14.42 186 ASN C O 1
ATOM 4901 N N . ALA C 1 187 ? 34.068 -3.828 169.024 1.00 12.29 187 ALA C N 1
ATOM 4902 C CA . ALA C 1 187 ? 34.854 -2.684 168.587 1.00 12.10 187 ALA C CA 1
ATOM 4903 C C . ALA C 1 187 ? 36.359 -3.010 168.575 1.00 12.35 187 ALA C C 1
ATOM 4904 O O . ALA C 1 187 ? 37.081 -2.539 167.704 1.00 9.90 187 ALA C O 1
ATOM 4906 N N . ILE C 1 188 ? 36.837 -3.807 169.528 1.00 13.13 188 ILE C N 1
ATOM 4907 C CA . ILE C 1 188 ? 38.258 -4.125 169.524 1.00 15.38 188 ILE C CA 1
ATOM 4908 C C . ILE C 1 188 ? 38.575 -5.089 168.377 1.00 14.37 188 ILE C C 1
ATOM 4909 O O . ILE C 1 188 ? 39.623 -4.972 167.733 1.00 13.39 188 ILE C O 1
ATOM 4914 N N . VAL C 1 189 ? 37.671 -6.027 168.099 1.00 12.30 189 VAL C N 1
ATOM 4915 C CA . VAL C 1 189 ? 37.913 -6.951 166.995 1.00 11.77 189 VAL C CA 1
ATOM 4916 C C . VAL C 1 189 ? 37.822 -6.181 165.676 1.00 12.53 189 VAL C C 1
ATOM 4917 O O . VAL C 1 189 ? 38.611 -6.412 164.759 1.00 13.96 189 VAL C O 1
ATOM 4921 N N . LEU C 1 190 ? 36.877 -5.250 165.583 1.00 12.12 190 LEU C N 1
ATOM 4922 C CA . LEU C 1 190 ? 36.740 -4.444 164.373 1.00 12.26 190 LEU C CA 1
ATOM 4923 C C . LEU C 1 190 ? 38.069 -3.744 164.064 1.00 11.43 190 LEU C C 1
ATOM 4924 O O . LEU C 1 190 ? 38.514 -3.699 162.915 1.00 12.09 190 LEU C O 1
ATOM 4929 N N . GLU C 1 191 ? 38.704 -3.202 165.096 1.00 9.86 191 GLU C N 1
ATOM 4930 C CA . GLU C 1 191 ? 39.983 -2.519 164.926 1.00 10.96 191 GLU C CA 1
ATOM 4931 C C . GLU C 1 191 ? 41.051 -3.523 164.509 1.00 11.46 191 GLU C C 1
ATOM 4932 O O . GLU C 1 191 ? 41.927 -3.234 163.687 1.00 11.21 191 GLU C O 1
ATOM 4938 N N . GLU C 1 192 ? 40.962 -4.714 165.084 1.00 11.76 192 GLU C N 1
ATOM 4939 C CA . GLU C 1 192 ? 41.917 -5.769 164.814 1.00 12.10 192 GLU C CA 1
ATOM 4940 C C . GLU C 1 192 ? 41.883 -6.257 163.351 1.00 11.79 192 GLU C C 1
ATOM 4941 O O . GLU C 1 192 ? 42.931 -6.394 162.720 1.00 11.43 192 GLU C O 1
ATOM 4947 N N . VAL C 1 193 ? 40.697 -6.511 162.799 1.00 11.13 193 VAL C N 1
ATOM 4948 C CA . VAL C 1 193 ? 40.631 -6.974 161.413 1.00 10.96 193 VAL C CA 1
ATOM 4949 C C . VAL C 1 193 ? 40.902 -5.829 160.445 1.00 11.85 193 VAL C C 1
ATOM 4950 O O . VAL C 1 193 ? 41.369 -6.051 159.328 1.00 12.81 193 VAL C O 1
ATOM 4954 N N . ALA C 1 194 ? 40.611 -4.604 160.871 1.00 10.13 194 ALA C N 1
ATOM 4955 C CA . ALA C 1 194 ? 40.879 -3.448 160.031 1.00 10.78 194 ALA C CA 1
ATOM 4956 C C . ALA C 1 194 ? 42.396 -3.323 159.871 1.00 11.13 194 ALA C C 1
ATOM 4957 O O . ALA C 1 194 ? 42.899 -3.050 158.782 1.00 11.43 194 ALA C O 1
ATOM 4959 N N . TYR C 1 195 ? 43.126 -3.525 160.963 1.00 11.39 195 TYR C N 1
ATOM 4960 C CA . TYR C 1 195 ? 44.579 -3.435 160.908 1.00 10.87 195 TYR C CA 1
ATOM 4961 C C . TYR C 1 195 ? 45.152 -4.540 160.031 1.00 10.41 195 TYR C C 1
ATOM 4962 O O . TYR C 1 195 ? 45.977 -4.286 159.162 1.00 11.21 195 TYR C O 1
ATOM 4971 N N . MET C 1 196 ? 44.705 -5.768 160.246 1.00 10.41 196 MET C N 1
ATOM 4972 C CA . MET C 1 196 ? 45.214 -6.879 159.455 1.00 10.74 196 MET C CA 1
ATOM 4973 C C . MET C 1 196 ? 44.780 -6.803 157.995 1.00 11.31 196 MET C C 1
ATOM 4974 O O . MET C 1 196 ? 45.503 -7.254 157.110 1.00 10.92 196 MET C O 1
ATOM 4979 N N . GLY C 1 197 ? 43.608 -6.225 157.746 1.00 10.55 197 GLY C N 1
ATOM 4980 C CA . GLY C 1 197 ? 43.120 -6.107 156.386 1.00 9.55 197 GLY C CA 1
ATOM 4981 C C . GLY C 1 197 ? 43.993 -5.194 155.547 1.00 9.69 197 GLY C C 1
ATOM 4982 O O . GLY C 1 197 ? 44.140 -5.393 154.342 1.00 8.82 197 GLY C O 1
ATOM 4983 N N . ILE C 1 198 ? 44.571 -4.179 156.180 1.00 9.12 198 ILE C N 1
ATOM 4984 C CA . ILE C 1 198 ? 45.441 -3.250 155.467 1.00 9.93 198 ILE C CA 1
ATOM 4985 C C . ILE C 1 198 ? 46.677 -3.955 154.923 1.00 11.18 198 ILE C C 1
ATOM 4986 O O . ILE C 1 198 ? 47.012 -3.843 153.736 1.00 12.65 198 ILE C O 1
ATOM 4991 N N . PHE C 1 199 ? 47.342 -4.704 155.791 1.00 9.52 199 PHE C N 1
ATOM 4992 C CA . PHE C 1 199 ? 48.567 -5.365 155.396 1.00 9.22 199 PHE C CA 1
ATOM 4993 C C . PHE C 1 199 ? 48.418 -6.692 154.670 1.00 9.90 199 PHE C C 1
ATOM 4994 O O . PHE C 1 199 ? 49.328 -7.096 153.943 1.00 10.30 199 PHE C O 1
ATOM 5002 N N . CYS C 1 200 ? 47.292 -7.382 154.830 1.00 11.40 200 CYS C N 1
ATOM 5003 C CA . CYS C 1 200 ? 47.165 -8.614 154.081 1.00 12.99 200 CYS C CA 1
ATOM 5004 C C . CYS C 1 200 ? 46.861 -8.219 152.630 1.00 12.94 200 CYS C C 1
ATOM 5005 O O . CYS C 1 200 ? 47.229 -8.943 151.706 1.00 11.86 200 CYS C O 1
ATOM 5008 N N . ARG C 1 201 ? 46.210 -7.070 152.420 1.00 12.01 201 ARG C N 1
ATOM 5009 C CA . ARG C 1 201 ? 45.975 -6.604 151.044 1.00 12.75 201 ARG C CA 1
ATOM 5010 C C . ARG C 1 201 ? 47.341 -6.213 150.465 1.00 12.65 201 ARG C C 1
ATOM 5011 O O . ARG C 1 201 ? 47.621 -6.428 149.287 1.00 13.41 201 ARG C O 1
ATOM 5019 N N . GLN C 1 202 ? 48.190 -5.626 151.300 1.00 12.22 202 GLN C N 1
ATOM 5020 C CA . GLN C 1 202 ? 49.512 -5.225 150.838 1.00 13.43 202 GLN C CA 1
ATOM 5021 C C . GLN C 1 202 ? 50.305 -6.449 150.374 1.00 12.52 202 GLN C C 1
ATOM 5022 O O . GLN C 1 202 ? 50.948 -6.424 149.324 1.00 13.08 202 GLN C O 1
ATOM 5028 N N . LEU C 1 203 ? 50.257 -7.523 151.154 1.00 11.79 203 LEU C N 1
ATOM 5029 C CA . LEU C 1 203 ? 50.979 -8.735 150.788 1.00 11.38 203 LEU C CA 1
ATOM 5030 C C . LEU C 1 203 ? 50.337 -9.419 149.586 1.00 11.02 203 LEU C C 1
ATOM 5031 O O . LEU C 1 203 ? 51.033 -9.984 148.743 1.00 11.21 203 LEU C O 1
ATOM 5036 N N . ALA C 1 204 ? 49.009 -9.371 149.520 1.00 10.80 204 ALA C N 1
ATOM 5037 C CA . ALA C 1 204 ? 48.273 -10.018 148.442 1.00 11.21 204 ALA C CA 1
ATOM 5038 C C . ALA C 1 204 ? 47.177 -9.111 147.879 1.00 11.91 204 ALA C C 1
ATOM 5039 O O . ALA C 1 204 ? 45.997 -9.270 148.198 1.00 11.63 204 ALA C O 1
ATOM 5041 N N . PRO C 1 205 ? 47.552 -8.148 147.026 1.00 11.83 205 PRO C N 1
ATOM 5042 C CA . PRO C 1 205 ? 46.554 -7.238 146.452 1.00 12.59 205 PRO C CA 1
ATOM 5043 C C . PRO C 1 205 ? 45.361 -7.856 145.701 1.00 12.60 205 PRO C C 1
ATOM 5044 O O . PRO C 1 205 ? 44.290 -7.254 145.659 1.00 12.24 205 PRO C O 1
ATOM 5048 N N . GLN C 1 206 ? 45.524 -9.044 145.119 1.00 12.30 206 GLN C N 1
ATOM 5049 C CA . GLN C 1 206 ? 44.410 -9.671 144.416 1.00 12.54 206 GLN C CA 1
ATOM 5050 C C . GLN C 1 206 ? 43.782 -10.794 145.245 1.00 13.74 206 GLN C C 1
ATOM 5051 O O . GLN C 1 206 ? 43.047 -11.631 144.724 1.00 12.25 206 GLN C O 1
ATOM 5057 N N . LEU C 1 207 ? 44.073 -10.797 146.541 1.00 14.16 207 LEU C N 1
ATOM 5058 C CA . LEU C 1 207 ? 43.547 -11.806 147.458 1.00 15.66 207 LEU C CA 1
ATOM 5059 C C . LEU C 1 207 ? 42.017 -11.801 147.457 1.00 15.60 207 LEU C C 1
ATOM 5060 O O . LEU C 1 207 ? 41.390 -10.771 147.689 1.00 16.27 207 LEU C O 1
ATOM 5065 N N . PRO C 1 208 ? 41.395 -12.952 147.170 1.00 15.17 208 PRO C N 1
ATOM 5066 C CA . PRO C 1 208 ? 39.928 -13.002 147.164 1.00 15.26 208 PRO C CA 1
ATOM 5067 C C . PRO C 1 208 ? 39.403 -13.104 148.599 1.00 15.26 208 PRO C C 1
ATOM 5068 O O . PRO C 1 208 ? 40.133 -13.522 149.494 1.00 14.92 208 PRO C O 1
ATOM 5072 N N . ASP C 1 209 ? 38.151 -12.714 148.820 1.00 15.18 209 ASP C N 1
ATOM 5073 C CA . ASP C 1 209 ? 37.558 -12.802 150.155 1.00 15.05 209 ASP C CA 1
ATOM 5074 C C . ASP C 1 209 ? 37.626 -14.270 150.591 1.00 14.65 209 ASP C C 1
ATOM 5075 O O . ASP C 1 209 ? 37.754 -15.157 149.755 1.00 12.40 209 ASP C O 1
ATOM 5080 N N . MET C 1 210 ? 37.529 -14.532 151.889 1.00 14.37 210 MET C N 1
ATOM 5081 C CA . MET C 1 210 ? 37.635 -15.909 152.370 1.00 15.09 210 MET C CA 1
ATOM 5082 C C . MET C 1 210 ? 36.514 -16.823 151.886 1.00 15.04 210 MET C C 1
ATOM 5083 O O . MET C 1 210 ? 35.422 -16.367 151.544 1.00 14.28 210 MET C O 1
ATOM 5088 N N . GLN C 1 211 ? 36.797 -18.121 151.863 1.00 14.94 211 GLN C N 1
ATOM 5089 C CA . GLN C 1 211 ? 35.815 -19.117 151.445 1.00 15.46 211 GLN C CA 1
ATOM 5090 C C . GLN C 1 211 ? 34.522 -18.922 152.227 1.00 14.95 211 GLN C C 1
ATOM 5091 O O . GLN C 1 211 ? 34.550 -18.780 153.443 1.00 14.22 211 GLN C O 1
ATOM 5097 N N . GLN C 1 212 ? 33.392 -18.916 151.531 1.00 15.52 212 GLN C N 1
ATOM 5098 C CA . GLN C 1 212 ? 32.106 -18.736 152.194 1.00 17.67 212 GLN C CA 1
ATOM 5099 C C . GLN C 1 212 ? 31.895 -19.832 153.237 1.00 17.94 212 GLN C C 1
ATOM 5100 O O . GLN C 1 212 ? 31.368 -19.575 154.323 1.00 18.61 212 GLN C O 1
ATOM 5106 N N . THR C 1 213 ? 32.319 -21.048 152.902 1.00 16.86 213 THR C N 1
ATOM 5107 C CA . THR C 1 213 ? 32.183 -22.194 153.799 1.00 17.55 213 THR C CA 1
ATOM 5108 C C . THR C 1 213 ? 32.929 -21.965 155.111 1.00 16.88 213 THR C C 1
ATOM 5109 O O . THR C 1 213 ? 32.420 -22.275 156.185 1.00 18.70 213 THR C O 1
ATOM 5113 N N . LEU C 1 214 ? 34.138 -21.424 155.018 1.00 16.53 214 LEU C N 1
ATOM 5114 C CA . LEU C 1 214 ? 34.947 -21.157 156.205 1.00 15.61 214 LEU C CA 1
ATOM 5115 C C . LEU C 1 214 ? 34.308 -20.024 157.003 1.00 15.21 214 LEU C C 1
ATOM 5116 O O . LEU C 1 214 ? 34.297 -20.049 158.233 1.00 15.29 214 LEU C O 1
ATOM 5121 N N . LEU C 1 215 ? 33.768 -19.036 156.293 1.00 15.03 215 LEU C N 1
ATOM 5122 C CA . LEU C 1 215 ? 33.102 -17.906 156.939 1.00 14.66 215 LEU C CA 1
ATOM 5123 C C . LEU C 1 215 ? 31.875 -18.431 157.696 1.00 15.84 215 LEU C C 1
ATOM 5124 O O . LEU C 1 215 ? 31.653 -18.068 158.860 1.00 15.05 215 LEU C O 1
ATOM 5129 N N . ASN C 1 216 ? 31.083 -19.281 157.032 1.00 15.02 216 ASN C N 1
ATOM 5130 C CA . ASN C 1 216 ? 29.883 -19.851 157.654 1.00 16.64 216 ASN C CA 1
ATOM 5131 C C . ASN C 1 216 ? 30.222 -20.698 158.866 1.00 16.41 216 ASN C C 1
ATOM 5132 O O . ASN C 1 216 ? 29.565 -20.596 159.896 1.00 16.98 216 ASN C O 1
ATOM 5137 N N . LYS C 1 217 ? 31.236 -21.547 158.735 1.00 16.97 217 LYS C N 1
ATOM 5138 C CA . LYS C 1 217 ? 31.644 -22.417 159.835 1.00 17.11 217 LYS C CA 1
ATOM 5139 C C . LYS C 1 217 ? 31.944 -21.596 161.084 1.00 17.45 217 LYS C C 1
ATOM 5140 O O . LYS C 1 217 ? 31.442 -21.887 162.167 1.00 18.60 217 LYS C O 1
ATOM 5146 N N . HIS C 1 218 ? 32.770 -20.571 160.933 1.00 16.45 218 HIS C N 1
ATOM 5147 C CA . HIS C 1 218 ? 33.146 -19.744 162.067 1.00 16.65 218 HIS C CA 1
ATOM 5148 C C . HIS C 1 218 ? 32.054 -18.843 162.617 1.00 17.05 218 HIS C C 1
ATOM 5149 O O . HIS C 1 218 ? 31.882 -18.775 163.827 1.00 18.09 218 HIS C O 1
ATOM 5156 N N . TYR C 1 219 ? 31.302 -18.163 161.760 1.00 17.78 219 TYR C N 1
ATOM 5157 C CA . TYR C 1 219 ? 30.261 -17.298 162.295 1.00 20.95 219 TYR C CA 1
ATOM 5158 C C . TYR C 1 219 ? 29.042 -18.065 162.800 1.00 23.42 219 TYR C C 1
ATOM 5159 O O . TYR C 1 219 ? 28.577 -17.828 163.914 1.00 23.64 219 TYR C O 1
ATOM 5168 N N . LEU C 1 220 ? 28.524 -18.975 161.980 1.00 25.66 220 LEU C N 1
ATOM 5169 C CA . LEU C 1 220 ? 27.353 -19.762 162.354 1.00 28.49 220 LEU C CA 1
ATOM 5170 C C . LEU C 1 220 ? 27.627 -20.700 163.520 1.00 29.94 220 LEU C C 1
ATOM 5171 O O . LEU C 1 220 ? 26.723 -20.994 164.297 1.00 29.87 220 LEU C O 1
ATOM 5176 N N . ARG C 1 221 ? 28.869 -21.166 163.638 1.00 33.09 221 ARG C N 1
ATOM 5177 C CA . ARG C 1 221 ? 29.261 -22.058 164.733 1.00 35.97 221 ARG C CA 1
ATOM 5178 C C . ARG C 1 221 ? 28.767 -21.426 166.022 1.00 37.80 221 ARG C C 1
ATOM 5179 O O . ARG C 1 221 ? 27.942 -22.003 166.728 1.00 38.48 221 ARG C O 1
ATOM 5187 N N . LYS C 1 222 ? 29.279 -20.238 166.329 1.00 40.20 222 LYS C N 1
ATOM 5188 C CA . LYS C 1 222 ? 28.839 -19.517 167.516 1.00 41.75 222 LYS C CA 1
ATOM 5189 C C . LYS C 1 222 ? 27.626 -18.717 167.063 1.00 43.39 222 LYS C C 1
ATOM 5190 O O . LYS C 1 222 ? 27.133 -18.924 165.953 1.00 44.35 222 LYS C O 1
ATOM 5196 N N . HIS C 1 223 ? 27.135 -17.811 167.897 1.00 44.81 223 HIS C N 1
ATOM 5197 C CA . HIS C 1 223 ? 25.959 -17.031 167.522 1.00 46.04 223 HIS C CA 1
ATOM 5198 C C . HIS C 1 223 ? 24.791 -17.980 167.237 1.00 46.97 223 HIS C C 1
ATOM 5199 O O . HIS C 1 223 ? 24.291 -17.974 166.090 1.00 47.82 223 HIS C O 1
ATOM 5206 N N . MET D 1 1 ? 85.925 10.699 190.607 1.00 30.87 1 MET D N 1
ATOM 5207 C CA . MET D 1 1 ? 87.187 9.945 190.822 1.00 30.66 1 MET D CA 1
ATOM 5208 C C . MET D 1 1 ? 86.915 8.547 191.355 1.00 30.55 1 MET D C 1
ATOM 5209 O O . MET D 1 1 ? 87.609 7.583 191.004 1.00 32.41 1 MET D O 1
ATOM 5214 N N . LEU D 1 2 ? 85.910 8.444 192.213 1.00 27.58 2 LEU D N 1
ATOM 5215 C CA . LEU D 1 2 ? 85.537 7.168 192.809 1.00 24.72 2 LEU D CA 1
ATOM 5216 C C . LEU D 1 2 ? 84.101 6.897 192.396 1.00 23.06 2 LEU D C 1
ATOM 5217 O O . LEU D 1 2 ? 83.208 6.831 193.234 1.00 21.69 2 LEU D O 1
ATOM 5222 N N . GLU D 1 3 ? 83.890 6.748 191.093 1.00 21.19 3 GLU D N 1
ATOM 5223 C CA . GLU D 1 3 ? 82.559 6.521 190.556 1.00 20.36 3 GLU D CA 1
ATOM 5224 C C . GLU D 1 3 ? 81.785 5.385 191.215 1.00 19.19 3 GLU D C 1
ATOM 5225 O O . GLU D 1 3 ? 80.643 5.575 191.623 1.00 17.69 3 GLU D O 1
ATOM 5231 N N . ASP D 1 4 ? 82.397 4.211 191.327 1.00 18.83 4 ASP D N 1
ATOM 5232 C CA . ASP D 1 4 ? 81.708 3.078 191.940 1.00 19.08 4 ASP D CA 1
ATOM 5233 C C . ASP D 1 4 ? 81.362 3.307 193.410 1.00 18.69 4 ASP D C 1
ATOM 5234 O O . ASP D 1 4 ? 80.271 2.959 193.856 1.00 18.93 4 ASP D O 1
ATOM 5239 N N . LEU D 1 5 ? 82.292 3.883 194.164 1.00 18.42 5 LEU D N 1
ATOM 5240 C CA . LEU D 1 5 ? 82.047 4.167 195.575 1.00 18.61 5 LEU D CA 1
ATOM 5241 C C . LEU D 1 5 ? 80.856 5.124 195.680 1.00 17.95 5 LEU D C 1
ATOM 5242 O O . LEU D 1 5 ? 80.011 4.979 196.555 1.00 17.14 5 LEU D O 1
ATOM 5247 N N . LYS D 1 6 ? 80.805 6.108 194.786 1.00 17.60 6 LYS D N 1
ATOM 5248 C CA . LYS D 1 6 ? 79.715 7.079 194.785 1.00 18.68 6 LYS D CA 1
ATOM 5249 C C . LYS D 1 6 ? 78.390 6.392 194.492 1.00 19.06 6 LYS D C 1
ATOM 5250 O O . LYS D 1 6 ? 77.347 6.767 195.032 1.00 18.72 6 LYS D O 1
ATOM 5256 N N . ARG D 1 7 ? 78.437 5.389 193.624 1.00 19.78 7 ARG D N 1
ATOM 5257 C CA . ARG D 1 7 ? 77.246 4.631 193.270 1.00 21.34 7 ARG D CA 1
ATOM 5258 C C . ARG D 1 7 ? 76.773 3.859 194.506 1.00 19.99 7 ARG D C 1
ATOM 5259 O O . ARG D 1 7 ? 75.583 3.849 194.824 1.00 20.26 7 ARG D O 1
ATOM 5267 N N . GLN D 1 8 ? 77.711 3.210 195.197 1.00 18.19 8 GLN D N 1
ATOM 5268 C CA . GLN D 1 8 ? 77.381 2.433 196.392 1.00 17.71 8 GLN D CA 1
ATOM 5269 C C . GLN D 1 8 ? 76.804 3.331 197.485 1.00 16.53 8 GLN D C 1
ATOM 5270 O O . GLN D 1 8 ? 75.806 2.995 198.120 1.00 15.01 8 GLN D O 1
ATOM 5276 N N . VAL D 1 9 ? 77.451 4.470 197.705 1.00 16.00 9 VAL D N 1
ATOM 5277 C CA . VAL D 1 9 ? 77.000 5.419 198.713 1.00 16.58 9 VAL D CA 1
ATOM 5278 C C . VAL D 1 9 ? 75.599 5.935 198.368 1.00 17.01 9 VAL D C 1
ATOM 5279 O O . VAL D 1 9 ? 74.737 6.033 199.241 1.00 15.52 9 VAL D O 1
ATOM 5283 N N . LEU D 1 10 ? 75.370 6.243 197.091 1.00 17.49 10 LEU D N 1
ATOM 5284 C CA . LEU D 1 10 ? 74.068 6.733 196.645 1.00 17.78 10 LEU D CA 1
ATOM 5285 C C . LEU D 1 10 ? 72.987 5.694 196.939 1.00 18.27 10 LEU D C 1
ATOM 5286 O O . LEU D 1 10 ? 71.967 6.009 197.555 1.00 17.26 10 LEU D O 1
ATOM 5291 N N . GLU D 1 11 ? 73.210 4.455 196.504 1.00 18.52 11 GLU D N 1
ATOM 5292 C CA . GLU D 1 11 ? 72.233 3.395 196.740 1.00 18.73 11 GLU D CA 1
ATOM 5293 C C . GLU D 1 11 ? 72.005 3.159 198.235 1.00 17.20 11 GLU D C 1
ATOM 5294 O O . GLU D 1 11 ? 70.889 2.883 198.660 1.00 16.87 11 GLU D O 1
ATOM 5300 N N . ALA D 1 12 ? 73.057 3.276 199.036 1.00 16.11 12 ALA D N 1
ATOM 5301 C CA . ALA D 1 12 ? 72.909 3.073 200.471 1.00 16.07 12 ALA D CA 1
ATOM 5302 C C . ALA D 1 12 ? 71.993 4.161 201.056 1.00 15.28 12 ALA D C 1
ATOM 5303 O O . ALA D 1 12 ? 71.122 3.882 201.882 1.00 14.34 12 ALA D O 1
ATOM 5305 N N . ASN D 1 13 ? 72.180 5.399 200.613 1.00 15.51 13 ASN D N 1
ATOM 5306 C CA . ASN D 1 13 ? 71.353 6.502 201.091 1.00 16.66 13 ASN D CA 1
ATOM 5307 C C . ASN D 1 13 ? 69.898 6.349 200.635 1.00 17.75 13 ASN D C 1
ATOM 5308 O O . ASN D 1 13 ? 68.963 6.626 201.393 1.00 17.70 13 ASN D O 1
ATOM 5313 N N . LEU D 1 14 ? 69.717 5.893 199.401 1.00 18.06 14 LEU D N 1
ATOM 5314 C CA . LEU D 1 14 ? 68.385 5.695 198.844 1.00 18.42 14 LEU D CA 1
ATOM 5315 C C . LEU D 1 14 ? 67.662 4.573 199.571 1.00 17.95 14 LEU D C 1
ATOM 5316 O O . LEU D 1 14 ? 66.432 4.549 199.630 1.00 18.74 14 LEU D O 1
ATOM 5321 N N . ALA D 1 15 ? 68.432 3.652 200.141 1.00 17.13 15 ALA D N 1
ATOM 5322 C CA . ALA D 1 15 ? 67.857 2.526 200.871 1.00 15.97 15 ALA D CA 1
ATOM 5323 C C . ALA D 1 15 ? 67.270 2.946 202.219 1.00 15.65 15 ALA D C 1
ATOM 5324 O O . ALA D 1 15 ? 66.389 2.276 202.752 1.00 15.12 15 ALA D O 1
ATOM 5326 N N . LEU D 1 16 ? 67.756 4.052 202.770 1.00 15.00 16 LEU D N 1
ATOM 5327 C CA . LEU D 1 16 ? 67.257 4.518 204.055 1.00 14.95 16 LEU D CA 1
ATOM 5328 C C . LEU D 1 16 ? 65.731 4.677 204.089 1.00 15.55 16 LEU D C 1
ATOM 5329 O O . LEU D 1 16 ? 65.059 4.038 204.903 1.00 14.67 16 LEU D O 1
ATOM 5334 N N . PRO D 1 17 ? 65.154 5.504 203.200 1.00 16.64 17 PRO D N 1
ATOM 5335 C CA . PRO D 1 17 ? 63.695 5.625 203.268 1.00 17.80 17 PRO D CA 1
ATOM 5336 C C . PRO D 1 17 ? 62.978 4.339 202.852 1.00 19.86 17 PRO D C 1
ATOM 5337 O O . PRO D 1 17 ? 61.872 4.057 203.314 1.00 19.80 17 PRO D O 1
ATOM 5341 N N . LYS D 1 18 ? 63.611 3.556 201.985 1.00 21.39 18 LYS D N 1
ATOM 5342 C CA . LYS D 1 18 ? 63.009 2.310 201.531 1.00 22.83 18 LYS D CA 1
ATOM 5343 C C . LYS D 1 18 ? 62.807 1.352 202.697 1.00 22.39 18 LYS D C 1
ATOM 5344 O O . LYS D 1 18 ? 61.843 0.584 202.716 1.00 22.15 18 LYS D O 1
ATOM 5350 N N . HIS D 1 19 ? 63.708 1.394 203.674 1.00 21.80 19 HIS D N 1
ATOM 5351 C CA . HIS D 1 19 ? 63.582 0.520 204.837 1.00 21.33 19 HIS D CA 1
ATOM 5352 C C . HIS D 1 19 ? 62.958 1.233 206.021 1.00 20.76 19 HIS D C 1
ATOM 5353 O O . HIS D 1 19 ? 63.072 0.783 207.162 1.00 20.36 19 HIS D O 1
ATOM 5360 N N . ASN D 1 20 ? 62.293 2.346 205.733 1.00 20.27 20 ASN D N 1
ATOM 5361 C CA . ASN D 1 20 ? 61.615 3.144 206.747 1.00 20.86 20 ASN D CA 1
ATOM 5362 C C . ASN D 1 20 ? 62.480 3.536 207.941 1.00 20.35 20 ASN D C 1
ATOM 5363 O O . ASN D 1 20 ? 61.995 3.596 209.068 1.00 21.26 20 ASN D O 1
ATOM 5368 N N . LEU D 1 21 ? 63.756 3.813 207.704 1.00 19.50 21 LEU D N 1
ATOM 5369 C CA . LEU D 1 21 ? 64.645 4.214 208.793 1.00 17.84 21 LEU D CA 1
ATOM 5370 C C . LEU D 1 21 ? 64.696 5.724 208.862 1.00 18.12 21 LEU D C 1
ATOM 5371 O O . LEU D 1 21 ? 65.331 6.291 209.742 1.00 18.03 21 LEU D O 1
ATOM 5376 N N . VAL D 1 22 ? 64.023 6.382 207.931 1.00 18.23 22 VAL D N 1
ATOM 5377 C CA . VAL D 1 22 ? 64.068 7.823 207.919 1.00 19.43 22 VAL D CA 1
ATOM 5378 C C . VAL D 1 22 ? 62.820 8.504 207.385 1.00 20.21 22 VAL D C 1
ATOM 5379 O O . VAL D 1 22 ? 61.999 7.894 206.701 1.00 19.65 22 VAL D O 1
ATOM 5383 N N . THR D 1 23 ? 62.712 9.789 207.700 1.00 19.94 23 THR D N 1
ATOM 5384 C CA . THR D 1 23 ? 61.611 10.630 207.268 1.00 21.05 23 THR D CA 1
ATOM 5385 C C . THR D 1 23 ? 62.236 11.871 206.610 1.00 20.32 23 THR D C 1
ATOM 5386 O O . THR D 1 23 ? 63.368 12.240 206.926 1.00 18.23 23 THR D O 1
ATOM 5390 N N . LEU D 1 24 ? 61.505 12.503 205.697 1.00 20.13 24 LEU D N 1
ATOM 5391 C CA . LEU D 1 24 ? 61.989 13.705 205.024 1.00 19.89 24 LEU D CA 1
ATOM 5392 C C . LEU D 1 24 ? 63.434 13.538 204.551 1.00 19.26 24 LEU D C 1
ATOM 5393 O O . LEU D 1 24 ? 63.752 12.567 203.879 1.00 19.44 24 LEU D O 1
ATOM 5398 N N . THR D 1 25 ? 64.310 14.471 204.901 1.00 19.23 25 THR D N 1
ATOM 5399 C CA . THR D 1 25 ? 65.704 14.380 204.476 1.00 20.07 25 THR D CA 1
ATOM 5400 C C . THR D 1 25 ? 66.650 13.895 205.572 1.00 19.51 25 THR D C 1
ATOM 5401 O O . THR D 1 25 ? 67.874 13.967 205.419 1.00 19.38 25 THR D O 1
ATOM 5405 N N . TRP D 1 26 ? 66.097 13.395 206.674 1.00 17.80 26 TRP D N 1
ATOM 5406 C CA . TRP D 1 26 ? 66.937 12.911 207.770 1.00 17.52 26 TRP D CA 1
ATOM 5407 C C . TRP D 1 26 ? 67.788 11.725 207.318 1.00 16.88 26 TRP D C 1
ATOM 5408 O O . TRP D 1 26 ? 67.478 11.077 206.318 1.00 16.52 26 TRP D O 1
ATOM 5419 N N . GLY D 1 27 ? 68.863 11.449 208.051 1.00 15.35 27 GLY D N 1
ATOM 5420 C CA . GLY D 1 27 ? 69.710 10.316 207.722 1.00 14.86 27 GLY D CA 1
ATOM 5421 C C . GLY D 1 27 ? 70.799 10.559 206.698 1.00 15.70 27 GLY D C 1
ATOM 5422 O O . GLY D 1 27 ? 70.676 11.415 205.829 1.00 13.91 27 GLY D O 1
ATOM 5423 N N . ASN D 1 28 ? 71.882 9.797 206.814 1.00 16.29 28 ASN D N 1
ATOM 5424 C CA . ASN D 1 28 ? 73.003 9.911 205.895 1.00 16.20 28 ASN D CA 1
ATOM 5425 C C . ASN D 1 28 ? 73.918 8.698 206.006 1.00 16.05 28 ASN D C 1
ATOM 5426 O O . ASN D 1 28 ? 74.103 8.141 207.091 1.00 15.73 28 ASN D O 1
ATOM 5431 N N . VAL D 1 29 ? 74.463 8.281 204.867 1.00 13.47 29 VAL D N 1
ATOM 5432 C CA . VAL D 1 29 ? 75.362 7.138 204.806 1.00 12.42 29 VAL D CA 1
ATOM 5433 C C . VAL D 1 29 ? 76.647 7.556 204.099 1.00 11.99 29 VAL D C 1
ATOM 5434 O O . VAL D 1 29 ? 76.612 8.354 203.167 1.00 12.22 29 VAL D O 1
ATOM 5438 N N . SER D 1 30 ? 77.778 7.031 204.555 1.00 11.70 30 SER D N 1
ATOM 5439 C CA . SER D 1 30 ? 79.061 7.320 203.922 1.00 11.74 30 SER D CA 1
ATOM 5440 C C . SER D 1 30 ? 79.848 6.014 203.835 1.00 12.54 30 SER D C 1
ATOM 5441 O O . SER D 1 30 ? 79.541 5.051 204.543 1.00 12.21 30 SER D O 1
ATOM 5444 N N . ALA D 1 31 ? 80.849 5.982 202.960 1.00 13.00 31 ALA D N 1
ATOM 5445 C CA . ALA D 1 31 ? 81.701 4.806 202.794 1.00 14.67 31 ALA D CA 1
ATOM 5446 C C . ALA D 1 31 ? 83.110 5.320 202.526 1.00 15.90 31 ALA D C 1
ATOM 5447 O O . ALA D 1 31 ? 83.293 6.357 201.889 1.00 14.53 31 ALA D O 1
ATOM 5449 N N . VAL D 1 32 ? 84.111 4.585 202.988 1.00 16.51 32 VAL D N 1
ATOM 5450 C CA . VAL D 1 32 ? 85.483 5.045 202.848 1.00 18.97 32 VAL D CA 1
ATOM 5451 C C . VAL D 1 32 ? 86.328 4.362 201.779 1.00 20.18 32 VAL D C 1
ATOM 5452 O O . VAL D 1 32 ? 85.972 3.310 201.249 1.00 21.19 32 VAL D O 1
ATOM 5456 N N . ASP D 1 33 ? 87.435 5.017 201.443 1.00 21.43 33 ASP D N 1
ATOM 5457 C CA . ASP D 1 33 ? 88.420 4.486 200.515 1.00 22.02 33 ASP D CA 1
ATOM 5458 C C . ASP D 1 33 ? 89.720 4.833 201.223 1.00 22.46 33 ASP D C 1
ATOM 5459 O O . ASP D 1 33 ? 90.286 5.913 201.037 1.00 20.59 33 ASP D O 1
ATOM 5464 N N . ARG D 1 34 ? 90.142 3.900 202.069 1.00 22.32 34 ARG D N 1
ATOM 5465 C CA . ARG D 1 34 ? 91.338 4.004 202.892 1.00 24.65 34 ARG D CA 1
ATOM 5466 C C . ARG D 1 34 ? 92.609 4.355 202.111 1.00 25.23 34 ARG D C 1
ATOM 5467 O O . ARG D 1 34 ? 93.371 5.226 202.525 1.00 25.98 34 ARG D O 1
ATOM 5475 N N . GLU D 1 35 ? 92.829 3.688 200.981 1.00 26.82 35 GLU D N 1
ATOM 5476 C CA . GLU D 1 35 ? 94.012 3.939 200.157 1.00 28.24 35 GLU D CA 1
ATOM 5477 C C . GLU D 1 35 ? 94.080 5.379 199.673 1.00 27.17 35 GLU D C 1
ATOM 5478 O O . GLU D 1 35 ? 95.152 5.979 199.644 1.00 26.63 35 GLU D O 1
ATOM 5484 N N . ARG D 1 36 ? 92.936 5.929 199.286 1.00 26.61 36 ARG D N 1
ATOM 5485 C CA . ARG D 1 36 ? 92.886 7.308 198.820 1.00 26.56 36 ARG D CA 1
ATOM 5486 C C . ARG D 1 36 ? 92.756 8.279 199.991 1.00 25.28 36 ARG D C 1
ATOM 5487 O O . ARG D 1 36 ? 92.843 9.492 199.813 1.00 26.04 36 ARG D O 1
ATOM 5495 N N . GLY D 1 37 ? 92.557 7.736 201.187 1.00 23.38 37 GLY D N 1
ATOM 5496 C CA . GLY D 1 37 ? 92.430 8.569 202.369 1.00 22.59 37 GLY D CA 1
ATOM 5497 C C . GLY D 1 37 ? 91.264 9.532 202.283 1.00 22.92 37 GLY D C 1
ATOM 5498 O O . GLY D 1 37 ? 91.367 10.701 202.675 1.00 23.18 37 GLY D O 1
ATOM 5499 N N . VAL D 1 38 ? 90.140 9.040 201.778 1.00 21.36 38 VAL D N 1
ATOM 5500 C CA . VAL D 1 38 ? 88.961 9.873 201.632 1.00 21.27 38 VAL D CA 1
ATOM 5501 C C . VAL D 1 38 ? 87.697 9.041 201.835 1.00 20.04 38 VAL D C 1
ATOM 5502 O O . VAL D 1 38 ? 87.750 7.810 201.856 1.00 20.20 38 VAL D O 1
ATOM 5506 N N . PHE D 1 39 ? 86.566 9.710 202.029 1.00 18.42 39 PHE D N 1
ATOM 5507 C CA . PHE D 1 39 ? 85.303 8.996 202.146 1.00 17.61 39 PHE D CA 1
ATOM 5508 C C . PHE D 1 39 ? 84.244 9.750 201.352 1.00 16.67 39 PHE D C 1
ATOM 5509 O O . PHE D 1 39 ? 84.381 10.941 201.094 1.00 16.71 39 PHE D O 1
ATOM 5517 N N . VAL D 1 40 ? 83.208 9.039 200.935 1.00 16.09 40 VAL D N 1
ATOM 5518 C CA . VAL D 1 40 ? 82.131 9.619 200.143 1.00 15.25 40 VAL D CA 1
ATOM 5519 C C . VAL D 1 40 ? 80.874 9.651 201.003 1.00 14.95 40 VAL D C 1
ATOM 5520 O O . VAL D 1 40 ? 80.527 8.654 201.629 1.00 14.23 40 VAL D O 1
ATOM 5524 N N . ILE D 1 41 ? 80.190 10.790 201.018 1.00 15.05 41 ILE D N 1
ATOM 5525 C CA . ILE D 1 41 ? 79.006 10.940 201.850 1.00 16.24 41 ILE D CA 1
ATOM 5526 C C . ILE D 1 41 ? 77.841 11.690 201.203 1.00 17.14 41 ILE D C 1
ATOM 5527 O O . ILE D 1 41 ? 78.016 12.474 200.273 1.00 17.22 41 ILE D O 1
ATOM 5532 N N . LYS D 1 42 ? 76.647 11.428 201.721 1.00 18.45 42 LYS D N 1
ATOM 5533 C CA . LYS D 1 42 ? 75.424 12.065 201.258 1.00 18.98 42 LYS D CA 1
ATOM 5534 C C . LYS D 1 42 ? 75.568 13.584 201.350 1.00 20.25 42 LYS D C 1
ATOM 5535 O O . LYS D 1 42 ? 76.208 14.104 202.269 1.00 20.14 42 LYS D O 1
ATOM 5541 N N . PRO D 1 43 ? 74.987 14.315 200.388 1.00 21.35 43 PRO D N 1
ATOM 5542 C CA . PRO D 1 43 ? 75.080 15.775 200.425 1.00 22.39 43 PRO D CA 1
ATOM 5543 C C . PRO D 1 43 ? 74.003 16.304 201.370 1.00 24.35 43 PRO D C 1
ATOM 5544 O O . PRO D 1 43 ? 73.085 15.571 201.747 1.00 24.46 43 PRO D O 1
ATOM 5548 N N . SER D 1 44 ? 74.116 17.566 201.761 1.00 25.24 44 SER D N 1
ATOM 5549 C CA . SER D 1 44 ? 73.125 18.161 202.647 1.00 27.30 44 SER D CA 1
ATOM 5550 C C . SER D 1 44 ? 72.087 18.889 201.803 1.00 27.74 44 SER D C 1
ATOM 5551 O O . SER D 1 44 ? 72.411 19.438 200.752 1.00 29.09 44 SER D O 1
ATOM 5554 N N . GLY D 1 45 ? 70.839 18.875 202.253 1.00 28.45 45 GLY D N 1
ATOM 5555 C CA . GLY D 1 45 ? 69.787 19.568 201.529 1.00 29.06 45 GLY D CA 1
ATOM 5556 C C . GLY D 1 45 ? 69.423 19.035 200.154 1.00 29.26 45 GLY D C 1
ATOM 5557 O O . GLY D 1 45 ? 69.260 19.808 199.207 1.00 30.61 45 GLY D O 1
ATOM 5558 N N . VAL D 1 46 ? 69.295 17.718 200.037 1.00 28.29 46 VAL D N 1
ATOM 5559 C CA . VAL D 1 46 ? 68.922 17.090 198.772 1.00 25.97 46 VAL D CA 1
ATOM 5560 C C . VAL D 1 46 ? 67.932 15.969 199.068 1.00 24.89 46 VAL D C 1
ATOM 5561 O O . VAL D 1 46 ? 68.224 15.072 199.855 1.00 23.74 46 VAL D O 1
ATOM 5565 N N . ASP D 1 47 ? 66.757 16.024 198.448 1.00 24.55 47 ASP D N 1
ATOM 5566 C CA . ASP D 1 47 ? 65.754 14.989 198.668 1.00 24.60 47 ASP D CA 1
ATOM 5567 C C . ASP D 1 47 ? 66.218 13.662 198.089 1.00 23.94 47 ASP D C 1
ATOM 5568 O O . ASP D 1 47 ? 66.911 13.618 197.073 1.00 23.18 47 ASP D O 1
ATOM 5573 N N . TYR D 1 48 ? 65.841 12.577 198.749 1.00 23.16 48 TYR D N 1
ATOM 5574 C CA . TYR D 1 48 ? 66.210 11.250 198.286 1.00 23.32 48 TYR D CA 1
ATOM 5575 C C . TYR D 1 48 ? 65.634 10.973 196.899 1.00 23.21 48 TYR D C 1
ATOM 5576 O O . TYR D 1 48 ? 66.227 10.251 196.110 1.00 23.77 48 TYR D O 1
ATOM 5585 N N . SER D 1 49 ? 64.480 11.561 196.604 1.00 24.14 49 SER D N 1
ATOM 5586 C CA . SER D 1 49 ? 63.826 11.344 195.319 1.00 25.18 49 SER D CA 1
ATOM 5587 C C . SER D 1 49 ? 64.522 11.984 194.120 1.00 25.72 49 SER D C 1
ATOM 5588 O O . SER D 1 49 ? 64.272 11.588 192.989 1.00 26.20 49 SER D O 1
ATOM 5591 N N . ILE D 1 50 ? 65.396 12.959 194.364 1.00 26.30 50 ILE D N 1
ATOM 5592 C CA . ILE D 1 50 ? 66.102 13.648 193.279 1.00 27.57 50 ILE D CA 1
ATOM 5593 C C . ILE D 1 50 ? 67.604 13.360 193.280 1.00 26.95 50 ILE D C 1
ATOM 5594 O O . ILE D 1 50 ? 68.315 13.676 192.327 1.00 27.56 50 ILE D O 1
ATOM 5599 N N . MET D 1 51 ? 68.069 12.745 194.359 1.00 25.76 51 MET D N 1
ATOM 5600 C CA . MET D 1 51 ? 69.476 12.418 194.557 1.00 24.65 51 MET D CA 1
ATOM 5601 C C . MET D 1 51 ? 70.112 11.535 193.480 1.00 23.55 51 MET D C 1
ATOM 5602 O O . MET D 1 51 ? 69.571 10.489 193.142 1.00 23.33 51 MET D O 1
ATOM 5607 N N . THR D 1 52 ? 71.263 11.958 192.957 1.00 22.86 52 THR D N 1
ATOM 5608 C CA . THR D 1 52 ? 71.993 11.185 191.949 1.00 22.86 52 THR D CA 1
ATOM 5609 C C . THR D 1 52 ? 73.434 10.988 192.411 1.00 23.39 52 THR D C 1
ATOM 5610 O O . THR D 1 52 ? 73.899 11.674 193.326 1.00 21.87 52 THR D O 1
ATOM 5614 N N . ALA D 1 53 ? 74.138 10.067 191.758 1.00 23.74 53 ALA D N 1
ATOM 5615 C CA . ALA D 1 53 ? 75.525 9.751 192.092 1.00 23.41 53 ALA D CA 1
ATOM 5616 C C . ALA D 1 53 ? 76.461 10.955 192.097 1.00 24.40 53 ALA D C 1
ATOM 5617 O O . ALA D 1 53 ? 77.392 11.021 192.901 1.00 24.51 53 ALA D O 1
ATOM 5619 N N . ASP D 1 54 ? 76.227 11.903 191.197 1.00 25.34 54 ASP D N 1
ATOM 5620 C CA . ASP D 1 54 ? 77.071 13.090 191.130 1.00 26.99 54 ASP D CA 1
ATOM 5621 C C . ASP D 1 54 ? 76.855 14.008 192.330 1.00 26.27 54 ASP D C 1
ATOM 5622 O O . ASP D 1 54 ? 77.638 14.928 192.560 1.00 26.34 54 ASP D O 1
ATOM 5627 N N . ASP D 1 55 ? 75.789 13.757 193.088 1.00 24.76 55 ASP D N 1
ATOM 5628 C CA . ASP D 1 55 ? 75.481 14.562 194.263 1.00 23.89 55 ASP D CA 1
ATOM 5629 C C . ASP D 1 55 ? 76.324 14.152 195.469 1.00 23.09 55 ASP D C 1
ATOM 5630 O O . ASP D 1 55 ? 76.448 14.914 196.426 1.00 22.89 55 ASP D O 1
ATOM 5635 N N . MET D 1 56 ? 76.892 12.950 195.432 1.00 21.44 56 MET D N 1
ATOM 5636 C CA . MET D 1 56 ? 77.709 12.482 196.546 1.00 21.34 56 MET D CA 1
ATOM 5637 C C . MET D 1 56 ? 78.942 13.372 196.684 1.00 20.87 56 MET D C 1
ATOM 5638 O O . MET D 1 56 ? 79.482 13.854 195.688 1.00 20.20 56 MET D O 1
ATOM 5643 N N . VAL D 1 57 ? 79.380 13.587 197.921 1.00 19.92 57 VAL D N 1
ATOM 5644 C CA . VAL D 1 57 ? 80.534 14.440 198.189 1.00 19.94 57 VAL D CA 1
ATOM 5645 C C . VAL D 1 57 ? 81.746 13.655 198.684 1.00 20.18 57 VAL D C 1
ATOM 5646 O O . VAL D 1 57 ? 81.623 12.774 199.540 1.00 20.71 57 VAL D O 1
ATOM 5650 N N . VAL D 1 58 ? 82.914 13.976 198.131 1.00 19.74 58 VAL D N 1
ATOM 5651 C CA . VAL D 1 58 ? 84.165 13.316 198.499 1.00 19.19 58 VAL D CA 1
ATOM 5652 C C . VAL D 1 58 ? 84.875 14.175 199.548 1.00 19.24 58 VAL D C 1
ATOM 5653 O O . VAL D 1 58 ? 85.193 15.342 199.298 1.00 19.31 58 VAL D O 1
ATOM 5657 N N . VAL D 1 59 ? 85.134 13.592 200.716 1.00 18.74 59 VAL D N 1
ATOM 5658 C CA . VAL D 1 59 ? 85.760 14.321 201.820 1.00 18.43 59 VAL D CA 1
ATOM 5659 C C . VAL D 1 59 ? 87.064 13.706 202.301 1.00 18.38 59 VAL D C 1
ATOM 5660 O O . VAL D 1 59 ? 87.149 12.501 202.511 1.00 19.64 59 VAL D O 1
ATOM 5664 N N . SER D 1 60 ? 88.079 14.540 202.490 1.00 19.13 60 SER D N 1
ATOM 5665 C CA . SER D 1 60 ? 89.374 14.058 202.967 1.00 19.64 60 SER D CA 1
ATOM 5666 C C . SER D 1 60 ? 89.274 13.650 204.427 1.00 20.30 60 SER D C 1
ATOM 5667 O O . SER D 1 60 ? 88.750 14.400 205.246 1.00 20.28 60 SER D O 1
ATOM 5670 N N . ILE D 1 61 ? 89.788 12.466 204.748 1.00 22.27 61 ILE D N 1
ATOM 5671 C CA . ILE D 1 61 ? 89.764 11.950 206.115 1.00 23.31 61 ILE D CA 1
ATOM 5672 C C . ILE D 1 61 ? 90.698 12.737 207.032 1.00 25.64 61 ILE D C 1
ATOM 5673 O O . ILE D 1 61 ? 90.361 13.033 208.181 1.00 25.09 61 ILE D O 1
ATOM 5678 N N . GLU D 1 62 ? 91.875 13.073 206.520 1.00 27.09 62 GLU D N 1
ATOM 5679 C CA . GLU D 1 62 ? 92.855 13.806 207.306 1.00 28.69 62 GLU D CA 1
ATOM 5680 C C . GLU D 1 62 ? 92.492 15.267 207.559 1.00 28.10 62 GLU D C 1
ATOM 5681 O O . GLU D 1 62 ? 92.720 15.782 208.647 1.00 28.09 62 GLU D O 1
ATOM 5687 N N . THR D 1 63 ? 91.904 15.930 206.571 1.00 27.92 63 THR D N 1
ATOM 5688 C CA . THR D 1 63 ? 91.590 17.344 206.725 1.00 27.31 63 THR D CA 1
ATOM 5689 C C . THR D 1 63 ? 90.122 17.753 206.838 1.00 27.66 63 THR D C 1
ATOM 5690 O O . THR D 1 63 ? 89.831 18.855 207.296 1.00 28.44 63 THR D O 1
ATOM 5694 N N . GLY D 1 64 ? 89.202 16.890 206.417 1.00 26.30 64 GLY D N 1
ATOM 5695 C CA . GLY D 1 64 ? 87.796 17.241 206.484 1.00 25.28 64 GLY D CA 1
ATOM 5696 C C . GLY D 1 64 ? 87.394 18.144 205.330 1.00 26.36 64 GLY D C 1
ATOM 5697 O O . GLY D 1 64 ? 86.253 18.612 205.250 1.00 26.40 64 GLY D O 1
ATOM 5698 N N . GLU D 1 65 ? 88.334 18.389 204.425 1.00 26.05 65 GLU D N 1
ATOM 5699 C CA . GLU D 1 65 ? 88.072 19.246 203.280 1.00 27.00 65 GLU D CA 1
ATOM 5700 C C . GLU D 1 65 ? 87.363 18.488 202.153 1.00 27.27 65 GLU D C 1
ATOM 5701 O O . GLU D 1 65 ? 87.600 17.299 201.942 1.00 26.36 65 GLU D O 1
ATOM 5707 N N . VAL D 1 66 ? 86.485 19.177 201.434 1.00 28.00 66 VAL D N 1
ATOM 5708 C CA . VAL D 1 66 ? 85.779 18.551 200.327 1.00 28.63 66 VAL D CA 1
ATOM 5709 C C . VAL D 1 66 ? 86.763 18.462 199.157 1.00 29.16 66 VAL D C 1
ATOM 5710 O O . VAL D 1 66 ? 87.300 19.469 198.692 1.00 28.49 66 VAL D O 1
ATOM 5714 N N . VAL D 1 67 ? 87.011 17.235 198.714 1.00 29.65 67 VAL D N 1
ATOM 5715 C CA . VAL D 1 67 ? 87.942 16.955 197.628 1.00 29.85 67 VAL D CA 1
ATOM 5716 C C . VAL D 1 67 ? 87.296 17.072 196.257 1.00 29.98 67 VAL D C 1
ATOM 5717 O O . VAL D 1 67 ? 87.909 17.564 195.312 1.00 30.40 67 VAL D O 1
ATOM 5721 N N . GLU D 1 68 ? 86.056 16.609 196.150 1.00 30.16 68 GLU D N 1
ATOM 5722 C CA . GLU D 1 68 ? 85.327 16.654 194.890 1.00 30.17 68 GLU D CA 1
ATOM 5723 C C . GLU D 1 68 ? 83.828 16.666 195.166 1.00 30.52 68 GLU D C 1
ATOM 5724 O O . GLU D 1 68 ? 83.363 16.079 196.145 1.00 30.63 68 GLU D O 1
ATOM 5730 N N . GLY D 1 69 ? 83.078 17.342 194.304 1.00 30.74 69 GLY D N 1
ATOM 5731 C CA . GLY D 1 69 ? 81.639 17.420 194.468 1.00 31.54 69 GLY D CA 1
ATOM 5732 C C . GLY D 1 69 ? 81.181 18.863 194.462 1.00 32.02 69 GLY D C 1
ATOM 5733 O O . GLY D 1 69 ? 81.923 19.744 194.886 1.00 33.13 69 GLY D O 1
ATOM 5734 N N . ALA D 1 70 ? 79.963 19.108 193.987 1.00 31.57 70 ALA D N 1
ATOM 5735 C CA . ALA D 1 70 ? 79.422 20.460 193.927 1.00 31.40 70 ALA D CA 1
ATOM 5736 C C . ALA D 1 70 ? 78.563 20.760 195.149 1.00 31.71 70 ALA D C 1
ATOM 5737 O O . ALA D 1 70 ? 78.522 21.896 195.635 1.00 32.75 70 ALA D O 1
ATOM 5739 N N . LYS D 1 71 ? 77.888 19.728 195.643 1.00 30.14 71 LYS D N 1
ATOM 5740 C CA . LYS D 1 71 ? 76.997 19.844 196.793 1.00 28.62 71 LYS D CA 1
ATOM 5741 C C . LYS D 1 71 ? 77.707 19.969 198.138 1.00 27.59 71 LYS D C 1
ATOM 5742 O O . LYS D 1 71 ? 78.867 19.582 198.287 1.00 27.32 71 LYS D O 1
ATOM 5748 N N . LYS D 1 72 ? 76.992 20.529 199.109 1.00 26.14 72 LYS D N 1
ATOM 5749 C CA . LYS D 1 72 ? 77.493 20.686 200.470 1.00 24.68 72 LYS D CA 1
ATOM 5750 C C . LYS D 1 72 ? 77.379 19.309 201.124 1.00 23.18 72 LYS D C 1
ATOM 5751 O O . LYS D 1 72 ? 76.326 18.679 201.070 1.00 23.40 72 LYS D O 1
ATOM 5757 N N . PRO D 1 73 ? 78.458 18.818 201.750 1.00 21.72 73 PRO D N 1
ATOM 5758 C CA . PRO D 1 73 ? 78.364 17.498 202.381 1.00 19.98 73 PRO D CA 1
ATOM 5759 C C . PRO D 1 73 ? 77.412 17.527 203.579 1.00 18.94 73 PRO D C 1
ATOM 5760 O O . PRO D 1 73 ? 77.089 18.591 204.088 1.00 17.17 73 PRO D O 1
ATOM 5764 N N . SER D 1 74 ? 76.967 16.354 204.022 1.00 18.72 74 SER D N 1
ATOM 5765 C CA . SER D 1 74 ? 76.062 16.256 205.163 1.00 17.36 74 SER D CA 1
ATOM 5766 C C . SER D 1 74 ? 76.597 17.011 206.375 1.00 17.76 74 SER D C 1
ATOM 5767 O O . SER D 1 74 ? 77.802 17.036 206.618 1.00 18.34 74 SER D O 1
ATOM 5770 N N . SER D 1 75 ? 75.699 17.608 207.148 1.00 17.03 75 SER D N 1
ATOM 5771 C CA . SER D 1 75 ? 76.108 18.338 208.338 1.00 17.96 75 SER D CA 1
ATOM 5772 C C . SER D 1 75 ? 76.715 17.383 209.365 1.00 17.12 75 SER D C 1
ATOM 5773 O O . SER D 1 75 ? 77.408 17.816 210.289 1.00 16.94 75 SER D O 1
ATOM 5776 N N . ASP D 1 76 ? 76.468 16.084 209.191 1.00 16.33 76 ASP D N 1
ATOM 5777 C CA . ASP D 1 76 ? 76.996 15.057 210.097 1.00 14.29 76 ASP D CA 1
ATOM 5778 C C . ASP D 1 76 ? 78.384 14.575 209.686 1.00 13.48 76 ASP D C 1
ATOM 5779 O O . ASP D 1 76 ? 78.984 13.731 210.356 1.00 12.83 76 ASP D O 1
ATOM 5784 N N . THR D 1 77 ? 78.892 15.113 208.586 1.00 13.31 77 THR D N 1
ATOM 5785 C CA . THR D 1 77 ? 80.203 14.723 208.062 1.00 13.78 77 THR D CA 1
ATOM 5786 C C . THR D 1 77 ? 81.335 14.615 209.100 1.00 14.56 77 THR D C 1
ATOM 5787 O O . THR D 1 77 ? 82.115 13.665 209.069 1.00 15.02 77 THR D O 1
ATOM 5791 N N . PRO D 1 78 ? 81.438 15.574 210.038 1.00 14.63 78 PRO D N 1
ATOM 5792 C CA . PRO D 1 78 ? 82.521 15.467 211.024 1.00 14.07 78 PRO D CA 1
ATOM 5793 C C . PRO D 1 78 ? 82.474 14.213 211.906 1.00 14.29 78 PRO D C 1
ATOM 5794 O O . PRO D 1 78 ? 83.519 13.665 212.257 1.00 13.99 78 PRO D O 1
ATOM 5798 N N . THR D 1 79 ? 81.273 13.764 212.272 1.00 15.64 79 THR D N 1
ATOM 5799 C CA . THR D 1 79 ? 81.135 12.562 213.097 1.00 15.04 79 THR D CA 1
ATOM 5800 C C . THR D 1 79 ? 81.654 11.372 212.290 1.00 14.98 79 THR D C 1
ATOM 5801 O O . THR D 1 79 ? 82.376 10.529 212.811 1.00 15.33 79 THR D O 1
ATOM 5805 N N . HIS D 1 80 ? 81.279 11.309 211.015 1.00 14.63 80 HIS D N 1
ATOM 5806 C CA . HIS D 1 80 ? 81.719 10.226 210.138 1.00 13.97 80 HIS D CA 1
ATOM 5807 C C . HIS D 1 80 ? 83.248 10.217 210.084 1.00 14.76 80 HIS D C 1
ATOM 5808 O O . HIS D 1 80 ? 83.890 9.191 210.290 1.00 13.42 80 HIS D O 1
ATOM 5815 N N . ARG D 1 81 ? 83.820 11.381 209.804 1.00 15.35 81 ARG D N 1
ATOM 5816 C CA . ARG D 1 81 ? 85.266 11.530 209.699 1.00 16.79 81 ARG D CA 1
ATOM 5817 C C . ARG D 1 81 ? 85.990 11.068 210.958 1.00 16.63 81 ARG D C 1
ATOM 5818 O O . ARG D 1 81 ? 86.940 10.295 210.882 1.00 16.82 81 ARG D O 1
ATOM 5826 N N . LEU D 1 82 ? 85.546 11.541 212.115 1.00 15.69 82 LEU D N 1
ATOM 5827 C CA . LEU D 1 82 ? 86.167 11.141 213.368 1.00 15.56 82 LEU D CA 1
ATOM 5828 C C . LEU D 1 82 ? 86.099 9.623 213.517 1.00 16.76 82 LEU D C 1
ATOM 5829 O O . LEU D 1 82 ? 87.088 8.973 213.860 1.00 17.69 82 LEU D O 1
ATOM 5834 N N . LEU D 1 83 ? 84.928 9.052 213.255 1.00 16.06 83 LEU D N 1
ATOM 5835 C CA . LEU D 1 83 ? 84.769 7.617 213.395 1.00 15.49 83 LEU D CA 1
ATOM 5836 C C . LEU D 1 83 ? 85.713 6.815 212.494 1.00 15.38 83 LEU D C 1
ATOM 5837 O O . LEU D 1 83 ? 86.224 5.777 212.914 1.00 14.72 83 LEU D O 1
ATOM 5842 N N . TYR D 1 84 ? 85.956 7.279 211.270 1.00 15.19 84 TYR D N 1
ATOM 5843 C CA . TYR D 1 84 ? 86.865 6.547 210.382 1.00 17.36 84 TYR D CA 1
ATOM 5844 C C . TYR D 1 84 ? 88.294 6.582 210.906 1.00 18.35 84 TYR D C 1
ATOM 5845 O O . TYR D 1 84 ? 89.023 5.603 210.775 1.00 19.10 84 TYR D O 1
ATOM 5854 N N . GLN D 1 85 ? 88.693 7.710 211.493 1.00 18.89 85 GLN D N 1
ATOM 5855 C CA . GLN D 1 85 ? 90.043 7.838 212.032 1.00 20.35 85 GLN D CA 1
ATOM 5856 C C . GLN D 1 85 ? 90.196 6.930 213.246 1.00 20.02 85 GLN D C 1
ATOM 5857 O O . GLN D 1 85 ? 91.183 6.214 213.375 1.00 19.07 85 GLN D O 1
ATOM 5863 N N . ALA D 1 86 ? 89.199 6.967 214.127 1.00 19.80 86 ALA D N 1
ATOM 5864 C CA . ALA D 1 86 ? 89.213 6.184 215.355 1.00 19.15 86 ALA D CA 1
ATOM 5865 C C . ALA D 1 86 ? 89.094 4.678 215.177 1.00 19.68 86 ALA D C 1
ATOM 5866 O O . ALA D 1 86 ? 89.747 3.926 215.894 1.00 19.77 86 ALA D O 1
ATOM 5868 N N . PHE D 1 87 ? 88.264 4.239 214.237 1.00 19.73 87 PHE D N 1
ATOM 5869 C CA . PHE D 1 87 ? 88.055 2.810 214.013 1.00 21.59 87 PHE D CA 1
ATOM 5870 C C . PHE D 1 87 ? 88.489 2.384 212.619 1.00 22.59 87 PHE D C 1
ATOM 5871 O O . PHE D 1 87 ? 87.724 2.488 211.660 1.00 22.37 87 PHE D O 1
ATOM 5879 N N . PRO D 1 88 ? 89.721 1.873 212.498 1.00 24.12 88 PRO D N 1
ATOM 5880 C CA . PRO D 1 88 ? 90.307 1.418 211.233 1.00 24.90 88 PRO D CA 1
ATOM 5881 C C . PRO D 1 88 ? 89.530 0.326 210.514 1.00 25.44 88 PRO D C 1
ATOM 5882 O O . PRO D 1 88 ? 89.523 0.273 209.291 1.00 26.97 88 PRO D O 1
ATOM 5886 N N . SER D 1 89 ? 88.879 -0.543 211.276 1.00 25.60 89 SER D N 1
ATOM 5887 C CA . SER D 1 89 ? 88.138 -1.658 210.698 1.00 25.39 89 SER D CA 1
ATOM 5888 C C . SER D 1 89 ? 86.898 -1.297 209.883 1.00 25.04 89 SER D C 1
ATOM 5889 O O . SER D 1 89 ? 86.535 -2.024 208.958 1.00 26.36 89 SER D O 1
ATOM 5892 N N . ILE D 1 90 ? 86.250 -0.185 210.204 1.00 23.13 90 ILE D N 1
ATOM 5893 C CA . ILE D 1 90 ? 85.027 0.173 209.494 1.00 21.66 90 ILE D CA 1
ATOM 5894 C C . ILE D 1 90 ? 85.200 0.752 208.090 1.00 20.83 90 ILE D C 1
ATOM 5895 O O . ILE D 1 90 ? 86.164 1.469 207.809 1.00 21.01 90 ILE D O 1
ATOM 5900 N N . GLY D 1 91 ? 84.254 0.428 207.210 1.00 19.33 91 GLY D N 1
ATOM 5901 C CA . GLY D 1 91 ? 84.305 0.913 205.840 1.00 18.14 91 GLY D CA 1
ATOM 5902 C C . GLY D 1 91 ? 83.079 1.706 205.411 1.00 17.90 91 GLY D C 1
ATOM 5903 O O . GLY D 1 91 ? 83.044 2.269 204.315 1.00 17.48 91 GLY D O 1
ATOM 5904 N N . GLY D 1 92 ? 82.071 1.753 206.276 1.00 16.91 92 GLY D N 1
ATOM 5905 C CA . GLY D 1 92 ? 80.853 2.481 205.968 1.00 16.10 92 GLY D CA 1
ATOM 5906 C C . GLY D 1 92 ? 80.145 2.880 207.249 1.00 16.78 92 GLY D C 1
ATOM 5907 O O . GLY D 1 92 ? 80.176 2.141 208.239 1.00 16.16 92 GLY D O 1
ATOM 5908 N N . ILE D 1 93 ? 79.497 4.040 207.227 1.00 15.75 93 ILE D N 1
ATOM 5909 C CA . ILE D 1 93 ? 78.797 4.556 208.394 1.00 16.25 93 ILE D CA 1
ATOM 5910 C C . ILE D 1 93 ? 77.390 5.008 208.026 1.00 16.30 93 ILE D C 1
ATOM 5911 O O . ILE D 1 93 ? 77.170 5.597 206.963 1.00 15.69 93 ILE D O 1
ATOM 5916 N N . VAL D 1 94 ? 76.441 4.724 208.910 1.00 16.12 94 VAL D N 1
ATOM 5917 C CA . VAL D 1 94 ? 75.053 5.105 208.691 1.00 16.85 94 VAL D CA 1
ATOM 5918 C C . VAL D 1 94 ? 74.500 5.850 209.898 1.00 17.54 94 VAL D C 1
ATOM 5919 O O . VAL D 1 94 ? 74.663 5.413 211.042 1.00 16.20 94 VAL D O 1
ATOM 5923 N N . HIS D 1 95 ? 73.871 6.989 209.643 1.00 17.17 95 HIS D N 1
ATOM 5924 C CA . HIS D 1 95 ? 73.247 7.744 210.711 1.00 17.73 95 HIS D CA 1
ATOM 5925 C C . HIS D 1 95 ? 71.808 8.019 210.336 1.00 18.24 95 HIS D C 1
ATOM 5926 O O . HIS D 1 95 ? 71.526 8.479 209.234 1.00 19.18 95 HIS D O 1
ATOM 5933 N N . THR D 1 96 ? 70.899 7.716 211.251 1.00 18.35 96 THR D N 1
ATOM 5934 C CA . THR D 1 96 ? 69.484 7.962 211.022 1.00 19.39 96 THR D CA 1
ATOM 5935 C C . THR D 1 96 ? 68.842 8.302 212.346 1.00 19.58 96 THR D C 1
ATOM 5936 O O . THR D 1 96 ? 69.505 8.373 213.387 1.00 18.04 96 THR D O 1
ATOM 5940 N N . HIS D 1 97 ? 67.540 8.530 212.285 1.00 20.44 97 HIS D N 1
ATOM 5941 C CA . HIS D 1 97 ? 66.748 8.792 213.468 1.00 20.70 97 HIS D CA 1
ATOM 5942 C C . HIS D 1 97 ? 65.637 7.753 213.382 1.00 19.60 97 HIS D C 1
ATOM 5943 O O . HIS D 1 97 ? 64.464 8.064 213.616 1.00 18.83 97 HIS D O 1
ATOM 5950 N N . SER D 1 98 ? 66.011 6.520 213.022 1.00 16.97 98 SER D N 1
ATOM 5951 C CA . SER D 1 98 ? 65.025 5.448 212.906 1.00 15.64 98 SER D CA 1
ATOM 5952 C C . SER D 1 98 ? 64.284 5.429 214.237 1.00 15.01 98 SER D C 1
ATOM 5953 O O . SER D 1 98 ? 64.889 5.360 215.306 1.00 14.12 98 SER D O 1
ATOM 5956 N N . ARG D 1 99 ? 62.964 5.502 214.144 1.00 14.89 99 ARG D N 1
ATOM 5957 C CA . ARG D 1 99 ? 62.090 5.595 215.300 1.00 14.93 99 ARG D CA 1
ATOM 5958 C C . ARG D 1 99 ? 62.411 4.873 216.597 1.00 14.61 99 ARG D C 1
ATOM 5959 O O . ARG D 1 99 ? 62.624 5.520 217.622 1.00 14.63 99 ARG D O 1
ATOM 5967 N N . HIS D 1 100 ? 62.473 3.550 216.573 1.00 12.75 100 HIS D N 1
ATOM 5968 C CA . HIS D 1 100 ? 62.704 2.830 217.809 1.00 13.20 100 HIS D CA 1
ATOM 5969 C C . HIS D 1 100 ? 64.092 2.932 218.404 1.00 12.86 100 HIS D C 1
ATOM 5970 O O . HIS D 1 100 ? 64.238 2.998 219.626 1.00 14.60 100 HIS D O 1
ATOM 5977 N N . ALA D 1 101 ? 65.112 2.970 217.558 1.00 12.22 101 ALA D N 1
ATOM 5978 C CA . ALA D 1 101 ? 66.468 3.117 218.062 1.00 11.81 101 ALA D CA 1
ATOM 5979 C C . ALA D 1 101 ? 66.537 4.502 218.706 1.00 11.23 101 ALA D C 1
ATOM 5980 O O . ALA D 1 101 ? 67.175 4.689 219.740 1.00 11.54 101 ALA D O 1
ATOM 5982 N N . THR D 1 102 ? 65.861 5.468 218.091 1.00 11.06 102 THR D N 1
ATOM 5983 C CA . THR D 1 102 ? 65.851 6.837 218.602 1.00 10.11 102 THR D CA 1
ATOM 5984 C C . THR D 1 102 ? 65.053 6.935 219.898 1.00 9.57 102 THR D C 1
ATOM 5985 O O . THR D 1 102 ? 65.338 7.765 220.748 1.00 7.98 102 THR D O 1
ATOM 5989 N N . ILE D 1 103 ? 64.049 6.082 220.052 1.00 10.26 103 ILE D N 1
ATOM 5990 C CA . ILE D 1 103 ? 63.280 6.086 221.286 1.00 10.87 103 ILE D CA 1
ATOM 5991 C C . ILE D 1 103 ? 64.249 5.722 222.430 1.00 10.98 103 ILE D C 1
ATOM 5992 O O . ILE D 1 103 ? 64.245 6.362 223.480 1.00 11.24 103 ILE D O 1
ATOM 5997 N N . TRP D 1 104 ? 65.094 4.715 222.204 1.00 10.23 104 TRP D N 1
ATOM 5998 C CA . TRP D 1 104 ? 66.065 4.293 223.214 1.00 11.27 104 TRP D CA 1
ATOM 5999 C C . TRP D 1 104 ? 67.102 5.381 223.480 1.00 12.85 104 TRP D C 1
ATOM 6000 O O . TRP D 1 104 ? 67.471 5.630 224.630 1.00 12.18 104 TRP D O 1
ATOM 6011 N N . ALA D 1 105 ? 67.563 6.029 222.415 1.00 12.45 105 ALA D N 1
ATOM 6012 C CA . ALA D 1 105 ? 68.554 7.094 222.537 1.00 13.13 105 ALA D CA 1
ATOM 6013 C C . ALA D 1 105 ? 67.997 8.278 223.328 1.00 13.71 105 ALA D C 1
ATOM 6014 O O . ALA D 1 105 ? 68.712 8.900 224.114 1.00 14.74 105 ALA D O 1
ATOM 6016 N N . GLN D 1 106 ? 66.723 8.596 223.122 1.00 13.29 106 GLN D N 1
ATOM 6017 C CA . GLN D 1 106 ? 66.112 9.704 223.841 1.00 12.68 106 GLN D CA 1
ATOM 6018 C C . GLN D 1 106 ? 65.915 9.335 225.304 1.00 13.24 106 GLN D C 1
ATOM 6019 O O . GLN D 1 106 ? 65.957 10.200 226.184 1.00 13.47 106 GLN D O 1
ATOM 6025 N N . ALA D 1 107 ? 65.716 8.043 225.556 1.00 13.11 107 ALA D N 1
ATOM 6026 C CA . ALA D 1 107 ? 65.533 7.531 226.910 1.00 13.59 107 ALA D CA 1
ATOM 6027 C C . ALA D 1 107 ? 66.881 7.435 227.623 1.00 13.29 107 ALA D C 1
ATOM 6028 O O . ALA D 1 107 ? 66.937 7.235 228.830 1.00 11.86 107 ALA D O 1
ATOM 6030 N N . GLY D 1 108 ? 67.962 7.564 226.862 1.00 13.51 108 GLY D N 1
ATOM 6031 C CA . GLY D 1 108 ? 69.287 7.475 227.444 1.00 14.88 108 GLY D CA 1
ATOM 6032 C C . GLY D 1 108 ? 69.600 6.083 227.964 1.00 15.20 108 GLY D C 1
ATOM 6033 O O . GLY D 1 108 ? 70.325 5.936 228.945 1.00 16.14 108 GLY D O 1
ATOM 6034 N N . GLN D 1 109 ? 69.065 5.058 227.306 1.00 15.02 109 GLN D N 1
ATOM 6035 C CA . GLN D 1 109 ? 69.294 3.680 227.731 1.00 14.90 109 GLN D CA 1
ATOM 6036 C C . GLN D 1 109 ? 69.920 2.799 226.652 1.00 14.61 109 GLN D C 1
ATOM 6037 O O . GLN D 1 109 ? 69.636 2.946 225.460 1.00 13.91 109 GLN D O 1
ATOM 6043 N N . SER D 1 110 ? 70.777 1.883 227.085 1.00 13.93 110 SER D N 1
ATOM 6044 C CA . SER D 1 110 ? 71.444 0.957 226.177 1.00 14.67 110 SER D CA 1
ATOM 6045 C C . SER D 1 110 ? 70.492 -0.197 225.881 1.00 14.06 110 SER D C 1
ATOM 6046 O O . SER D 1 110 ? 69.650 -0.534 226.708 1.00 14.82 110 SER D O 1
ATOM 6049 N N . ILE D 1 111 ? 70.620 -0.800 224.705 1.00 13.51 111 ILE D N 1
ATOM 6050 C CA . ILE D 1 111 ? 69.751 -1.917 224.336 1.00 12.96 111 ILE D CA 1
ATOM 6051 C C . ILE D 1 111 ? 70.399 -3.233 224.732 1.00 13.84 111 ILE D C 1
ATOM 6052 O O . ILE D 1 111 ? 71.443 -3.605 224.187 1.00 13.63 111 ILE D O 1
ATOM 6057 N N . PRO D 1 112 ? 69.786 -3.964 225.678 1.00 13.62 112 PRO D N 1
ATOM 6058 C CA . PRO D 1 112 ? 70.373 -5.239 226.096 1.00 14.58 112 PRO D CA 1
ATOM 6059 C C . PRO D 1 112 ? 70.127 -6.336 225.067 1.00 14.47 112 PRO D C 1
ATOM 6060 O O . PRO D 1 112 ? 69.157 -6.276 224.305 1.00 13.94 112 PRO D O 1
ATOM 6064 N N . ALA D 1 113 ? 71.019 -7.322 225.035 1.00 14.06 113 ALA D N 1
ATOM 6065 C CA . ALA D 1 113 ? 70.875 -8.448 224.113 1.00 14.81 113 ALA D CA 1
ATOM 6066 C C . ALA D 1 113 ? 69.926 -9.451 224.761 1.00 14.59 113 ALA D C 1
ATOM 6067 O O . ALA D 1 113 ? 70.237 -10.022 225.804 1.00 15.92 113 ALA D O 1
ATOM 6069 N N . THR D 1 114 ? 68.762 -9.647 224.154 1.00 14.44 114 THR D N 1
ATOM 6070 C CA . THR D 1 114 ? 67.778 -10.580 224.686 1.00 13.30 114 THR D CA 1
ATOM 6071 C C . THR D 1 114 ? 67.289 -11.556 223.619 1.00 14.01 114 THR D C 1
ATOM 6072 O O . THR D 1 114 ? 66.358 -12.321 223.848 1.00 12.35 114 THR D O 1
ATOM 6076 N N . GLY D 1 115 ? 67.918 -11.527 222.450 1.00 13.71 115 GLY D N 1
ATOM 6077 C CA . GLY D 1 115 ? 67.511 -12.429 221.389 1.00 13.90 115 GLY D CA 1
ATOM 6078 C C . GLY D 1 115 ? 68.639 -12.778 220.440 1.00 14.65 115 GLY D C 1
ATOM 6079 O O . GLY D 1 115 ? 69.631 -12.051 220.322 1.00 12.95 115 GLY D O 1
ATOM 6080 N N . THR D 1 116 ? 68.487 -13.905 219.754 1.00 15.79 116 THR D N 1
ATOM 6081 C CA . THR D 1 116 ? 69.492 -14.350 218.806 1.00 15.69 116 THR D CA 1
ATOM 6082 C C . THR D 1 116 ? 69.562 -13.383 217.622 1.00 16.83 116 THR D C 1
ATOM 6083 O O . THR D 1 116 ? 70.601 -13.263 216.972 1.00 17.84 116 THR D O 1
ATOM 6087 N N . THR D 1 117 ? 68.456 -12.695 217.343 1.00 16.55 117 THR D N 1
ATOM 6088 C CA . THR D 1 117 ? 68.424 -11.728 216.248 1.00 16.55 117 THR D CA 1
ATOM 6089 C C . THR D 1 117 ? 69.548 -10.726 216.507 1.00 17.02 117 THR D C 1
ATOM 6090 O O . THR D 1 117 ? 70.416 -10.505 215.661 1.00 17.04 117 THR D O 1
ATOM 6094 N N . HIS D 1 118 ? 69.511 -10.138 217.699 1.00 16.00 118 HIS D N 1
ATOM 6095 C CA . HIS D 1 118 ? 70.491 -9.158 218.157 1.00 15.72 118 HIS D CA 1
ATOM 6096 C C . HIS D 1 118 ? 71.894 -9.781 218.196 1.00 16.95 118 HIS D C 1
ATOM 6097 O O . HIS D 1 118 ? 72.866 -9.175 217.731 1.00 16.78 118 HIS D O 1
ATOM 6104 N N . ALA D 1 119 ? 71.990 -11.000 218.721 1.00 17.32 119 ALA D N 1
ATOM 6105 C CA . ALA D 1 119 ? 73.272 -11.694 218.847 1.00 17.31 119 ALA D CA 1
ATOM 6106 C C . ALA D 1 119 ? 73.980 -11.944 217.521 1.00 17.58 119 ALA D C 1
ATOM 6107 O O . ALA D 1 119 ? 75.208 -12.023 217.474 1.00 16.22 119 ALA D O 1
ATOM 6109 N N . ASN D 1 120 ? 73.211 -12.079 216.446 1.00 18.63 120 ASN D N 1
ATOM 6110 C CA . ASN D 1 120 ? 73.804 -12.319 215.133 1.00 18.60 120 ASN D CA 1
ATOM 6111 C C . ASN D 1 120 ? 74.530 -11.102 214.576 1.00 17.88 120 ASN D C 1
ATOM 6112 O O . ASN D 1 120 ? 75.368 -11.242 213.689 1.00 17.80 120 ASN D O 1
ATOM 6117 N N . TYR D 1 121 ? 74.225 -9.913 215.093 1.00 16.79 121 TYR D N 1
ATOM 6118 C CA . TYR D 1 121 ? 74.851 -8.693 214.575 1.00 15.38 121 TYR D CA 1
ATOM 6119 C C . TYR D 1 121 ? 75.595 -7.799 215.575 1.00 16.07 121 TYR D C 1
ATOM 6120 O O . TYR D 1 121 ? 76.498 -7.052 215.183 1.00 14.15 121 TYR D O 1
ATOM 6129 N N . PHE D 1 122 ? 75.215 -7.852 216.850 1.00 16.12 122 PHE D N 1
ATOM 6130 C CA . PHE D 1 122 ? 75.860 -7.017 217.871 1.00 17.02 122 PHE D CA 1
ATOM 6131 C C . PHE D 1 122 ? 76.297 -7.871 219.057 1.00 17.82 122 PHE D C 1
ATOM 6132 O O . PHE D 1 122 ? 75.464 -8.418 219.774 1.00 17.03 122 PHE D O 1
ATOM 6140 N N . TYR D 1 123 ? 77.608 -7.962 219.269 1.00 18.27 123 TYR D N 1
ATOM 6141 C CA . TYR D 1 123 ? 78.163 -8.779 220.344 1.00 18.74 123 TYR D CA 1
ATOM 6142 C C . TYR D 1 123 ? 77.991 -8.184 221.740 1.00 18.48 123 TYR D C 1
ATOM 6143 O O . TYR D 1 123 ? 78.957 -7.765 222.375 1.00 19.02 123 TYR D O 1
ATOM 6152 N N . GLY D 1 124 ? 76.751 -8.163 222.215 1.00 17.92 124 GLY D N 1
ATOM 6153 C CA . GLY D 1 124 ? 76.478 -7.634 223.536 1.00 16.60 124 GLY D CA 1
ATOM 6154 C C . GLY D 1 124 ? 75.523 -6.459 223.526 1.00 16.70 124 GLY D C 1
ATOM 6155 O O . GLY D 1 124 ? 74.860 -6.183 222.523 1.00 16.56 124 GLY D O 1
ATOM 6156 N N . THR D 1 125 ? 75.451 -5.769 224.657 1.00 17.30 125 THR D N 1
ATOM 6157 C CA . THR D 1 125 ? 74.581 -4.609 224.809 1.00 17.24 125 THR D CA 1
ATOM 6158 C C . THR D 1 125 ? 74.984 -3.504 223.836 1.00 17.04 125 THR D C 1
ATOM 6159 O O . THR D 1 125 ? 76.167 -3.206 223.694 1.00 18.13 125 THR D O 1
ATOM 6163 N N . ILE D 1 126 ? 74.005 -2.908 223.158 1.00 16.28 126 ILE D N 1
ATOM 6164 C CA . ILE D 1 126 ? 74.287 -1.816 222.230 1.00 15.05 126 ILE D CA 1
ATOM 6165 C C . ILE D 1 126 ? 74.303 -0.593 223.136 1.00 15.20 126 ILE D C 1
ATOM 6166 O O . ILE D 1 126 ? 73.278 -0.196 223.677 1.00 15.57 126 ILE D O 1
ATOM 6171 N N . PRO D 1 127 ? 75.482 0.016 223.314 1.00 14.37 127 PRO D N 1
ATOM 6172 C CA . PRO D 1 127 ? 75.674 1.184 224.168 1.00 13.86 127 PRO D CA 1
ATOM 6173 C C . PRO D 1 127 ? 75.051 2.513 223.785 1.00 15.17 127 PRO D C 1
ATOM 6174 O O . PRO D 1 127 ? 75.024 2.898 222.613 1.00 14.43 127 PRO D O 1
ATOM 6178 N N . CYS D 1 128 ? 74.559 3.207 224.810 1.00 15.69 128 CYS D N 1
ATOM 6179 C CA . CYS D 1 128 ? 74.015 4.546 224.656 1.00 16.28 128 CYS D CA 1
ATOM 6180 C C . CYS D 1 128 ? 75.089 5.395 225.328 1.00 16.06 128 CYS D C 1
ATOM 6181 O O . CYS D 1 128 ? 75.578 5.045 226.399 1.00 16.11 128 CYS D O 1
ATOM 6184 N N . THR D 1 129 ? 75.467 6.498 224.698 1.00 15.87 129 THR D N 1
ATOM 6185 C CA . THR D 1 129 ? 76.494 7.371 225.248 1.00 14.98 129 THR D CA 1
ATOM 6186 C C . THR D 1 129 ? 75.976 8.193 226.413 1.00 15.45 129 THR D C 1
ATOM 6187 O O . THR D 1 129 ? 74.774 8.309 226.624 1.00 16.28 129 THR D O 1
ATOM 6191 N N . ARG D 1 130 ? 76.908 8.771 227.160 1.00 16.81 130 ARG D N 1
ATOM 6192 C CA . ARG D 1 130 ? 76.581 9.645 228.275 1.00 19.07 130 ARG D CA 1
ATOM 6193 C C . ARG D 1 130 ? 76.065 10.935 227.636 1.00 20.20 130 ARG D C 1
ATOM 6194 O O . ARG D 1 130 ? 76.155 11.103 226.421 1.00 19.05 130 ARG D O 1
ATOM 6202 N N . LYS D 1 131 ? 75.524 11.841 228.442 1.00 20.79 131 LYS D N 1
ATOM 6203 C CA . LYS D 1 131 ? 75.054 13.111 227.912 1.00 22.71 131 LYS D CA 1
ATOM 6204 C C . LYS D 1 131 ? 76.319 13.901 227.625 1.00 23.46 131 LYS D C 1
ATOM 6205 O O . LYS D 1 131 ? 77.341 13.691 228.277 1.00 23.64 131 LYS D O 1
ATOM 6211 N N . MET D 1 132 ? 76.267 14.800 226.651 1.00 23.28 132 MET D N 1
ATOM 6212 C CA . MET D 1 132 ? 77.434 15.607 226.326 1.00 23.53 132 MET D CA 1
ATOM 6213 C C . MET D 1 132 ? 77.493 16.820 227.250 1.00 23.06 132 MET D C 1
ATOM 6214 O O . MET D 1 132 ? 76.469 17.261 227.764 1.00 23.92 132 MET D O 1
ATOM 6219 N N . THR D 1 133 ? 78.693 17.349 227.468 1.00 22.15 133 THR D N 1
ATOM 6220 C CA . THR D 1 133 ? 78.877 18.522 228.325 1.00 22.37 133 THR D CA 1
ATOM 6221 C C . THR D 1 133 ? 78.512 19.776 227.527 1.00 23.15 133 THR D C 1
ATOM 6222 O O . THR D 1 133 ? 78.428 19.723 226.298 1.00 23.76 133 THR D O 1
ATOM 6226 N N . ASP D 1 134 ? 78.294 20.896 228.214 1.00 24.24 134 ASP D N 1
ATOM 6227 C CA . ASP D 1 134 ? 77.946 22.139 227.524 1.00 25.34 134 ASP D CA 1
ATOM 6228 C C . ASP D 1 134 ? 79.066 22.560 226.582 1.00 24.94 134 ASP D C 1
ATOM 6229 O O . ASP D 1 134 ? 78.813 23.021 225.467 1.00 25.60 134 ASP D O 1
ATOM 6234 N N . ALA D 1 135 ? 80.304 22.404 227.037 1.00 23.96 135 ALA D N 1
ATOM 6235 C CA . ALA D 1 135 ? 81.460 22.761 226.230 1.00 22.77 135 ALA D CA 1
ATOM 6236 C C . ALA D 1 135 ? 81.499 21.916 224.962 1.00 23.10 135 ALA D C 1
ATOM 6237 O O . ALA D 1 135 ? 81.840 22.414 223.890 1.00 23.36 135 ALA D O 1
ATOM 6239 N N . GLU D 1 136 ? 81.159 20.634 225.088 1.00 22.73 136 GLU D N 1
ATOM 6240 C CA . GLU D 1 136 ? 81.161 19.731 223.938 1.00 22.39 136 GLU D CA 1
ATOM 6241 C C . GLU D 1 136 ? 80.085 20.129 222.947 1.00 22.18 136 GLU D C 1
ATOM 6242 O O . GLU D 1 136 ? 80.312 20.149 221.741 1.00 22.13 136 GLU D O 1
ATOM 6248 N N . ILE D 1 137 ? 78.904 20.444 223.465 1.00 22.29 137 ILE D N 1
ATOM 6249 C CA . ILE D 1 137 ? 77.790 20.832 222.618 1.00 22.29 137 ILE D CA 1
ATOM 6250 C C . ILE D 1 137 ? 78.029 22.190 221.975 1.00 23.02 137 ILE D C 1
ATOM 6251 O O . ILE D 1 137 ? 77.678 22.400 220.816 1.00 23.99 137 ILE D O 1
ATOM 6256 N N . ASN D 1 138 ? 78.638 23.107 222.720 1.00 23.25 138 ASN D N 1
ATOM 6257 C CA . ASN D 1 138 ? 78.896 24.440 222.195 1.00 23.68 138 ASN D CA 1
ATOM 6258 C C . ASN D 1 138 ? 80.208 24.600 221.425 1.00 23.05 138 ASN D C 1
ATOM 6259 O O . ASN D 1 138 ? 80.526 25.695 220.966 1.00 23.44 138 ASN D O 1
ATOM 6264 N N . GLY D 1 139 ? 80.965 23.515 221.285 1.00 21.82 139 GLY D N 1
ATOM 6265 C CA . GLY D 1 139 ? 82.206 23.571 220.525 1.00 20.56 139 GLY D CA 1
ATOM 6266 C C . GLY D 1 139 ? 81.914 23.012 219.141 1.00 19.57 139 GLY D C 1
ATOM 6267 O O . GLY D 1 139 ? 80.978 23.455 218.478 1.00 19.04 139 GLY D O 1
ATOM 6268 N N . GLU D 1 140 ? 82.711 22.048 218.691 1.00 19.63 140 GLU D N 1
ATOM 6269 C CA . GLU D 1 140 ? 82.476 21.419 217.394 1.00 20.03 140 GLU D CA 1
ATOM 6270 C C . GLU D 1 140 ? 81.559 20.226 217.668 1.00 20.17 140 GLU D C 1
ATOM 6271 O O . GLU D 1 140 ? 81.995 19.086 217.800 1.00 19.51 140 GLU D O 1
ATOM 6277 N N . TYR D 1 141 ? 80.272 20.531 217.774 1.00 20.50 141 TYR D N 1
ATOM 6278 C CA . TYR D 1 141 ? 79.240 19.555 218.085 1.00 20.64 141 TYR D CA 1
ATOM 6279 C C . TYR D 1 141 ? 79.346 18.180 217.421 1.00 19.94 141 TYR D C 1
ATOM 6280 O O . TYR D 1 141 ? 79.525 17.176 218.107 1.00 20.55 141 TYR D O 1
ATOM 6289 N N . GLU D 1 142 ? 79.242 18.130 216.098 1.00 20.14 142 GLU D N 1
ATOM 6290 C CA . GLU D 1 142 ? 79.315 16.856 215.383 1.00 19.93 142 GLU D CA 1
ATOM 6291 C C . GLU D 1 142 ? 80.616 16.113 215.655 1.00 19.38 142 GLU D C 1
ATOM 6292 O O . GLU D 1 142 ? 80.618 14.899 215.885 1.00 17.56 142 GLU D O 1
ATOM 6298 N N . TRP D 1 143 ? 81.725 16.844 215.615 1.00 19.57 143 TRP D N 1
ATOM 6299 C CA . TRP D 1 143 ? 83.025 16.236 215.855 1.00 19.77 143 TRP D CA 1
ATOM 6300 C C . TRP D 1 143 ? 83.061 15.690 217.276 1.00 19.17 143 TRP D C 1
ATOM 6301 O O . TRP D 1 143 ? 83.555 14.590 217.520 1.00 19.49 143 TRP D O 1
ATOM 6312 N N . GLU D 1 144 ? 82.510 16.458 218.208 1.00 18.61 144 GLU D N 1
ATOM 6313 C CA . GLU D 1 144 ? 82.479 16.049 219.607 1.00 19.20 144 GLU D CA 1
ATOM 6314 C C . GLU D 1 144 ? 81.581 14.819 219.799 1.00 17.88 144 GLU D C 1
ATOM 6315 O O . GLU D 1 144 ? 81.868 13.941 220.616 1.00 16.30 144 GLU D O 1
ATOM 6321 N N . THR D 1 145 ? 80.492 14.755 219.047 1.00 16.14 145 THR D N 1
ATOM 6322 C CA . THR D 1 145 ? 79.609 13.605 219.137 1.00 16.51 145 THR D CA 1
ATOM 6323 C C . THR D 1 145 ? 80.473 12.379 218.828 1.00 16.02 145 THR D C 1
ATOM 6324 O O . THR D 1 145 ? 80.352 11.339 219.467 1.00 16.63 145 THR D O 1
ATOM 6328 N N . GLY D 1 146 ? 81.372 12.522 217.859 1.00 16.74 146 GLY D N 1
ATOM 6329 C CA . GLY D 1 146 ? 82.250 11.425 217.505 1.00 16.06 146 GLY D CA 1
ATOM 6330 C C . GLY D 1 146 ? 83.150 11.047 218.669 1.00 17.51 146 GLY D C 1
ATOM 6331 O O . GLY D 1 146 ? 83.314 9.861 218.974 1.00 18.11 146 GLY D O 1
ATOM 6332 N N . ASN D 1 147 ? 83.734 12.051 219.324 1.00 17.80 147 ASN D N 1
ATOM 6333 C CA . ASN D 1 147 ? 84.621 11.805 220.457 1.00 17.48 147 ASN D CA 1
ATOM 6334 C C . ASN D 1 147 ? 83.900 11.053 221.564 1.00 16.89 147 ASN D C 1
ATOM 6335 O O . ASN D 1 147 ? 84.430 10.093 222.121 1.00 17.19 147 ASN D O 1
ATOM 6340 N N . VAL D 1 148 ? 82.688 11.494 221.881 1.00 16.68 148 VAL D N 1
ATOM 6341 C CA . VAL D 1 148 ? 81.909 10.862 222.936 1.00 17.74 148 VAL D CA 1
ATOM 6342 C C . VAL D 1 148 ? 81.602 9.403 222.623 1.00 17.99 148 VAL D C 1
ATOM 6343 O O . VAL D 1 148 ? 81.622 8.559 223.517 1.00 18.90 148 VAL D O 1
ATOM 6347 N N . ILE D 1 149 ? 81.305 9.108 221.361 1.00 17.56 149 ILE D N 1
ATOM 6348 C CA . ILE D 1 149 ? 81.031 7.731 220.968 1.00 16.87 149 ILE D CA 1
ATOM 6349 C C . ILE D 1 149 ? 82.304 6.933 221.222 1.00 17.13 149 ILE D C 1
ATOM 6350 O O . ILE D 1 149 ? 82.277 5.897 221.883 1.00 16.95 149 ILE D O 1
ATOM 6355 N N . VAL D 1 150 ? 83.421 7.429 220.700 1.00 17.54 150 VAL D N 1
ATOM 6356 C CA . VAL D 1 150 ? 84.704 6.760 220.875 1.00 17.42 150 VAL D CA 1
ATOM 6357 C C . VAL D 1 150 ? 85.004 6.556 222.357 1.00 18.10 150 VAL D C 1
ATOM 6358 O O . VAL D 1 150 ? 85.401 5.470 222.775 1.00 17.99 150 VAL D O 1
ATOM 6362 N N . GLU D 1 151 ? 84.801 7.600 223.151 1.00 17.99 151 GLU D N 1
ATOM 6363 C CA . GLU D 1 151 ? 85.051 7.516 224.581 1.00 18.98 151 GLU D CA 1
ATOM 6364 C C . GLU D 1 151 ? 84.185 6.443 225.229 1.00 19.56 151 GLU D C 1
ATOM 6365 O O . GLU D 1 151 ? 84.609 5.758 226.167 1.00 19.44 151 GLU D O 1
ATOM 6371 N N . THR D 1 152 ? 82.965 6.296 224.722 1.00 19.51 152 THR D N 1
ATOM 6372 C CA . THR D 1 152 ? 82.035 5.308 225.256 1.00 18.33 152 THR D CA 1
ATOM 6373 C C . THR D 1 152 ? 82.579 3.901 225.053 1.00 18.53 152 THR D C 1
ATOM 6374 O O . THR D 1 152 ? 82.560 3.079 225.976 1.00 17.60 152 THR D O 1
ATOM 6378 N N . PHE D 1 153 ? 83.061 3.627 223.844 1.00 18.49 153 PHE D N 1
ATOM 6379 C CA . PHE D 1 153 ? 83.616 2.318 223.533 1.00 19.54 153 PHE D CA 1
ATOM 6380 C C . PHE D 1 153 ? 84.909 2.088 224.316 1.00 21.41 153 PHE D C 1
ATOM 6381 O O . PHE D 1 153 ? 85.120 1.010 224.876 1.00 21.93 153 PHE D O 1
ATOM 6389 N N . GLU D 1 154 ? 85.767 3.101 224.367 1.00 23.45 154 GLU D N 1
ATOM 6390 C CA . GLU D 1 154 ? 87.029 2.974 225.087 1.00 26.45 154 GLU D CA 1
ATOM 6391 C C . GLU D 1 154 ? 86.852 2.662 226.570 1.00 27.20 154 GLU D C 1
ATOM 6392 O O . GLU D 1 154 ? 87.423 1.698 227.069 1.00 28.69 154 GLU D O 1
ATOM 6398 N N . LYS D 1 155 ? 86.059 3.458 227.277 1.00 27.81 155 LYS D N 1
ATOM 6399 C CA . LYS D 1 155 ? 85.875 3.229 228.707 1.00 29.47 155 LYS D CA 1
ATOM 6400 C C . LYS D 1 155 ? 85.085 1.984 229.099 1.00 29.89 155 LYS D C 1
ATOM 6401 O O . LYS D 1 155 ? 85.158 1.539 230.244 1.00 29.92 155 LYS D O 1
ATOM 6407 N N . GLN D 1 156 ? 84.337 1.417 228.161 1.00 29.49 156 GLN D N 1
ATOM 6408 C CA . GLN D 1 156 ? 83.558 0.224 228.452 1.00 29.48 156 GLN D CA 1
ATOM 6409 C C . GLN D 1 156 ? 84.187 -1.043 227.879 1.00 29.46 156 GLN D C 1
ATOM 6410 O O . GLN D 1 156 ? 83.615 -2.131 227.970 1.00 30.27 156 GLN D O 1
ATOM 6416 N N . GLY D 1 157 ? 85.370 -0.897 227.293 1.00 28.61 157 GLY D N 1
ATOM 6417 C CA . GLY D 1 157 ? 86.067 -2.043 226.733 1.00 28.36 157 GLY D CA 1
ATOM 6418 C C . GLY D 1 157 ? 85.332 -2.753 225.611 1.00 28.20 157 GLY D C 1
ATOM 6419 O O . GLY D 1 157 ? 85.309 -3.990 225.547 1.00 28.72 157 GLY D O 1
ATOM 6420 N N . ILE D 1 158 ? 84.737 -1.981 224.709 1.00 26.35 158 ILE D N 1
ATOM 6421 C CA . ILE D 1 158 ? 84.006 -2.577 223.603 1.00 24.88 158 ILE D CA 1
ATOM 6422 C C . ILE D 1 158 ? 84.689 -2.347 222.261 1.00 23.28 158 ILE D C 1
ATOM 6423 O O . ILE D 1 158 ? 85.133 -1.244 221.938 1.00 23.35 158 ILE D O 1
ATOM 6428 N N . ASP D 1 159 ? 84.775 -3.422 221.489 1.00 22.27 159 ASP D N 1
ATOM 6429 C CA . ASP D 1 159 ? 85.419 -3.409 220.187 1.00 21.77 159 ASP D CA 1
ATOM 6430 C C . ASP D 1 159 ? 84.468 -2.957 219.078 1.00 21.98 159 ASP D C 1
ATOM 6431 O O . ASP D 1 159 ? 83.453 -3.602 218.815 1.00 21.69 159 ASP D O 1
ATOM 6436 N N . ALA D 1 160 ? 84.807 -1.850 218.423 1.00 21.21 160 ALA D N 1
ATOM 6437 C CA . ALA D 1 160 ? 83.982 -1.313 217.346 1.00 20.56 160 ALA D CA 1
ATOM 6438 C C . ALA D 1 160 ? 83.742 -2.350 216.262 1.00 20.21 160 ALA D C 1
ATOM 6439 O O . ALA D 1 160 ? 82.764 -2.264 215.527 1.00 19.44 160 ALA D O 1
ATOM 6441 N N . ALA D 1 161 ? 84.639 -3.326 216.164 1.00 20.19 161 ALA D N 1
ATOM 6442 C CA . ALA D 1 161 ? 84.517 -4.378 215.161 1.00 20.72 161 ALA D CA 1
ATOM 6443 C C . ALA D 1 161 ? 83.525 -5.457 215.592 1.00 20.27 161 ALA D C 1
ATOM 6444 O O . ALA D 1 161 ? 83.135 -6.299 214.789 1.00 21.39 161 ALA D O 1
ATOM 6446 N N . GLN D 1 162 ? 83.120 -5.431 216.858 1.00 19.63 162 GLN D N 1
ATOM 6447 C CA . GLN D 1 162 ? 82.170 -6.417 217.375 1.00 18.13 162 GLN D CA 1
ATOM 6448 C C . GLN D 1 162 ? 80.832 -5.773 217.724 1.00 17.13 162 GLN D C 1
ATOM 6449 O O . GLN D 1 162 ? 79.854 -6.468 217.995 1.00 14.86 162 GLN D O 1
ATOM 6455 N N . MET D 1 163 ? 80.797 -4.443 217.715 1.00 16.57 163 MET D N 1
ATOM 6456 C CA . MET D 1 163 ? 79.589 -3.692 218.053 1.00 16.64 163 MET D CA 1
ATOM 6457 C C . MET D 1 163 ? 79.405 -2.585 217.017 1.00 15.79 163 MET D C 1
ATOM 6458 O O . MET D 1 163 ? 79.802 -1.446 217.241 1.00 15.04 163 MET D O 1
ATOM 6463 N N . PRO D 1 164 ? 78.782 -2.912 215.870 1.00 15.60 164 PRO D N 1
ATOM 6464 C CA . PRO D 1 164 ? 78.531 -1.984 214.760 1.00 14.93 164 PRO D CA 1
ATOM 6465 C C . PRO D 1 164 ? 77.403 -0.985 214.977 1.00 15.24 164 PRO D C 1
ATOM 6466 O O . PRO D 1 164 ? 76.671 -0.658 214.040 1.00 14.77 164 PRO D O 1
ATOM 6470 N N . GLY D 1 165 ? 77.258 -0.502 216.203 1.00 14.22 165 GLY D N 1
ATOM 6471 C CA . GLY D 1 165 ? 76.208 0.460 216.478 1.00 14.18 165 GLY D CA 1
ATOM 6472 C C . GLY D 1 165 ? 76.381 1.144 217.817 1.00 13.47 165 GLY D C 1
ATOM 6473 O O . GLY D 1 165 ? 77.114 0.664 218.684 1.00 13.86 165 GLY D O 1
ATOM 6474 N N . VAL D 1 166 ? 75.709 2.274 217.980 1.00 13.16 166 VAL D N 1
ATOM 6475 C CA . VAL D 1 166 ? 75.767 3.038 219.216 1.00 13.12 166 VAL D CA 1
ATOM 6476 C C . VAL D 1 166 ? 74.601 4.012 219.218 1.00 13.57 166 VAL D C 1
ATOM 6477 O O . VAL D 1 166 ? 74.149 4.446 218.160 1.00 13.11 166 VAL D O 1
ATOM 6481 N N . LEU D 1 167 ? 74.099 4.340 220.401 1.00 12.80 167 LEU D N 1
ATOM 6482 C CA . LEU D 1 167 ? 73.004 5.287 220.512 1.00 12.92 167 LEU D CA 1
ATOM 6483 C C . LEU D 1 167 ? 73.567 6.550 221.149 1.00 13.63 167 LEU D C 1
ATOM 6484 O O . LEU D 1 167 ? 74.253 6.485 222.174 1.00 13.58 167 LEU D O 1
ATOM 6489 N N . VAL D 1 168 ? 73.317 7.695 220.523 1.00 13.60 168 VAL D N 1
ATOM 6490 C CA . VAL D 1 168 ? 73.803 8.952 221.062 1.00 14.12 168 VAL D CA 1
ATOM 6491 C C . VAL D 1 168 ? 72.693 9.580 221.873 1.00 14.79 168 VAL D C 1
ATOM 6492 O O . VAL D 1 168 ? 71.628 9.912 221.343 1.00 14.93 168 VAL D O 1
ATOM 6496 N N . HIS D 1 169 ? 72.963 9.739 223.165 1.00 14.83 169 HIS D N 1
ATOM 6497 C CA . HIS D 1 169 ? 72.020 10.299 224.124 1.00 15.18 169 HIS D CA 1
ATOM 6498 C C . HIS D 1 169 ? 71.205 11.465 223.570 1.00 15.06 169 HIS D C 1
ATOM 6499 O O . HIS D 1 169 ? 71.763 12.412 223.028 1.00 13.79 169 HIS D O 1
ATOM 6506 N N . SER D 1 170 ? 69.884 11.367 223.716 1.00 15.41 170 SER D N 1
ATOM 6507 C CA . SER D 1 170 ? 68.938 12.392 223.281 1.00 16.52 170 SER D CA 1
ATOM 6508 C C . SER D 1 170 ? 69.016 12.712 221.798 1.00 17.00 170 SER D C 1
ATOM 6509 O O . SER D 1 170 ? 68.471 13.721 221.354 1.00 19.09 170 SER D O 1
ATOM 6512 N N . HIS D 1 171 ? 69.657 11.847 221.024 1.00 17.07 171 HIS D N 1
ATOM 6513 C CA . HIS D 1 171 ? 69.836 12.126 219.607 1.00 16.62 171 HIS D CA 1
ATOM 6514 C C . HIS D 1 171 ? 69.345 11.035 218.667 1.00 15.84 171 HIS D C 1
ATOM 6515 O O . HIS D 1 171 ? 68.232 11.100 218.145 1.00 14.49 171 HIS D O 1
ATOM 6522 N N . GLY D 1 172 ? 70.185 10.037 218.440 1.00 14.98 172 GLY D N 1
ATOM 6523 C CA . GLY D 1 172 ? 69.797 8.975 217.545 1.00 14.40 172 GLY D CA 1
ATOM 6524 C C . GLY D 1 172 ? 70.897 7.958 217.379 1.00 14.99 172 GLY D C 1
ATOM 6525 O O . GLY D 1 172 ? 71.968 8.079 217.982 1.00 14.67 172 GLY D O 1
ATOM 6526 N N . PRO D 1 173 ? 70.658 6.935 216.558 1.00 13.79 173 PRO D N 1
ATOM 6527 C CA . PRO D 1 173 ? 71.644 5.887 216.324 1.00 14.41 173 PRO D CA 1
ATOM 6528 C C . PRO D 1 173 ? 72.650 6.130 215.212 1.00 14.86 173 PRO D C 1
ATOM 6529 O O . PRO D 1 173 ? 72.399 6.870 214.260 1.00 14.29 173 PRO D O 1
ATOM 6533 N N . PHE D 1 174 ? 73.801 5.493 215.369 1.00 14.90 174 PHE D N 1
ATOM 6534 C CA . PHE D 1 174 ? 74.871 5.518 214.388 1.00 15.50 174 PHE D CA 1
ATOM 6535 C C . PHE D 1 174 ? 75.236 4.042 214.265 1.00 15.44 174 PHE D C 1
ATOM 6536 O O . PHE D 1 174 ? 75.340 3.335 215.269 1.00 15.75 174 PHE D O 1
ATOM 6544 N N . ALA D 1 175 ? 75.387 3.566 213.040 1.00 15.18 175 ALA D N 1
ATOM 6545 C CA . ALA D 1 175 ? 75.763 2.180 212.812 1.00 14.72 175 ALA D CA 1
ATOM 6546 C C . ALA D 1 175 ? 76.888 2.209 211.797 1.00 14.23 175 ALA D C 1
ATOM 6547 O O . ALA D 1 175 ? 77.104 3.228 211.142 1.00 14.82 175 ALA D O 1
ATOM 6549 N N . TRP D 1 176 ? 77.619 1.107 211.682 1.00 14.01 176 TRP D N 1
ATOM 6550 C CA . TRP D 1 176 ? 78.695 1.021 210.706 1.00 14.28 176 TRP D CA 1
ATOM 6551 C C . TRP D 1 176 ? 78.869 -0.419 210.251 1.00 16.18 176 TRP D C 1
ATOM 6552 O O . TRP D 1 176 ? 78.168 -1.315 210.729 1.00 16.52 176 TRP D O 1
ATOM 6563 N N . GLY D 1 177 ? 79.773 -0.628 209.298 1.00 16.73 177 GLY D N 1
ATOM 6564 C CA . GLY D 1 177 ? 80.015 -1.958 208.776 1.00 18.10 177 GLY D CA 1
ATOM 6565 C C . GLY D 1 177 ? 81.234 -1.965 207.874 1.00 19.68 177 GLY D C 1
ATOM 6566 O O . GLY D 1 177 ? 81.992 -0.994 207.844 1.00 18.38 177 GLY D O 1
ATOM 6567 N N . LYS D 1 178 ? 81.416 -3.055 207.135 1.00 21.19 178 LYS D N 1
ATOM 6568 C CA . LYS D 1 178 ? 82.554 -3.206 206.231 1.00 23.01 178 LYS D CA 1
ATOM 6569 C C . LYS D 1 178 ? 82.460 -2.279 205.030 1.00 22.26 178 LYS D C 1
ATOM 6570 O O . LYS D 1 178 ? 83.468 -1.935 204.430 1.00 22.86 178 LYS D O 1
ATOM 6576 N N . ASN D 1 179 ? 81.242 -1.895 204.670 1.00 22.02 179 ASN D N 1
ATOM 6577 C CA . ASN D 1 179 ? 81.025 -1.013 203.531 1.00 20.22 179 ASN D CA 1
ATOM 6578 C C . ASN D 1 179 ? 79.683 -0.308 203.691 1.00 20.08 179 ASN D C 1
ATOM 6579 O O . ASN D 1 179 ? 79.003 -0.494 204.701 1.00 19.41 179 ASN D O 1
ATOM 6584 N N . ALA D 1 180 ? 79.297 0.496 202.704 1.00 18.79 180 ALA D N 1
ATOM 6585 C CA . ALA D 1 180 ? 78.037 1.230 202.793 1.00 19.69 180 ALA D CA 1
ATOM 6586 C C . ALA D 1 180 ? 76.821 0.319 202.947 1.00 20.26 180 ALA D C 1
ATOM 6587 O O . ALA D 1 180 ? 75.938 0.581 203.770 1.00 20.44 180 ALA D O 1
ATOM 6589 N N . GLU D 1 181 ? 76.776 -0.746 202.153 1.00 19.83 181 GLU D N 1
ATOM 6590 C CA . GLU D 1 181 ? 75.653 -1.677 202.197 1.00 20.15 181 GLU D CA 1
ATOM 6591 C C . GLU D 1 181 ? 75.581 -2.418 203.530 1.00 17.65 181 GLU D C 1
ATOM 6592 O O . GLU D 1 181 ? 74.519 -2.519 204.134 1.00 17.46 181 GLU D O 1
ATOM 6598 N N . ASP D 1 182 ? 76.718 -2.934 203.978 1.00 16.38 182 ASP D N 1
ATOM 6599 C CA . ASP D 1 182 ? 76.791 -3.666 205.235 1.00 16.59 182 ASP D CA 1
ATOM 6600 C C . ASP D 1 182 ? 76.372 -2.786 206.417 1.00 16.35 182 ASP D C 1
ATOM 6601 O O . ASP D 1 182 ? 75.757 -3.265 207.368 1.00 15.68 182 ASP D O 1
ATOM 6606 N N . ALA D 1 183 ? 76.704 -1.499 206.355 1.00 14.67 183 ALA D N 1
ATOM 6607 C CA . ALA D 1 183 ? 76.349 -0.587 207.431 1.00 14.80 183 ALA D CA 1
ATOM 6608 C C . ALA D 1 183 ? 74.840 -0.387 207.440 1.00 14.91 183 ALA D C 1
ATOM 6609 O O . ALA D 1 183 ? 74.222 -0.317 208.502 1.00 15.14 183 ALA D O 1
ATOM 6611 N N . VAL D 1 184 ? 74.246 -0.293 206.255 1.00 15.12 184 VAL D N 1
ATOM 6612 C CA . VAL D 1 184 ? 72.805 -0.137 206.155 1.00 14.57 184 VAL D CA 1
ATOM 6613 C C . VAL D 1 184 ? 72.133 -1.370 206.767 1.00 14.52 184 VAL D C 1
ATOM 6614 O O . VAL D 1 184 ? 71.122 -1.258 207.452 1.00 12.68 184 VAL D O 1
ATOM 6618 N N . HIS D 1 185 ? 72.691 -2.551 206.535 1.00 14.62 185 HIS D N 1
ATOM 6619 C CA . HIS D 1 185 ? 72.092 -3.748 207.111 1.00 16.61 185 HIS D CA 1
ATOM 6620 C C . HIS D 1 185 ? 72.156 -3.721 208.638 1.00 15.80 185 HIS D C 1
ATOM 6621 O O . HIS D 1 185 ? 71.184 -4.061 209.312 1.00 16.33 185 HIS D O 1
ATOM 6628 N N . ASN D 1 186 ? 73.289 -3.309 209.187 1.00 14.70 186 ASN D N 1
ATOM 6629 C CA . ASN D 1 186 ? 73.402 -3.231 210.636 1.00 15.43 186 ASN D CA 1
ATOM 6630 C C . ASN D 1 186 ? 72.435 -2.189 211.214 1.00 15.54 186 ASN D C 1
ATOM 6631 O O . ASN D 1 186 ? 71.893 -2.367 212.311 1.00 14.63 186 ASN D O 1
ATOM 6636 N N . ALA D 1 187 ? 72.205 -1.111 210.467 1.00 14.69 187 ALA D N 1
ATOM 6637 C CA . ALA D 1 187 ? 71.283 -0.075 210.915 1.00 13.84 187 ALA D CA 1
ATOM 6638 C C . ALA D 1 187 ? 69.844 -0.598 210.957 1.00 14.32 187 ALA D C 1
ATOM 6639 O O . ALA D 1 187 ? 69.070 -0.234 211.845 1.00 13.45 187 ALA D O 1
ATOM 6641 N N . ILE D 1 188 ? 69.474 -1.457 210.011 1.00 14.77 188 ILE D N 1
ATOM 6642 C CA . ILE D 1 188 ? 68.109 -1.956 210.019 1.00 16.28 188 ILE D CA 1
ATOM 6643 C C . ILE D 1 188 ? 67.905 -2.978 211.150 1.00 15.30 188 ILE D C 1
ATOM 6644 O O . ILE D 1 188 ? 66.851 -3.007 211.772 1.00 15.57 188 ILE D O 1
ATOM 6649 N N . VAL D 1 189 ? 68.916 -3.799 211.427 1.00 14.54 189 VAL D N 1
ATOM 6650 C CA . VAL D 1 189 ? 68.818 -4.778 212.503 1.00 13.12 189 VAL D CA 1
ATOM 6651 C C . VAL D 1 189 ? 68.803 -4.053 213.848 1.00 13.43 189 VAL D C 1
ATOM 6652 O O . VAL D 1 189 ? 68.090 -4.447 214.767 1.00 13.26 189 VAL D O 1
ATOM 6656 N N . LEU D 1 190 ? 69.603 -2.995 213.959 1.00 13.63 190 LEU D N 1
ATOM 6657 C CA . LEU D 1 190 ? 69.646 -2.190 215.177 1.00 13.35 190 LEU D CA 1
ATOM 6658 C C . LEU D 1 190 ? 68.224 -1.692 215.470 1.00 12.72 190 LEU D C 1
ATOM 6659 O O . LEU D 1 190 ? 67.765 -1.705 216.618 1.00 12.03 190 LEU D O 1
ATOM 6664 N N . GLU D 1 191 ? 67.533 -1.264 214.417 1.00 11.46 191 GLU D N 1
ATOM 6665 C CA . GLU D 1 191 ? 66.166 -0.761 214.540 1.00 11.63 191 GLU D CA 1
ATOM 6666 C C . GLU D 1 191 ? 65.222 -1.879 214.957 1.00 11.56 191 GLU D C 1
ATOM 6667 O O . GLU D 1 191 ? 64.359 -1.675 215.800 1.00 11.83 191 GLU D O 1
ATOM 6673 N N . GLU D 1 192 ? 65.397 -3.061 214.371 1.00 13.06 192 GLU D N 1
ATOM 6674 C CA . GLU D 1 192 ? 64.556 -4.211 214.700 1.00 14.08 192 GLU D CA 1
ATOM 6675 C C . GLU D 1 192 ? 64.686 -4.645 216.156 1.00 13.23 192 GLU D C 1
ATOM 6676 O O . GLU D 1 192 ? 63.683 -4.882 216.826 1.00 14.79 192 GLU D O 1
ATOM 6682 N N . VAL D 1 193 ? 65.913 -4.755 216.651 1.00 13.76 193 VAL D N 1
ATOM 6683 C CA . VAL D 1 193 ? 66.107 -5.173 218.032 1.00 12.52 193 VAL D CA 1
ATOM 6684 C C . VAL D 1 193 ? 65.688 -4.072 219.009 1.00 12.55 193 VAL D C 1
ATOM 6685 O O . VAL D 1 193 ? 65.323 -4.352 220.149 1.00 11.56 193 VAL D O 1
ATOM 6689 N N . ALA D 1 194 ? 65.735 -2.819 218.562 1.00 11.81 194 ALA D N 1
ATOM 6690 C CA . ALA D 1 194 ? 65.314 -1.709 219.412 1.00 11.72 194 ALA D CA 1
ATOM 6691 C C . ALA D 1 194 ? 63.798 -1.825 219.560 1.00 11.60 194 ALA D C 1
ATOM 6692 O O . ALA D 1 194 ? 63.246 -1.628 220.640 1.00 13.32 194 ALA D O 1
ATOM 6694 N N . TYR D 1 195 ? 63.126 -2.155 218.463 1.00 11.94 195 TYR D N 1
ATOM 6695 C CA . TYR D 1 195 ? 61.682 -2.300 218.490 1.00 11.44 195 TYR D CA 1
ATOM 6696 C C . TYR D 1 195 ? 61.283 -3.451 219.405 1.00 12.24 195 TYR D C 1
ATOM 6697 O O . TYR D 1 195 ? 60.505 -3.269 220.336 1.00 12.28 195 TYR D O 1
ATOM 6706 N N . MET D 1 196 ? 61.824 -4.637 219.148 1.00 11.52 196 MET D N 1
ATOM 6707 C CA . MET D 1 196 ? 61.491 -5.794 219.964 1.00 12.07 196 MET D CA 1
ATOM 6708 C C . MET D 1 196 ? 61.927 -5.617 221.418 1.00 12.24 196 MET D C 1
ATOM 6709 O O . MET D 1 196 ? 61.304 -6.166 222.332 1.00 12.34 196 MET D O 1
ATOM 6714 N N . GLY D 1 197 ? 62.994 -4.849 221.628 1.00 12.14 197 GLY D N 1
ATOM 6715 C CA . GLY D 1 197 ? 63.479 -4.608 222.973 1.00 12.57 197 GLY D CA 1
ATOM 6716 C C . GLY D 1 197 ? 62.487 -3.808 223.805 1.00 13.03 197 GLY D C 1
ATOM 6717 O O . GLY D 1 197 ? 62.363 -4.025 225.006 1.00 13.95 197 GLY D O 1
ATOM 6718 N N . ILE D 1 198 ? 61.786 -2.872 223.176 1.00 11.46 198 ILE D N 1
ATOM 6719 C CA . ILE D 1 198 ? 60.812 -2.064 223.893 1.00 12.22 198 ILE D CA 1
ATOM 6720 C C . ILE D 1 198 ? 59.699 -2.944 224.435 1.00 12.57 198 ILE D C 1
ATOM 6721 O O . ILE D 1 198 ? 59.355 -2.875 225.609 1.00 13.75 198 ILE D O 1
ATOM 6726 N N . PHE D 1 199 ? 59.151 -3.790 223.574 1.00 12.99 199 PHE D N 1
ATOM 6727 C CA . PHE D 1 199 ? 58.032 -4.622 223.967 1.00 12.96 199 PHE D CA 1
ATOM 6728 C C . PHE D 1 199 ? 58.343 -5.922 224.694 1.00 13.73 199 PHE D C 1
ATOM 6729 O O . PHE D 1 199 ? 57.496 -6.427 225.426 1.00 12.53 199 PHE D O 1
ATOM 6737 N N . CYS D 1 200 ? 59.542 -6.475 224.519 1.00 14.81 200 CYS D N 1
ATOM 6738 C CA . CYS D 1 200 ? 59.843 -7.680 225.268 1.00 15.05 200 CYS D CA 1
ATOM 6739 C C . CYS D 1 200 ? 60.093 -7.217 226.708 1.00 15.10 200 CYS D C 1
ATOM 6740 O O . CYS D 1 200 ? 59.891 -7.978 227.654 1.00 15.39 200 CYS D O 1
ATOM 6743 N N . ARG D 1 201 ? 60.511 -5.961 226.880 1.00 15.46 201 ARG D N 1
ATOM 6744 C CA . ARG D 1 201 ? 60.704 -5.430 228.233 1.00 14.64 201 ARG D CA 1
ATOM 6745 C C . ARG D 1 201 ? 59.314 -5.218 228.829 1.00 14.91 201 ARG D C 1
ATOM 6746 O O . ARG D 1 201 ? 59.078 -5.485 230.006 1.00 13.85 201 ARG D O 1
ATOM 6754 N N . GLN D 1 202 ? 58.393 -4.725 228.006 1.00 14.83 202 GLN D N 1
ATOM 6755 C CA . GLN D 1 202 ? 57.032 -4.497 228.466 1.00 15.72 202 GLN D CA 1
ATOM 6756 C C . GLN D 1 202 ? 56.436 -5.815 228.974 1.00 15.16 202 GLN D C 1
ATOM 6757 O O . GLN D 1 202 ? 55.774 -5.834 230.009 1.00 16.51 202 GLN D O 1
ATOM 6763 N N . LEU D 1 203 ? 56.682 -6.912 228.257 1.00 13.76 203 LEU D N 1
ATOM 6764 C CA . LEU D 1 203 ? 56.166 -8.224 228.660 1.00 14.04 203 LEU D CA 1
ATOM 6765 C C . LEU D 1 203 ? 56.886 -8.775 229.893 1.00 14.47 203 LEU D C 1
ATOM 6766 O O . LEU D 1 203 ? 56.263 -9.385 230.765 1.00 15.72 203 LEU D O 1
ATOM 6771 N N . ALA D 1 204 ? 58.198 -8.566 229.951 1.00 13.82 204 ALA D N 1
ATOM 6772 C CA . ALA D 1 204 ? 59.015 -9.045 231.061 1.00 13.86 204 ALA D CA 1
ATOM 6773 C C . ALA D 1 204 ? 59.966 -7.936 231.502 1.00 14.33 204 ALA D C 1
ATOM 6774 O O . ALA D 1 204 ? 61.120 -7.884 231.076 1.00 14.41 204 ALA D O 1
ATOM 6776 N N . PRO D 1 205 ? 59.489 -7.023 232.362 1.00 15.64 205 PRO D N 1
ATOM 6777 C CA . PRO D 1 205 ? 60.326 -5.915 232.840 1.00 15.22 205 PRO D CA 1
ATOM 6778 C C . PRO D 1 205 ? 61.611 -6.293 233.586 1.00 15.58 205 PRO D C 1
ATOM 6779 O O . PRO D 1 205 ? 62.533 -5.477 233.663 1.00 14.73 205 PRO D O 1
ATOM 6783 N N . GLN D 1 206 ? 61.686 -7.510 234.131 1.00 14.58 206 GLN D N 1
ATOM 6784 C CA . GLN D 1 206 ? 62.911 -7.944 234.815 1.00 17.38 206 GLN D CA 1
ATOM 6785 C C . GLN D 1 206 ? 63.620 -9.035 234.018 1.00 18.48 206 GLN D C 1
ATOM 6786 O O . GLN D 1 206 ? 64.341 -9.863 234.571 1.00 19.71 206 GLN D O 1
ATOM 6792 N N . LEU D 1 207 ? 63.399 -9.031 232.713 1.00 18.52 207 LEU D N 1
ATOM 6793 C CA . LEU D 1 207 ? 64.002 -10.018 231.834 1.00 19.66 207 LEU D CA 1
ATOM 6794 C C . LEU D 1 207 ? 65.519 -9.875 231.822 1.00 18.47 207 LEU D C 1
ATOM 6795 O O . LEU D 1 207 ? 66.052 -8.808 231.545 1.00 17.50 207 LEU D O 1
ATOM 6800 N N . PRO D 1 208 ? 66.236 -10.952 232.151 1.00 18.65 208 PRO D N 1
ATOM 6801 C CA . PRO D 1 208 ? 67.699 -10.885 232.150 1.00 18.89 208 PRO D CA 1
ATOM 6802 C C . PRO D 1 208 ? 68.230 -10.913 230.720 1.00 19.30 208 PRO D C 1
ATOM 6803 O O . PRO D 1 208 ? 67.526 -11.343 229.800 1.00 18.27 208 PRO D O 1
ATOM 6807 N N . ASP D 1 209 ? 69.458 -10.438 230.530 1.00 18.92 209 ASP D N 1
ATOM 6808 C CA . ASP D 1 209 ? 70.079 -10.463 229.209 1.00 18.21 209 ASP D CA 1
ATOM 6809 C C . ASP D 1 209 ? 70.160 -11.934 228.814 1.00 18.19 209 ASP D C 1
ATOM 6810 O O . ASP D 1 209 ? 70.197 -12.806 229.678 1.00 17.78 209 ASP D O 1
ATOM 6815 N N . MET D 1 210 ? 70.188 -12.209 227.514 1.00 18.65 210 MET D N 1
ATOM 6816 C CA . MET D 1 210 ? 70.254 -13.583 227.025 1.00 18.75 210 MET D CA 1
ATOM 6817 C C . MET D 1 210 ? 71.487 -14.327 227.538 1.00 19.18 210 MET D C 1
ATOM 6818 O O . MET D 1 210 ? 72.487 -13.711 227.905 1.00 17.98 210 MET D O 1
ATOM 6823 N N . GLN D 1 211 ? 71.402 -15.656 227.553 1.00 20.18 211 GLN D N 1
ATOM 6824 C CA . GLN D 1 211 ? 72.504 -16.511 227.996 1.00 20.53 211 GLN D CA 1
ATOM 6825 C C . GLN D 1 211 ? 73.778 -16.138 227.259 1.00 21.06 211 GLN D C 1
ATOM 6826 O O . GLN D 1 211 ? 73.785 -16.055 226.027 1.00 20.84 211 GLN D O 1
ATOM 6832 N N . GLN D 1 212 ? 74.857 -15.923 228.004 1.00 20.77 212 GLN D N 1
ATOM 6833 C CA . GLN D 1 212 ? 76.132 -15.577 227.389 1.00 21.77 212 GLN D CA 1
ATOM 6834 C C . GLN D 1 212 ? 76.524 -16.644 226.364 1.00 21.67 212 GLN D C 1
ATOM 6835 O O . GLN D 1 212 ? 77.065 -16.330 225.302 1.00 21.25 212 GLN D O 1
ATOM 6841 N N . THR D 1 213 ? 76.240 -17.905 226.685 1.00 21.89 213 THR D N 1
ATOM 6842 C CA . THR D 1 213 ? 76.565 -19.016 225.796 1.00 20.78 213 THR D CA 1
ATOM 6843 C C . THR D 1 213 ? 75.810 -18.902 224.472 1.00 19.60 213 THR D C 1
ATOM 6844 O O . THR D 1 213 ? 76.364 -19.174 223.411 1.00 17.98 213 THR D O 1
ATOM 6848 N N . LEU D 1 214 ? 74.545 -18.499 224.539 1.00 18.56 214 LEU D N 1
ATOM 6849 C CA . LEU D 1 214 ? 73.738 -18.357 223.337 1.00 17.93 214 LEU D CA 1
ATOM 6850 C C . LEU D 1 214 ? 74.228 -17.151 222.538 1.00 18.16 214 LEU D C 1
ATOM 6851 O O . LEU D 1 214 ? 74.213 -17.167 221.309 1.00 17.17 214 LEU D O 1
ATOM 6856 N N . LEU D 1 215 ? 74.673 -16.113 223.243 1.00 18.55 215 LEU D N 1
ATOM 6857 C CA . LEU D 1 215 ? 75.178 -14.903 222.589 1.00 20.23 215 LEU D CA 1
ATOM 6858 C C . LEU D 1 215 ? 76.434 -15.283 221.807 1.00 20.59 215 LEU D C 1
ATOM 6859 O O . LEU D 1 215 ? 76.534 -15.004 220.610 1.00 20.73 215 LEU D O 1
ATOM 6864 N N . ASN D 1 216 ? 77.383 -15.929 222.486 1.00 20.20 216 ASN D N 1
ATOM 6865 C CA . ASN D 1 216 ? 78.627 -16.352 221.845 1.00 20.56 216 ASN D CA 1
ATOM 6866 C C . ASN D 1 216 ? 78.367 -17.217 220.625 1.00 20.54 216 ASN D C 1
ATOM 6867 O O . ASN D 1 216 ? 78.990 -17.041 219.582 1.00 21.62 216 ASN D O 1
ATOM 6872 N N . LYS D 1 217 ? 77.447 -18.159 220.766 1.00 21.31 217 LYS D N 1
ATOM 6873 C CA . LYS D 1 217 ? 77.116 -19.075 219.684 1.00 21.72 217 LYS D CA 1
ATOM 6874 C C . LYS D 1 217 ? 76.706 -18.325 218.417 1.00 22.33 217 LYS D C 1
ATOM 6875 O O . LYS D 1 217 ? 77.217 -18.593 217.329 1.00 20.89 217 LYS D O 1
ATOM 6881 N N . HIS D 1 218 ? 75.788 -17.376 218.565 1.00 22.32 218 HIS D N 1
ATOM 6882 C CA . HIS D 1 218 ? 75.307 -16.616 217.426 1.00 23.03 218 HIS D CA 1
ATOM 6883 C C . HIS D 1 218 ? 76.256 -15.556 216.909 1.00 23.02 218 HIS D C 1
ATOM 6884 O O . HIS D 1 218 ? 76.364 -15.376 215.699 1.00 23.58 218 HIS D O 1
ATOM 6891 N N . TYR D 1 219 ? 76.947 -14.843 217.792 1.00 23.48 219 TYR D N 1
ATOM 6892 C CA . TYR D 1 219 ? 77.853 -13.831 217.278 1.00 24.48 219 TYR D CA 1
ATOM 6893 C C . TYR D 1 219 ? 79.160 -14.440 216.799 1.00 26.14 219 TYR D C 1
ATOM 6894 O O . TYR D 1 219 ? 79.638 -14.093 215.730 1.00 25.72 219 TYR D O 1
ATOM 6903 N N . LEU D 1 220 ? 79.740 -15.349 217.575 1.00 29.23 220 LEU D N 1
ATOM 6904 C CA . LEU D 1 220 ? 81.003 -15.948 217.163 1.00 32.09 220 LEU D CA 1
ATOM 6905 C C . LEU D 1 220 ? 80.881 -16.770 215.884 1.00 34.85 220 LEU D C 1
ATOM 6906 O O . LEU D 1 220 ? 81.804 -16.778 215.070 1.00 33.65 220 LEU D O 1
ATOM 6911 N N . ARG D 1 221 ? 79.750 -17.450 215.694 1.00 38.17 221 ARG D N 1
ATOM 6912 C CA . ARG D 1 221 ? 79.559 -18.251 214.485 1.00 41.45 221 ARG D CA 1
ATOM 6913 C C . ARG D 1 221 ? 79.962 -17.382 213.297 1.00 43.21 221 ARG D C 1
ATOM 6914 O O . ARG D 1 221 ? 81.023 -17.589 212.705 1.00 44.45 221 ARG D O 1
ATOM 6922 N N . LYS D 1 222 ? 79.120 -16.411 212.949 1.00 44.37 222 LYS D N 1
ATOM 6923 C CA . LYS D 1 222 ? 79.443 -15.490 211.865 1.00 45.22 222 LYS D CA 1
ATOM 6924 C C . LYS D 1 222 ? 80.375 -14.465 212.512 1.00 46.07 222 LYS D C 1
ATOM 6925 O O . LYS D 1 222 ? 80.534 -14.475 213.729 1.00 46.85 222 LYS D O 1
ATOM 6931 N N . HIS D 1 223 ? 81.007 -13.599 211.726 1.00 45.81 223 HIS D N 1
ATOM 6932 C CA . HIS D 1 223 ? 81.924 -12.602 212.294 1.00 46.25 223 HIS D CA 1
ATOM 6933 C C . HIS D 1 223 ? 83.180 -13.239 212.904 1.00 46.51 223 HIS D C 1
ATOM 6934 O O . HIS D 1 223 ? 83.352 -13.126 214.140 1.00 46.09 223 HIS D O 1
ATOM 6941 N N . MET E 1 1 ? 20.855 -11.219 279.685 1.00 42.56 1 MET E N 1
ATOM 6942 C CA . MET E 1 1 ? 20.562 -12.674 279.620 1.00 41.41 1 MET E CA 1
ATOM 6943 C C . MET E 1 1 ? 21.763 -13.500 279.153 1.00 41.73 1 MET E C 1
ATOM 6944 O O . MET E 1 1 ? 22.413 -14.177 279.951 1.00 42.42 1 MET E O 1
ATOM 6949 N N . LEU E 1 2 ? 22.061 -13.449 277.862 1.00 40.17 2 LEU E N 1
ATOM 6950 C CA . LEU E 1 2 ? 23.171 -14.219 277.316 1.00 38.29 2 LEU E CA 1
ATOM 6951 C C . LEU E 1 2 ? 24.507 -13.616 277.740 1.00 37.67 2 LEU E C 1
ATOM 6952 O O . LEU E 1 2 ? 25.318 -13.235 276.900 1.00 37.07 2 LEU E O 1
ATOM 6957 N N . GLU E 1 3 ? 24.729 -13.542 279.051 1.00 37.18 3 GLU E N 1
ATOM 6958 C CA . GLU E 1 3 ? 25.953 -12.972 279.610 1.00 37.15 3 GLU E CA 1
ATOM 6959 C C . GLU E 1 3 ? 27.256 -13.516 279.029 1.00 36.51 3 GLU E C 1
ATOM 6960 O O . GLU E 1 3 ? 28.159 -12.745 278.703 1.00 36.30 3 GLU E O 1
ATOM 6966 N N . ASP E 1 4 ? 27.374 -14.835 278.911 1.00 35.27 4 ASP E N 1
ATOM 6967 C CA . ASP E 1 4 ? 28.603 -15.404 278.371 1.00 35.12 4 ASP E CA 1
ATOM 6968 C C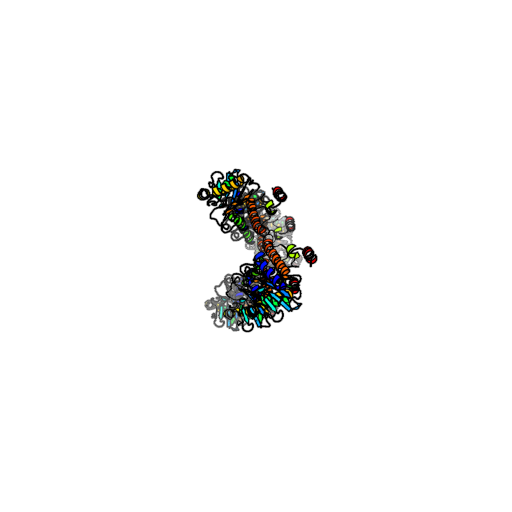 . ASP E 1 4 ? 28.806 -15.017 276.910 1.00 34.62 4 ASP E C 1
ATOM 6969 O O . ASP E 1 4 ? 29.930 -14.732 276.486 1.00 34.55 4 ASP E O 1
ATOM 6974 N N . LEU E 1 5 ? 27.718 -15.014 276.146 1.00 32.92 5 LEU E N 1
ATOM 6975 C CA . LEU E 1 5 ? 27.777 -14.662 274.736 1.00 32.09 5 LEU E CA 1
ATOM 6976 C C . LEU E 1 5 ? 28.163 -13.192 274.587 1.00 31.99 5 LEU E C 1
ATOM 6977 O O . LEU E 1 5 ? 29.012 -12.842 273.762 1.00 30.86 5 LEU E O 1
ATOM 6982 N N . LYS E 1 6 ? 27.529 -12.336 275.388 1.00 31.68 6 LYS E N 1
ATOM 6983 C CA . LYS E 1 6 ? 27.815 -10.905 275.359 1.00 31.11 6 LYS E CA 1
ATOM 6984 C C . LYS E 1 6 ? 29.297 -10.695 275.641 1.00 31.08 6 LYS E C 1
ATOM 6985 O O . LYS E 1 6 ? 29.941 -9.829 275.049 1.00 30.21 6 LYS E O 1
ATOM 6991 N N . ARG E 1 7 ? 29.827 -11.508 276.548 1.00 31.81 7 ARG E N 1
ATOM 6992 C CA . ARG E 1 7 ? 31.232 -11.447 276.930 1.00 32.23 7 ARG E CA 1
ATOM 6993 C C . ARG E 1 7 ? 32.098 -11.748 275.710 1.00 31.76 7 ARG E C 1
ATOM 6994 O O . ARG E 1 7 ? 33.100 -11.078 275.462 1.00 30.85 7 ARG E O 1
ATOM 7002 N N . GLN E 1 8 ? 31.702 -12.772 274.959 1.00 30.95 8 GLN E N 1
ATOM 7003 C CA . GLN E 1 8 ? 32.437 -13.192 273.770 1.00 30.18 8 GLN E CA 1
ATOM 7004 C C . GLN E 1 8 ? 32.383 -12.169 272.650 1.00 28.89 8 GLN E C 1
ATOM 7005 O O . GLN E 1 8 ? 33.388 -11.917 271.985 1.00 28.57 8 GLN E O 1
ATOM 7011 N N . VAL E 1 9 ? 31.207 -11.592 272.433 1.00 27.44 9 VAL E N 1
ATOM 7012 C CA . VAL E 1 9 ? 31.049 -10.605 271.378 1.00 26.90 9 VAL E CA 1
ATOM 7013 C C . VAL E 1 9 ? 31.817 -9.336 271.735 1.00 27.23 9 VAL E C 1
ATOM 7014 O O . VAL E 1 9 ? 32.421 -8.703 270.869 1.00 26.50 9 VAL E O 1
ATOM 7018 N N . LEU E 1 10 ? 31.796 -8.971 273.014 1.00 26.70 10 LEU E N 1
ATOM 7019 C CA . LEU E 1 10 ? 32.511 -7.790 273.473 1.00 27.07 10 LEU E CA 1
ATOM 7020 C C . LEU E 1 10 ? 33.992 -7.971 273.146 1.00 27.44 10 LEU E C 1
ATOM 7021 O O . LEU E 1 10 ? 34.591 -7.137 272.463 1.00 25.65 10 LEU E O 1
ATOM 7026 N N . GLU E 1 11 ? 34.571 -9.073 273.622 1.00 27.87 11 GLU E N 1
ATOM 7027 C CA . GLU E 1 11 ? 35.982 -9.364 273.377 1.00 29.16 11 GLU E CA 1
ATOM 7028 C C . GLU E 1 11 ? 36.311 -9.336 271.890 1.00 28.15 11 GLU E C 1
ATOM 7029 O O . GLU E 1 11 ? 37.306 -8.740 271.482 1.00 28.74 11 GLU E O 1
ATOM 7035 N N . ALA E 1 12 ? 35.478 -9.985 271.083 1.00 26.97 12 ALA E N 1
ATOM 7036 C CA . ALA E 1 12 ? 35.693 -10.025 269.639 1.00 25.84 12 ALA E CA 1
ATOM 7037 C C . ALA E 1 12 ? 35.733 -8.606 269.079 1.00 25.39 12 ALA E C 1
ATOM 7038 O O . ALA E 1 12 ? 36.613 -8.265 268.288 1.00 25.17 12 ALA E O 1
ATOM 7040 N N . ASN E 1 13 ? 34.776 -7.784 269.491 1.00 24.79 13 ASN E N 1
ATOM 7041 C CA . ASN E 1 13 ? 34.719 -6.402 269.033 1.00 25.22 13 ASN E CA 1
ATOM 7042 C C . ASN E 1 13 ? 35.961 -5.626 269.461 1.00 25.73 13 ASN E C 1
ATOM 7043 O O . ASN E 1 13 ? 36.547 -4.892 268.662 1.00 26.16 13 ASN E O 1
ATOM 7048 N N . LEU E 1 14 ? 36.373 -5.798 270.713 1.00 26.21 14 LEU E N 1
ATOM 7049 C CA . LEU E 1 14 ? 37.557 -5.109 271.215 1.00 26.22 14 LEU E CA 1
ATOM 7050 C C . LEU E 1 14 ? 38.798 -5.567 270.457 1.00 25.73 14 LEU E C 1
ATOM 7051 O O . LEU E 1 14 ? 39.777 -4.835 270.350 1.00 25.96 14 LEU E O 1
ATOM 7056 N N . ALA E 1 15 ? 38.746 -6.783 269.924 1.00 25.75 15 ALA E N 1
ATOM 7057 C CA . ALA E 1 15 ? 39.866 -7.337 269.170 1.00 24.78 15 ALA E CA 1
ATOM 7058 C C . ALA E 1 15 ? 40.062 -6.640 267.820 1.00 24.56 15 ALA E C 1
ATOM 7059 O O . ALA E 1 15 ? 41.173 -6.599 267.291 1.00 24.84 15 ALA E O 1
ATOM 7061 N N . LEU E 1 16 ? 38.985 -6.088 267.271 1.00 23.55 16 LEU E N 1
ATOM 7062 C CA . LEU E 1 16 ? 39.044 -5.403 265.983 1.00 23.94 16 LEU E CA 1
ATOM 7063 C C . LEU E 1 16 ? 40.128 -4.327 265.923 1.00 24.49 16 LEU E C 1
ATOM 7064 O O . LEU E 1 16 ? 41.018 -4.388 265.075 1.00 24.45 16 LEU E O 1
ATOM 7069 N N . PRO E 1 17 ? 40.073 -3.326 266.818 1.00 25.34 17 PRO E N 1
ATOM 7070 C CA . PRO E 1 17 ? 41.106 -2.286 266.780 1.00 25.29 17 PRO E CA 1
ATOM 7071 C C . PRO E 1 17 ? 42.493 -2.815 267.154 1.00 25.68 17 PRO E C 1
ATOM 7072 O O . PRO E 1 17 ? 43.503 -2.294 266.693 1.00 24.49 17 PRO E O 1
ATOM 7076 N N . LYS E 1 18 ? 42.533 -3.857 267.979 1.00 27.24 18 LYS E N 1
ATOM 7077 C CA . LYS E 1 18 ? 43.800 -4.449 268.404 1.00 28.28 18 LYS E CA 1
ATOM 7078 C C . LYS E 1 18 ? 44.552 -5.057 267.232 1.00 28.10 18 LYS E C 1
ATOM 7079 O O . LYS E 1 18 ? 45.779 -5.078 267.222 1.00 28.29 18 LYS E O 1
ATOM 7085 N N . HIS E 1 19 ? 43.819 -5.563 266.247 1.00 27.93 19 HIS E N 1
ATOM 7086 C CA . HIS E 1 19 ? 44.455 -6.153 265.074 1.00 27.11 19 HIS E CA 1
ATOM 7087 C C . HIS E 1 19 ? 44.459 -5.204 263.886 1.00 26.15 19 HIS E C 1
ATOM 7088 O O . HIS E 1 19 ? 44.569 -5.630 262.739 1.00 25.43 19 HIS E O 1
ATOM 7095 N N . ASN E 1 20 ? 44.337 -3.915 264.181 1.00 26.23 20 ASN E N 1
ATOM 7096 C CA . ASN E 1 20 ? 44.352 -2.873 263.165 1.00 25.97 20 ASN E CA 1
ATOM 7097 C C . ASN E 1 20 ? 43.391 -3.111 262.009 1.00 25.70 20 ASN E C 1
ATOM 7098 O O . ASN E 1 20 ? 43.672 -2.720 260.878 1.00 24.54 20 ASN E O 1
ATOM 7103 N N . LEU E 1 21 ? 42.257 -3.744 262.290 1.00 24.75 21 LEU E N 1
ATOM 7104 C CA . LEU E 1 21 ? 41.267 -4.003 261.251 1.00 24.89 21 LEU E CA 1
ATOM 7105 C C . LEU E 1 21 ? 40.288 -2.847 261.149 1.00 24.81 21 LEU E C 1
ATOM 7106 O O . LEU E 1 21 ? 39.490 -2.784 260.213 1.00 25.65 21 LEU E O 1
ATOM 7111 N N . VAL E 1 22 ? 40.352 -1.932 262.111 1.00 23.75 22 VAL E N 1
ATOM 7112 C CA . VAL E 1 22 ? 39.420 -0.818 262.135 1.00 24.56 22 VAL E CA 1
ATOM 7113 C C . VAL E 1 22 ? 40.000 0.507 262.639 1.00 25.47 22 VAL E C 1
ATOM 7114 O O . VAL E 1 22 ? 41.071 0.549 263.249 1.00 25.06 22 VAL E O 1
ATOM 7118 N N . THR E 1 23 ? 39.262 1.581 262.372 1.00 26.12 23 THR E N 1
ATOM 7119 C CA . THR E 1 23 ? 39.614 2.934 262.783 1.00 27.15 23 THR E CA 1
ATOM 7120 C C . THR E 1 23 ? 38.364 3.532 263.444 1.00 26.91 23 THR E C 1
ATOM 7121 O O . THR E 1 23 ? 37.250 3.071 263.186 1.00 27.84 23 THR E O 1
ATOM 7125 N N . LEU E 1 24 ? 38.544 4.553 264.279 1.00 25.42 24 LEU E N 1
ATOM 7126 C CA . LEU E 1 24 ? 37.423 5.194 264.965 1.00 25.19 24 LEU E CA 1
ATOM 7127 C C . LEU E 1 24 ? 36.439 4.155 265.516 1.00 25.13 24 LEU E C 1
ATOM 7128 O O . LEU E 1 24 ? 36.830 3.296 266.308 1.00 23.76 24 LEU E O 1
ATOM 7133 N N . THR E 1 25 ? 35.174 4.223 265.101 1.00 24.39 25 THR E N 1
ATOM 7134 C CA . THR E 1 25 ? 34.176 3.269 265.582 1.00 24.92 25 THR E CA 1
ATOM 7135 C C . THR E 1 25 ? 33.670 2.345 264.485 1.00 24.56 25 THR E C 1
ATOM 7136 O O . THR E 1 25 ? 32.626 1.707 264.640 1.00 24.30 25 THR E O 1
ATOM 7140 N N . TRP E 1 26 ? 34.401 2.266 263.379 1.00 23.54 26 TRP E N 1
ATOM 7141 C CA . TRP E 1 26 ? 33.989 1.399 262.278 1.00 23.21 26 TRP E CA 1
ATOM 7142 C C . TRP E 1 26 ? 34.058 -0.072 262.687 1.00 22.44 26 TRP E C 1
ATOM 7143 O O . TRP E 1 26 ? 34.674 -0.422 263.692 1.00 22.39 26 TRP E O 1
ATOM 7154 N N . GLY E 1 27 ? 33.411 -0.930 261.909 1.00 22.64 27 GLY E N 1
ATOM 7155 C CA . GLY E 1 27 ? 33.437 -2.354 262.196 1.00 23.14 27 GLY E CA 1
ATOM 7156 C C . GLY E 1 27 ? 32.482 -2.845 263.268 1.00 22.65 27 GLY E C 1
ATOM 7157 O O . GLY E 1 27 ? 31.941 -2.060 264.038 1.00 22.05 27 GLY E O 1
ATOM 7158 N N . ASN E 1 28 ? 32.278 -4.159 263.302 1.00 22.49 28 ASN E N 1
ATOM 7159 C CA . ASN E 1 28 ? 31.403 -4.786 264.279 1.00 23.52 28 ASN E CA 1
ATOM 7160 C C . ASN E 1 28 ? 31.455 -6.307 264.193 1.00 24.50 28 ASN E C 1
ATOM 7161 O O . ASN E 1 28 ? 31.772 -6.879 263.143 1.00 23.93 28 ASN E O 1
ATOM 7166 N N . VAL E 1 29 ? 31.159 -6.956 265.314 1.00 24.09 29 VAL E N 1
ATOM 7167 C CA . VAL E 1 29 ? 31.159 -8.411 265.390 1.00 23.53 29 VAL E CA 1
ATOM 7168 C C . VAL E 1 29 ? 29.876 -8.876 266.072 1.00 23.79 29 VAL E C 1
ATOM 7169 O O . VAL E 1 29 ? 29.349 -8.193 266.955 1.00 23.21 29 VAL E O 1
ATOM 7173 N N . SER E 1 30 ? 29.380 -10.036 265.652 1.00 23.78 30 SER E N 1
ATOM 7174 C CA . SER E 1 30 ? 28.173 -10.616 266.226 1.00 23.84 30 SER E CA 1
ATOM 7175 C C . SER E 1 30 ? 28.351 -12.120 266.363 1.00 24.82 30 SER E C 1
ATOM 7176 O O . SER E 1 30 ? 29.188 -12.725 265.686 1.00 25.10 30 SER E O 1
ATOM 7179 N N . ALA E 1 31 ? 27.561 -12.716 267.248 1.00 25.06 31 ALA E N 1
ATOM 7180 C CA . ALA E 1 31 ? 27.594 -14.155 267.474 1.00 25.48 31 ALA E CA 1
ATOM 7181 C C . ALA E 1 31 ? 26.143 -14.581 267.608 1.00 25.68 31 ALA E C 1
ATOM 7182 O O . ALA E 1 31 ? 25.338 -13.869 268.202 1.00 24.88 31 ALA E O 1
ATOM 7184 N N . VAL E 1 32 ? 25.805 -15.735 267.049 1.00 27.06 32 VAL E N 1
ATOM 7185 C CA . VAL E 1 32 ? 24.430 -16.206 267.090 1.00 28.57 32 VAL E CA 1
ATOM 7186 C C . VAL E 1 32 ? 24.213 -17.411 267.993 1.00 29.87 32 VAL E C 1
ATOM 7187 O O . VAL E 1 32 ? 25.141 -18.155 268.303 1.00 29.66 32 VAL E O 1
ATOM 7191 N N . ASP E 1 33 ? 22.963 -17.578 268.407 1.00 31.87 33 ASP E N 1
ATOM 7192 C CA . ASP E 1 33 ? 22.535 -18.697 269.233 1.00 33.18 33 ASP E CA 1
ATOM 7193 C C . ASP E 1 33 ? 21.201 -19.111 268.629 1.00 33.49 33 ASP E C 1
ATOM 7194 O O . ASP E 1 33 ? 20.153 -18.588 269.009 1.00 33.73 33 ASP E O 1
ATOM 7199 N N . ARG E 1 34 ? 21.252 -20.027 267.665 1.00 33.79 34 ARG E N 1
ATOM 7200 C CA . ARG E 1 34 ? 20.051 -20.506 266.994 1.00 34.21 34 ARG E CA 1
ATOM 7201 C C . ARG E 1 34 ? 18.986 -20.970 267.985 1.00 34.06 34 ARG E C 1
ATOM 7202 O O . ARG E 1 34 ? 17.844 -20.530 267.908 1.00 33.37 34 ARG E O 1
ATOM 7210 N N . GLU E 1 35 ? 19.355 -21.856 268.908 1.00 34.71 35 GLU E N 1
ATOM 7211 C CA . GLU E 1 35 ? 18.402 -22.351 269.903 1.00 35.89 35 GLU E CA 1
ATOM 7212 C C . GLU E 1 35 ? 17.605 -21.204 270.521 1.00 36.48 35 GLU E C 1
ATOM 7213 O O . GLU E 1 35 ? 16.397 -21.308 270.702 1.00 36.68 35 GLU E O 1
ATOM 7219 N N . ARG E 1 36 ? 18.283 -20.105 270.836 1.00 37.21 36 ARG E N 1
ATOM 7220 C CA . ARG E 1 36 ? 17.617 -18.948 271.424 1.00 37.63 36 ARG E CA 1
ATOM 7221 C C . ARG E 1 36 ? 16.878 -18.175 270.340 1.00 37.85 36 ARG E C 1
ATOM 7222 O O . ARG E 1 36 ? 15.970 -17.395 270.626 1.00 38.41 36 ARG E O 1
ATOM 7230 N N . GLY E 1 37 ? 17.263 -18.402 269.089 1.00 37.13 37 GLY E N 1
ATOM 7231 C CA . GLY E 1 37 ? 16.625 -17.693 267.997 1.00 36.94 37 GLY E CA 1
ATOM 7232 C C . GLY E 1 37 ? 17.000 -16.230 268.107 1.00 36.60 37 GLY E C 1
ATOM 7233 O O . GLY E 1 37 ? 16.191 -15.338 267.840 1.00 36.53 37 GLY E O 1
ATOM 7234 N N . VAL E 1 38 ? 18.250 -15.995 268.494 1.00 35.50 38 VAL E N 1
ATOM 7235 C CA . VAL E 1 38 ? 18.762 -14.647 268.675 1.00 34.82 38 VAL E CA 1
ATOM 7236 C C . VAL E 1 38 ? 20.276 -14.561 268.470 1.00 33.74 38 VAL E C 1
ATOM 7237 O O . VAL E 1 38 ? 20.984 -15.562 268.583 1.00 34.11 38 VAL E O 1
ATOM 7241 N N . PHE E 1 39 ? 20.760 -13.363 268.148 1.00 31.95 39 PHE E N 1
ATOM 7242 C CA . PHE E 1 39 ? 22.192 -13.131 268.002 1.00 30.24 39 PHE E CA 1
ATOM 7243 C C . PHE E 1 39 ? 22.568 -11.855 268.761 1.00 29.27 39 PHE E C 1
ATOM 7244 O O . PHE E 1 39 ? 21.758 -10.940 268.906 1.00 28.79 39 PHE E O 1
ATOM 7252 N N . VAL E 1 40 ? 23.797 -11.819 269.263 1.00 28.50 40 VAL E N 1
ATOM 7253 C CA . VAL E 1 40 ? 24.295 -10.678 270.017 1.00 27.41 40 VAL E CA 1
ATOM 7254 C C . VAL E 1 40 ? 25.234 -9.859 269.130 1.00 27.33 40 VAL E C 1
ATOM 7255 O O . VAL E 1 40 ? 26.133 -10.411 268.493 1.00 27.31 40 VAL E O 1
ATOM 7259 N N . ILE E 1 41 ? 25.035 -8.546 269.095 1.00 26.07 41 ILE E N 1
ATOM 7260 C CA . ILE E 1 41 ? 25.860 -7.697 268.243 1.00 26.20 41 ILE E CA 1
ATOM 7261 C C . ILE E 1 41 ? 26.359 -6.417 268.918 1.00 25.88 41 ILE E C 1
ATOM 7262 O O . ILE E 1 41 ? 25.836 -5.993 269.946 1.00 26.04 41 ILE E O 1
ATOM 7267 N N . LYS E 1 42 ? 27.389 -5.821 268.328 1.00 25.62 42 LYS E N 1
ATOM 7268 C CA . LYS E 1 42 ? 27.969 -4.581 268.832 1.00 25.68 42 LYS E CA 1
ATOM 7269 C C . LYS E 1 42 ? 26.965 -3.433 268.713 1.00 24.97 42 LYS E C 1
ATOM 7270 O O . LYS E 1 42 ? 26.199 -3.362 267.754 1.00 24.01 42 LYS E O 1
ATOM 7276 N N . PRO E 1 43 ? 26.948 -2.526 269.698 1.00 25.64 43 PRO E N 1
ATOM 7277 C CA . PRO E 1 43 ? 26.020 -1.396 269.645 1.00 27.35 43 PRO E CA 1
ATOM 7278 C C . PRO E 1 43 ? 26.611 -0.316 268.750 1.00 29.18 43 PRO E C 1
ATOM 7279 O O . PRO E 1 43 ? 27.806 -0.335 268.446 1.00 28.82 43 PRO E O 1
ATOM 7283 N N . SER E 1 44 ? 25.777 0.626 268.333 1.00 31.06 44 SER E N 1
ATOM 7284 C CA . SER E 1 44 ? 26.245 1.713 267.493 1.00 32.57 44 SER E CA 1
ATOM 7285 C C . SER E 1 44 ? 26.457 2.930 268.380 1.00 33.01 44 SER E C 1
ATOM 7286 O O . SER E 1 44 ? 25.706 3.146 269.328 1.00 33.88 44 SER E O 1
ATOM 7289 N N . GLY E 1 45 ? 27.492 3.710 268.084 1.00 33.67 45 GLY E N 1
ATOM 7290 C CA . GLY E 1 45 ? 27.765 4.910 268.857 1.00 33.67 45 GLY E CA 1
ATOM 7291 C C . GLY E 1 45 ? 28.449 4.709 270.196 1.00 33.69 45 GLY E C 1
ATOM 7292 O O . GLY E 1 45 ? 28.196 5.462 271.137 1.00 35.22 45 GLY E O 1
ATOM 7293 N N . VAL E 1 46 ? 29.316 3.706 270.288 1.00 32.23 46 VAL E N 1
ATOM 7294 C CA . VAL E 1 46 ? 30.036 3.426 271.525 1.00 30.47 46 VAL E CA 1
ATOM 7295 C C . VAL E 1 46 ? 31.499 3.164 271.205 1.00 30.11 46 VAL E C 1
ATOM 7296 O O . VAL E 1 46 ? 31.812 2.249 270.446 1.00 29.28 46 VAL E O 1
ATOM 7300 N N . ASP E 1 47 ? 32.393 3.960 271.785 1.00 29.93 47 ASP E N 1
ATOM 7301 C CA . ASP E 1 47 ? 33.819 3.789 271.537 1.00 30.33 47 ASP E CA 1
ATOM 7302 C C . ASP E 1 47 ? 34.311 2.471 272.104 1.00 30.26 47 ASP E C 1
ATOM 7303 O O . ASP E 1 47 ? 33.857 2.031 273.159 1.00 30.59 47 ASP E O 1
ATOM 7308 N N . TYR E 1 48 ? 35.247 1.849 271.397 1.00 29.58 48 TYR E N 1
ATOM 7309 C CA . TYR E 1 48 ? 35.815 0.579 271.828 1.00 29.95 48 TYR E CA 1
ATOM 7310 C C . TYR E 1 48 ? 36.454 0.667 273.214 1.00 30.54 48 TYR E C 1
ATOM 7311 O O . TYR E 1 48 ? 36.418 -0.294 273.983 1.00 29.75 48 TYR E O 1
ATOM 7320 N N . SER E 1 49 ? 37.033 1.822 273.530 1.00 31.16 49 SER E N 1
ATOM 7321 C CA . SER E 1 49 ? 37.700 2.017 274.815 1.00 31.61 49 SER E CA 1
ATOM 7322 C C . SER E 1 49 ? 36.746 2.159 275.998 1.00 32.07 49 SER E C 1
ATOM 7323 O O . SER E 1 49 ? 37.161 2.054 277.149 1.00 32.14 49 SER E O 1
ATOM 7326 N N . ILE E 1 50 ? 35.472 2.390 275.707 1.00 33.00 50 ILE E N 1
ATOM 7327 C CA . ILE E 1 50 ? 34.457 2.561 276.743 1.00 34.12 50 ILE E CA 1
ATOM 7328 C C . ILE E 1 50 ? 33.467 1.392 276.809 1.00 33.56 50 ILE E C 1
ATOM 7329 O O . ILE E 1 50 ? 32.784 1.187 277.819 1.00 33.59 50 ILE E O 1
ATOM 7334 N N . MET E 1 51 ? 33.411 0.631 275.723 1.00 32.08 51 MET E N 1
ATOM 7335 C CA . MET E 1 51 ? 32.506 -0.509 275.567 1.00 31.01 51 MET E CA 1
ATOM 7336 C C . MET E 1 51 ? 32.605 -1.596 276.649 1.00 30.26 51 MET E C 1
ATOM 7337 O O . MET E 1 51 ? 33.699 -1.997 277.043 1.00 29.49 51 MET E O 1
ATOM 7342 N N . THR E 1 52 ? 31.452 -2.071 277.117 1.00 30.24 52 THR E N 1
ATOM 7343 C CA . THR E 1 52 ? 31.404 -3.125 278.128 1.00 30.58 52 THR E CA 1
ATOM 7344 C C . THR E 1 52 ? 30.384 -4.184 277.730 1.00 31.12 52 THR E C 1
ATOM 7345 O O . THR E 1 52 ? 29.522 -3.941 276.883 1.00 31.40 52 THR E O 1
ATOM 7349 N N . ALA E 1 53 ? 30.479 -5.354 278.354 1.00 31.07 53 ALA E N 1
ATOM 7350 C CA . ALA E 1 53 ? 29.575 -6.460 278.058 1.00 31.90 53 ALA E CA 1
ATOM 7351 C C . ALA E 1 53 ? 28.110 -6.057 277.974 1.00 32.22 53 ALA E C 1
ATOM 7352 O O . ALA E 1 53 ? 27.402 -6.489 277.067 1.00 31.96 53 ALA E O 1
ATOM 7354 N N . ASP E 1 54 ? 27.657 -5.235 278.915 1.00 33.54 54 ASP E N 1
ATOM 7355 C CA . ASP E 1 54 ? 26.262 -4.803 278.940 1.00 35.00 54 ASP E CA 1
ATOM 7356 C C . ASP E 1 54 ? 25.848 -3.896 277.796 1.00 34.78 54 ASP E C 1
ATOM 7357 O O . ASP E 1 54 ? 24.667 -3.569 277.656 1.00 35.65 54 ASP E O 1
ATOM 7362 N N . ASP E 1 55 ? 26.814 -3.476 276.989 1.00 33.45 55 ASP E N 1
ATOM 7363 C CA . ASP E 1 55 ? 26.525 -2.610 275.853 1.00 32.53 55 ASP E CA 1
ATOM 7364 C C . ASP E 1 55 ? 26.098 -3.441 274.650 1.00 31.61 55 ASP E C 1
ATOM 7365 O O . ASP E 1 55 ? 25.466 -2.928 273.730 1.00 31.06 55 ASP E O 1
ATOM 7370 N N . MET E 1 56 ? 26.453 -4.724 274.662 1.00 31.43 56 MET E N 1
ATOM 7371 C CA . MET E 1 56 ? 26.100 -5.624 273.567 1.00 30.90 56 MET E CA 1
ATOM 7372 C C . MET E 1 56 ? 24.579 -5.691 273.447 1.00 30.44 56 MET E C 1
ATOM 7373 O O . MET E 1 56 ? 23.879 -5.728 274.459 1.00 30.32 56 MET E O 1
ATOM 7378 N N . VAL E 1 57 ? 24.075 -5.697 272.214 1.00 29.58 57 VAL E N 1
ATOM 7379 C CA . VAL E 1 57 ? 22.635 -5.750 271.970 1.00 29.29 57 VAL E CA 1
ATOM 7380 C C . VAL E 1 57 ? 22.185 -7.143 271.539 1.00 29.67 57 VAL E C 1
ATOM 7381 O O . VAL E 1 57 ? 22.846 -7.804 270.735 1.00 30.24 57 VAL E O 1
ATOM 7385 N N . VAL E 1 58 ? 21.056 -7.579 272.086 1.00 29.66 58 VAL E N 1
ATOM 7386 C CA . VAL E 1 58 ? 20.484 -8.884 271.772 1.00 29.96 58 VAL E CA 1
ATOM 7387 C C . VAL E 1 58 ? 19.368 -8.662 270.752 1.00 30.57 58 VAL E C 1
ATOM 7388 O O . VAL E 1 58 ? 18.429 -7.904 271.002 1.00 30.83 58 VAL E O 1
ATOM 7392 N N . VAL E 1 59 ? 19.473 -9.317 269.602 1.00 31.03 59 VAL E N 1
ATOM 7393 C CA . VAL E 1 59 ? 18.485 -9.152 268.542 1.00 32.23 59 VAL E CA 1
ATOM 7394 C C . VAL E 1 59 ? 17.876 -10.492 268.149 1.00 33.34 59 VAL E C 1
ATOM 7395 O O . VAL E 1 59 ? 18.562 -11.516 268.141 1.00 33.94 59 VAL E O 1
ATOM 7399 N N . SER E 1 60 ? 16.586 -10.486 267.832 1.00 34.75 60 SER E N 1
ATOM 7400 C CA . SER E 1 60 ? 15.902 -11.716 267.441 1.00 35.54 60 SER E CA 1
ATOM 7401 C C . SER E 1 60 ? 16.128 -11.975 265.958 1.00 35.96 60 SER E C 1
ATOM 7402 O O . SER E 1 60 ? 15.959 -11.083 265.125 1.00 36.24 60 SER E O 1
ATOM 7405 N N . ILE E 1 61 ? 16.510 -13.202 265.631 1.00 36.47 61 ILE E N 1
ATOM 7406 C CA . ILE E 1 61 ? 16.770 -13.569 264.248 1.00 37.96 61 ILE E CA 1
ATOM 7407 C C . ILE E 1 61 ? 15.561 -13.370 263.343 1.00 38.47 61 ILE E C 1
ATOM 7408 O O . ILE E 1 61 ? 15.692 -12.904 262.215 1.00 38.36 61 ILE E O 1
ATOM 7413 N N . GLU E 1 62 ? 14.384 -13.715 263.847 1.00 39.61 62 GLU E N 1
ATOM 7414 C CA . GLU E 1 62 ? 13.163 -13.610 263.064 1.00 40.88 62 GLU E CA 1
ATOM 7415 C C . GLU E 1 62 ? 12.641 -12.209 262.785 1.00 40.95 62 GLU E C 1
ATOM 7416 O O . GLU E 1 62 ? 12.477 -11.821 261.627 1.00 41.47 62 GLU E O 1
ATOM 7422 N N . THR E 1 63 ? 12.370 -11.452 263.840 1.00 40.89 63 THR E N 1
ATOM 7423 C CA . THR E 1 63 ? 11.827 -10.109 263.679 1.00 40.92 63 THR E CA 1
ATOM 7424 C C . THR E 1 63 ? 12.887 -9.041 263.473 1.00 41.18 63 THR E C 1
ATOM 7425 O O . THR E 1 63 ? 12.608 -7.980 262.917 1.00 41.20 63 THR E O 1
ATOM 7429 N N . GLY E 1 64 ? 14.103 -9.315 263.924 1.00 40.83 64 GLY E N 1
ATOM 7430 C CA . GLY E 1 64 ? 15.157 -8.334 263.780 1.00 41.27 64 GLY E CA 1
ATOM 7431 C C . GLY E 1 64 ? 14.942 -7.196 264.756 1.00 41.32 64 GLY E C 1
ATOM 7432 O O . GLY E 1 64 ? 15.375 -6.069 264.518 1.00 41.33 64 GLY E O 1
ATOM 7433 N N . GLU E 1 65 ? 14.259 -7.488 265.858 1.00 41.62 65 GLU E N 1
ATOM 7434 C CA . GLU E 1 65 ? 13.993 -6.478 266.874 1.00 41.83 65 GLU E CA 1
ATOM 7435 C C . GLU E 1 65 ? 14.808 -6.777 268.128 1.00 40.81 65 GLU E C 1
ATOM 7436 O O . GLU E 1 65 ? 15.074 -7.937 268.448 1.00 39.94 65 GLU E O 1
ATOM 7442 N N . VAL E 1 66 ? 15.206 -5.722 268.830 1.00 39.87 66 VAL E N 1
ATOM 7443 C CA . VAL E 1 66 ? 16.003 -5.869 270.038 1.00 40.03 66 VAL E CA 1
ATOM 7444 C C . VAL E 1 66 ? 15.229 -6.566 271.152 1.00 39.85 66 VAL E C 1
ATOM 7445 O O . VAL E 1 66 ? 14.138 -6.144 271.532 1.00 40.03 66 VAL E O 1
ATOM 7449 N N . VAL E 1 67 ? 15.806 -7.645 271.665 1.00 39.97 67 VAL E N 1
ATOM 7450 C CA . VAL E 1 67 ? 15.196 -8.413 272.742 1.00 39.55 67 VAL E CA 1
ATOM 7451 C C . VAL E 1 67 ? 15.732 -7.909 274.079 1.00 39.41 67 VAL E C 1
ATOM 7452 O O . VAL E 1 67 ? 15.078 -8.028 275.116 1.00 39.78 67 VAL E O 1
ATOM 7456 N N . GLU E 1 68 ? 16.929 -7.338 274.047 1.00 38.70 68 GLU E N 1
ATOM 7457 C CA . GLU E 1 68 ? 17.546 -6.820 275.256 1.00 38.44 68 GLU E CA 1
ATOM 7458 C C . GLU E 1 68 ? 18.734 -5.942 274.904 1.00 37.81 68 GLU E C 1
ATOM 7459 O O . GLU E 1 68 ? 19.503 -6.252 273.989 1.00 37.43 68 GLU E O 1
ATOM 7465 N N . GLY E 1 69 ? 18.876 -4.846 275.643 1.00 36.64 69 GLY E N 1
ATOM 7466 C CA . GLY E 1 69 ? 19.962 -3.915 275.406 1.00 35.74 69 GLY E CA 1
ATOM 7467 C C . GLY E 1 69 ? 19.421 -2.503 275.490 1.00 35.92 69 GLY E C 1
ATOM 7468 O O . GLY E 1 69 ? 18.334 -2.224 274.981 1.00 35.70 69 GLY E O 1
ATOM 7469 N N . ALA E 1 70 ? 20.169 -1.615 276.138 1.00 35.20 70 ALA E N 1
ATOM 7470 C CA . ALA E 1 70 ? 19.756 -0.225 276.291 1.00 35.45 70 ALA E CA 1
ATOM 7471 C C . ALA E 1 70 ? 20.241 0.599 275.107 1.00 35.88 70 ALA E C 1
ATOM 7472 O O . ALA E 1 70 ? 19.739 1.691 274.850 1.00 36.28 70 ALA E O 1
ATOM 7474 N N . LYS E 1 71 ? 21.220 0.066 274.386 1.00 35.62 71 LYS E N 1
ATOM 7475 C CA . LYS E 1 71 ? 21.786 0.755 273.237 1.00 35.46 71 LYS E CA 1
ATOM 7476 C C . LYS E 1 71 ? 21.257 0.243 271.910 1.00 35.36 71 LYS E C 1
ATOM 7477 O O . LYS E 1 71 ? 20.754 -0.876 271.815 1.00 35.66 71 LYS E O 1
ATOM 7483 N N . LYS E 1 72 ? 21.374 1.078 270.885 1.00 35.21 72 LYS E N 1
ATOM 7484 C CA . LYS E 1 72 ? 20.924 0.720 269.547 1.00 34.74 72 LYS E CA 1
ATOM 7485 C C . LYS E 1 72 ? 21.956 -0.181 268.874 1.00 33.33 72 LYS E C 1
ATOM 7486 O O . LYS E 1 72 ? 23.158 0.087 268.925 1.00 32.65 72 LYS E O 1
ATOM 7492 N N . PRO E 1 73 ? 21.495 -1.263 268.229 1.00 32.60 73 PRO E N 1
ATOM 7493 C CA . PRO E 1 73 ? 22.399 -2.193 267.553 1.00 31.75 73 PRO E CA 1
ATOM 7494 C C . PRO E 1 73 ? 23.085 -1.549 266.358 1.00 31.12 73 PRO E C 1
ATOM 7495 O O . PRO E 1 73 ? 22.580 -0.576 265.793 1.00 31.17 73 PRO E O 1
ATOM 7499 N N . SER E 1 74 ? 24.241 -2.089 265.987 1.00 30.13 74 SER E N 1
ATOM 7500 C CA . SER E 1 74 ? 24.993 -1.583 264.849 1.00 29.87 74 SER E CA 1
ATOM 7501 C C . SER E 1 74 ? 24.056 -1.391 263.666 1.00 29.20 74 SER E C 1
ATOM 7502 O O . SER E 1 74 ? 23.097 -2.140 263.501 1.00 29.54 74 SER E O 1
ATOM 7505 N N . SER E 1 75 ? 24.341 -0.392 262.840 1.00 28.94 75 SER E N 1
ATOM 7506 C CA . SER E 1 75 ? 23.516 -0.110 261.674 1.00 28.82 75 SER E CA 1
ATOM 7507 C C . SER E 1 75 ? 23.617 -1.222 260.633 1.00 29.12 75 SER E C 1
ATOM 7508 O O . SER E 1 75 ? 22.906 -1.205 259.627 1.00 29.41 75 SER E O 1
ATOM 7511 N N . ASP E 1 76 ? 24.503 -2.183 260.874 1.00 28.64 76 ASP E N 1
ATOM 7512 C CA . ASP E 1 76 ? 24.691 -3.308 259.961 1.00 29.13 76 ASP E CA 1
ATOM 7513 C C . ASP E 1 76 ? 23.946 -4.556 260.439 1.00 28.40 76 ASP E C 1
ATOM 7514 O O . ASP E 1 76 ? 24.049 -5.623 259.832 1.00 27.54 76 ASP E O 1
ATOM 7519 N N . THR E 1 77 ? 23.201 -4.419 261.530 1.00 28.19 77 THR E N 1
ATOM 7520 C CA . THR E 1 77 ? 22.460 -5.542 262.099 1.00 28.00 77 THR E CA 1
ATOM 7521 C C . THR E 1 77 ? 21.650 -6.331 261.060 1.00 27.41 77 THR E C 1
ATOM 7522 O O . THR E 1 77 ? 21.712 -7.555 261.020 1.00 26.77 77 THR E O 1
ATOM 7526 N N . PRO E 1 78 ? 20.890 -5.641 260.196 1.00 26.84 78 PRO E N 1
ATOM 7527 C CA . PRO E 1 78 ? 20.100 -6.352 259.186 1.00 26.42 78 PRO E CA 1
ATOM 7528 C C . PRO E 1 78 ? 20.925 -7.303 258.321 1.00 26.44 78 PRO E C 1
ATOM 7529 O O . PRO E 1 78 ? 20.467 -8.394 257.984 1.00 26.05 78 PRO E O 1
ATOM 7533 N N . THR E 1 79 ? 22.136 -6.887 257.957 1.00 25.77 79 THR E N 1
ATOM 7534 C CA . THR E 1 79 ? 23.001 -7.724 257.129 1.00 25.59 79 THR E CA 1
ATOM 7535 C C . THR E 1 79 ? 23.386 -8.982 257.890 1.00 25.22 79 THR E C 1
ATOM 7536 O O . THR E 1 79 ? 23.389 -10.087 257.334 1.00 24.99 79 THR E O 1
ATOM 7540 N N . HIS E 1 80 ? 23.722 -8.803 259.162 1.00 24.85 80 HIS E N 1
ATOM 7541 C CA . HIS E 1 80 ? 24.095 -9.917 260.023 1.00 25.39 80 HIS E CA 1
ATOM 7542 C C . HIS E 1 80 ? 22.928 -10.897 260.112 1.00 26.07 80 HIS E C 1
ATOM 7543 O O . HIS E 1 80 ? 23.116 -12.110 260.055 1.00 26.38 80 HIS E O 1
ATOM 7550 N N . ARG E 1 81 ? 21.723 -10.353 260.241 1.00 27.02 81 ARG E N 1
ATOM 7551 C CA . ARG E 1 81 ? 20.515 -11.162 260.349 1.00 28.56 81 ARG E CA 1
ATOM 7552 C C . ARG E 1 81 ? 20.295 -12.009 259.103 1.00 28.00 81 ARG E C 1
ATOM 7553 O O . ARG E 1 81 ? 20.094 -13.221 259.197 1.00 27.49 81 ARG E O 1
ATOM 7561 N N . LEU E 1 82 ? 20.325 -11.366 257.939 1.00 27.62 82 LEU E N 1
ATOM 7562 C CA . LEU E 1 82 ? 20.121 -12.073 256.685 1.00 27.69 82 LEU E CA 1
ATOM 7563 C C . LEU E 1 82 ? 21.108 -13.224 256.572 1.00 28.08 82 LEU E C 1
ATOM 7564 O O . LEU E 1 82 ? 20.722 -14.366 256.310 1.00 27.99 82 LEU E O 1
ATOM 7569 N N . LEU E 1 83 ? 22.385 -12.921 256.787 1.00 27.65 83 LEU E N 1
ATOM 7570 C CA . LEU E 1 83 ? 23.429 -13.928 256.698 1.00 26.54 83 LEU E CA 1
ATOM 7571 C C . LEU E 1 83 ? 23.189 -15.126 257.612 1.00 26.47 83 LEU E C 1
ATOM 7572 O O . LEU E 1 83 ? 23.357 -16.271 257.185 1.00 26.67 83 LEU E O 1
ATOM 7577 N N . TYR E 1 84 ? 22.798 -14.886 258.860 1.00 25.58 84 TYR E N 1
ATOM 7578 C CA . TYR E 1 84 ? 22.549 -16.010 259.757 1.00 25.82 84 TYR E CA 1
ATOM 7579 C C . TYR E 1 84 ? 21.411 -16.874 259.225 1.00 26.14 84 TYR E C 1
ATOM 7580 O O . TYR E 1 84 ? 21.447 -18.095 259.348 1.00 25.73 84 TYR E O 1
ATOM 7589 N N . GLN E 1 85 ? 20.403 -16.243 258.627 1.00 26.92 85 GLN E N 1
ATOM 7590 C CA . GLN E 1 85 ? 19.280 -16.992 258.081 1.00 27.65 85 GLN E CA 1
ATOM 7591 C C . GLN E 1 85 ? 19.726 -17.784 256.854 1.00 27.88 85 GLN E C 1
ATOM 7592 O O . GLN E 1 85 ? 19.439 -18.973 256.728 1.00 28.18 85 GLN E O 1
ATOM 7598 N N . ALA E 1 86 ? 20.444 -17.114 255.959 1.00 27.96 86 ALA E N 1
ATOM 7599 C CA . ALA E 1 86 ? 20.918 -17.722 254.720 1.00 27.03 86 ALA E CA 1
ATOM 7600 C C . ALA E 1 86 ? 21.979 -18.810 254.869 1.00 26.68 86 ALA E C 1
ATOM 7601 O O . ALA E 1 86 ? 21.937 -19.805 254.152 1.00 27.36 86 ALA E O 1
ATOM 7603 N N . PHE E 1 87 ? 22.937 -18.627 255.773 1.00 26.13 87 PHE E N 1
ATOM 7604 C CA . PHE E 1 87 ? 23.989 -19.631 255.954 1.00 28.01 87 PHE E CA 1
ATOM 7605 C C . PHE E 1 87 ? 23.900 -20.262 257.343 1.00 28.67 87 PHE E C 1
ATOM 7606 O O . PHE E 1 87 ? 24.457 -19.742 258.310 1.00 29.50 87 PHE E O 1
ATOM 7614 N N . PRO E 1 88 ? 23.207 -21.404 257.452 1.00 29.09 88 PRO E N 1
ATOM 7615 C CA . PRO E 1 88 ? 23.029 -22.120 258.718 1.00 28.79 88 PRO E CA 1
ATOM 7616 C C . PRO E 1 88 ? 24.332 -22.500 259.399 1.00 28.93 88 PRO E C 1
ATOM 7617 O O . PRO E 1 88 ? 24.381 -22.640 260.613 1.00 29.95 88 PRO E O 1
ATOM 7621 N N . SER E 1 89 ? 25.389 -22.663 258.613 1.00 29.55 89 SER E N 1
ATOM 7622 C CA . SER E 1 89 ? 26.685 -23.062 259.150 1.00 29.96 89 SER E CA 1
ATOM 7623 C C . SER E 1 89 ? 27.486 -21.987 259.876 1.00 29.50 89 SER E C 1
ATOM 7624 O O . SER E 1 89 ? 28.504 -22.302 260.495 1.00 30.00 89 SER E O 1
ATOM 7627 N N . ILE E 1 90 ? 27.061 -20.730 259.812 1.00 27.70 90 ILE E N 1
ATOM 7628 C CA . ILE E 1 90 ? 27.842 -19.691 260.481 1.00 27.44 90 ILE E CA 1
ATOM 7629 C C . ILE E 1 90 ? 27.414 -19.425 261.919 1.00 26.32 90 ILE E C 1
ATOM 7630 O O . ILE E 1 90 ? 26.228 -19.462 262.244 1.00 26.50 90 ILE E O 1
ATOM 7635 N N . GLY E 1 91 ? 28.393 -19.160 262.777 1.00 25.36 91 GLY E N 1
ATOM 7636 C CA . GLY E 1 91 ? 28.105 -18.885 264.173 1.00 23.94 91 GLY E CA 1
ATOM 7637 C C . GLY E 1 91 ? 28.502 -17.479 264.594 1.00 23.18 91 GLY E C 1
ATOM 7638 O O . GLY E 1 91 ? 28.047 -16.978 265.624 1.00 22.30 91 GLY E O 1
ATOM 7639 N N . GLY E 1 92 ? 29.350 -16.841 263.792 1.00 22.55 92 GLY E N 1
ATOM 7640 C CA . GLY E 1 92 ? 29.798 -15.490 264.088 1.00 21.82 92 GLY E CA 1
ATOM 7641 C C . GLY E 1 92 ? 30.032 -14.696 262.813 1.00 21.96 92 GLY E C 1
ATOM 7642 O O . GLY E 1 92 ? 30.426 -15.258 261.792 1.00 21.23 92 GLY E O 1
ATOM 7643 N N . ILE E 1 93 ? 29.787 -13.390 262.866 1.00 21.32 93 ILE E N 1
ATOM 7644 C CA . ILE E 1 93 ? 29.970 -12.526 261.701 1.00 20.55 93 ILE E CA 1
ATOM 7645 C C . ILE E 1 93 ? 30.773 -11.275 262.040 1.00 20.97 93 ILE E C 1
ATOM 7646 O O . ILE E 1 93 ? 30.536 -10.621 263.065 1.00 19.46 93 ILE E O 1
ATOM 7651 N N . VAL E 1 94 ? 31.730 -10.952 261.176 1.00 20.93 94 VAL E N 1
ATOM 7652 C CA . VAL E 1 94 ? 32.565 -9.775 261.365 1.00 22.32 94 VAL E CA 1
ATOM 7653 C C . VAL E 1 94 ? 32.532 -8.892 260.130 1.00 22.95 94 VAL E C 1
ATOM 7654 O O . VAL E 1 94 ? 32.659 -9.371 259.002 1.00 23.25 94 VAL E O 1
ATOM 7658 N N . HIS E 1 95 ? 32.344 -7.600 260.347 1.00 22.55 95 HIS E N 1
ATOM 7659 C CA . HIS E 1 95 ? 32.337 -6.659 259.251 1.00 22.96 95 HIS E CA 1
ATOM 7660 C C . HIS E 1 95 ? 33.231 -5.493 259.608 1.00 23.33 95 HIS E C 1
ATOM 7661 O O . HIS E 1 95 ? 33.076 -4.882 260.669 1.00 22.59 95 HIS E O 1
ATOM 7668 N N . THR E 1 96 ? 34.175 -5.196 258.721 1.00 24.14 96 THR E N 1
ATOM 7669 C CA . THR E 1 96 ? 35.097 -4.086 258.926 1.00 24.97 96 THR E CA 1
ATOM 7670 C C . THR E 1 96 ? 35.438 -3.438 257.599 1.00 24.99 96 THR E C 1
ATOM 7671 O O . THR E 1 96 ? 34.989 -3.869 256.534 1.00 24.07 96 THR E O 1
ATOM 7675 N N . HIS E 1 97 ? 36.249 -2.393 257.685 1.00 24.56 97 HIS E N 1
ATOM 7676 C CA . HIS E 1 97 ? 36.725 -1.692 256.511 1.00 24.60 97 HIS E CA 1
ATOM 7677 C C . HIS E 1 97 ? 38.234 -1.806 256.586 1.00 23.18 97 HIS E C 1
ATOM 7678 O O . HIS E 1 97 ? 38.946 -0.833 256.339 1.00 24.52 97 HIS E O 1
ATOM 7685 N N . SER E 1 98 ? 38.719 -2.991 256.957 1.00 21.04 98 SER E N 1
ATOM 7686 C CA . SER E 1 98 ? 40.156 -3.205 257.047 1.00 20.19 98 SER E CA 1
ATOM 7687 C C . SER E 1 98 ? 40.728 -2.741 255.709 1.00 18.97 98 SER E C 1
ATOM 7688 O O . SER E 1 98 ? 40.274 -3.152 254.643 1.00 16.60 98 SER E O 1
ATOM 7691 N N . ARG E 1 99 ? 41.713 -1.856 255.790 1.00 18.66 99 ARG E N 1
ATOM 7692 C CA . ARG E 1 99 ? 42.335 -1.251 254.621 1.00 19.03 99 ARG E CA 1
ATOM 7693 C C . ARG E 1 99 ? 42.578 -2.068 253.359 1.00 17.74 99 ARG E C 1
ATOM 7694 O O . ARG E 1 99 ? 42.136 -1.680 252.279 1.00 17.33 99 ARG E O 1
ATOM 7702 N N . HIS E 1 100 ? 43.256 -3.198 253.472 1.00 16.74 100 HIS E N 1
ATOM 7703 C CA . HIS E 1 100 ? 43.561 -3.952 252.274 1.00 16.97 100 HIS E CA 1
ATOM 7704 C C . HIS E 1 100 ? 42.433 -4.788 251.696 1.00 16.74 100 HIS E C 1
ATOM 7705 O O . HIS E 1 100 ? 42.308 -4.901 250.473 1.00 16.39 100 HIS E O 1
ATOM 7712 N N . ALA E 1 101 ? 41.589 -5.347 252.554 1.00 16.34 101 ALA E N 1
ATOM 7713 C CA . ALA E 1 101 ? 40.469 -6.126 252.052 1.00 16.25 101 ALA E CA 1
ATOM 7714 C C . ALA E 1 101 ? 39.519 -5.129 251.382 1.00 16.41 101 ALA E C 1
ATOM 7715 O O . ALA E 1 101 ? 38.893 -5.425 250.358 1.00 15.80 101 ALA E O 1
ATOM 7717 N N . THR E 1 102 ? 39.440 -3.932 251.958 1.00 15.98 102 THR E N 1
ATOM 7718 C CA . THR E 1 102 ? 38.571 -2.886 251.437 1.00 16.41 102 THR E CA 1
ATOM 7719 C C . THR E 1 102 ? 39.107 -2.312 250.123 1.00 16.40 102 THR E C 1
ATOM 7720 O O . THR E 1 102 ? 38.337 -1.884 249.265 1.00 15.68 102 THR E O 1
ATOM 7724 N N . ILE E 1 103 ? 40.426 -2.295 249.971 1.00 15.90 103 ILE E N 1
ATOM 7725 C CA . ILE E 1 103 ? 41.025 -1.800 248.740 1.00 15.70 103 ILE E CA 1
ATOM 7726 C C . ILE E 1 103 ? 40.549 -2.688 247.592 1.00 15.40 103 ILE E C 1
ATOM 7727 O O . ILE E 1 103 ? 40.205 -2.196 246.519 1.00 15.46 103 ILE E O 1
ATOM 7732 N N . TRP E 1 104 ? 40.516 -3.996 247.821 1.00 14.96 104 TRP E N 1
ATOM 7733 C CA . TRP E 1 104 ? 40.045 -4.920 246.793 1.00 15.72 104 TRP E CA 1
ATOM 7734 C C . TRP E 1 104 ? 38.557 -4.688 246.544 1.00 16.39 104 TRP E C 1
ATOM 7735 O O . TRP E 1 104 ? 38.101 -4.689 245.407 1.00 17.36 104 TRP E O 1
ATOM 7746 N N . ALA E 1 105 ? 37.805 -4.487 247.618 1.00 16.59 105 ALA E N 1
ATOM 7747 C CA . ALA E 1 105 ? 36.373 -4.260 247.500 1.00 17.13 105 ALA E CA 1
ATOM 7748 C C . ALA E 1 105 ? 36.102 -3.034 246.642 1.00 16.91 105 ALA E C 1
ATOM 7749 O O . ALA E 1 105 ? 35.240 -3.059 245.756 1.00 16.74 105 ALA E O 1
ATOM 7751 N N . GLN E 1 106 ? 36.844 -1.964 246.902 1.00 15.66 106 GLN E N 1
ATOM 7752 C CA . GLN E 1 106 ? 36.667 -0.733 246.151 1.00 15.54 106 GLN E CA 1
ATOM 7753 C C . GLN E 1 106 ? 37.052 -0.913 244.683 1.00 16.45 106 GLN E C 1
ATOM 7754 O O . GLN E 1 106 ? 36.420 -0.343 243.790 1.00 15.05 106 GLN E O 1
ATOM 7760 N N . ALA E 1 107 ? 38.080 -1.718 244.434 1.00 16.44 107 ALA E N 1
ATOM 7761 C CA . ALA E 1 107 ? 38.509 -1.987 243.066 1.00 17.55 107 ALA E CA 1
ATOM 7762 C C . ALA E 1 107 ? 37.480 -2.901 242.406 1.00 17.60 107 ALA E C 1
ATOM 7763 O O . ALA E 1 107 ? 37.517 -3.130 241.201 1.00 17.92 107 ALA E O 1
ATOM 7765 N N . GLY E 1 108 ? 36.56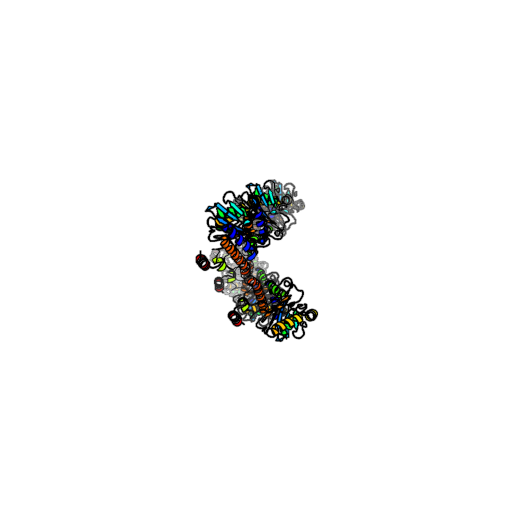1 -3.425 243.209 1.00 18.56 108 GLY E N 1
ATOM 7766 C CA . GLY E 1 108 ? 35.550 -4.324 242.682 1.00 17.51 108 GLY E CA 1
ATOM 7767 C C . GLY E 1 108 ? 36.165 -5.608 242.159 1.00 17.96 108 GLY E C 1
ATOM 7768 O O . GLY E 1 108 ? 35.670 -6.182 241.195 1.00 18.50 108 GLY E O 1
ATOM 7769 N N . GLN E 1 109 ? 37.234 -6.076 242.799 1.00 16.75 109 GLN E N 1
ATOM 7770 C CA . GLN E 1 109 ? 37.901 -7.297 242.354 1.00 17.21 109 GLN E CA 1
ATOM 7771 C C . GLN E 1 109 ? 37.959 -8.419 243.383 1.00 17.89 109 GLN E C 1
ATOM 7772 O O . GLN E 1 109 ? 38.077 -8.168 244.583 1.00 17.46 109 GLN E O 1
ATOM 7778 N N . SER E 1 110 ? 37.892 -9.659 242.900 1.00 18.45 110 SER E N 1
ATOM 7779 C CA . SER E 1 110 ? 37.959 -10.834 243.765 1.00 18.59 110 SER E CA 1
ATOM 7780 C C . SER E 1 110 ? 39.421 -11.179 244.034 1.00 19.53 110 SER E C 1
ATOM 7781 O O . SER E 1 110 ? 40.275 -10.991 243.165 1.00 20.82 110 SER E O 1
ATOM 7784 N N . ILE E 1 111 ? 39.704 -11.694 245.229 1.00 19.42 111 ILE E N 1
ATOM 7785 C CA . ILE E 1 111 ? 41.065 -12.053 245.617 1.00 18.84 111 ILE E CA 1
ATOM 7786 C C . ILE E 1 111 ? 41.411 -13.496 245.263 1.00 19.09 111 ILE E C 1
ATOM 7787 O O . ILE E 1 111 ? 40.936 -14.433 245.907 1.00 19.57 111 ILE E O 1
ATOM 7792 N N . PRO E 1 112 ? 42.252 -13.696 244.234 1.00 18.23 112 PRO E N 1
ATOM 7793 C CA . PRO E 1 112 ? 42.631 -15.057 243.837 1.00 18.54 112 PRO E CA 1
ATOM 7794 C C . PRO E 1 112 ? 43.525 -15.741 244.874 1.00 18.82 112 PRO E C 1
ATOM 7795 O O . PRO E 1 112 ? 44.251 -15.080 245.619 1.00 18.74 112 PRO E O 1
ATOM 7799 N N . ALA E 1 113 ? 43.461 -17.068 244.924 1.00 18.56 113 ALA E N 1
ATOM 7800 C CA . ALA E 1 113 ? 44.278 -17.829 245.860 1.00 18.52 113 ALA E CA 1
ATOM 7801 C C . ALA E 1 113 ? 45.654 -18.040 245.250 1.00 18.23 113 ALA E C 1
ATOM 7802 O O . ALA E 1 113 ? 45.790 -18.799 244.293 1.00 17.60 113 ALA E O 1
ATOM 7804 N N . THR E 1 114 ? 46.664 -17.368 245.804 1.00 17.72 114 THR E N 1
ATOM 7805 C CA . THR E 1 114 ? 48.036 -17.488 245.314 1.00 17.20 114 THR E CA 1
ATOM 7806 C C . THR E 1 114 ? 49.025 -18.019 246.363 1.00 17.67 114 THR E C 1
ATOM 7807 O O . THR E 1 114 ? 50.219 -18.138 246.088 1.00 17.80 114 THR E O 1
ATOM 7811 N N . GLY E 1 115 ? 48.539 -18.342 247.560 1.00 17.12 115 GLY E N 1
ATOM 7812 C CA . GLY E 1 115 ? 49.435 -18.849 248.587 1.00 16.71 115 GLY E CA 1
ATOM 7813 C C . GLY E 1 115 ? 48.810 -19.822 249.571 1.00 16.18 115 GLY E C 1
ATOM 7814 O O . GLY E 1 115 ? 47.587 -19.913 249.695 1.00 14.46 115 GLY E O 1
ATOM 7815 N N . THR E 1 116 ? 49.657 -20.553 250.283 1.00 16.15 116 THR E N 1
ATOM 7816 C CA . THR E 1 116 ? 49.164 -21.505 251.262 1.00 17.31 116 THR E CA 1
ATOM 7817 C C . THR E 1 116 ? 48.455 -20.807 252.425 1.00 17.50 116 THR E C 1
ATOM 7818 O O . THR E 1 116 ? 47.576 -21.399 253.048 1.00 18.52 116 THR E O 1
ATOM 7822 N N . THR E 1 117 ? 48.819 -19.554 252.707 1.00 17.17 117 THR E N 1
ATOM 7823 C CA . THR E 1 117 ? 48.190 -18.806 253.804 1.00 18.13 117 THR E CA 1
ATOM 7824 C C . THR E 1 117 ? 46.692 -18.717 253.529 1.00 19.42 117 THR E C 1
ATOM 7825 O O . THR E 1 117 ? 45.853 -19.073 254.359 1.00 20.16 117 THR E O 1
ATOM 7829 N N . HIS E 1 118 ? 46.379 -18.225 252.343 1.00 19.87 118 HIS E N 1
ATOM 7830 C CA . HIS E 1 118 ? 45.014 -18.077 251.881 1.00 20.31 118 HIS E CA 1
ATOM 7831 C C . HIS E 1 118 ? 44.341 -19.456 251.909 1.00 20.41 118 HIS E C 1
ATOM 7832 O O . HIS E 1 118 ? 43.274 -19.626 252.500 1.00 19.79 118 HIS E O 1
ATOM 7839 N N . ALA E 1 119 ? 44.997 -20.437 251.294 1.00 20.98 119 ALA E N 1
ATOM 7840 C CA . ALA E 1 119 ? 44.486 -21.803 251.206 1.00 20.37 119 ALA E CA 1
ATOM 7841 C C . ALA E 1 119 ? 44.096 -22.463 252.532 1.00 21.30 119 ALA E C 1
ATOM 7842 O O . ALA E 1 119 ? 43.196 -23.304 252.564 1.00 21.11 119 ALA E O 1
ATOM 7844 N N . ASN E 1 120 ? 44.766 -22.097 253.620 1.00 21.74 120 ASN E N 1
ATOM 7845 C CA . ASN E 1 120 ? 44.453 -22.689 254.915 1.00 23.27 120 ASN E CA 1
ATOM 7846 C C . ASN E 1 120 ? 43.119 -22.213 255.474 1.00 23.56 120 ASN E C 1
ATOM 7847 O O . ASN E 1 120 ? 42.562 -22.856 256.361 1.00 25.13 120 ASN E O 1
ATOM 7852 N N . TYR E 1 121 ? 42.604 -21.096 254.962 1.00 23.64 121 TYR E N 1
ATOM 7853 C CA . TYR E 1 121 ? 41.350 -20.536 255.469 1.00 23.35 121 TYR E CA 1
ATOM 7854 C C . TYR E 1 121 ? 40.219 -20.361 254.462 1.00 23.45 121 TYR E C 1
ATOM 7855 O O . TYR E 1 121 ? 39.047 -20.504 254.815 1.00 24.93 121 TYR E O 1
ATOM 7864 N N . PHE E 1 122 ? 40.566 -20.030 253.222 1.00 22.68 122 PHE E N 1
ATOM 7865 C CA . PHE E 1 122 ? 39.575 -19.813 252.172 1.00 22.50 122 PHE E CA 1
ATOM 7866 C C . PHE E 1 122 ? 39.813 -20.794 251.030 1.00 23.11 122 PHE E C 1
ATOM 7867 O O . PHE E 1 122 ? 40.873 -20.787 250.404 1.00 22.52 122 PHE E O 1
ATOM 7875 N N . TYR E 1 123 ? 38.818 -21.632 250.758 1.00 23.67 123 TYR E N 1
ATOM 7876 C CA . TYR E 1 123 ? 38.942 -22.647 249.718 1.00 24.44 123 TYR E CA 1
ATOM 7877 C C . TYR E 1 123 ? 38.652 -22.106 248.327 1.00 23.52 123 TYR E C 1
ATOM 7878 O O . TYR E 1 123 ? 37.603 -22.381 247.745 1.00 23.73 123 TYR E O 1
ATOM 7887 N N . GLY E 1 124 ? 39.598 -21.339 247.800 1.00 22.99 124 GLY E N 1
ATOM 7888 C CA . GLY E 1 124 ? 39.434 -20.769 246.479 1.00 21.19 124 GLY E CA 1
ATOM 7889 C C . GLY E 1 124 ? 39.429 -19.253 246.489 1.00 20.83 124 GLY E C 1
ATOM 7890 O O . GLY E 1 124 ? 39.838 -18.614 247.455 1.00 19.86 124 GLY E O 1
ATOM 7891 N N . THR E 1 125 ? 38.948 -18.680 245.398 1.00 20.77 125 THR E N 1
ATOM 7892 C CA . THR E 1 125 ? 38.882 -17.239 245.249 1.00 20.82 125 THR E CA 1
ATOM 7893 C C . THR E 1 125 ? 37.908 -16.607 246.233 1.00 20.84 125 THR E C 1
ATOM 7894 O O . THR E 1 125 ? 36.797 -17.102 246.421 1.00 20.80 125 THR E O 1
ATOM 7898 N N . ILE E 1 126 ? 38.339 -15.523 246.874 1.00 20.22 126 ILE E N 1
ATOM 7899 C CA . ILE E 1 126 ? 37.485 -14.807 247.810 1.00 19.44 126 ILE E CA 1
ATOM 7900 C C . ILE E 1 126 ? 36.693 -13.863 246.911 1.00 19.93 126 ILE E C 1
ATOM 7901 O O . ILE E 1 126 ? 37.217 -12.868 246.411 1.00 20.19 126 ILE E O 1
ATOM 7906 N N . PRO E 1 127 ? 35.406 -14.167 246.701 1.00 20.46 127 PRO E N 1
ATOM 7907 C CA . PRO E 1 127 ? 34.500 -13.395 245.852 1.00 19.82 127 PRO E CA 1
ATOM 7908 C C . PRO E 1 127 ? 34.169 -11.966 246.227 1.00 20.30 127 PRO E C 1
ATOM 7909 O O . PRO E 1 127 ? 34.023 -11.628 247.401 1.00 20.56 127 PRO E O 1
ATOM 7913 N N . CYS E 1 128 ? 34.061 -11.128 245.200 1.00 20.42 128 CYS E N 1
ATOM 7914 C CA . CYS E 1 128 ? 33.660 -9.743 245.381 1.00 20.72 128 CYS E CA 1
ATOM 7915 C C . CYS E 1 128 ? 32.272 -9.733 244.755 1.00 20.84 128 CYS E C 1
ATOM 7916 O O . CYS E 1 128 ? 32.065 -10.358 243.720 1.00 19.68 128 CYS E O 1
ATOM 7919 N N . THR E 1 129 ? 31.323 -9.048 245.379 1.00 21.39 129 THR E N 1
ATOM 7920 C CA . THR E 1 129 ? 29.965 -8.996 244.844 1.00 22.80 129 THR E CA 1
ATOM 7921 C C . THR E 1 129 ? 29.880 -8.053 243.652 1.00 23.66 129 THR E C 1
ATOM 7922 O O . THR E 1 129 ? 30.781 -7.248 243.408 1.00 23.22 129 THR E O 1
ATOM 7926 N N . ARG E 1 130 ? 28.784 -8.160 242.910 1.00 24.91 130 ARG E N 1
ATOM 7927 C CA . ARG E 1 130 ? 28.553 -7.281 241.777 1.00 26.13 130 ARG E CA 1
ATOM 7928 C C . ARG E 1 130 ? 28.044 -6.012 242.433 1.00 26.24 130 ARG E C 1
ATOM 7929 O O . ARG E 1 130 ? 27.752 -6.013 243.630 1.00 25.89 130 ARG E O 1
ATOM 7937 N N . LYS E 1 131 ? 27.940 -4.932 241.667 1.00 27.49 131 LYS E N 1
ATOM 7938 C CA . LYS E 1 131 ? 27.417 -3.687 242.214 1.00 28.61 131 LYS E CA 1
ATOM 7939 C C . LYS E 1 131 ? 25.958 -3.925 242.585 1.00 28.94 131 LYS E C 1
ATOM 7940 O O . LYS E 1 131 ? 25.306 -4.803 242.021 1.00 28.46 131 LYS E O 1
ATOM 7946 N N . MET E 1 132 ? 25.442 -3.140 243.522 1.00 29.29 132 MET E N 1
ATOM 7947 C CA . MET E 1 132 ? 24.045 -3.261 243.915 1.00 29.65 132 MET E CA 1
ATOM 7948 C C . MET E 1 132 ? 23.250 -2.316 243.026 1.00 30.48 132 MET E C 1
ATOM 7949 O O . MET E 1 132 ? 23.735 -1.243 242.673 1.00 30.67 132 MET E O 1
ATOM 7954 N N . THR E 1 133 ? 22.036 -2.714 242.661 1.00 30.46 133 THR E N 1
ATOM 7955 C CA . THR E 1 133 ? 21.193 -1.884 241.810 1.00 30.83 133 THR E CA 1
ATOM 7956 C C . THR E 1 133 ? 20.645 -0.728 242.634 1.00 31.59 133 THR E C 1
ATOM 7957 O O . THR E 1 133 ? 20.739 -0.737 243.862 1.00 32.06 133 THR E O 1
ATOM 7961 N N . ASP E 1 134 ? 20.077 0.268 241.966 1.00 32.13 134 ASP E N 1
ATOM 7962 C CA . ASP E 1 134 ? 19.514 1.406 242.677 1.00 33.65 134 ASP E CA 1
ATOM 7963 C C . ASP E 1 134 ? 18.347 0.949 243.547 1.00 33.22 134 ASP E C 1
ATOM 7964 O O . ASP E 1 134 ? 18.195 1.396 244.684 1.00 33.58 134 ASP E O 1
ATOM 7969 N N . ALA E 1 135 ? 17.525 0.053 243.011 1.00 32.77 135 ALA E N 1
ATOM 7970 C CA . ALA E 1 135 ? 16.388 -0.470 243.760 1.00 32.62 135 ALA E CA 1
ATOM 7971 C C . ALA E 1 135 ? 16.903 -1.074 245.062 1.00 32.22 135 ALA E C 1
ATOM 7972 O O . ALA E 1 135 ? 16.374 -0.801 246.140 1.00 33.17 135 ALA E O 1
ATOM 7974 N N . GLU E 1 136 ? 17.944 -1.893 244.947 1.00 31.58 136 GLU E N 1
ATOM 7975 C CA . GLU E 1 136 ? 18.558 -2.549 246.096 1.00 30.21 136 GLU E CA 1
ATOM 7976 C C . GLU E 1 136 ? 19.099 -1.546 247.105 1.00 29.43 136 GLU E C 1
ATOM 7977 O O . GLU E 1 136 ? 18.904 -1.691 248.311 1.00 29.19 136 GLU E O 1
ATOM 7983 N N . ILE E 1 137 ? 19.779 -0.526 246.599 1.00 29.81 137 ILE E N 1
ATOM 7984 C CA . ILE E 1 137 ? 20.367 0.502 247.447 1.00 29.65 137 ILE E CA 1
ATOM 7985 C C . ILE E 1 137 ? 19.331 1.390 248.129 1.00 30.03 137 ILE E C 1
ATOM 7986 O O . ILE E 1 137 ? 19.475 1.709 249.308 1.00 30.63 137 ILE E O 1
ATOM 7991 N N . ASN E 1 138 ? 18.287 1.785 247.403 1.00 29.75 138 ASN E N 1
ATOM 7992 C CA . ASN E 1 138 ? 17.255 2.647 247.974 1.00 29.99 138 ASN E CA 1
ATOM 7993 C C . ASN E 1 138 ? 16.127 1.913 248.708 1.00 29.98 138 ASN E C 1
ATOM 7994 O O . ASN E 1 138 ? 15.182 2.540 249.178 1.00 29.57 138 ASN E O 1
ATOM 7999 N N . GLY E 1 139 ? 16.216 0.590 248.796 1.00 30.94 139 GLY E N 1
ATOM 8000 C CA . GLY E 1 139 ? 15.198 -0.171 249.507 1.00 31.05 139 GLY E CA 1
ATOM 8001 C C . GLY E 1 139 ? 15.704 -0.452 250.912 1.00 30.89 139 GLY E C 1
ATOM 8002 O O . GLY E 1 139 ? 16.141 0.465 251.604 1.00 30.17 139 GLY E O 1
ATOM 8003 N N . GLU E 1 140 ? 15.644 -1.709 251.340 1.00 31.18 140 GLU E N 1
ATOM 8004 C CA . GLU E 1 140 ? 16.148 -2.088 252.657 1.00 31.95 140 GLU E CA 1
ATOM 8005 C C . GLU E 1 140 ? 17.649 -2.361 252.499 1.00 30.78 140 GLU E C 1
ATOM 8006 O O . GLU E 1 140 ? 18.103 -3.505 252.556 1.00 30.24 140 GLU E O 1
ATOM 8012 N N . TYR E 1 141 ? 18.403 -1.283 252.303 1.00 30.47 141 TYR E N 1
ATOM 8013 C CA . TYR E 1 141 ? 19.846 -1.326 252.075 1.00 30.24 141 TYR E CA 1
ATOM 8014 C C . TYR E 1 141 ? 20.657 -2.423 252.765 1.00 29.97 141 TYR E C 1
ATOM 8015 O O . TYR E 1 141 ? 21.159 -3.327 252.099 1.00 29.39 141 TYR E O 1
ATOM 8024 N N . GLU E 1 142 ? 20.797 -2.348 254.086 1.00 29.92 142 GLU E N 1
ATOM 8025 C CA . GLU E 1 142 ? 21.582 -3.346 254.816 1.00 30.41 142 GLU E CA 1
ATOM 8026 C C . GLU E 1 142 ? 21.112 -4.767 254.558 1.00 29.77 142 GLU E C 1
ATOM 8027 O O . GLU E 1 142 ? 21.919 -5.690 254.445 1.00 29.21 142 GLU E O 1
ATOM 8033 N N . TRP E 1 143 ? 19.801 -4.941 254.469 1.00 30.52 143 TRP E N 1
ATOM 8034 C CA . TRP E 1 143 ? 19.227 -6.254 254.223 1.00 30.36 143 TRP E CA 1
ATOM 8035 C C . TRP E 1 143 ? 19.555 -6.695 252.800 1.00 29.89 143 TRP E C 1
ATOM 8036 O O . TRP E 1 143 ? 19.897 -7.852 252.555 1.00 30.11 143 TRP E O 1
ATOM 8047 N N . GLU E 1 144 ? 19.464 -5.759 251.865 1.00 30.01 144 GLU E N 1
ATOM 8048 C CA . GLU E 1 144 ? 19.746 -6.049 250.465 1.00 30.66 144 GLU E CA 1
ATOM 8049 C C . GLU E 1 144 ? 21.207 -6.452 250.270 1.00 29.90 144 GLU E C 1
ATOM 8050 O O . GLU E 1 144 ? 21.515 -7.352 249.483 1.00 29.59 144 GLU E O 1
ATOM 8056 N N . THR E 1 145 ? 22.102 -5.772 250.983 1.00 28.30 145 THR E N 1
ATOM 8057 C CA . THR E 1 145 ? 23.520 -6.082 250.908 1.00 28.06 145 THR E CA 1
ATOM 8058 C C . THR E 1 145 ? 23.673 -7.556 251.267 1.00 27.33 145 THR E C 1
ATOM 8059 O O . THR E 1 145 ? 24.503 -8.262 250.701 1.00 26.61 145 THR E O 1
ATOM 8063 N N . GLY E 1 146 ? 22.853 -8.013 252.206 1.00 27.43 146 GLY E N 1
ATOM 8064 C CA . GLY E 1 146 ? 22.904 -9.407 252.603 1.00 27.04 146 GLY E CA 1
ATOM 8065 C C . GLY E 1 146 ? 22.533 -10.317 251.441 1.00 26.91 146 GLY E C 1
ATOM 8066 O O . GLY E 1 146 ? 23.236 -11.287 251.163 1.00 26.42 146 GLY E O 1
ATOM 8067 N N . ASN E 1 147 ? 21.434 -10.006 250.757 1.00 26.87 147 ASN E N 1
ATOM 8068 C CA . ASN E 1 147 ? 20.990 -10.820 249.628 1.00 27.31 147 ASN E CA 1
ATOM 8069 C C . ASN E 1 147 ? 22.044 -10.854 248.521 1.00 26.86 147 ASN E C 1
ATOM 8070 O O . ASN E 1 147 ? 22.297 -11.904 247.927 1.00 26.97 147 ASN E O 1
ATOM 8075 N N . VAL E 1 148 ? 22.652 -9.705 248.241 1.00 25.82 148 VAL E N 1
ATOM 8076 C CA . VAL E 1 148 ? 23.674 -9.632 247.206 1.00 25.11 148 VAL E CA 1
ATOM 8077 C C . VAL E 1 148 ? 24.783 -10.634 247.517 1.00 24.65 148 VAL E C 1
ATOM 8078 O O . VAL E 1 148 ? 25.249 -11.359 246.634 1.00 23.12 148 VAL E O 1
ATOM 8082 N N . ILE E 1 149 ? 25.195 -10.676 248.780 1.00 24.22 149 ILE E N 1
ATOM 8083 C CA . ILE E 1 149 ? 26.235 -11.600 249.218 1.00 24.07 149 ILE E CA 1
ATOM 8084 C C . ILE E 1 149 ? 25.755 -13.035 248.992 1.00 24.82 149 ILE E C 1
ATOM 8085 O O . ILE E 1 149 ? 26.466 -13.861 248.407 1.00 24.24 149 ILE E O 1
ATOM 8090 N N . VAL E 1 150 ? 24.541 -13.320 249.456 1.00 24.43 150 VAL E N 1
ATOM 8091 C CA . VAL E 1 150 ? 23.961 -14.648 249.306 1.00 25.25 150 VAL E CA 1
ATOM 8092 C C . VAL E 1 150 ? 23.868 -15.028 247.829 1.00 24.77 150 VAL E C 1
ATOM 8093 O O . VAL E 1 150 ? 24.281 -16.120 247.434 1.00 24.22 150 VAL E O 1
ATOM 8097 N N . GLU E 1 151 ? 23.328 -14.126 247.018 1.00 24.41 151 GLU E N 1
ATOM 8098 C CA . GLU E 1 151 ? 23.214 -14.377 245.590 1.00 25.32 151 GLU E CA 1
ATOM 8099 C C . GLU E 1 151 ? 24.586 -14.747 245.037 1.00 25.67 151 GLU E C 1
ATOM 8100 O O . GLU E 1 151 ? 24.748 -15.781 244.383 1.00 26.14 151 GLU E O 1
ATOM 8106 N N . THR E 1 152 ? 25.570 -13.898 245.315 1.00 25.64 152 THR E N 1
ATOM 8107 C CA . THR E 1 152 ? 26.941 -14.113 244.861 1.00 25.38 152 THR E CA 1
ATOM 8108 C C . THR E 1 152 ? 27.401 -15.539 245.129 1.00 25.98 152 THR E C 1
ATOM 8109 O O . THR E 1 152 ? 27.957 -16.197 244.248 1.00 24.34 152 THR E O 1
ATOM 8113 N N . PHE E 1 153 ? 27.166 -16.010 246.351 1.00 26.77 153 PHE E N 1
ATOM 8114 C CA . PHE E 1 153 ? 27.559 -17.358 246.731 1.00 27.88 153 PHE E CA 1
ATOM 8115 C C . PHE E 1 153 ? 26.721 -18.414 246.033 1.00 30.20 153 PHE E C 1
ATOM 8116 O O . PHE E 1 153 ? 27.233 -19.473 245.655 1.00 30.99 153 PHE E O 1
ATOM 8124 N N . GLU E 1 154 ? 25.436 -18.125 245.857 1.00 32.87 154 GLU E N 1
ATOM 8125 C CA . GLU E 1 154 ? 24.534 -19.066 245.207 1.00 35.90 154 GLU E CA 1
ATOM 8126 C C . GLU E 1 154 ? 24.782 -19.152 243.711 1.00 36.76 154 GLU E C 1
ATOM 8127 O O . GLU E 1 154 ? 24.906 -20.245 243.167 1.00 37.50 154 GLU E O 1
ATOM 8133 N N . LYS E 1 155 ? 24.868 -18.004 243.049 1.00 37.46 155 LYS E N 1
ATOM 8134 C CA . LYS E 1 155 ? 25.105 -17.993 241.613 1.00 38.38 155 LYS E CA 1
ATOM 8135 C C . LYS E 1 155 ? 26.560 -18.272 241.263 1.00 38.54 155 LYS E C 1
ATOM 8136 O O . LYS E 1 155 ? 27.029 -17.904 240.190 1.00 40.02 155 LYS E O 1
ATOM 8142 N N . GLN E 1 156 ? 27.276 -18.919 242.172 1.00 37.43 156 GLN E N 1
ATOM 8143 C CA . GLN E 1 156 ? 28.667 -19.259 241.927 1.00 36.42 156 GLN E CA 1
ATOM 8144 C C . GLN E 1 156 ? 29.013 -20.603 242.551 1.00 35.37 156 GLN E C 1
ATOM 8145 O O . GLN E 1 156 ? 30.160 -21.045 242.499 1.00 34.82 156 GLN E O 1
ATOM 8151 N N . GLY E 1 157 ? 28.009 -21.248 243.139 1.00 33.99 157 GLY E N 1
ATOM 8152 C CA . GLY E 1 157 ? 28.213 -22.548 243.751 1.00 33.04 157 GLY E CA 1
ATOM 8153 C C . GLY E 1 157 ? 29.284 -22.603 244.824 1.00 32.89 157 GLY E C 1
ATOM 8154 O O . GLY E 1 157 ? 29.933 -23.635 245.002 1.00 31.86 157 GLY E O 1
ATOM 8155 N N . ILE E 1 158 ? 29.473 -21.502 245.545 1.00 32.78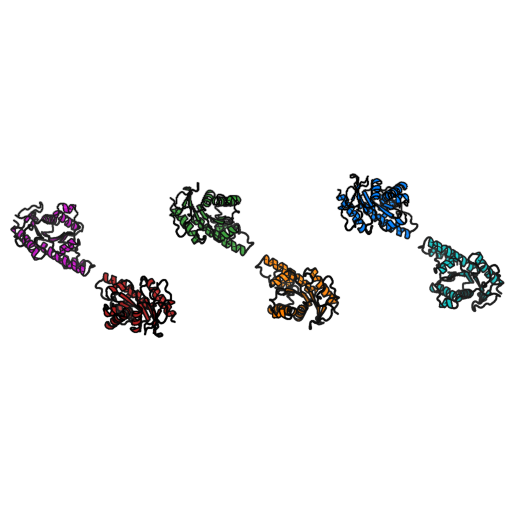 158 ILE E N 1
ATOM 8156 C CA . ILE E 1 158 ? 30.471 -21.470 246.607 1.00 33.60 158 ILE E CA 1
ATOM 8157 C C . ILE E 1 158 ? 29.840 -21.774 247.969 1.00 33.06 158 ILE E C 1
ATOM 8158 O O . ILE E 1 158 ? 28.842 -21.173 248.362 1.00 32.60 158 ILE E O 1
ATOM 8163 N N . ASP E 1 159 ? 30.435 -22.725 248.680 1.00 33.10 159 ASP E N 1
ATOM 8164 C CA . ASP E 1 159 ? 29.955 -23.138 249.995 1.00 32.43 159 ASP E CA 1
ATOM 8165 C C . ASP E 1 159 ? 30.435 -22.183 251.088 1.00 30.95 159 ASP E C 1
ATOM 8166 O O . ASP E 1 159 ? 31.635 -22.057 251.331 1.00 30.94 159 ASP E O 1
ATOM 8171 N N . ALA E 1 160 ? 29.489 -21.530 251.755 1.00 29.26 160 ALA E N 1
ATOM 8172 C CA . ALA E 1 160 ? 29.808 -20.579 252.815 1.00 28.73 160 ALA E CA 1
ATOM 8173 C C . ALA E 1 160 ? 30.689 -21.171 253.905 1.00 28.22 160 ALA E C 1
ATOM 8174 O O . ALA E 1 160 ? 31.414 -20.443 254.575 1.00 28.16 160 ALA E O 1
ATOM 8176 N N . ALA E 1 161 ? 30.633 -22.486 254.088 1.00 28.14 161 ALA E N 1
ATOM 8177 C CA . ALA E 1 161 ? 31.456 -23.126 255.110 1.00 28.57 161 ALA E CA 1
ATOM 8178 C C . ALA E 1 161 ? 32.911 -23.227 254.663 1.00 28.65 161 ALA E C 1
ATOM 8179 O O . ALA E 1 161 ? 33.808 -23.368 255.486 1.00 29.74 161 ALA E O 1
ATOM 8181 N N . GLN E 1 162 ? 33.145 -23.151 253.357 1.00 28.23 162 GLN E N 1
ATOM 8182 C CA . GLN E 1 162 ? 34.504 -23.250 252.837 1.00 27.46 162 GLN E CA 1
ATOM 8183 C C . GLN E 1 162 ? 35.058 -21.899 252.398 1.00 26.52 162 GLN E C 1
ATOM 8184 O O . GLN E 1 162 ? 36.230 -21.795 252.031 1.00 26.34 162 GLN E O 1
ATOM 8190 N N . MET E 1 163 ? 34.209 -20.876 252.431 1.00 24.85 163 MET E N 1
ATOM 8191 C CA . MET E 1 163 ? 34.594 -19.525 252.036 1.00 23.16 163 MET E CA 1
ATOM 8192 C C . MET E 1 163 ? 34.018 -18.556 253.066 1.00 22.51 163 MET E C 1
ATOM 8193 O O . MET E 1 163 ? 32.991 -17.924 252.824 1.00 21.85 163 MET E O 1
ATOM 8198 N N . PRO E 1 164 ? 34.676 -18.435 254.233 1.00 21.91 164 PRO E N 1
ATOM 8199 C CA . PRO E 1 164 ? 34.272 -17.563 255.344 1.00 21.43 164 PRO E CA 1
ATOM 8200 C C . PRO E 1 164 ? 34.584 -16.085 255.147 1.00 21.11 164 PRO E C 1
ATOM 8201 O O . PRO E 1 164 ? 35.029 -15.409 256.077 1.00 20.93 164 PRO E O 1
ATOM 8205 N N . GLY E 1 165 ? 34.348 -15.588 253.939 1.00 20.41 165 GLY E N 1
ATOM 8206 C CA . GLY E 1 165 ? 34.615 -14.191 253.650 1.00 19.94 165 GLY E CA 1
ATOM 8207 C C . GLY E 1 165 ? 34.089 -13.784 252.286 1.00 19.24 165 GLY E C 1
ATOM 8208 O O . GLY E 1 165 ? 33.917 -14.621 251.393 1.00 18.93 165 GLY E O 1
ATOM 8209 N N . VAL E 1 166 ? 33.829 -12.491 252.133 1.00 18.19 166 VAL E N 1
ATOM 8210 C CA . VAL E 1 166 ? 33.326 -11.940 250.883 1.00 17.78 166 VAL E CA 1
ATOM 8211 C C . VAL E 1 166 ? 33.621 -10.442 250.848 1.00 17.69 166 VAL E C 1
ATOM 8212 O O . VAL E 1 166 ? 33.759 -9.805 251.892 1.00 18.64 166 VAL E O 1
ATOM 8216 N N . LEU E 1 167 ? 33.732 -9.887 249.647 1.00 16.93 167 LEU E N 1
ATOM 8217 C CA . LEU E 1 167 ? 33.988 -8.463 249.493 1.00 17.18 167 LEU E CA 1
ATOM 8218 C C . LEU E 1 167 ? 32.759 -7.831 248.865 1.00 17.66 167 LEU E C 1
ATOM 8219 O O . LEU E 1 167 ? 32.291 -8.275 247.816 1.00 17.32 167 LEU E O 1
ATOM 8224 N N . VAL E 1 168 ? 32.218 -6.809 249.512 1.00 17.89 168 VAL E N 1
ATOM 8225 C CA . VAL E 1 168 ? 31.058 -6.140 248.961 1.00 18.07 168 VAL E CA 1
ATOM 8226 C C . VAL E 1 168 ? 31.554 -4.965 248.128 1.00 18.92 168 VAL E C 1
ATOM 8227 O O . VAL E 1 168 ? 32.188 -4.043 248.644 1.00 18.72 168 VAL E O 1
ATOM 8231 N N . HIS E 1 169 ? 31.270 -5.036 246.831 1.00 18.22 169 HIS E N 1
ATOM 8232 C CA . HIS E 1 169 ? 31.667 -4.025 245.863 1.00 17.99 169 HIS E CA 1
ATOM 8233 C C . HIS E 1 169 ? 31.597 -2.592 246.398 1.00 18.31 169 HIS E C 1
ATOM 8234 O O . HIS E 1 169 ? 30.573 -2.171 246.932 1.00 19.23 169 HIS E O 1
ATOM 8241 N N . SER E 1 170 ? 32.700 -1.857 246.258 1.00 18.45 170 SER E N 1
ATOM 8242 C CA . SER E 1 170 ? 32.780 -0.460 246.686 1.00 18.27 170 SER E CA 1
ATOM 8243 C C . SER E 1 170 ? 32.481 -0.264 248.168 1.00 18.91 170 SER E C 1
ATOM 8244 O O . SER E 1 170 ? 32.253 0.857 248.612 1.00 18.65 170 SER E O 1
ATOM 8247 N N . HIS E 1 171 ? 32.499 -1.342 248.941 1.00 19.27 171 HIS E N 1
ATOM 8248 C CA . HIS E 1 171 ? 32.167 -1.223 250.351 1.00 20.20 171 HIS E CA 1
ATOM 8249 C C . HIS E 1 171 ? 33.251 -1.761 251.282 1.00 19.45 171 HIS E C 1
ATOM 8250 O O . HIS E 1 171 ? 34.022 -0.997 251.857 1.00 18.97 171 HIS E O 1
ATOM 8257 N N . GLY E 1 172 ? 33.307 -3.074 251.440 1.00 19.31 172 GLY E N 1
ATOM 8258 C CA . GLY E 1 172 ? 34.311 -3.638 252.312 1.00 19.55 172 GLY E CA 1
ATOM 8259 C C . GLY E 1 172 ? 34.077 -5.103 252.579 1.00 20.66 172 GLY E C 1
ATOM 8260 O O . GLY E 1 172 ? 33.094 -5.680 252.102 1.00 20.83 172 GLY E O 1
ATOM 8261 N N . PRO E 1 173 ? 34.962 -5.732 253.361 1.00 19.75 173 PRO E N 1
ATOM 8262 C CA . PRO E 1 173 ? 34.864 -7.148 253.699 1.00 20.17 173 PRO E CA 1
ATOM 8263 C C . PRO E 1 173 ? 33.849 -7.530 254.772 1.00 20.54 173 PRO E C 1
ATOM 8264 O O . PRO E 1 173 ? 33.489 -6.740 255.643 1.00 19.67 173 PRO E O 1
ATOM 8268 N N . PHE E 1 174 ? 33.400 -8.774 254.669 1.00 20.83 174 PHE E N 1
ATOM 8269 C CA . PHE E 1 174 ? 32.486 -9.395 255.606 1.00 20.85 174 PHE E CA 1
ATOM 8270 C C . PHE E 1 174 ? 33.120 -10.761 255.776 1.00 21.26 174 PHE E C 1
ATOM 8271 O O . PHE E 1 174 ? 33.519 -11.391 254.794 1.00 20.15 174 PHE E O 1
ATOM 8279 N N . ALA E 1 175 ? 33.257 -11.202 257.017 1.00 20.77 175 ALA E N 1
ATOM 8280 C CA . ALA E 1 175 ? 33.832 -12.506 257.281 1.00 21.45 175 ALA E CA 1
ATOM 8281 C C . ALA E 1 175 ? 32.947 -13.194 258.305 1.00 21.24 175 ALA E C 1
ATOM 8282 O O . ALA E 1 175 ? 32.109 -12.554 258.938 1.00 21.03 175 ALA E O 1
ATOM 8284 N N . TRP E 1 176 ? 33.117 -14.501 258.450 1.00 21.13 176 TRP E N 1
ATOM 8285 C CA . TRP E 1 176 ? 32.335 -15.253 259.414 1.00 20.92 176 TRP E CA 1
ATOM 8286 C C . TRP E 1 176 ? 33.075 -16.503 259.860 1.00 20.74 176 TRP E C 1
ATOM 8287 O O . TRP E 1 176 ? 34.120 -16.848 259.305 1.00 20.05 176 TRP E O 1
ATOM 8298 N N . GLY E 1 177 ? 32.544 -17.157 260.885 1.00 20.77 177 GLY E N 1
ATOM 8299 C CA . GLY E 1 177 ? 33.167 -18.361 261.406 1.00 22.62 177 GLY E CA 1
ATOM 8300 C C . GLY E 1 177 ? 32.239 -19.107 262.346 1.00 23.30 177 GLY E C 1
ATOM 8301 O O . GLY E 1 177 ? 31.061 -18.776 262.452 1.00 21.79 177 GLY E O 1
ATOM 8302 N N . LYS E 1 178 ? 32.775 -20.110 263.034 1.00 25.82 178 LYS E N 1
ATOM 8303 C CA . LYS E 1 178 ? 31.988 -20.917 263.962 1.00 28.42 178 LYS E CA 1
ATOM 8304 C C . LYS E 1 178 ? 31.420 -20.083 265.096 1.00 28.48 178 LYS E C 1
ATOM 8305 O O . LYS E 1 178 ? 30.378 -20.414 265.656 1.00 29.28 178 LYS E O 1
ATOM 8311 N N . ASN E 1 179 ? 32.121 -19.009 265.442 1.00 28.41 179 ASN E N 1
ATOM 8312 C CA . ASN E 1 179 ? 31.703 -18.138 266.529 1.00 28.25 179 ASN E CA 1
ATOM 8313 C C . ASN E 1 179 ? 32.366 -16.774 266.386 1.00 28.09 179 ASN E C 1
ATOM 8314 O O . ASN E 1 179 ? 33.114 -16.541 265.440 1.00 28.58 179 ASN E O 1
ATOM 8319 N N . ALA E 1 180 ? 32.090 -15.878 267.327 1.00 27.52 180 ALA E N 1
ATOM 8320 C CA . ALA E 1 180 ? 32.652 -14.531 267.293 1.00 27.35 180 ALA E CA 1
ATOM 8321 C C . ALA E 1 180 ? 34.166 -14.544 267.111 1.00 27.12 180 ALA E C 1
ATOM 8322 O O . ALA E 1 180 ? 34.688 -13.972 266.155 1.00 26.78 180 ALA E O 1
ATOM 8324 N N . GLU E 1 181 ? 34.866 -15.204 268.027 1.00 27.37 181 GLU E N 1
ATOM 8325 C CA . GLU E 1 181 ? 36.321 -15.280 267.966 1.00 28.25 181 GLU E CA 1
ATOM 8326 C C . GLU E 1 181 ? 36.829 -15.816 266.627 1.00 27.31 181 GLU E C 1
ATOM 8327 O O . GLU E 1 181 ? 37.727 -15.236 266.015 1.00 27.24 181 GLU E O 1
ATOM 8333 N N . ASP E 1 182 ? 36.250 -16.924 266.180 1.00 26.02 182 ASP E N 1
ATOM 8334 C CA . ASP E 1 182 ? 36.644 -17.550 264.921 1.00 25.50 182 ASP E CA 1
ATOM 8335 C C . ASP E 1 182 ? 36.415 -16.611 263.733 1.00 25.46 182 ASP E C 1
ATOM 8336 O O . ASP E 1 182 ? 37.212 -16.571 262.798 1.00 25.50 182 ASP E O 1
ATOM 8341 N N . ALA E 1 183 ? 35.325 -15.852 263.773 1.00 23.94 183 ALA E N 1
ATOM 8342 C CA . ALA E 1 183 ? 35.022 -14.925 262.694 1.00 23.64 183 ALA E CA 1
ATOM 8343 C C . ALA E 1 183 ? 36.107 -13.849 262.625 1.00 22.46 183 ALA E C 1
ATOM 8344 O O . ALA E 1 183 ? 36.535 -13.456 261.544 1.00 22.10 183 ALA E O 1
ATOM 8346 N N . VAL E 1 184 ? 36.545 -13.379 263.787 1.00 21.97 184 VAL E N 1
ATOM 8347 C CA . VAL E 1 184 ? 37.588 -12.361 263.856 1.00 21.67 184 VAL E CA 1
ATOM 8348 C C . VAL E 1 184 ? 38.889 -12.882 263.247 1.00 22.35 184 VAL E C 1
ATOM 8349 O O . VAL E 1 184 ? 39.596 -12.149 262.553 1.00 22.34 184 VAL E O 1
ATOM 8353 N N . HIS E 1 185 ? 39.199 -14.148 263.500 1.00 21.98 185 HIS E N 1
ATOM 8354 C CA . HIS E 1 185 ? 40.412 -14.737 262.956 1.00 22.79 185 HIS E CA 1
ATOM 8355 C C . HIS E 1 185 ? 40.367 -14.803 261.436 1.00 21.67 185 HIS E C 1
ATOM 8356 O O . HIS E 1 185 ? 41.374 -14.568 260.773 1.00 21.55 185 HIS E O 1
ATOM 8363 N N . ASN E 1 186 ? 39.205 -15.131 260.882 1.00 20.00 186 ASN E N 1
ATOM 8364 C CA . ASN E 1 186 ? 39.088 -15.216 259.434 1.00 19.63 186 ASN E CA 1
ATOM 8365 C C . ASN E 1 186 ? 39.194 -13.830 258.813 1.00 19.73 186 ASN E C 1
ATOM 8366 O O . ASN E 1 186 ? 39.679 -13.681 257.693 1.00 18.76 186 ASN E O 1
ATOM 8371 N N . ALA E 1 187 ? 38.740 -12.821 259.553 1.00 19.07 187 ALA E N 1
ATOM 8372 C CA . ALA E 1 187 ? 38.811 -11.446 259.094 1.00 18.66 187 ALA E CA 1
ATOM 8373 C C . ALA E 1 187 ? 40.264 -10.965 259.062 1.00 18.98 187 ALA E C 1
ATOM 8374 O O . ALA E 1 187 ? 40.640 -10.194 258.183 1.00 17.78 187 ALA E O 1
ATOM 8376 N N . ILE E 1 188 ? 41.087 -11.410 260.013 1.00 18.70 188 ILE E N 1
ATOM 8377 C CA . ILE E 1 188 ? 42.481 -10.974 260.015 1.00 19.86 188 ILE E CA 1
ATOM 8378 C C . ILE E 1 188 ? 43.262 -11.686 258.906 1.00 18.71 188 ILE E C 1
ATOM 8379 O O . ILE E 1 188 ? 44.156 -11.105 258.300 1.00 19.48 188 ILE E O 1
ATOM 8384 N N . VAL E 1 189 ? 42.922 -12.942 258.633 1.00 17.48 189 VAL E N 1
ATOM 8385 C CA . VAL E 1 189 ? 43.593 -13.677 257.564 1.00 16.52 189 VAL E CA 1
ATOM 8386 C C . VAL E 1 189 ? 43.198 -13.036 256.227 1.00 16.04 189 VAL E C 1
ATOM 8387 O O . VAL E 1 189 ? 44.031 -12.835 255.344 1.00 14.69 189 VAL E O 1
ATOM 8391 N N . LEU E 1 190 ? 41.919 -12.705 256.098 1.00 15.86 190 LEU E N 1
ATOM 8392 C CA . LEU E 1 190 ? 41.406 -12.077 254.887 1.00 16.55 190 LEU E CA 1
ATOM 8393 C C . LEU E 1 190 ? 42.178 -10.795 254.592 1.00 16.17 190 LEU E C 1
ATOM 8394 O O . LEU E 1 190 ? 42.510 -10.512 253.443 1.00 15.16 190 LEU E O 1
ATOM 8399 N N . GLU E 1 191 ? 42.465 -10.026 255.639 1.00 16.99 191 GLU E N 1
ATOM 8400 C CA . GLU E 1 191 ? 43.209 -8.779 255.490 1.00 17.15 191 GLU E CA 1
ATOM 8401 C C . GLU E 1 191 ? 44.634 -9.092 255.039 1.00 17.46 191 GLU E C 1
ATOM 8402 O O . GLU E 1 191 ? 45.180 -8.422 254.162 1.00 18.85 191 GLU E O 1
ATOM 8408 N N . GLU E 1 192 ? 45.227 -10.126 255.628 1.00 17.37 192 GLU E N 1
ATOM 8409 C CA . GLU E 1 192 ? 46.584 -10.526 255.273 1.00 16.68 192 GLU E CA 1
ATOM 8410 C C . GLU E 1 192 ? 46.718 -10.941 253.808 1.00 16.52 192 GLU E C 1
ATOM 8411 O O . GLU E 1 192 ? 47.633 -10.488 253.113 1.00 15.93 192 GLU E O 1
ATOM 8417 N N . VAL E 1 193 ? 45.824 -11.811 253.340 1.00 15.29 193 VAL E N 1
ATOM 8418 C CA . VAL E 1 193 ? 45.898 -12.262 251.959 1.00 16.09 193 VAL E CA 1
ATOM 8419 C C . VAL E 1 193 ? 45.585 -11.112 251.011 1.00 15.98 193 VAL E C 1
ATOM 8420 O O . VAL E 1 193 ? 46.115 -11.049 249.902 1.00 17.05 193 VAL E O 1
ATOM 8424 N N . ALA E 1 194 ? 44.730 -10.194 251.448 1.00 15.56 194 ALA E N 1
ATOM 8425 C CA . ALA E 1 194 ? 44.394 -9.040 250.625 1.00 15.16 194 ALA E CA 1
ATOM 8426 C C . ALA E 1 194 ? 45.653 -8.185 250.470 1.00 15.00 194 ALA E C 1
ATOM 8427 O O . ALA E 1 194 ? 45.962 -7.710 249.378 1.00 14.86 194 ALA E O 1
ATOM 8429 N N . TYR E 1 195 ? 46.385 -7.992 251.567 1.00 14.72 195 TYR E N 1
ATOM 8430 C CA . TYR E 1 195 ? 47.602 -7.198 251.517 1.00 13.28 195 TYR E CA 1
ATOM 8431 C C . TYR E 1 195 ? 48.617 -7.859 250.592 1.00 14.80 195 TYR E C 1
ATOM 8432 O O . TYR E 1 195 ? 49.103 -7.246 249.641 1.00 12.96 195 TYR E O 1
ATOM 8441 N N . MET E 1 196 ? 48.919 -9.123 250.867 1.00 15.44 196 MET E N 1
ATOM 8442 C CA . MET E 1 196 ? 49.887 -9.858 250.068 1.00 16.83 196 MET E CA 1
ATOM 8443 C C . MET E 1 196 ? 49.456 -10.007 248.612 1.00 15.98 196 MET E C 1
ATOM 8444 O O . MET E 1 196 ? 50.302 -10.078 247.721 1.00 16.72 196 MET E O 1
ATOM 8449 N N . GLY E 1 197 ? 48.148 -10.033 248.373 1.00 15.54 197 GLY E N 1
ATOM 8450 C CA . GLY E 1 197 ? 47.643 -10.174 247.017 1.00 15.63 197 GLY E CA 1
ATOM 8451 C C . GLY E 1 197 ? 47.896 -8.948 246.156 1.00 15.16 197 GLY E C 1
ATOM 8452 O O . GLY E 1 197 ? 48.118 -9.053 244.954 1.00 15.36 197 GLY E O 1
ATOM 8453 N N . ILE E 1 198 ? 47.848 -7.776 246.772 1.00 14.92 198 ILE E N 1
ATOM 8454 C CA . ILE E 1 198 ? 48.096 -6.537 246.052 1.00 14.96 198 ILE E CA 1
ATOM 8455 C C . ILE E 1 198 ? 49.531 -6.514 245.546 1.00 15.79 198 ILE E C 1
ATOM 8456 O O . ILE E 1 198 ? 49.791 -6.166 244.397 1.00 15.38 198 ILE E O 1
ATOM 8461 N N . PHE E 1 199 ? 50.462 -6.902 246.409 1.00 15.50 199 PHE E N 1
ATOM 8462 C CA . PHE E 1 199 ? 51.867 -6.860 246.041 1.00 16.15 199 PHE E CA 1
ATOM 8463 C C . PHE E 1 199 ? 52.446 -8.068 245.319 1.00 16.24 199 PHE E C 1
ATOM 8464 O O . PHE E 1 199 ? 53.433 -7.925 244.603 1.00 16.36 199 PHE E O 1
ATOM 8472 N N . CYS E 1 200 ? 51.862 -9.253 245.477 1.00 17.16 200 CYS E N 1
ATOM 8473 C CA . CYS E 1 200 ? 52.407 -10.372 244.719 1.00 18.46 200 CYS E CA 1
ATOM 8474 C C . CYS E 1 200 ? 51.933 -10.149 243.278 1.00 18.48 200 CYS E C 1
ATOM 8475 O O . CYS E 1 200 ? 52.583 -10.575 242.319 1.00 17.94 200 CYS E O 1
ATOM 8478 N N . ARG E 1 201 ? 50.810 -9.452 243.123 1.00 18.52 201 ARG E N 1
ATOM 8479 C CA . ARG E 1 201 ? 50.320 -9.152 241.782 1.00 18.79 201 ARG E CA 1
ATOM 8480 C C . ARG E 1 201 ? 51.273 -8.112 241.203 1.00 18.83 201 ARG E C 1
ATOM 8481 O O . ARG E 1 201 ? 51.630 -8.174 240.031 1.00 19.55 201 ARG E O 1
ATOM 8489 N N . GLN E 1 202 ? 51.692 -7.159 242.033 1.00 18.57 202 GLN E N 1
ATOM 8490 C CA . GLN E 1 202 ? 52.611 -6.124 241.568 1.00 19.02 202 GLN E CA 1
ATOM 8491 C C . GLN E 1 202 ? 53.917 -6.760 241.076 1.00 18.24 202 GLN E C 1
ATOM 8492 O O . GLN E 1 202 ? 54.453 -6.378 240.037 1.00 19.41 202 GLN E O 1
ATOM 8498 N N . LEU E 1 203 ? 54.425 -7.736 241.816 1.00 16.80 203 LEU E N 1
ATOM 8499 C CA . LEU E 1 203 ? 55.656 -8.407 241.415 1.00 16.73 203 LEU E CA 1
ATOM 8500 C C . LEU E 1 203 ? 55.436 -9.289 240.183 1.00 15.93 203 LEU E C 1
ATOM 8501 O O . LEU E 1 203 ? 56.335 -9.449 239.358 1.00 17.98 203 LEU E O 1
ATOM 8506 N N . ALA E 1 204 ? 54.241 -9.856 240.062 1.00 16.41 204 ALA E N 1
ATOM 8507 C CA . ALA E 1 204 ? 53.905 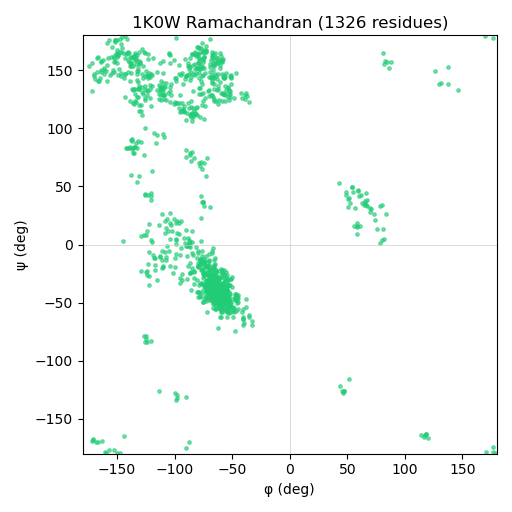-10.731 238.942 1.00 15.89 204 ALA E CA 1
ATOM 8508 C C . ALA E 1 204 ? 52.462 -10.509 238.491 1.00 16.86 204 ALA E C 1
ATOM 8509 O O . ALA E 1 204 ? 51.558 -11.257 238.876 1.00 16.52 204 ALA E O 1
ATOM 8511 N N . PRO E 1 205 ? 52.227 -9.484 237.651 1.00 17.66 205 PRO E N 1
ATOM 8512 C CA . PRO E 1 205 ? 50.882 -9.172 237.154 1.00 17.63 205 PRO E CA 1
ATOM 8513 C C . PRO E 1 205 ? 50.144 -10.299 236.421 1.00 17.60 205 PRO E C 1
ATOM 8514 O O . PRO E 1 205 ? 48.915 -10.267 236.332 1.00 16.39 205 PRO E O 1
ATOM 8518 N N . GLN E 1 206 ? 50.872 -11.282 235.888 1.00 17.41 206 GLN E N 1
ATOM 8519 C CA . GLN E 1 206 ? 50.209 -12.400 235.204 1.00 18.29 206 GLN E CA 1
ATOM 8520 C C . GLN E 1 206 ? 50.275 -13.704 236.006 1.00 18.85 206 GLN E C 1
ATOM 8521 O O . GLN E 1 206 ? 50.107 -14.787 235.451 1.00 19.47 206 GLN E O 1
ATOM 8527 N N . LEU E 1 207 ? 50.516 -13.593 237.308 1.00 19.11 207 LEU E N 1
ATOM 8528 C CA . LEU E 1 207 ? 50.605 -14.761 238.185 1.00 19.13 207 LEU E CA 1
ATOM 8529 C C . LEU E 1 207 ? 49.326 -15.616 238.119 1.00 19.24 207 LEU E C 1
ATOM 8530 O O . LEU E 1 207 ? 48.216 -15.121 238.339 1.00 18.09 207 LEU E O 1
ATOM 8535 N N . PRO E 1 208 ? 49.463 -16.908 237.792 1.00 19.01 208 PRO E N 1
ATOM 8536 C CA . PRO E 1 208 ? 48.257 -17.740 237.741 1.00 19.86 208 PRO E CA 1
ATOM 8537 C C . PRO E 1 208 ? 47.876 -18.130 239.168 1.00 20.39 208 PRO E C 1
ATOM 8538 O O . PRO E 1 208 ? 48.705 -18.052 240.070 1.00 20.94 208 PRO E O 1
ATOM 8542 N N . ASP E 1 209 ? 46.628 -18.529 239.388 1.00 21.42 209 ASP E N 1
ATOM 8543 C CA . ASP E 1 209 ? 46.223 -18.925 240.729 1.00 22.02 209 ASP E CA 1
ATOM 8544 C C . ASP E 1 209 ? 47.094 -20.103 241.158 1.00 22.74 209 ASP E C 1
ATOM 8545 O O . ASP E 1 209 ? 47.726 -20.758 240.320 1.00 22.13 209 ASP E O 1
ATOM 8550 N N . MET E 1 210 ? 47.134 -20.371 242.457 1.00 22.23 210 MET E N 1
ATOM 8551 C CA . MET E 1 210 ? 47.961 -21.460 242.967 1.00 22.30 210 MET E CA 1
ATOM 8552 C C . MET E 1 210 ? 47.502 -22.819 242.456 1.00 22.30 210 MET E C 1
ATOM 8553 O O . MET E 1 210 ? 46.376 -22.973 241.986 1.00 20.72 210 MET E O 1
ATOM 8558 N N . GLN E 1 211 ? 48.390 -23.801 242.540 1.00 24.31 211 GLN E N 1
ATOM 8559 C CA . GLN E 1 211 ? 48.075 -25.156 242.105 1.00 25.89 211 GLN E CA 1
ATOM 8560 C C . GLN E 1 211 ? 46.862 -25.671 242.870 1.00 26.07 211 GLN E C 1
ATOM 8561 O O . GLN E 1 211 ? 46.824 -25.599 244.099 1.00 26.72 211 GLN E O 1
ATOM 8567 N N . GLN E 1 212 ? 45.881 -26.192 242.141 1.00 26.29 212 GLN E N 1
ATOM 8568 C CA . GLN E 1 212 ? 44.673 -26.737 242.753 1.00 27.12 212 GLN E CA 1
ATOM 8569 C C . GLN E 1 212 ? 45.052 -27.795 243.786 1.00 27.24 212 GLN E C 1
ATOM 8570 O O . GLN E 1 212 ? 44.409 -27.922 244.827 1.00 27.99 212 GLN E O 1
ATOM 8576 N N . THR E 1 213 ? 46.102 -28.551 243.490 1.00 27.44 213 THR E N 1
ATOM 8577 C CA . THR E 1 213 ? 46.566 -29.607 244.383 1.00 28.97 213 THR E CA 1
ATOM 8578 C C . THR E 1 213 ? 47.082 -29.022 245.690 1.00 28.61 213 THR E C 1
ATOM 8579 O O . THR E 1 213 ? 46.772 -29.520 246.770 1.00 27.93 213 THR E O 1
ATOM 8583 N N . LEU E 1 214 ? 47.881 -27.967 245.583 1.00 28.04 214 LEU E N 1
ATOM 8584 C CA . LEU E 1 214 ? 48.423 -27.319 246.765 1.00 27.38 214 LEU E CA 1
ATOM 8585 C C . LEU E 1 214 ? 47.270 -26.703 247.548 1.00 27.38 214 LEU E C 1
ATOM 8586 O O . LEU E 1 214 ? 47.275 -26.706 248.779 1.00 27.07 214 LEU E O 1
ATOM 8591 N N . LEU E 1 215 ? 46.275 -26.187 246.828 1.00 26.91 215 LEU E N 1
ATOM 8592 C CA . LEU E 1 215 ? 45.115 -25.574 247.464 1.00 26.57 215 LEU E CA 1
ATOM 8593 C C . LEU E 1 215 ? 44.362 -26.611 248.295 1.00 26.65 215 LEU E C 1
ATOM 8594 O O . LEU E 1 215 ? 44.031 -26.353 249.451 1.00 25.93 215 LEU E O 1
ATOM 8599 N N . ASN E 1 216 ? 44.082 -27.774 247.702 1.00 27.42 216 ASN E N 1
ATOM 8600 C CA . ASN E 1 216 ? 43.360 -28.841 248.405 1.00 27.68 216 ASN E CA 1
ATOM 8601 C C . ASN E 1 216 ? 44.164 -29.315 249.606 1.00 27.84 216 ASN E C 1
ATOM 8602 O O . ASN E 1 216 ? 43.629 -29.502 250.698 1.00 28.13 216 ASN E O 1
ATOM 8607 N N . LYS E 1 217 ? 45.458 -29.512 249.392 1.00 28.43 217 LYS E N 1
ATOM 8608 C CA . LYS E 1 217 ? 46.345 -29.982 250.444 1.00 29.38 217 LYS E CA 1
ATOM 8609 C C . LYS E 1 217 ? 46.222 -29.139 251.711 1.00 29.98 217 LYS E C 1
ATOM 8610 O O . LYS E 1 217 ? 46.029 -29.669 252.805 1.00 30.46 217 LYS E O 1
ATOM 8616 N N . HIS E 1 218 ? 46.322 -27.823 251.562 1.00 30.29 218 HIS E N 1
ATOM 8617 C CA . HIS E 1 218 ? 46.253 -26.932 252.708 1.00 29.29 218 HIS E CA 1
ATOM 8618 C C . HIS E 1 218 ? 44.878 -26.682 253.300 1.00 30.24 218 HIS E C 1
ATOM 8619 O O . HIS E 1 218 ? 44.759 -26.488 254.509 1.00 30.39 218 HIS E O 1
ATOM 8626 N N . TYR E 1 219 ? 43.838 -26.680 252.475 1.00 31.26 219 TYR E N 1
ATOM 8627 C CA . TYR E 1 219 ? 42.507 -26.446 253.016 1.00 33.61 219 TYR E CA 1
ATOM 8628 C C . TYR E 1 219 ? 41.926 -27.700 253.656 1.00 36.11 219 TYR E C 1
ATOM 8629 O O . TYR E 1 219 ? 41.284 -27.636 254.710 1.00 35.73 219 TYR E O 1
ATOM 8638 N N . LEU E 1 220 ? 42.142 -28.839 253.010 1.00 39.35 220 LEU E N 1
ATOM 8639 C CA . LEU E 1 220 ? 41.633 -30.098 253.525 1.00 43.19 220 LEU E CA 1
ATOM 8640 C C . LEU E 1 220 ? 42.520 -30.630 254.641 1.00 45.13 220 LEU E C 1
ATOM 8641 O O . LEU E 1 220 ? 42.106 -31.498 255.405 1.00 46.48 220 LEU E O 1
ATOM 8646 N N . ARG E 1 221 ? 43.734 -30.097 254.748 1.00 47.44 221 ARG E N 1
ATOM 8647 C CA . ARG E 1 221 ? 44.656 -30.520 255.798 1.00 50.01 221 ARG E CA 1
ATOM 8648 C C . ARG E 1 221 ? 44.059 -30.085 257.133 1.00 51.58 221 ARG E C 1
ATOM 8649 O O . ARG E 1 221 ? 44.608 -30.360 258.201 1.00 52.31 221 ARG E O 1
ATOM 8657 N N . LYS E 1 222 ? 42.928 -29.392 257.052 1.00 52.61 222 LYS E N 1
ATOM 8658 C CA . LYS E 1 222 ? 42.217 -28.911 258.226 1.00 54.20 222 LYS E CA 1
ATOM 8659 C C . LYS E 1 222 ? 40.727 -29.008 257.928 1.00 55.22 222 LYS E C 1
ATOM 8660 O O . LYS E 1 222 ? 40.324 -29.678 256.977 1.00 56.39 222 LYS E O 1
ATOM 8666 N N . HIS E 1 223 ? 39.910 -28.344 258.738 1.00 55.78 223 HIS E N 1
ATOM 8667 C CA . HIS E 1 223 ? 38.464 -28.354 258.534 1.00 56.27 223 HIS E CA 1
ATOM 8668 C C . HIS E 1 223 ? 37.927 -29.780 258.407 1.00 56.55 223 HIS E C 1
ATOM 8669 O O . HIS E 1 223 ? 37.406 -30.121 257.321 1.00 56.59 223 HIS E O 1
ATOM 8676 N N . MET F 1 1 ? 83.247 -15.798 5.725 1.00 45.69 1 MET F N 1
ATOM 8677 C CA . MET F 1 1 ? 83.260 -17.263 5.996 1.00 45.41 1 MET F CA 1
ATOM 8678 C C . MET F 1 1 ? 81.882 -17.794 6.402 1.00 45.32 1 MET F C 1
ATOM 8679 O O . MET F 1 1 ? 81.155 -18.342 5.573 1.00 45.41 1 MET F O 1
ATOM 8684 N N . LEU F 1 2 ? 81.527 -17.631 7.673 1.00 44.24 2 LEU F N 1
ATOM 8685 C CA . LEU F 1 2 ? 80.246 -18.110 8.191 1.00 43.16 2 LEU F CA 1
ATOM 8686 C C . LEU F 1 2 ? 79.081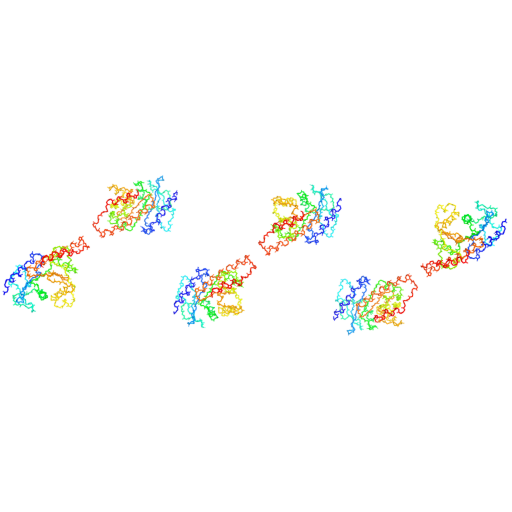 -17.210 7.774 1.00 42.65 2 LEU F C 1
ATOM 8687 O O . LEU F 1 2 ? 78.429 -16.589 8.617 1.00 41.96 2 LEU F O 1
ATOM 8692 N N . GLU F 1 3 ? 78.817 -17.156 6.470 1.00 42.16 3 GLU F N 1
ATOM 8693 C CA . GLU F 1 3 ? 77.750 -16.316 5.936 1.00 42.33 3 GLU F CA 1
ATOM 8694 C C . GLU F 1 3 ? 76.360 -16.609 6.492 1.00 41.68 3 GLU F C 1
ATOM 8695 O O . GLU F 1 3 ? 75.623 -15.686 6.836 1.00 40.63 3 GLU F O 1
ATOM 8701 N N . ASP F 1 4 ? 75.992 -17.883 6.569 1.00 41.33 4 ASP F N 1
ATOM 8702 C CA . ASP F 1 4 ? 74.673 -18.222 7.077 1.00 41.79 4 ASP F CA 1
ATOM 8703 C C . ASP F 1 4 ? 74.587 -17.945 8.573 1.00 41.09 4 ASP F C 1
ATOM 8704 O O . ASP F 1 4 ? 73.537 -17.543 9.075 1.00 40.74 4 ASP F O 1
ATOM 8709 N N . LEU F 1 5 ? 75.694 -18.143 9.283 1.00 39.97 5 LEU F N 1
ATOM 8710 C CA . LEU F 1 5 ? 75.711 -17.887 10.715 1.00 39.68 5 LEU F CA 1
ATOM 8711 C C . LEU F 1 5 ? 75.562 -16.380 10.955 1.00 39.25 5 LEU F C 1
ATOM 8712 O O . LEU F 1 5 ? 74.879 -15.957 11.891 1.00 38.89 5 LEU F O 1
ATOM 8717 N N . LYS F 1 6 ? 76.196 -15.570 10.110 1.00 38.53 6 LYS F N 1
ATOM 8718 C CA . LYS F 1 6 ? 76.097 -14.119 10.253 1.00 38.43 6 LYS F CA 1
ATOM 8719 C C . LYS F 1 6 ? 74.671 -13.684 9.944 1.00 38.74 6 LYS F C 1
ATOM 8720 O O . LYS F 1 6 ? 74.150 -12.745 10.545 1.00 38.46 6 LYS F O 1
ATOM 8726 N N . ARG F 1 7 ? 74.047 -14.375 8.996 1.00 39.03 7 ARG F N 1
ATOM 8727 C CA . ARG F 1 7 ? 72.677 -14.078 8.605 1.00 39.61 7 ARG F CA 1
ATOM 8728 C C . ARG F 1 7 ? 71.768 -14.263 9.822 1.00 38.88 7 ARG F C 1
ATOM 8729 O O . ARG F 1 7 ? 70.924 -13.415 10.118 1.00 38.55 7 ARG F O 1
ATOM 8737 N N . GLN F 1 8 ? 71.954 -15.380 10.522 1.00 38.46 8 GLN F N 1
ATOM 8738 C CA . GLN F 1 8 ? 71.152 -15.707 11.699 1.00 38.58 8 GLN F CA 1
ATOM 8739 C C . GLN F 1 8 ? 71.389 -14.726 12.834 1.00 37.60 8 GLN F C 1
ATOM 8740 O O . GLN F 1 8 ? 70.443 -14.266 13.472 1.00 37.75 8 GLN F O 1
ATOM 8746 N N . VAL F 1 9 ? 72.657 -14.427 13.095 1.00 36.05 9 VAL F N 1
ATOM 8747 C CA . VAL F 1 9 ? 73.003 -13.499 14.157 1.00 35.26 9 VAL F CA 1
ATOM 8748 C C . VAL F 1 9 ? 72.437 -12.115 13.847 1.00 35.33 9 VAL F C 1
ATOM 8749 O O . VAL F 1 9 ? 71.837 -11.473 14.712 1.00 35.25 9 VAL F O 1
ATOM 8753 N N . LEU F 1 10 ? 72.623 -11.658 12.614 1.00 34.42 10 LEU F N 1
ATOM 8754 C CA . LEU F 1 10 ? 72.108 -10.355 12.210 1.00 34.90 10 LEU F CA 1
ATOM 8755 C C . LEU F 1 10 ? 70.604 -10.301 12.484 1.00 34.30 10 LEU F C 1
ATOM 8756 O O . LEU F 1 10 ? 70.090 -9.308 12.996 1.00 33.82 10 LEU F O 1
ATOM 8761 N N . GLU F 1 11 ? 69.907 -11.382 12.151 1.00 33.71 11 GLU F N 1
ATOM 8762 C CA . GLU F 1 11 ? 68.469 -11.450 12.364 1.00 33.56 11 GLU F CA 1
ATOM 8763 C C . GLU F 1 11 ? 68.099 -11.468 13.847 1.00 32.65 11 GLU F C 1
ATOM 8764 O O . GLU F 1 11 ? 67.082 -10.896 14.248 1.00 32.32 11 GLU F O 1
ATOM 8770 N N . ALA F 1 12 ? 68.919 -12.123 14.663 1.00 31.33 12 ALA F N 1
ATOM 8771 C CA . ALA F 1 12 ? 68.657 -12.183 16.100 1.00 29.58 12 ALA F CA 1
ATOM 8772 C C . ALA F 1 12 ? 68.813 -10.790 16.709 1.00 27.85 12 ALA F C 1
ATOM 8773 O O . ALA F 1 12 ? 68.044 -10.394 17.587 1.00 27.55 12 ALA F O 1
ATOM 8775 N N . ASN F 1 13 ? 69.806 -10.049 16.233 1.00 26.60 13 ASN F N 1
ATOM 8776 C CA . ASN F 1 13 ? 70.058 -8.695 16.719 1.00 26.12 13 ASN F CA 1
ATOM 8777 C C . ASN F 1 13 ? 68.952 -7.721 16.314 1.00 26.15 13 ASN F C 1
ATOM 8778 O O . ASN F 1 13 ? 68.544 -6.871 17.108 1.00 25.53 13 ASN F O 1
ATOM 8783 N N . LEU F 1 14 ? 68.471 -7.845 15.081 1.00 25.71 14 LEU F N 1
ATOM 8784 C CA . LEU F 1 14 ? 67.399 -6.983 14.597 1.00 26.02 14 LEU F CA 1
ATOM 8785 C C . LEU F 1 14 ? 66.129 -7.275 15.388 1.00 25.75 14 LEU F C 1
ATOM 8786 O O . LEU F 1 14 ? 65.287 -6.396 15.584 1.00 25.58 14 LEU F O 1
ATOM 8791 N N . ALA F 1 15 ? 66.000 -8.513 15.852 1.00 24.90 15 ALA F N 1
ATOM 8792 C CA . ALA F 1 15 ? 64.829 -8.920 16.617 1.00 24.85 15 ALA F CA 1
ATOM 8793 C C . ALA F 1 15 ? 64.761 -8.226 17.976 1.00 25.22 15 ALA F C 1
ATOM 8794 O O . ALA F 1 15 ? 63.696 -8.160 18.595 1.00 24.80 15 ALA F O 1
ATOM 8796 N N . LEU F 1 16 ? 65.894 -7.711 18.440 1.00 25.40 16 LEU F N 1
ATOM 8797 C CA . LEU F 1 16 ? 65.939 -7.038 19.731 1.00 26.43 16 LEU F CA 1
ATOM 8798 C C . LEU F 1 16 ? 65.009 -5.819 19.799 1.00 27.06 16 LEU F C 1
ATOM 8799 O O . LEU F 1 16 ? 64.072 -5.793 20.602 1.00 26.59 16 LEU F O 1
ATOM 8804 N N . PRO F 1 17 ? 65.245 -4.793 18.964 1.00 27.39 17 PRO F N 1
ATOM 8805 C CA . PRO F 1 17 ? 64.331 -3.648 19.058 1.00 27.76 17 PRO F CA 1
ATOM 8806 C C . PRO F 1 17 ? 62.889 -4.028 18.704 1.00 28.78 17 PRO F C 1
ATOM 8807 O O . PRO F 1 17 ? 61.936 -3.485 19.271 1.00 27.99 17 PRO F O 1
ATOM 8811 N N . LYS F 1 18 ? 62.735 -4.975 17.782 1.00 29.26 18 LYS F N 1
ATOM 8812 C CA . LYS F 1 18 ? 61.409 -5.432 17.369 1.00 30.70 18 LYS F CA 1
ATOM 8813 C C . LYS F 1 18 ? 60.597 -5.944 18.560 1.00 30.63 18 LYS F C 1
ATOM 8814 O O . LYS F 1 18 ? 59.383 -5.746 18.631 1.00 29.54 18 LYS F O 1
ATOM 8820 N N . HIS F 1 19 ? 61.271 -6.609 19.493 1.00 29.96 19 HIS F N 1
ATOM 8821 C CA . HIS F 1 19 ? 60.604 -7.151 20.667 1.00 30.51 19 HIS F CA 1
ATOM 8822 C C . HIS F 1 19 ? 60.593 -6.191 21.856 1.00 29.79 19 HIS F C 1
ATOM 8823 O O . HIS F 1 19 ? 60.141 -6.546 22.940 1.00 29.96 19 HIS F O 1
ATOM 8830 N N . ASN F 1 20 ? 61.080 -4.973 21.643 1.00 29.02 20 ASN F N 1
ATOM 8831 C CA . ASN F 1 20 ? 61.117 -3.967 22.697 1.00 29.53 20 ASN F CA 1
ATOM 8832 C C . ASN F 1 20 ? 61.997 -4.383 23.868 1.00 28.93 20 ASN F C 1
ATOM 8833 O O . ASN F 1 20 ? 61.682 -4.081 25.021 1.00 28.65 20 ASN F O 1
ATOM 8838 N N . LEU F 1 21 ? 63.091 -5.078 23.575 1.00 28.29 21 LEU F N 1
ATOM 8839 C CA . LEU F 1 21 ? 64.020 -5.519 24.614 1.00 27.64 21 LEU F CA 1
ATOM 8840 C C . LEU F 1 21 ? 65.141 -4.505 24.731 1.00 28.09 21 LEU F C 1
ATOM 8841 O O . LEU F 1 21 ? 65.962 -4.564 25.653 1.00 27.38 21 LEU F O 1
ATOM 8846 N N . VAL F 1 22 ? 65.169 -3.563 23.796 1.00 27.96 22 VAL F N 1
ATOM 8847 C CA . VAL F 1 22 ? 66.227 -2.578 23.794 1.00 29.29 22 VAL F CA 1
ATOM 8848 C C . VAL F 1 22 ? 65.838 -1.216 23.220 1.00 30.15 22 VAL F C 1
ATOM 8849 O O . VAL F 1 22 ? 64.791 -1.063 22.589 1.00 30.20 22 VAL F O 1
ATOM 8853 N N . THR F 1 23 ? 66.702 -0.232 23.456 1.00 30.47 23 THR F N 1
ATOM 8854 C CA . THR F 1 23 ? 66.512 1.126 22.962 1.00 31.23 23 THR F CA 1
ATOM 8855 C C . THR F 1 23 ? 67.841 1.580 22.356 1.00 30.34 23 THR F C 1
ATOM 8856 O O . THR F 1 23 ? 68.885 1.001 22.654 1.00 30.14 23 THR F O 1
ATOM 8860 N N . LEU F 1 24 ? 67.806 2.608 21.510 1.00 29.57 24 LEU F N 1
ATOM 8861 C CA . LEU F 1 24 ? 69.022 3.118 20.883 1.00 29.85 24 LEU F CA 1
ATOM 8862 C C . LEU F 1 24 ? 69.848 1.957 20.320 1.00 30.23 24 LEU F C 1
ATOM 8863 O O . LEU F 1 24 ? 69.330 1.145 19.556 1.00 30.39 24 LEU F O 1
ATOM 8868 N N . THR F 1 25 ? 71.121 1.860 20.693 1.00 30.92 25 THR F N 1
ATOM 8869 C CA . THR F 1 25 ? 71.946 0.764 20.187 1.00 31.87 25 THR F CA 1
ATOM 8870 C C . THR F 1 25 ? 72.274 -0.279 21.255 1.00 31.63 25 THR F C 1
ATOM 8871 O O . THR F 1 25 ? 73.101 -1.159 21.027 1.00 31.80 25 THR F O 1
ATOM 8875 N N . TRP F 1 26 ? 71.630 -0.181 22.415 1.00 31.37 26 TRP F N 1
ATOM 8876 C CA . TRP F 1 26 ? 71.881 -1.128 23.501 1.00 31.49 26 TRP F CA 1
ATOM 8877 C C . TRP F 1 26 ? 71.550 -2.558 23.060 1.00 30.93 26 TRP F C 1
ATOM 8878 O O . TRP F 1 26 ? 70.882 -2.766 22.042 1.00 30.05 26 TRP F O 1
ATOM 8889 N N . GLY F 1 27 ? 72.019 -3.536 23.831 1.00 29.55 27 GLY F N 1
ATOM 8890 C CA . GLY F 1 27 ? 71.752 -4.927 23.514 1.00 28.44 27 GLY F CA 1
ATOM 8891 C C . GLY F 1 27 ? 72.668 -5.516 22.461 1.00 28.42 27 GLY F C 1
ATOM 8892 O O . GLY F 1 27 ? 73.234 -4.794 21.641 1.00 28.41 27 GLY F O 1
ATOM 8893 N N . ASN F 1 28 ? 72.821 -6.837 22.487 1.00 28.65 28 ASN F N 1
ATOM 8894 C CA . ASN F 1 28 ? 73.669 -7.531 21.522 1.00 28.95 28 ASN F CA 1
ATOM 8895 C C . ASN F 1 28 ? 73.447 -9.039 21.565 1.00 29.21 28 ASN F C 1
ATOM 8896 O O . ASN F 1 28 ? 73.125 -9.603 22.615 1.00 29.98 28 ASN F O 1
ATOM 8901 N N . VAL F 1 29 ? 73.609 -9.686 20.414 1.00 28.50 29 VAL F N 1
ATOM 8902 C CA . VAL F 1 29 ? 73.423 -11.130 20.314 1.00 27.32 29 VAL F CA 1
ATOM 8903 C C . VAL F 1 29 ? 74.583 -11.795 19.582 1.00 28.04 29 VAL F C 1
ATOM 8904 O O . VAL F 1 29 ? 75.209 -11.194 18.702 1.00 28.36 29 VAL F O 1
ATOM 8908 N N . SER F 1 30 ? 74.862 -13.042 19.951 1.00 26.99 30 SER F N 1
ATOM 8909 C CA . SER F 1 30 ? 75.917 -13.809 19.314 1.00 25.97 30 SER F CA 1
ATOM 8910 C C . SER F 1 30 ? 75.474 -15.260 19.181 1.00 26.74 30 SER F C 1
ATOM 8911 O O . SER F 1 30 ? 74.516 -15.694 19.825 1.00 26.99 30 SER F O 1
ATOM 8914 N N . ALA F 1 31 ? 76.175 -15.995 18.328 1.00 27.42 31 ALA F N 1
ATOM 8915 C CA . ALA F 1 31 ? 75.918 -17.411 18.093 1.00 28.54 31 ALA F CA 1
ATOM 8916 C C . ALA F 1 31 ? 77.299 -18.027 17.869 1.00 29.33 31 ALA F C 1
ATOM 8917 O O . ALA F 1 31 ? 78.167 -17.400 17.261 1.00 28.95 31 ALA F O 1
ATOM 8919 N N . VAL F 1 32 ? 77.511 -19.244 18.357 1.00 30.78 32 VAL F N 1
ATOM 8920 C CA . VAL F 1 32 ? 78.815 -19.877 18.221 1.00 32.63 32 VAL F CA 1
ATOM 8921 C C . VAL F 1 32 ? 78.886 -20.978 17.165 1.00 33.81 32 VAL F C 1
ATOM 8922 O O . VAL F 1 32 ? 77.867 -21.471 16.680 1.00 33.99 32 VAL F O 1
ATOM 8926 N N . ASP F 1 33 ? 80.114 -21.336 16.807 1.00 35.38 33 ASP F N 1
ATOM 8927 C CA . ASP F 1 33 ? 80.398 -22.398 15.850 1.00 36.37 33 ASP F CA 1
ATOM 8928 C C . ASP F 1 33 ? 81.493 -23.214 16.526 1.00 36.54 33 ASP F C 1
ATOM 8929 O O . ASP F 1 33 ? 82.680 -22.954 16.332 1.00 36.20 33 ASP F O 1
ATOM 8934 N N . ARG F 1 34 ? 81.085 -24.185 17.338 1.00 36.84 34 ARG F N 1
ATOM 8935 C CA . ARG F 1 34 ? 82.034 -25.022 18.068 1.00 37.52 34 ARG F CA 1
ATOM 8936 C C . ARG F 1 34 ? 83.091 -25.651 17.163 1.00 37.59 34 ARG F C 1
ATOM 8937 O O . ARG F 1 34 ? 84.277 -25.663 17.504 1.00 36.94 34 ARG F O 1
ATOM 8945 N N . GLU F 1 35 ? 82.659 -26.163 16.014 1.00 38.02 35 GLU F N 1
ATOM 8946 C CA . GLU F 1 35 ? 83.564 -26.787 15.049 1.00 39.31 35 GLU F CA 1
ATOM 8947 C C . GLU F 1 35 ? 84.750 -25.871 14.739 1.00 39.49 35 GLU F C 1
ATOM 8948 O O . GLU F 1 35 ? 85.909 -26.278 14.858 1.00 39.08 35 GLU F O 1
ATOM 8954 N N . ARG F 1 36 ? 84.449 -24.639 14.336 1.00 39.35 36 ARG F N 1
ATOM 8955 C CA . ARG F 1 36 ? 85.478 -23.653 14.018 1.00 40.21 36 ARG F CA 1
ATOM 8956 C C . ARG F 1 36 ? 86.013 -22.972 15.280 1.00 39.90 36 ARG F C 1
ATOM 8957 O O . ARG F 1 36 ? 86.923 -22.140 15.210 1.00 39.38 36 ARG F O 1
ATOM 8965 N N . GLY F 1 37 ? 85.448 -23.335 16.430 1.00 39.36 37 GLY F N 1
ATOM 8966 C CA . GLY F 1 37 ? 85.872 -22.745 17.687 1.00 39.19 37 GLY F CA 1
ATOM 8967 C C . GLY F 1 37 ? 85.809 -21.232 17.615 1.00 39.45 37 GLY F C 1
ATOM 8968 O O . GLY F 1 37 ? 86.769 -20.539 17.967 1.00 39.36 37 GLY F O 1
ATOM 8969 N N . VAL F 1 38 ? 84.668 -20.720 17.158 1.00 38.82 38 VAL F N 1
ATOM 8970 C CA . VAL F 1 38 ? 84.481 -19.282 17.018 1.00 38.48 38 VAL F CA 1
ATOM 8971 C C . VAL F 1 38 ? 83.008 -18.907 17.176 1.00 38.06 38 VAL F C 1
ATOM 8972 O O . VAL F 1 38 ? 82.124 -19.766 17.113 1.00 37.27 38 VAL F O 1
ATOM 8976 N N . PHE F 1 39 ? 82.748 -17.623 17.395 1.00 37.31 39 PHE F N 1
ATOM 8977 C CA . PHE F 1 39 ? 81.376 -17.153 17.514 1.00 36.81 39 PHE F CA 1
ATOM 8978 C C . PHE F 1 39 ? 81.231 -15.809 16.815 1.00 35.90 39 PHE F C 1
ATOM 8979 O O . PHE F 1 39 ? 82.177 -15.019 16.752 1.00 35.69 39 PHE F O 1
ATOM 8987 N N . VAL F 1 40 ? 80.043 -15.572 16.272 1.00 35.10 40 VAL F N 1
ATOM 8988 C CA . VAL F 1 40 ? 79.738 -14.337 15.566 1.00 34.14 40 VAL F CA 1
ATOM 8989 C C . VAL F 1 40 ? 78.900 -13.452 16.482 1.00 34.25 40 VAL F C 1
ATOM 8990 O O . VAL F 1 40 ? 77.884 -13.892 17.028 1.00 33.52 40 VAL F O 1
ATOM 8994 N N . ILE F 1 41 ? 79.327 -12.205 16.649 1.00 34.51 41 ILE F N 1
ATOM 8995 C CA . ILE F 1 41 ? 78.621 -11.284 17.525 1.00 35.22 41 ILE F CA 1
ATOM 8996 C C . ILE F 1 41 ? 78.322 -9.930 16.884 1.00 36.16 41 ILE F C 1
ATOM 8997 O O . ILE F 1 41 ? 78.985 -9.511 15.931 1.00 35.96 41 ILE F O 1
ATOM 9002 N N . LYS F 1 42 ? 77.306 -9.262 17.423 1.00 36.71 42 LYS F N 1
ATOM 9003 C CA . LYS F 1 42 ? 76.887 -7.946 16.963 1.00 36.75 42 LYS F CA 1
ATOM 9004 C C . LYS F 1 42 ? 78.072 -6.994 17.004 1.00 36.74 42 LYS F C 1
ATOM 9005 O O . LYS F 1 42 ? 78.952 -7.131 17.851 1.00 36.46 42 LYS F O 1
ATOM 9011 N N . PRO F 1 43 ? 78.117 -6.025 16.076 1.00 37.18 43 PRO F N 1
ATOM 9012 C CA . PRO F 1 43 ? 79.222 -5.065 16.056 1.00 38.10 43 PRO F CA 1
ATOM 9013 C C . PRO F 1 43 ? 78.926 -3.917 17.016 1.00 38.50 43 PRO F C 1
ATOM 9014 O O . PRO F 1 43 ? 77.784 -3.737 17.448 1.00 39.12 43 PRO F O 1
ATOM 9018 N N . SER F 1 44 ? 79.956 -3.155 17.357 1.00 38.42 44 SER F N 1
ATOM 9019 C CA . SER F 1 44 ? 79.804 -2.014 18.251 1.00 38.99 44 SER F CA 1
ATOM 9020 C C . SER F 1 44 ? 79.654 -0.757 17.396 1.00 39.35 44 SER F C 1
ATOM 9021 O O . SER F 1 44 ? 80.228 -0.671 16.314 1.00 40.18 44 SER F O 1
ATOM 9024 N N . GLY F 1 45 ? 78.870 0.204 17.871 1.00 40.10 45 GLY F N 1
ATOM 9025 C CA . GLY F 1 45 ? 78.681 1.444 17.135 1.00 40.36 45 GLY F CA 1
ATOM 9026 C C . GLY F 1 45 ? 77.970 1.358 15.794 1.00 40.71 45 GLY F C 1
ATOM 9027 O O . GLY F 1 45 ? 78.316 2.085 14.861 1.00 41.30 45 GLY F O 1
ATOM 9028 N N . VAL F 1 46 ? 76.982 0.475 15.686 1.00 40.40 46 VAL F N 1
ATOM 9029 C CA . VAL F 1 46 ? 76.217 0.324 14.449 1.00 39.17 46 VAL F CA 1
ATOM 9030 C C . VAL F 1 46 ? 74.719 0.274 14.766 1.00 38.66 46 VAL F C 1
ATOM 9031 O O . VAL F 1 46 ? 74.269 -0.580 15.533 1.00 38.34 46 VAL F O 1
ATOM 9035 N N . ASP F 1 47 ? 73.953 1.191 14.182 1.00 37.66 47 ASP F N 1
ATOM 9036 C CA . ASP F 1 47 ? 72.507 1.229 14.400 1.00 38.03 47 ASP F CA 1
ATOM 9037 C C . ASP F 1 47 ? 71.821 0.003 13.805 1.00 37.66 47 ASP F C 1
ATOM 9038 O O . ASP F 1 47 ? 72.284 -0.560 12.810 1.00 37.46 47 ASP F O 1
ATOM 9043 N N . TYR F 1 48 ? 70.713 -0.403 14.417 1.00 36.48 48 TYR F N 1
ATOM 9044 C CA . TYR F 1 48 ? 69.969 -1.564 13.951 1.00 35.92 48 TYR F CA 1
ATOM 9045 C C . TYR F 1 48 ? 69.374 -1.374 12.556 1.00 36.08 48 TYR F C 1
ATOM 9046 O O . TYR F 1 48 ? 69.208 -2.343 11.817 1.00 35.74 48 TYR F O 1
ATOM 9055 N N . SER F 1 49 ? 69.067 -0.131 12.194 1.00 36.11 49 SER F N 1
ATOM 9056 C CA . SER F 1 49 ? 68.466 0.160 10.889 1.00 37.67 49 SER F CA 1
ATOM 9057 C C . SER F 1 49 ? 69.462 0.184 9.734 1.00 37.94 49 SER F C 1
ATOM 9058 O O . SER F 1 49 ? 69.072 0.324 8.575 1.00 38.83 49 SER F O 1
ATOM 9061 N N . ILE F 1 50 ? 70.744 0.050 10.051 1.00 38.35 50 ILE F N 1
ATOM 9062 C CA . ILE F 1 50 ? 71.793 0.079 9.039 1.00 38.78 50 ILE F CA 1
ATOM 9063 C C . ILE F 1 50 ? 72.540 -1.247 8.981 1.00 38.55 50 ILE F C 1
ATOM 9064 O O . ILE F 1 50 ? 73.158 -1.587 7.973 1.00 38.41 50 ILE F O 1
ATOM 9069 N N . MET F 1 51 ? 72.458 -1.987 10.079 1.00 38.38 51 MET F N 1
ATOM 9070 C CA . MET F 1 51 ? 73.117 -3.277 10.247 1.00 37.93 51 MET F CA 1
ATOM 9071 C C . MET F 1 51 ? 72.894 -4.295 9.127 1.00 37.68 51 MET F C 1
ATOM 9072 O O . MET F 1 51 ? 71.782 -4.450 8.621 1.00 36.55 51 MET F O 1
ATOM 9077 N N . THR F 1 52 ? 73.966 -4.992 8.758 1.00 37.99 52 THR F N 1
ATOM 9078 C CA . THR F 1 52 ? 73.920 -6.018 7.718 1.00 38.85 52 THR F CA 1
ATOM 9079 C C . THR F 1 52 ? 74.749 -7.225 8.157 1.00 39.59 52 THR F C 1
ATOM 9080 O O . THR F 1 52 ? 75.661 -7.095 8.977 1.00 38.79 52 THR F O 1
ATOM 9084 N N . ALA F 1 53 ? 74.438 -8.394 7.603 1.00 39.98 53 ALA F N 1
ATOM 9085 C CA . ALA F 1 53 ? 75.164 -9.616 7.943 1.00 40.91 53 ALA F CA 1
ATOM 9086 C C . ALA F 1 53 ? 76.676 -9.412 7.826 1.00 40.87 53 ALA F C 1
ATOM 9087 O O . ALA F 1 53 ? 77.456 -10.075 8.509 1.00 41.38 53 ALA F O 1
ATOM 9089 N N . ASP F 1 54 ? 77.083 -8.490 6.958 1.00 41.05 54 ASP F N 1
ATOM 9090 C CA . ASP F 1 54 ? 78.498 -8.189 6.756 1.00 40.99 54 ASP F CA 1
ATOM 9091 C C . ASP F 1 54 ? 79.099 -7.538 7.999 1.00 40.06 54 ASP F C 1
ATOM 9092 O O . ASP F 1 54 ? 80.272 -7.740 8.317 1.00 39.34 54 ASP F O 1
ATOM 9097 N N . ASP F 1 55 ? 78.284 -6.752 8.695 1.00 39.10 55 ASP F N 1
ATOM 9098 C CA . ASP F 1 55 ? 78.716 -6.053 9.900 1.00 37.38 55 ASP F CA 1
ATOM 9099 C C . ASP F 1 55 ? 79.052 -6.993 11.052 1.00 36.97 55 ASP F C 1
ATOM 9100 O O . ASP F 1 55 ? 79.824 -6.639 11.941 1.00 35.87 55 ASP F O 1
ATOM 9105 N N . MET F 1 56 ? 78.470 -8.188 11.037 1.00 37.11 56 MET F N 1
ATOM 9106 C CA . MET F 1 56 ? 78.715 -9.163 12.098 1.00 37.66 56 MET F CA 1
ATOM 9107 C C . MET F 1 56 ? 80.201 -9.487 12.211 1.00 37.75 56 MET F C 1
ATOM 9108 O O . MET F 1 56 ? 80.914 -9.539 11.206 1.00 37.43 56 MET F O 1
ATOM 9113 N N . VAL F 1 57 ? 80.670 -9.712 13.435 1.00 37.58 57 VAL F N 1
ATOM 9114 C CA . VAL F 1 57 ? 82.082 -10.014 13.647 1.00 37.10 57 VAL F CA 1
ATOM 9115 C C . VAL F 1 57 ? 82.327 -11.445 14.110 1.00 37.59 57 VAL F C 1
ATOM 9116 O O . VAL F 1 57 ? 81.572 -11.994 14.914 1.00 37.11 57 VAL F O 1
ATOM 9120 N N . VAL F 1 58 ? 83.394 -12.041 13.587 1.00 38.04 58 VAL F N 1
ATOM 9121 C CA . VAL F 1 58 ? 83.776 -13.400 13.948 1.00 38.67 58 VAL F CA 1
ATOM 9122 C C . VAL F 1 58 ? 84.909 -13.281 14.965 1.00 38.69 58 VAL F C 1
ATOM 9123 O O . VAL F 1 58 ? 85.946 -12.688 14.679 1.00 38.94 58 VAL F O 1
ATOM 9127 N N . VAL F 1 59 ? 84.705 -13.826 16.159 1.00 38.93 59 VAL F N 1
ATOM 9128 C CA . VAL F 1 59 ? 85.722 -13.748 17.203 1.00 39.43 59 VAL F CA 1
ATOM 9129 C C . VAL F 1 59 ? 86.086 -15.125 17.745 1.00 40.11 59 VAL F C 1
ATOM 9130 O O . VAL F 1 59 ? 85.211 -15.952 18.009 1.00 39.90 59 VAL F O 1
ATOM 9134 N N . SER F 1 60 ? 87.383 -15.362 17.918 1.00 40.96 60 SER F N 1
ATOM 9135 C CA . SER F 1 60 ? 87.861 -16.644 18.424 1.00 42.22 60 SER F CA 1
ATOM 9136 C C . SER F 1 60 ? 87.476 -16.898 19.882 1.00 42.74 60 SER F C 1
ATOM 9137 O O . SER F 1 60 ? 87.713 -16.063 20.759 1.00 42.49 60 SER F O 1
ATOM 9140 N N . ILE F 1 61 ? 86.888 -18.061 20.136 1.00 43.00 61 ILE F N 1
ATOM 9141 C CA . ILE F 1 61 ? 86.483 -18.426 21.486 1.00 43.72 61 ILE F CA 1
ATOM 9142 C C . ILE F 1 61 ? 87.705 -18.427 22.393 1.00 45.20 61 ILE F C 1
ATOM 9143 O O . ILE F 1 61 ? 87.765 -17.708 23.392 1.00 45.23 61 ILE F O 1
ATOM 9148 N N . GLU F 1 62 ? 88.684 -19.238 22.015 1.00 46.93 62 GLU F N 1
ATOM 9149 C CA . GLU F 1 62 ? 89.920 -19.398 22.766 1.00 48.31 62 GLU F CA 1
ATOM 9150 C C . GLU F 1 62 ? 90.764 -18.141 22.957 1.00 48.37 62 GLU F C 1
ATOM 9151 O O . GLU F 1 62 ? 91.094 -17.784 24.087 1.00 48.94 62 GLU F O 1
ATOM 9157 N N . THR F 1 63 ? 91.115 -17.473 21.861 1.00 48.27 63 THR F N 1
ATOM 9158 C CA . THR F 1 63 ? 91.949 -16.272 21.937 1.00 48.11 63 THR F CA 1
ATOM 9159 C C . THR F 1 63 ? 91.164 -15.000 22.247 1.00 48.00 63 THR F C 1
ATOM 9160 O O . THR F 1 63 ? 91.667 -14.103 22.921 1.00 47.45 63 THR F O 1
ATOM 9164 N N . GLY F 1 64 ? 89.937 -14.924 21.741 1.00 48.46 64 GLY F N 1
ATOM 9165 C CA . GLY F 1 64 ? 89.116 -13.749 21.970 1.00 48.15 64 GLY F CA 1
ATOM 9166 C C . GLY F 1 64 ? 89.478 -12.632 21.012 1.00 48.16 64 GLY F C 1
ATOM 9167 O O . GLY F 1 64 ? 89.079 -11.479 21.194 1.00 48.23 64 GLY F O 1
ATOM 9168 N N . GLU F 1 65 ? 90.245 -12.978 19.985 1.00 48.18 65 GLU F N 1
ATOM 9169 C CA . GLU F 1 65 ? 90.671 -12.011 18.985 1.00 47.74 65 GLU F CA 1
ATOM 9170 C C . GLU F 1 65 ? 89.735 -12.079 17.781 1.00 47.22 65 GLU F C 1
ATOM 9171 O O . GLU F 1 65 ? 89.107 -13.113 17.527 1.00 46.91 65 GLU F O 1
ATOM 9177 N N . VAL F 1 66 ? 89.635 -10.973 17.049 1.00 46.52 66 VAL F N 1
ATOM 9178 C CA . VAL F 1 66 ? 88.774 -10.912 15.873 1.00 46.36 66 VAL F CA 1
ATOM 9179 C C . VAL F 1 66 ? 89.391 -11.691 14.709 1.00 45.85 66 VAL F C 1
ATOM 9180 O O . VAL F 1 66 ? 90.482 -11.371 14.241 1.00 46.20 66 VAL F O 1
ATOM 9184 N N . VAL F 1 67 ? 88.680 -12.716 14.252 1.00 45.40 67 VAL F N 1
ATOM 9185 C CA . VAL F 1 67 ? 89.143 -13.557 13.156 1.00 44.79 67 VAL F CA 1
ATOM 9186 C C . VAL F 1 67 ? 88.717 -13.028 11.785 1.00 44.81 67 VAL F C 1
ATOM 9187 O O . VAL F 1 67 ? 89.412 -13.239 10.790 1.00 44.45 67 VAL F O 1
ATOM 9191 N N . GLU F 1 68 ? 87.576 -12.346 11.739 1.00 44.66 68 GLU F N 1
ATOM 9192 C CA . GLU F 1 68 ? 87.061 -11.790 10.492 1.00 44.53 68 GLU F CA 1
ATOM 9193 C C . GLU F 1 68 ? 85.990 -10.743 10.774 1.00 45.00 68 GLU F C 1
ATOM 9194 O O . GLU F 1 68 ? 85.254 -10.841 11.759 1.00 45.28 68 GLU F O 1
ATOM 9200 N N . GLY F 1 69 ? 85.905 -9.745 9.900 1.00 44.97 69 GLY F N 1
ATOM 9201 C CA . GLY F 1 69 ? 84.933 -8.681 10.076 1.00 45.33 69 GLY F CA 1
ATOM 9202 C C . GLY F 1 69 ? 85.613 -7.332 9.951 1.00 45.43 69 GLY F C 1
ATOM 9203 O O . GLY F 1 69 ? 86.704 -7.134 10.481 1.00 45.57 69 GLY F O 1
ATOM 9204 N N . ALA F 1 70 ? 84.968 -6.401 9.256 1.00 45.95 70 ALA F N 1
ATOM 9205 C CA . ALA F 1 70 ? 85.530 -5.071 9.045 1.00 45.98 70 ALA F CA 1
ATOM 9206 C C . ALA F 1 70 ? 85.215 -4.091 10.167 1.00 46.18 70 ALA F C 1
ATOM 9207 O O . ALA F 1 70 ? 85.672 -2.947 10.135 1.00 46.43 70 ALA F O 1
ATOM 9209 N N . LYS F 1 71 ? 84.443 -4.531 11.157 1.00 45.71 71 LYS F N 1
ATOM 9210 C CA . LYS F 1 71 ? 84.077 -3.651 12.260 1.00 44.86 71 LYS F CA 1
ATOM 9211 C C . LYS F 1 71 ? 84.441 -4.119 13.663 1.00 44.63 71 LYS F C 1
ATOM 9212 O O . LYS F 1 71 ? 84.758 -5.286 13.892 1.00 44.31 71 LYS F O 1
ATOM 9218 N N . LYS F 1 72 ? 84.393 -3.169 14.593 1.00 44.49 72 LYS F N 1
ATOM 9219 C CA . LYS F 1 72 ? 84.704 -3.397 15.997 1.00 44.75 72 LYS F CA 1
ATOM 9220 C C . LYS F 1 72 ? 83.607 -4.248 16.645 1.00 44.50 72 LYS F C 1
ATOM 9221 O O . LYS F 1 72 ? 82.416 -3.979 16.473 1.00 43.88 72 LYS F O 1
ATOM 9227 N N . PRO F 1 73 ? 83.996 -5.292 17.395 1.00 43.84 73 PRO F N 1
ATOM 9228 C CA . PRO F 1 73 ? 83.004 -6.155 18.047 1.00 43.60 73 PRO F CA 1
ATOM 9229 C C . PRO F 1 73 ? 82.332 -5.475 19.245 1.00 42.68 73 PRO F C 1
ATOM 9230 O O . PRO F 1 73 ? 82.786 -4.429 19.712 1.00 42.54 73 PRO F O 1
ATOM 9234 N N . SER F 1 74 ? 81.245 -6.072 19.727 1.00 41.86 74 SER F N 1
ATOM 9235 C CA . SER F 1 74 ? 80.510 -5.536 20.873 1.00 39.43 74 SER F CA 1
ATOM 9236 C C . SER F 1 74 ? 81.416 -5.446 22.093 1.00 38.32 74 SER F C 1
ATOM 9237 O O . SER F 1 74 ? 82.306 -6.278 22.277 1.00 38.05 74 SER F O 1
ATOM 9240 N N . SER F 1 75 ? 81.182 -4.438 22.927 1.00 36.80 75 SER F N 1
ATOM 9241 C CA . SER F 1 75 ? 81.972 -4.255 24.139 1.00 35.82 75 SER F CA 1
ATOM 9242 C C . SER F 1 75 ? 81.735 -5.411 25.112 1.00 35.06 75 SER F C 1
ATOM 9243 O O . SER F 1 75 ? 82.533 -5.646 26.018 1.00 34.97 75 SER F O 1
ATOM 9246 N N . ASP F 1 76 ? 80.642 -6.139 24.913 1.00 33.94 76 ASP F N 1
ATOM 9247 C CA . ASP F 1 76 ? 80.314 -7.268 25.776 1.00 34.12 76 ASP F CA 1
ATOM 9248 C C . ASP F 1 76 ? 80.915 -8.589 25.296 1.00 33.33 76 ASP F C 1
ATOM 9249 O O . ASP F 1 76 ? 80.740 -9.623 25.944 1.00 32.98 76 ASP F O 1
ATOM 9254 N N . THR F 1 77 ? 81.624 -8.550 24.169 1.00 32.69 77 THR F N 1
ATOM 9255 C CA . THR F 1 77 ? 82.251 -9.746 23.606 1.00 32.86 77 THR F CA 1
ATOM 9256 C C . THR F 1 77 ? 82.968 -10.603 24.660 1.00 33.31 77 THR F C 1
ATOM 9257 O O . THR F 1 77 ? 82.804 -11.826 24.690 1.00 32.15 77 THR F O 1
ATOM 9261 N N . PRO F 1 78 ? 83.769 -9.974 25.542 1.00 33.62 78 PRO F N 1
ATOM 9262 C CA . PRO F 1 78 ? 84.478 -10.743 26.574 1.00 34.36 78 PRO F CA 1
ATOM 9263 C C . PRO F 1 78 ? 83.535 -11.609 27.418 1.00 34.99 78 PRO F C 1
ATOM 9264 O O . PRO F 1 78 ? 83.858 -12.753 27.762 1.00 35.12 78 PRO F O 1
ATOM 9268 N N . THR F 1 79 ? 82.370 -11.059 27.746 1.00 34.80 79 THR F N 1
ATOM 9269 C CA . THR F 1 79 ? 81.393 -11.778 28.552 1.00 34.89 79 THR F CA 1
ATOM 9270 C C . THR F 1 79 ? 80.848 -12.966 27.770 1.00 35.25 79 THR F C 1
ATOM 9271 O O . THR F 1 79 ? 80.658 -14.049 28.324 1.00 35.62 79 THR F O 1
ATOM 9275 N N . HIS F 1 80 ? 80.593 -12.759 26.481 1.00 35.65 80 HIS F N 1
ATOM 9276 C CA . HIS F 1 80 ? 80.088 -13.830 25.630 1.00 36.55 80 HIS F CA 1
ATOM 9277 C C . HIS F 1 80 ? 81.143 -14.940 25.566 1.00 36.91 80 HIS F C 1
ATOM 9278 O O . HIS F 1 80 ? 80.819 -16.126 25.659 1.00 36.89 80 HIS F O 1
ATOM 9285 N N . ARG F 1 81 ? 82.405 -14.543 25.411 1.00 36.92 81 ARG F N 1
ATOM 9286 C CA . ARG F 1 81 ? 83.509 -15.495 25.344 1.00 37.26 81 ARG F CA 1
ATOM 9287 C C . ARG F 1 81 ? 83.504 -16.404 26.558 1.00 36.93 81 ARG F C 1
ATOM 9288 O O . ARG F 1 81 ? 83.361 -17.624 26.444 1.00 36.85 81 ARG F O 1
ATOM 9296 N N . LEU F 1 82 ? 83.684 -15.784 27.720 1.00 36.08 82 LEU F N 1
ATOM 9297 C CA . LEU F 1 82 ? 83.724 -16.496 28.985 1.00 35.49 82 LEU F CA 1
ATOM 9298 C C . LEU F 1 82 ? 82.610 -17.528 29.068 1.00 34.81 82 LEU F C 1
ATOM 9299 O O . LEU F 1 82 ? 82.864 -18.709 29.292 1.00 35.18 82 LEU F O 1
ATOM 9304 N N . LEU F 1 83 ? 81.376 -17.075 28.883 1.00 34.15 83 LEU F N 1
ATOM 9305 C CA . LEU F 1 83 ? 80.226 -17.962 28.957 1.00 33.63 83 LEU F CA 1
ATOM 9306 C C . LEU F 1 83 ? 80.308 -19.137 27.978 1.00 33.55 83 LEU F C 1
ATOM 9307 O O . LEU F 1 83 ? 79.962 -20.263 28.335 1.00 32.98 83 LEU F O 1
ATOM 9312 N N . TYR F 1 84 ? 80.766 -18.885 26.751 1.00 33.06 84 TYR F N 1
ATOM 9313 C CA . TYR F 1 84 ? 80.888 -19.961 25.766 1.00 33.13 84 TYR F CA 1
ATOM 9314 C C . TYR F 1 84 ? 81.881 -21.032 26.232 1.00 33.81 84 TYR F C 1
ATOM 9315 O O . TYR F 1 84 ? 81.676 -22.226 25.996 1.00 33.48 84 TYR F O 1
ATOM 9324 N N . GLN F 1 85 ? 82.945 -20.599 26.903 1.00 34.43 85 GLN F N 1
ATOM 9325 C CA . GLN F 1 85 ? 83.961 -21.512 27.417 1.00 35.68 85 GLN F CA 1
ATOM 9326 C C . GLN F 1 85 ? 83.428 -22.268 28.633 1.00 35.48 85 GLN F C 1
ATOM 9327 O O . GLN F 1 85 ? 83.637 -23.474 28.772 1.00 34.16 85 GLN F O 1
ATOM 9333 N N . ALA F 1 86 ? 82.737 -21.544 29.509 1.00 35.91 86 ALA F N 1
ATOM 9334 C CA . ALA F 1 86 ? 82.182 -22.122 30.727 1.00 35.95 86 ALA F CA 1
ATOM 9335 C C . ALA F 1 86 ? 81.069 -23.142 30.498 1.00 36.41 86 ALA F C 1
ATOM 9336 O O . ALA F 1 86 ? 80.988 -24.134 31.220 1.00 36.31 86 ALA F O 1
ATOM 9338 N N . PHE F 1 87 ? 80.213 -22.913 29.504 1.00 36.22 87 PHE F N 1
ATOM 9339 C CA . PHE F 1 87 ? 79.115 -23.846 29.252 1.00 36.67 87 PHE F CA 1
ATOM 9340 C C . PHE F 1 87 ? 79.083 -24.339 27.811 1.00 36.67 87 PHE F C 1
ATOM 9341 O O . PHE F 1 87 ? 78.589 -23.651 26.918 1.00 37.22 87 PHE F O 1
ATOM 9349 N N . PRO F 1 88 ? 79.604 -25.552 27.571 1.00 36.94 88 PRO F N 1
ATOM 9350 C CA . PRO F 1 88 ? 79.651 -26.163 26.237 1.00 36.69 88 PRO F CA 1
ATOM 9351 C C . PRO F 1 88 ? 78.279 -26.293 25.583 1.00 36.98 88 PRO F C 1
ATOM 9352 O O . PRO F 1 88 ? 78.166 -26.336 24.357 1.00 36.73 88 PRO F O 1
ATOM 9356 N N . SER F 1 89 ? 77.237 -26.351 26.405 1.00 36.85 89 SER F N 1
ATOM 9357 C CA . SER F 1 89 ? 75.885 -26.511 25.891 1.00 37.45 89 SER F CA 1
ATOM 9358 C C . SER F 1 89 ? 75.247 -25.247 25.314 1.00 37.24 89 SER F C 1
ATOM 9359 O O . SER F 1 89 ? 74.219 -25.334 24.643 1.00 37.88 89 SER F O 1
ATOM 9362 N N . ILE F 1 90 ? 75.834 -24.079 25.560 1.00 36.60 90 ILE F N 1
ATOM 9363 C CA . ILE F 1 90 ? 75.249 -22.843 25.037 1.00 36.67 90 ILE F CA 1
ATOM 9364 C C . ILE F 1 90 ? 75.688 -22.519 23.601 1.00 36.19 90 ILE F C 1
ATOM 9365 O O . ILE F 1 90 ? 76.880 -22.404 23.307 1.00 37.04 90 ILE F O 1
ATOM 9370 N N . GLY F 1 91 ? 74.712 -22.372 22.711 1.00 35.55 91 GLY F N 1
ATOM 9371 C CA . GLY F 1 91 ? 75.008 -22.057 21.325 1.00 34.81 91 GLY F CA 1
ATOM 9372 C C . GLY F 1 91 ? 74.742 -20.603 20.972 1.00 34.28 91 GLY F C 1
ATOM 9373 O O . GLY F 1 91 ? 75.250 -20.097 19.970 1.00 34.20 91 GLY F O 1
ATOM 9374 N N . GLY F 1 92 ? 73.942 -19.927 21.793 1.00 33.86 92 GLY F N 1
ATOM 9375 C CA . GLY F 1 92 ? 73.626 -18.531 21.542 1.00 32.65 92 GLY F CA 1
ATOM 9376 C C . GLY F 1 92 ? 73.530 -17.725 22.826 1.00 32.60 92 GLY F C 1
ATOM 9377 O O . GLY F 1 92 ? 73.108 -18.243 23.863 1.00 32.16 92 GLY F O 1
ATOM 9378 N N . ILE F 1 93 ? 73.921 -16.455 22.756 1.00 31.59 93 ILE F N 1
ATOM 9379 C CA . ILE F 1 93 ? 73.885 -15.571 23.917 1.00 30.77 93 ILE F CA 1
ATOM 9380 C C . ILE F 1 93 ? 73.247 -14.224 23.578 1.00 30.73 93 ILE F C 1
ATOM 9381 O O . ILE F 1 93 ? 73.474 -13.669 22.500 1.00 30.16 93 ILE F O 1
ATOM 9386 N N . VAL F 1 94 ? 72.463 -13.697 24.514 1.00 30.00 94 VAL F N 1
ATOM 9387 C CA . VAL F 1 94 ? 71.792 -12.419 24.320 1.00 29.57 94 VAL F CA 1
ATOM 9388 C C . VAL F 1 94 ? 71.910 -11.513 25.537 1.00 29.75 94 VAL F C 1
ATOM 9389 O O . VAL F 1 94 ? 71.633 -11.934 26.664 1.00 30.40 94 VAL F O 1
ATOM 9393 N N . HIS F 1 95 ? 72.326 -10.272 25.310 1.00 29.47 95 HIS F N 1
ATOM 9394 C CA . HIS F 1 95 ? 72.422 -9.311 26.396 1.00 29.68 95 HIS F CA 1
ATOM 9395 C C . HIS F 1 95 ? 71.602 -8.076 26.057 1.00 30.21 95 HIS F C 1
ATOM 9396 O O . HIS F 1 95 ? 71.685 -7.554 24.945 1.00 30.06 95 HIS F O 1
ATOM 9403 N N . THR F 1 96 ? 70.802 -7.619 27.016 1.00 30.25 96 THR F N 1
ATOM 9404 C CA . THR F 1 96 ? 69.976 -6.430 26.825 1.00 30.44 96 THR F CA 1
ATOM 9405 C C . THR F 1 96 ? 69.752 -5.756 28.165 1.00 30.61 96 THR F C 1
ATOM 9406 O O . THR F 1 96 ? 70.173 -6.253 29.211 1.00 30.79 96 THR F O 1
ATOM 9410 N N . HIS F 1 97 ? 69.083 -4.613 28.115 1.00 30.07 97 HIS F N 1
ATOM 9411 C CA . HIS F 1 97 ? 68.734 -3.875 29.312 1.00 30.00 97 HIS F CA 1
ATOM 9412 C C . HIS F 1 97 ? 67.211 -3.789 29.307 1.00 28.71 97 HIS F C 1
ATOM 9413 O O . HIS F 1 97 ? 66.648 -2.723 29.553 1.00 28.72 97 HIS F O 1
ATOM 9420 N N . SER F 1 98 ? 66.548 -4.907 29.006 1.00 26.79 98 SER F N 1
ATOM 9421 C CA . SER F 1 98 ? 65.088 -4.922 28.983 1.00 25.51 98 SER F CA 1
ATOM 9422 C C . SER F 1 98 ? 64.611 -4.375 30.326 1.00 24.70 98 SER F C 1
ATOM 9423 O O . SER F 1 98 ? 64.995 -4.863 31.391 1.00 24.90 98 SER F O 1
ATOM 9426 N N . ARG F 1 99 ? 63.793 -3.334 30.251 1.00 23.68 99 ARG F N 1
ATOM 9427 C CA . ARG F 1 99 ? 63.268 -2.643 31.418 1.00 22.03 99 ARG F CA 1
ATOM 9428 C C . ARG F 1 99 ? 62.998 -3.433 32.688 1.00 21.68 99 ARG F C 1
ATOM 9429 O O . ARG F 1 99 ? 63.666 -3.217 33.706 1.00 20.77 99 ARG F O 1
ATOM 9437 N N . HIS F 1 100 ? 62.042 -4.353 32.637 1.00 20.14 100 HIS F N 1
ATOM 9438 C CA . HIS F 1 100 ? 61.681 -5.101 33.831 1.00 21.23 100 HIS F CA 1
ATOM 9439 C C . HIS F 1 100 ? 62.712 -6.103 34.338 1.00 20.92 100 HIS F C 1
ATOM 9440 O O . HIS F 1 100 ? 62.844 -6.292 35.548 1.00 20.95 100 HIS F O 1
ATOM 9447 N N . ALA F 1 101 ? 63.458 -6.732 33.436 1.00 21.32 101 ALA F N 1
ATOM 9448 C CA . ALA F 1 101 ? 64.486 -7.665 33.881 1.00 21.20 101 ALA F CA 1
ATOM 9449 C C . ALA F 1 101 ? 65.607 -6.814 34.472 1.00 20.96 101 ALA F C 1
ATOM 9450 O O . ALA F 1 101 ? 66.290 -7.224 35.404 1.00 21.31 101 ALA F O 1
ATOM 9452 N N . THR F 1 102 ? 65.780 -5.614 33.930 1.00 19.82 102 THR F N 1
ATOM 9453 C CA . THR F 1 102 ? 66.820 -4.716 34.416 1.00 19.73 102 THR F CA 1
ATOM 9454 C C . THR F 1 102 ? 66.412 -4.147 35.775 1.00 19.55 102 THR F C 1
ATOM 9455 O O . THR F 1 102 ? 67.254 -3.924 36.646 1.00 19.23 102 THR F O 1
ATOM 9459 N N . ILE F 1 103 ? 65.111 -3.924 35.946 1.00 19.71 103 ILE F N 1
ATOM 9460 C CA . ILE F 1 103 ? 64.574 -3.403 37.195 1.00 18.93 103 ILE F CA 1
ATOM 9461 C C . ILE F 1 103 ? 64.908 -4.345 38.354 1.00 19.01 103 ILE F C 1
ATOM 9462 O O . ILE F 1 103 ? 65.286 -3.889 39.433 1.00 18.94 103 ILE F O 1
ATOM 9467 N N . TRP F 1 104 ? 64.766 -5.652 38.134 1.00 19.08 104 TRP F N 1
ATOM 9468 C CA . TRP F 1 104 ? 65.091 -6.635 39.171 1.00 19.57 104 TRP F CA 1
ATOM 9469 C C . TRP F 1 104 ? 66.598 -6.648 39.406 1.00 20.38 104 TRP F C 1
ATOM 9470 O O . TRP F 1 104 ? 67.060 -6.883 40.519 1.00 21.00 104 TRP F O 1
ATOM 9481 N N . ALA F 1 105 ? 67.359 -6.404 38.342 1.00 20.22 105 ALA F N 1
ATOM 9482 C CA . ALA F 1 105 ? 68.812 -6.387 38.426 1.00 20.45 105 ALA F CA 1
ATOM 9483 C C . ALA F 1 105 ? 69.280 -5.207 39.272 1.00 20.26 105 ALA F C 1
ATOM 9484 O O . ALA F 1 105 ? 70.130 -5.360 40.145 1.00 19.42 105 ALA F O 1
ATOM 9486 N N . GLN F 1 106 ? 68.729 -4.027 39.002 1.00 20.37 106 GLN F N 1
ATOM 9487 C CA . GLN F 1 106 ? 69.104 -2.836 39.752 1.00 20.48 106 GLN F CA 1
ATOM 9488 C C . GLN F 1 106 ? 68.672 -2.965 41.213 1.00 21.19 106 GLN F C 1
ATOM 9489 O O . GLN F 1 106 ? 69.342 -2.460 42.124 1.00 19.55 106 GLN F O 1
ATOM 9495 N N . ALA F 1 107 ? 67.556 -3.657 41.429 1.00 20.24 107 ALA F N 1
ATOM 9496 C CA . ALA F 1 107 ? 67.043 -3.872 42.772 1.00 22.45 107 ALA F CA 1
ATOM 9497 C C . ALA F 1 107 ? 67.920 -4.906 43.463 1.00 23.04 107 ALA F C 1
ATOM 9498 O O . ALA F 1 107 ? 67.887 -5.040 44.683 1.00 23.15 107 ALA F O 1
ATOM 9500 N N . GLY F 1 108 ? 68.698 -5.633 42.662 1.00 23.53 108 GLY F N 1
ATOM 9501 C CA . GLY F 1 108 ? 69.590 -6.651 43.186 1.00 24.73 108 GLY F CA 1
ATOM 9502 C C . GLY F 1 108 ? 68.873 -7.867 43.742 1.00 25.47 108 GLY F C 1
ATOM 9503 O O . GLY F 1 108 ? 69.357 -8.515 44.668 1.00 26.15 108 GLY F O 1
ATOM 9504 N N . GLN F 1 109 ? 67.720 -8.195 43.178 1.00 25.56 109 GLN F N 1
ATOM 9505 C CA . GLN F 1 109 ? 66.967 -9.335 43.673 1.00 25.81 109 GLN F CA 1
ATOM 9506 C C . GLN F 1 109 ? 66.733 -10.349 42.570 1.00 26.28 109 GLN F C 1
ATOM 9507 O O . GLN F 1 109 ? 66.599 -9.982 41.400 1.00 26.06 109 GLN F O 1
ATOM 9513 N N . SER F 1 110 ? 66.685 -11.624 42.950 1.00 26.02 110 SER F N 1
ATOM 9514 C CA . SER F 1 110 ? 66.448 -12.707 41.999 1.00 26.27 110 SER F CA 1
ATOM 9515 C C . SER F 1 110 ? 64.946 -12.835 41.756 1.00 25.68 110 SER F C 1
ATOM 9516 O O . SER F 1 110 ? 64.143 -12.454 42.604 1.00 24.94 110 SER F O 1
ATOM 9519 N N . ILE F 1 111 ? 64.569 -13.375 40.600 1.00 26.12 111 ILE F N 1
ATOM 9520 C CA . ILE F 1 111 ? 63.158 -13.536 40.263 1.00 25.47 111 ILE F CA 1
ATOM 9521 C C . ILE F 1 111 ? 62.660 -14.927 40.639 1.00 25.67 111 ILE F C 1
ATOM 9522 O O . ILE F 1 111 ? 63.103 -15.925 40.075 1.00 25.85 111 ILE F O 1
ATOM 9527 N N . PRO F 1 112 ? 61.723 -15.013 41.598 1.00 25.34 112 PRO F N 1
ATOM 9528 C CA . PRO F 1 112 ? 61.212 -16.330 41.992 1.00 24.70 112 PRO F CA 1
ATOM 9529 C C . PRO F 1 112 ? 60.193 -16.847 40.984 1.00 24.23 112 PRO F C 1
ATOM 9530 O O . PRO F 1 112 ? 59.511 -16.064 40.321 1.00 23.76 112 PRO F O 1
ATOM 9534 N N . ALA F 1 113 ? 60.100 -18.168 40.868 1.00 24.49 113 ALA F N 1
ATOM 9535 C CA . ALA F 1 113 ? 59.159 -18.791 39.947 1.00 23.97 113 ALA F CA 1
ATOM 9536 C C . ALA F 1 113 ? 57.779 -18.824 40.587 1.00 24.14 113 ALA F C 1
ATOM 9537 O O . ALA F 1 113 ? 57.566 -19.543 41.562 1.00 23.61 113 ALA F O 1
ATOM 9539 N N . THR F 1 114 ? 56.844 -18.051 40.038 1.00 23.73 114 THR F N 1
ATOM 9540 C CA . THR F 1 114 ? 55.487 -18.013 40.570 1.00 23.33 114 THR F CA 1
ATOM 9541 C C . THR F 1 114 ? 54.435 -18.345 39.509 1.00 23.44 114 THR F C 1
ATOM 9542 O O . THR F 1 114 ? 53.237 -18.167 39.736 1.00 22.93 114 THR F O 1
ATOM 9546 N N . GLY F 1 115 ? 54.881 -18.839 38.356 1.00 22.97 115 GLY F N 1
ATOM 9547 C CA . GLY F 1 115 ? 53.944 -19.179 37.299 1.00 23.26 115 GLY F CA 1
ATOM 9548 C C . GLY F 1 115 ? 54.472 -20.189 36.294 1.00 22.79 115 GLY F C 1
ATOM 9549 O O . GLY F 1 115 ? 55.681 -20.382 36.170 1.00 22.18 115 GLY F O 1
ATOM 9550 N N . THR F 1 116 ? 53.562 -20.830 35.565 1.00 22.69 116 THR F N 1
ATOM 9551 C CA . THR F 1 116 ? 53.950 -21.824 34.573 1.00 23.23 116 THR F CA 1
ATOM 9552 C C . THR F 1 116 ? 54.725 -21.210 33.405 1.00 23.81 116 THR F C 1
ATOM 9553 O O . THR F 1 116 ? 55.570 -21.872 32.805 1.00 24.56 116 THR F O 1
ATOM 9557 N N . THR F 1 117 ? 54.450 -19.947 33.086 1.00 24.33 117 THR F N 1
ATOM 9558 C CA . THR F 1 117 ? 55.172 -19.277 32.005 1.00 24.92 117 THR F CA 1
ATOM 9559 C C . THR F 1 117 ? 56.660 -19.388 32.331 1.00 24.97 117 THR F C 1
ATOM 9560 O O . THR F 1 117 ? 57.472 -19.808 31.504 1.00 25.33 117 THR F O 1
ATOM 9564 N N . HIS F 1 118 ? 56.997 -19.009 33.560 1.00 25.21 118 HIS F N 1
ATOM 9565 C CA . HIS F 1 118 ? 58.365 -19.048 34.060 1.00 25.85 118 HIS F CA 1
ATOM 9566 C C . HIS F 1 118 ? 58.894 -20.483 34.031 1.00 26.78 118 HIS F C 1
ATOM 9567 O O . HIS F 1 118 ? 59.957 -20.752 33.469 1.00 26.38 118 HIS F O 1
ATOM 9574 N N . ALA F 1 119 ? 58.132 -21.394 34.630 1.00 27.77 119 ALA F N 1
ATOM 9575 C CA . ALA F 1 119 ? 58.497 -22.804 34.703 1.00 28.28 119 ALA F CA 1
ATOM 9576 C C . ALA F 1 119 ? 58.831 -23.435 33.350 1.00 28.70 119 ALA F C 1
ATOM 9577 O O . ALA F 1 119 ? 59.697 -24.308 33.268 1.00 28.60 119 ALA F O 1
ATOM 9579 N N . ASN F 1 120 ? 58.148 -23.001 32.295 1.00 29.06 120 ASN F N 1
ATOM 9580 C CA . ASN F 1 120 ? 58.393 -23.549 30.964 1.00 29.58 120 ASN F CA 1
ATOM 9581 C C . ASN F 1 120 ? 59.775 -23.229 30.408 1.00 29.86 120 ASN F C 1
ATOM 9582 O O . ASN F 1 120 ? 60.252 -23.924 29.508 1.00 30.74 120 ASN F O 1
ATOM 9587 N N . TYR F 1 121 ? 60.417 -22.184 30.928 1.00 28.42 121 TYR F N 1
ATOM 9588 C CA . TYR F 1 121 ? 61.728 -21.791 30.420 1.00 28.32 121 TYR F CA 1
ATOM 9589 C C . TYR F 1 121 ? 62.877 -21.746 31.424 1.00 27.99 121 TYR F C 1
ATOM 9590 O O . TYR F 1 121 ? 64.035 -21.916 31.042 1.00 27.90 121 TYR F O 1
ATOM 9599 N N . PHE F 1 122 ? 62.563 -21.516 32.696 1.00 27.47 122 PHE F N 1
ATOM 9600 C CA . PHE F 1 122 ? 63.589 -21.437 33.739 1.00 27.55 122 PHE F CA 1
ATOM 9601 C C . PHE F 1 122 ? 63.230 -22.358 34.908 1.00 27.46 122 PHE F C 1
ATOM 9602 O O . PHE F 1 122 ? 62.271 -22.105 35.638 1.00 27.51 122 PHE F O 1
ATOM 9610 N N . TYR F 1 123 ? 64.008 -23.421 35.082 1.00 27.14 123 TYR F N 1
ATOM 9611 C CA . TYR F 1 123 ? 63.759 -24.388 36.143 1.00 27.28 123 TYR F CA 1
ATOM 9612 C C . TYR F 1 123 ? 64.088 -23.852 37.542 1.00 26.90 123 TYR F C 1
ATOM 9613 O O . TYR F 1 123 ? 65.088 -24.234 38.152 1.00 25.43 123 TYR F O 1
ATOM 9622 N N . GLY F 1 124 ? 63.227 -22.972 38.050 1.00 27.15 124 GLY F N 1
ATOM 9623 C CA . GLY F 1 124 ? 63.442 -22.403 39.369 1.00 26.28 124 GLY F CA 1
ATOM 9624 C C . GLY F 1 124 ? 63.717 -20.910 39.359 1.00 26.80 124 GLY F C 1
ATOM 9625 O O . GLY F 1 124 ? 63.469 -20.226 38.367 1.00 26.87 124 GLY F O 1
ATOM 9626 N N . THR F 1 125 ? 64.240 -20.406 40.472 1.00 26.46 125 THR F N 1
ATOM 9627 C CA . THR F 1 125 ? 64.546 -18.987 40.614 1.00 26.69 125 THR F CA 1
ATOM 9628 C C . THR F 1 125 ? 65.595 -18.493 39.620 1.00 26.62 125 THR F C 1
ATOM 9629 O O . THR F 1 125 ? 66.607 -19.153 39.395 1.00 27.34 125 THR F O 1
ATOM 9633 N N . ILE F 1 126 ? 65.348 -17.330 39.027 1.00 26.24 126 ILE F N 1
ATOM 9634 C CA . ILE F 1 126 ? 66.300 -16.731 38.091 1.00 26.02 126 ILE F CA 1
ATOM 9635 C C . ILE F 1 126 ? 67.268 -15.921 38.959 1.00 25.62 126 ILE F C 1
ATOM 9636 O O . ILE F 1 126 ? 66.900 -14.904 39.543 1.00 26.84 126 ILE F O 1
ATOM 9641 N N . PRO F 1 127 ? 68.526 -16.365 39.045 1.00 25.95 127 PRO F N 1
ATOM 9642 C CA . PRO F 1 127 ? 69.558 -15.712 39.850 1.00 26.02 127 PRO F CA 1
ATOM 9643 C C . PRO F 1 127 ? 70.076 -14.332 39.463 1.00 26.12 127 PRO F C 1
ATOM 9644 O O . PRO F 1 127 ? 70.294 -14.026 38.289 1.00 25.68 127 PRO F O 1
ATOM 9648 N N . CYS F 1 128 ? 70.269 -13.505 40.486 1.00 26.95 128 CYS F N 1
ATOM 9649 C CA . CYS F 1 128 ? 70.839 -12.176 40.322 1.00 27.81 128 CYS F CA 1
ATOM 9650 C C . CYS F 1 128 ? 72.214 -12.329 40.953 1.00 28.58 128 CYS F C 1
ATOM 9651 O O . CYS F 1 128 ? 72.332 -12.814 42.079 1.00 28.57 128 CYS F O 1
ATOM 9654 N N . THR F 1 129 ? 73.255 -11.941 40.231 1.00 29.54 129 THR F N 1
ATOM 9655 C CA . THR F 1 129 ? 74.604 -12.059 40.763 1.00 30.40 129 THR F CA 1
ATOM 9656 C C . THR F 1 129 ? 74.777 -11.077 41.911 1.00 31.75 129 THR F C 1
ATOM 9657 O O . THR F 1 129 ? 74.033 -10.098 42.021 1.00 30.48 129 THR F O 1
ATOM 9661 N N . ARG F 1 130 ? 75.754 -11.346 42.771 1.00 33.29 130 ARG F N 1
ATOM 9662 C CA . ARG F 1 130 ? 76.036 -10.454 43.887 1.00 34.75 130 ARG F CA 1
ATOM 9663 C C . ARG F 1 130 ? 76.841 -9.303 43.280 1.00 34.95 130 ARG F C 1
ATOM 9664 O O . ARG F 1 130 ? 77.261 -9.390 42.126 1.00 34.58 130 ARG F O 1
ATOM 9672 N N . LYS F 1 131 ? 77.044 -8.228 44.038 1.00 35.57 131 LYS F N 1
ATOM 9673 C CA . LYS F 1 131 ? 77.818 -7.093 43.539 1.00 35.88 131 LYS F CA 1
ATOM 9674 C C . LYS F 1 131 ? 79.245 -7.525 43.206 1.00 36.42 131 LYS F C 1
ATOM 9675 O O . LYS F 1 131 ? 79.778 -8.466 43.798 1.00 35.78 131 LYS F O 1
ATOM 9681 N N . MET F 1 132 ? 79.862 -6.831 42.256 1.00 36.61 132 MET F N 1
ATOM 9682 C CA . MET F 1 132 ? 81.238 -7.130 41.873 1.00 37.16 132 MET F CA 1
ATOM 9683 C C . MET F 1 132 ? 82.169 -6.309 42.756 1.00 36.98 132 MET F C 1
ATOM 9684 O O . MET F 1 132 ? 81.834 -5.185 43.148 1.00 37.74 132 MET F O 1
ATOM 9689 N N . THR F 1 133 ? 83.327 -6.877 43.077 1.00 36.14 133 THR F N 1
ATOM 9690 C CA . THR F 1 133 ? 84.312 -6.191 43.908 1.00 36.14 133 THR F CA 1
ATOM 9691 C C . THR F 1 133 ? 84.983 -5.107 43.069 1.00 36.91 133 THR F C 1
ATOM 9692 O O . THR F 1 133 ? 84.922 -5.149 41.838 1.00 36.55 133 THR F O 1
ATOM 9696 N N . ASP F 1 134 ? 85.622 -4.141 43.725 1.00 37.44 134 ASP F N 1
ATOM 9697 C CA . ASP F 1 134 ? 86.297 -3.069 42.999 1.00 38.14 134 ASP F CA 1
ATOM 9698 C C . ASP F 1 134 ? 87.436 -3.594 42.131 1.00 38.52 134 ASP F C 1
ATOM 9699 O O . ASP F 1 134 ? 87.773 -2.995 41.106 1.00 39.13 134 ASP F O 1
ATOM 9704 N N . ALA F 1 135 ? 88.029 -4.710 42.538 1.00 38.52 135 ALA F N 1
ATOM 9705 C CA . ALA F 1 135 ? 89.128 -5.298 41.778 1.00 39.27 135 ALA F CA 1
ATOM 9706 C C . ALA F 1 135 ? 88.568 -5.860 40.475 1.00 39.27 135 ALA F C 1
ATOM 9707 O O . ALA F 1 135 ? 89.177 -5.735 39.409 1.00 38.86 135 ALA F O 1
ATOM 9709 N N . GLU F 1 136 ? 87.398 -6.481 40.579 1.00 39.39 136 GLU F N 1
ATOM 9710 C CA . GLU F 1 136 ? 86.718 -7.055 39.427 1.00 39.26 136 GLU F CA 1
ATOM 9711 C C . GLU F 1 136 ? 86.304 -5.949 38.458 1.00 38.76 136 GLU F C 1
ATOM 9712 O O . GLU F 1 136 ? 86.533 -6.047 37.252 1.00 39.15 136 GLU F O 1
ATOM 9718 N N . ILE F 1 137 ? 85.699 -4.895 38.998 1.00 38.40 137 ILE F N 1
ATOM 9719 C CA . ILE F 1 137 ? 85.248 -3.763 38.193 1.00 38.19 137 ILE F CA 1
ATOM 9720 C C . ILE F 1 137 ? 86.407 -3.010 37.550 1.00 38.28 137 ILE F C 1
ATOM 9721 O O . ILE F 1 137 ? 86.306 -2.560 36.409 1.00 38.88 137 ILE F O 1
ATOM 9726 N N . ASN F 1 138 ? 87.508 -2.875 38.281 1.00 38.12 138 ASN F N 1
ATOM 9727 C CA . ASN F 1 138 ? 88.655 -2.141 37.767 1.00 38.54 138 ASN F CA 1
ATOM 9728 C C . ASN F 1 138 ? 89.683 -2.958 37.001 1.00 38.53 138 ASN F C 1
ATOM 9729 O O . ASN F 1 138 ? 90.777 -2.472 36.724 1.00 38.05 138 ASN F O 1
ATOM 9734 N N . GLY F 1 139 ? 89.327 -4.191 36.654 1.00 38.37 139 GLY F N 1
ATOM 9735 C CA . GLY F 1 139 ? 90.230 -5.038 35.896 1.00 38.78 139 GLY F CA 1
ATOM 9736 C C . GLY F 1 139 ? 89.637 -5.280 34.521 1.00 39.09 139 GLY F C 1
ATOM 9737 O O . GLY F 1 139 ? 89.312 -4.332 33.803 1.00 39.11 139 GLY F O 1
ATOM 9738 N N . GLU F 1 140 ? 89.505 -6.547 34.144 1.00 39.86 140 GLU F N 1
ATOM 9739 C CA . GLU F 1 140 ? 88.910 -6.895 32.858 1.00 40.54 140 GLU F CA 1
ATOM 9740 C C . GLU F 1 140 ? 87.418 -7.052 33.141 1.00 40.03 140 GLU F C 1
ATOM 9741 O O . GLU F 1 140 ? 86.888 -8.163 33.212 1.00 38.98 140 GLU F O 1
ATOM 9747 N N . TYR F 1 141 ? 86.766 -5.905 33.315 1.00 40.05 141 TYR F N 1
ATOM 9748 C CA . TYR F 1 141 ? 85.346 -5.806 33.633 1.00 39.58 141 TYR F CA 1
ATOM 9749 C C . TYR F 1 141 ? 84.403 -6.785 32.934 1.00 38.93 141 TYR F C 1
ATOM 9750 O O . TYR F 1 141 ? 83.822 -7.650 33.587 1.00 38.58 141 TYR F O 1
ATOM 9759 N N . GLU F 1 142 ? 84.243 -6.648 31.620 1.00 38.57 142 GLU F N 1
ATOM 9760 C CA . GLU F 1 142 ? 83.345 -7.526 30.869 1.00 38.22 142 GLU F CA 1
ATOM 9761 C C . GLU F 1 142 ? 83.668 -8.997 31.080 1.00 38.38 142 GLU F C 1
ATOM 9762 O O . GLU F 1 142 ? 82.767 -9.836 31.176 1.00 37.98 142 GLU F O 1
ATOM 9768 N N . TRP F 1 143 ? 84.957 -9.306 31.151 1.00 37.98 143 TRP F N 1
ATOM 9769 C CA . TRP F 1 143 ? 85.394 -10.678 31.352 1.00 37.93 143 TRP F CA 1
ATOM 9770 C C . TRP F 1 143 ? 85.060 -11.118 32.771 1.00 37.01 143 TRP F C 1
ATOM 9771 O O . TRP F 1 143 ? 84.632 -12.252 33.005 1.00 36.53 143 TRP F O 1
ATOM 9782 N N . GLU F 1 144 ? 85.253 -10.203 33.714 1.00 35.47 144 GLU F N 1
ATOM 9783 C CA . GLU F 1 144 ? 84.978 -10.480 35.112 1.00 34.74 144 GLU F CA 1
ATOM 9784 C C . GLU F 1 144 ? 83.471 -10.634 35.326 1.00 33.77 144 GLU F C 1
ATOM 9785 O O . GLU F 1 144 ? 83.026 -11.397 36.191 1.00 32.58 144 GLU F O 1
ATOM 9791 N N . THR F 1 145 ? 82.690 -9.900 34.537 1.00 32.44 145 THR F N 1
ATOM 9792 C CA . THR F 1 145 ? 81.240 -9.977 34.626 1.00 31.83 145 THR F CA 1
ATOM 9793 C C . THR F 1 145 ? 80.869 -11.425 34.332 1.00 31.63 145 THR F C 1
ATOM 9794 O O . THR F 1 145 ? 79.959 -11.992 34.944 1.00 31.98 145 THR F O 1
ATOM 9798 N N . GLY F 1 146 ? 81.604 -12.028 33.405 1.00 31.94 146 GLY F N 1
ATOM 9799 C CA . GLY F 1 146 ? 81.363 -13.414 33.058 1.00 32.60 146 GLY F CA 1
ATOM 9800 C C . GLY F 1 146 ? 81.699 -14.341 34.217 1.00 32.79 146 GLY F C 1
ATOM 9801 O O . GLY F 1 146 ? 80.935 -15.257 34.525 1.00 33.83 146 GLY F O 1
ATOM 9802 N N . ASN F 1 147 ? 82.840 -14.108 34.861 1.00 32.08 147 ASN F N 1
ATOM 9803 C CA . ASN F 1 147 ? 83.258 -14.938 35.987 1.00 31.85 147 ASN F CA 1
ATOM 9804 C C . ASN F 1 147 ? 82.223 -14.906 37.105 1.00 31.61 147 ASN F C 1
ATOM 9805 O O . ASN F 1 147 ? 81.874 -15.949 37.664 1.00 31.77 147 ASN F O 1
ATOM 9810 N N . VAL F 1 148 ? 81.732 -13.711 37.429 1.00 30.95 148 VAL F N 1
ATOM 9811 C CA . VAL F 1 148 ? 80.735 -13.563 38.485 1.00 29.75 148 VAL F CA 1
ATOM 9812 C C . VAL F 1 148 ? 79.498 -14.383 38.154 1.00 30.00 148 VAL F C 1
ATOM 9813 O O . VAL F 1 148 ? 78.922 -15.033 39.028 1.00 29.74 148 VAL F O 1
ATOM 9817 N N . ILE F 1 149 ? 79.092 -14.354 36.887 1.00 30.31 149 ILE F N 1
ATOM 9818 C CA . ILE F 1 149 ? 77.923 -15.111 36.451 1.00 31.30 149 ILE F CA 1
ATOM 9819 C C . ILE F 1 149 ? 78.156 -16.606 36.654 1.00 31.21 149 ILE F C 1
ATOM 9820 O O . ILE F 1 149 ? 77.292 -17.311 37.183 1.00 31.29 149 ILE F O 1
ATOM 9825 N N . VAL F 1 150 ? 79.328 -17.083 36.238 1.00 31.83 150 VAL F N 1
ATOM 9826 C CA . VAL F 1 150 ? 79.671 -18.496 36.379 1.00 31.62 150 VAL F CA 1
ATOM 9827 C C . VAL F 1 150 ? 79.796 -18.879 37.851 1.00 31.63 150 VAL F C 1
ATOM 9828 O O . VAL F 1 150 ? 79.330 -19.941 38.264 1.00 31.38 150 VAL F O 1
ATOM 9832 N N . GLU F 1 151 ? 80.427 -18.017 38.642 1.00 31.46 151 GLU F N 1
ATOM 9833 C CA . GLU F 1 151 ? 80.572 -18.280 40.069 1.00 31.56 151 GLU F CA 1
ATOM 9834 C C . GLU F 1 151 ? 79.187 -18.444 40.688 1.00 31.66 151 GLU F C 1
ATOM 9835 O O . GLU F 1 151 ? 78.957 -19.347 41.494 1.00 32.11 151 GLU F O 1
ATOM 9841 N N . THR F 1 152 ? 78.272 -17.560 40.301 1.00 32.03 152 THR F N 1
ATOM 9842 C CA . THR F 1 152 ? 76.903 -17.578 40.805 1.00 32.62 152 THR F CA 1
ATOM 9843 C C . THR F 1 152 ? 76.255 -18.938 40.566 1.00 33.46 152 THR F C 1
ATOM 9844 O O . THR F 1 152 ? 75.672 -19.523 41.479 1.00 33.57 152 THR F O 1
ATOM 9848 N N . PHE F 1 153 ? 76.364 -19.440 39.340 1.00 34.93 153 PHE F N 1
ATOM 9849 C CA . PHE F 1 153 ? 75.797 -20.740 38.994 1.00 36.71 153 PHE F CA 1
ATOM 9850 C C . PHE F 1 153 ? 76.508 -21.863 39.751 1.00 38.30 153 PHE F C 1
ATOM 9851 O O . PHE F 1 153 ? 75.884 -22.854 40.141 1.00 37.72 153 PHE F O 1
ATOM 9859 N N . GLU F 1 154 ? 77.811 -21.695 39.962 1.00 39.67 154 GLU F N 1
ATOM 9860 C CA . GLU F 1 154 ? 78.608 -22.677 40.694 1.00 41.32 154 GLU F CA 1
ATOM 9861 C C . GLU F 1 154 ? 78.093 -22.797 42.127 1.00 41.71 154 GLU F C 1
ATOM 9862 O O . GLU F 1 154 ? 77.478 -23.792 42.501 1.00 41.35 154 GLU F O 1
ATOM 9868 N N . LYS F 1 155 ? 78.350 -21.763 42.921 1.00 42.05 155 LYS F N 1
ATOM 9869 C CA . LYS F 1 155 ? 77.940 -21.742 44.320 1.00 42.82 155 LYS F CA 1
ATOM 9870 C C . LYS F 1 155 ? 76.505 -22.189 44.572 1.00 42.92 155 LYS F C 1
ATOM 9871 O O . LYS F 1 155 ? 76.248 -22.998 45.468 1.00 43.59 155 LYS F O 1
ATOM 9877 N N . GLN F 1 156 ? 75.571 -21.669 43.788 1.00 42.41 156 GLN F N 1
ATOM 9878 C CA . GLN F 1 156 ? 74.170 -22.022 43.965 1.00 41.85 156 GLN F CA 1
ATOM 9879 C C . GLN F 1 156 ? 73.803 -23.305 43.228 1.00 41.72 156 GLN F C 1
ATOM 9880 O O . GLN F 1 156 ? 72.626 -23.652 43.104 1.00 42.02 156 GLN F O 1
ATOM 9886 N N . GLY F 1 157 ? 74.831 -24.007 42.757 1.00 41.22 157 GLY F N 1
ATOM 9887 C CA . GLY F 1 157 ? 74.644 -25.261 42.050 1.00 40.41 157 GLY F CA 1
ATOM 9888 C C . GLY F 1 157 ? 73.506 -25.285 41.048 1.00 40.45 157 GLY F C 1
ATOM 9889 O O . GLY F 1 157 ? 72.644 -26.164 41.098 1.00 40.03 157 GLY F O 1
ATOM 9890 N N . ILE F 1 158 ? 73.492 -24.325 40.133 1.00 40.31 158 ILE F N 1
ATOM 9891 C CA . ILE F 1 158 ? 72.441 -24.285 39.130 1.00 40.42 158 ILE F CA 1
ATOM 9892 C C . ILE F 1 158 ? 73.001 -24.686 37.764 1.00 39.49 158 ILE F C 1
ATOM 9893 O O . ILE F 1 158 ? 74.113 -24.307 37.399 1.00 38.35 158 ILE F O 1
ATOM 9898 N N . ASP F 1 159 ? 72.223 -25.474 37.028 1.00 39.56 159 ASP F N 1
ATOM 9899 C CA . ASP F 1 159 ? 72.617 -25.956 35.707 1.00 39.55 159 ASP F CA 1
ATOM 9900 C C . ASP F 1 159 ? 72.288 -24.945 34.609 1.00 38.53 159 ASP F C 1
ATOM 9901 O O . ASP F 1 159 ? 71.118 -24.684 34.320 1.00 37.64 159 ASP F O 1
ATOM 9906 N N . ALA F 1 160 ? 73.329 -24.394 33.992 1.00 36.88 160 ALA F N 1
ATOM 9907 C CA . ALA F 1 160 ? 73.158 -23.414 32.929 1.00 36.41 160 ALA F CA 1
ATOM 9908 C C . ALA F 1 160 ? 72.211 -23.913 31.835 1.00 35.94 160 ALA F C 1
ATOM 9909 O O . ALA F 1 160 ? 71.519 -23.120 31.201 1.00 36.78 160 ALA F O 1
ATOM 9911 N N . ALA F 1 161 ? 72.170 -25.225 31.622 1.00 35.49 161 ALA F N 1
ATOM 9912 C CA . ALA F 1 161 ? 71.297 -25.801 30.603 1.00 34.42 161 ALA F CA 1
ATOM 9913 C C . ALA F 1 161 ? 69.834 -25.792 31.046 1.00 33.79 161 ALA F C 1
ATOM 9914 O O . ALA F 1 161 ? 68.929 -25.986 30.233 1.00 33.58 161 ALA F O 1
ATOM 9916 N N . GLN F 1 162 ? 69.603 -25.569 32.337 1.00 33.19 162 GLN F N 1
ATOM 9917 C CA . GLN F 1 162 ? 68.242 -25.526 32.865 1.00 32.10 162 GLN F CA 1
ATOM 9918 C C . GLN F 1 162 ? 67.851 -24.117 33.292 1.00 31.60 162 GLN F C 1
ATOM 9919 O O . GLN F 1 162 ? 66.677 -23.842 33.537 1.00 31.74 162 GLN F O 1
ATOM 9925 N N . MET F 1 163 ? 68.843 -23.237 33.386 1.00 30.50 163 MET F N 1
ATOM 9926 C CA . MET F 1 163 ? 68.628 -21.847 33.782 1.00 30.29 163 MET F CA 1
ATOM 9927 C C . MET F 1 163 ? 69.245 -20.936 32.715 1.00 30.21 163 MET F C 1
ATOM 9928 O O . MET F 1 163 ? 70.324 -20.378 32.917 1.00 30.00 163 MET F O 1
ATOM 9933 N N . PRO F 1 164 ? 68.557 -20.775 31.567 1.00 29.66 164 PRO F N 1
ATOM 9934 C CA . PRO F 1 164 ? 69.010 -19.947 30.440 1.00 30.05 164 PRO F CA 1
ATOM 9935 C C . PRO F 1 164 ? 69.019 -18.432 30.653 1.00 30.39 164 PRO F C 1
ATOM 9936 O O . PRO F 1 164 ? 68.806 -17.670 29.708 1.00 30.63 164 PRO F O 1
ATOM 9940 N N . GLY F 1 165 ? 69.280 -17.996 31.881 1.00 30.32 165 GLY F N 1
ATOM 9941 C CA . GLY F 1 165 ? 69.304 -16.569 32.153 1.00 30.31 165 GLY F CA 1
ATOM 9942 C C . GLY F 1 165 ? 69.901 -16.204 33.499 1.00 29.59 165 GLY F C 1
ATOM 9943 O O . GLY F 1 165 ? 69.979 -17.039 34.407 1.00 30.51 165 GLY F O 1
ATOM 9944 N N . VAL F 1 166 ? 70.314 -14.947 33.626 1.00 28.16 166 VAL F N 1
ATOM 9945 C CA . VAL F 1 166 ? 70.914 -14.442 34.854 1.00 27.15 166 VAL F CA 1
ATOM 9946 C C . VAL F 1 166 ? 70.827 -12.918 34.892 1.00 27.15 166 VAL F C 1
ATOM 9947 O O . VAL F 1 166 ? 70.841 -12.267 33.847 1.00 26.11 166 VAL F O 1
ATOM 9951 N N . LEU F 1 167 ? 70.731 -12.357 36.097 1.00 27.15 167 LEU F N 1
ATOM 9952 C CA . LEU F 1 167 ? 70.669 -10.903 36.260 1.00 27.53 167 LEU F CA 1
ATOM 9953 C C . LEU F 1 167 ? 71.969 -10.412 36.876 1.00 27.56 167 LEU F C 1
ATOM 9954 O O . LEU F 1 167 ? 72.378 -10.891 37.929 1.00 28.30 167 LEU F O 1
ATOM 9959 N N . VAL F 1 168 ? 72.626 -9.465 36.215 1.00 28.28 168 VAL F N 1
ATOM 9960 C CA . VAL F 1 168 ? 73.876 -8.928 36.733 1.00 27.78 168 VAL F CA 1
ATOM 9961 C C . VAL F 1 168 ? 73.579 -7.708 37.591 1.00 28.00 168 VAL F C 1
ATOM 9962 O O . VAL F 1 168 ? 73.106 -6.685 37.092 1.00 28.03 168 VAL F O 1
ATOM 9966 N N . HIS F 1 169 ? 73.859 -7.843 38.884 1.00 27.30 169 HIS F N 1
ATOM 9967 C CA . HIS F 1 169 ? 73.626 -6.800 39.882 1.00 26.63 169 HIS F CA 1
ATOM 9968 C C . HIS F 1 169 ? 73.862 -5.376 39.376 1.00 26.14 169 HIS F C 1
ATOM 9969 O O . HIS F 1 169 ? 74.951 -5.045 38.908 1.00 26.37 169 HIS F O 1
ATOM 9976 N N . SER F 1 170 ? 72.831 -4.540 39.468 1.00 25.91 170 SER F N 1
ATOM 9977 C CA . SER F 1 170 ? 72.920 -3.138 39.054 1.00 25.50 170 SER F CA 1
ATOM 9978 C C . SER F 1 170 ? 73.242 -2.957 37.574 1.00 25.73 170 SER F C 1
ATOM 9979 O O . SER F 1 170 ? 73.628 -1.866 37.144 1.00 25.15 170 SER F O 1
ATOM 9982 N N . HIS F 1 171 ? 73.077 -4.015 36.790 1.00 25.54 171 HIS F N 1
ATOM 9983 C CA . HIS F 1 171 ? 73.401 -3.929 35.374 1.00 26.53 171 HIS F CA 1
ATOM 9984 C C . HIS F 1 171 ? 72.231 -4.309 34.479 1.00 25.50 171 HIS F C 1
ATOM 9985 O O . HIS F 1 171 ? 71.500 -3.443 34.002 1.00 25.37 171 HIS F O 1
ATOM 9992 N N . GLY F 1 172 ? 72.059 -5.606 34.249 1.00 24.53 172 GLY F N 1
ATOM 9993 C CA . GLY F 1 172 ? 70.979 -6.055 33.398 1.00 25.66 172 GLY F CA 1
ATOM 9994 C C . GLY F 1 172 ? 70.990 -7.552 33.179 1.00 25.82 172 GLY F C 1
ATOM 9995 O O . GLY F 1 172 ? 71.797 -8.266 33.770 1.00 26.65 172 GLY F O 1
ATOM 9996 N N . PRO F 1 173 ? 70.105 -8.059 32.314 1.00 25.49 173 PRO F N 1
ATOM 9997 C CA . PRO F 1 173 ? 70.039 -9.495 32.048 1.00 25.63 173 PRO F CA 1
ATOM 9998 C C . PRO F 1 173 ? 70.966 -10.039 30.968 1.00 25.75 173 PRO F C 1
ATOM 9999 O O . PRO F 1 173 ? 71.476 -9.314 30.114 1.00 25.60 173 PRO F O 1
ATOM 10003 N N . PHE F 1 174 ? 71.161 -11.347 31.040 1.00 26.08 174 PHE F N 1
ATOM 10004 C CA . PHE F 1 174 ? 71.960 -12.105 30.095 1.00 26.68 174 PHE F CA 1
ATOM 10005 C C . PHE F 1 174 ? 71.181 -13.398 29.975 1.00 26.45 174 PHE F C 1
ATOM 10006 O O . PHE F 1 174 ? 70.849 -14.019 30.985 1.00 27.93 174 PHE F O 1
ATOM 10014 N N . ALA F 1 175 ? 70.857 -13.785 28.751 1.00 25.47 175 ALA F N 1
ATOM 10015 C CA . ALA F 1 175 ? 70.133 -15.023 28.518 1.00 25.75 175 ALA F CA 1
ATOM 10016 C C . ALA F 1 175 ? 70.912 -15.799 27.474 1.00 26.21 175 ALA F C 1
ATOM 10017 O O . ALA F 1 175 ? 71.831 -15.266 26.855 1.00 26.31 175 ALA F O 1
ATOM 10019 N N . TRP F 1 176 ? 70.555 -17.060 27.282 1.00 27.38 176 TRP F N 1
ATOM 10020 C CA . TRP F 1 176 ? 71.226 -17.871 26.285 1.00 28.04 176 TRP F CA 1
ATOM 10021 C C . TRP F 1 176 ? 70.336 -19.023 25.832 1.00 29.67 176 TRP F C 1
ATOM 10022 O O . TRP F 1 176 ? 69.223 -19.193 26.339 1.00 28.73 176 TRP F O 1
ATOM 10033 N N . GLY F 1 177 ? 70.813 -19.791 24.857 1.00 30.82 177 GLY F N 1
ATOM 10034 C CA . GLY F 1 177 ? 70.038 -20.907 24.349 1.00 31.11 177 GLY F CA 1
ATOM 10035 C C . GLY F 1 177 ? 70.846 -21.763 23.396 1.00 32.55 177 GLY F C 1
ATOM 10036 O O . GLY F 1 177 ? 72.064 -21.594 23.288 1.00 31.35 177 GLY F O 1
ATOM 10037 N N . LYS F 1 178 ? 70.164 -22.671 22.699 1.00 33.88 178 LYS F N 1
ATOM 10038 C CA . LYS F 1 178 ? 70.806 -23.578 21.748 1.00 36.18 178 LYS F CA 1
ATOM 10039 C C . LYS F 1 178 ? 71.454 -22.824 20.596 1.00 36.38 178 LYS F C 1
ATOM 10040 O O . LYS F 1 178 ? 72.498 -23.228 20.088 1.00 37.00 178 LYS F O 1
ATOM 10046 N N . ASN F 1 179 ? 70.817 -21.730 20.189 1.00 36.45 179 ASN F N 1
ATOM 10047 C CA . ASN F 1 179 ? 71.294 -20.907 19.085 1.00 36.17 179 ASN F CA 1
ATOM 10048 C C . ASN F 1 179 ? 70.878 -19.452 19.294 1.00 35.71 179 ASN F C 1
ATOM 10049 O O . ASN F 1 179 ? 70.236 -19.124 20.289 1.00 35.43 179 ASN F O 1
ATOM 10054 N N . ALA F 1 180 ? 71.237 -18.592 18.344 1.00 35.04 180 ALA F N 1
ATOM 10055 C CA . ALA F 1 180 ? 70.920 -17.169 18.419 1.00 34.47 180 ALA F CA 1
ATOM 10056 C C . ALA F 1 180 ? 69.437 -16.873 18.632 1.00 34.28 180 ALA F C 1
ATOM 10057 O O . ALA F 1 180 ? 69.080 -16.026 19.455 1.00 34.21 180 ALA F O 1
ATOM 10059 N N . GLU F 1 181 ? 68.579 -17.564 17.888 1.00 32.88 181 GLU F N 1
ATOM 10060 C CA . GLU F 1 181 ? 67.143 -17.351 17.993 1.00 32.86 181 GLU F CA 1
ATOM 10061 C C . GLU F 1 181 ? 66.588 -17.881 19.310 1.00 32.04 181 GLU F C 1
ATOM 10062 O O . GLU F 1 181 ? 65.708 -17.266 19.915 1.00 31.31 181 GLU F O 1
ATOM 10068 N N . ASP F 1 182 ? 67.099 -19.028 19.744 1.00 30.72 182 ASP F N 1
ATOM 10069 C CA . ASP F 1 182 ? 66.649 -19.638 20.988 1.00 30.01 182 ASP F CA 1
ATOM 10070 C C . ASP F 1 182 ? 66.984 -18.723 22.167 1.00 28.84 182 ASP F C 1
ATOM 10071 O O . ASP F 1 182 ? 66.197 -18.592 23.110 1.00 28.53 182 ASP F O 1
ATOM 10076 N N . ALA F 1 183 ? 68.146 -18.080 22.101 1.00 26.53 183 ALA F N 1
ATOM 10077 C CA . ALA F 1 183 ? 68.582 -17.178 23.157 1.00 25.59 183 ALA F CA 1
ATOM 10078 C C . ALA F 1 183 ? 67.672 -15.951 23.261 1.00 25.53 183 ALA F C 1
ATOM 10079 O O . ALA F 1 183 ? 67.309 -15.536 24.362 1.00 24.16 183 ALA F O 1
ATOM 10081 N N . VAL F 1 184 ? 67.308 -15.373 22.117 1.00 25.66 184 VAL F N 1
ATOM 10082 C CA . VAL F 1 184 ? 66.432 -14.203 22.106 1.00 26.21 184 VAL F CA 1
ATOM 10083 C C . VAL F 1 184 ? 65.076 -14.585 22.696 1.00 26.74 184 VAL F C 1
ATOM 10084 O O . VAL F 1 184 ? 64.479 -13.819 23.458 1.00 25.81 184 VAL F O 1
ATOM 10088 N N . HIS F 1 185 ? 64.592 -15.773 22.345 1.00 26.83 185 HIS F N 1
ATOM 10089 C CA . HIS F 1 185 ? 63.312 -16.236 22.860 1.00 27.97 185 HIS F CA 1
ATOM 10090 C C . HIS F 1 185 ? 63.351 -16.371 24.377 1.00 28.00 185 HIS F C 1
ATOM 10091 O O . HIS F 1 185 ? 62.364 -16.074 25.059 1.00 28.55 185 HIS F O 1
ATOM 10098 N N . ASN F 1 186 ? 64.487 -16.812 24.908 1.00 26.97 186 ASN F N 1
ATOM 10099 C CA . ASN F 1 186 ? 64.614 -16.951 26.349 1.00 27.48 186 ASN F CA 1
ATOM 10100 C C . ASN F 1 186 ? 64.667 -15.566 26.984 1.00 27.19 186 ASN F C 1
ATOM 10101 O O . ASN F 1 186 ? 64.166 -15.365 28.090 1.00 27.36 186 ASN F O 1
ATOM 10106 N N . ALA F 1 187 ? 65.261 -14.609 26.275 1.00 26.98 187 ALA F N 1
ATOM 10107 C CA . ALA F 1 187 ? 65.354 -13.245 26.783 1.00 26.87 187 ALA F CA 1
ATOM 10108 C C . ALA F 1 187 ? 63.969 -12.591 26.859 1.00 27.11 187 ALA F C 1
ATOM 10109 O O . ALA F 1 187 ? 63.673 -11.879 27.817 1.00 26.00 187 ALA F O 1
ATOM 10111 N N . ILE F 1 188 ? 63.117 -12.827 25.863 1.00 26.98 188 ILE F N 1
ATOM 10112 C CA . ILE F 1 188 ? 61.792 -12.216 25.907 1.00 27.34 188 ILE F CA 1
ATOM 10113 C C . ILE F 1 188 ? 60.992 -12.811 27.069 1.00 26.93 188 ILE F C 1
ATOM 10114 O O . ILE F 1 188 ? 60.296 -12.087 27.778 1.00 26.71 188 ILE F O 1
ATOM 10119 N N . VAL F 1 189 ? 61.104 -14.124 27.272 1.00 26.68 189 VAL F N 1
ATOM 10120 C CA . VAL F 1 189 ? 60.392 -14.786 28.362 1.00 25.71 189 VAL F CA 1
ATOM 10121 C C . VAL F 1 189 ? 60.900 -14.230 29.691 1.00 25.11 189 VAL F C 1
ATOM 10122 O O . VAL F 1 189 ? 60.120 -13.979 30.615 1.00 24.49 189 VAL F O 1
ATOM 10126 N N . LEU F 1 190 ? 62.215 -14.040 29.770 1.00 23.77 190 LEU F N 1
ATOM 10127 C CA . LEU F 1 190 ? 62.854 -13.502 30.963 1.00 23.29 190 LEU F CA 1
ATOM 10128 C C . LEU F 1 190 ? 62.243 -12.145 31.293 1.00 23.43 190 LEU F C 1
ATOM 10129 O O . LEU F 1 190 ? 61.884 -11.871 32.443 1.00 23.30 190 LEU F O 1
ATOM 10134 N N . GLU F 1 191 ? 62.116 -11.304 30.271 1.00 23.07 191 GLU F N 1
ATOM 10135 C CA . GLU F 1 191 ? 61.542 -9.973 30.436 1.00 22.98 191 GLU F CA 1
ATOM 10136 C C . GLU F 1 191 ? 60.076 -10.085 30.846 1.00 22.26 191 GLU F C 1
ATOM 10137 O O . GLU F 1 191 ? 59.587 -9.321 31.678 1.00 22.23 191 GLU F O 1
ATOM 10143 N N . GLU F 1 192 ? 59.385 -11.054 30.265 1.00 22.47 192 GLU F N 1
ATOM 10144 C CA . GLU F 1 192 ? 57.971 -11.259 30.543 1.00 23.18 192 GLU F CA 1
ATOM 10145 C C . GLU F 1 192 ? 57.708 -11.703 31.991 1.00 22.27 192 GLU F C 1
ATOM 10146 O O . GLU F 1 192 ? 56.803 -11.190 32.648 1.00 20.64 192 GLU F O 1
ATOM 10152 N N . VAL F 1 193 ? 58.502 -12.647 32.492 1.00 22.04 193 VAL F N 1
ATOM 10153 C CA . VAL F 1 193 ? 58.324 -13.122 33.863 1.00 21.70 193 VAL F CA 1
ATOM 10154 C C . VAL F 1 193 ? 58.770 -12.060 34.870 1.00 21.33 193 VAL F C 1
ATOM 10155 O O . VAL F 1 193 ? 58.229 -11.973 35.971 1.00 21.36 193 VAL F O 1
ATOM 10159 N N . ALA F 1 194 ? 59.756 -11.251 34.487 1.00 21.72 194 ALA F N 1
ATOM 10160 C CA . ALA F 1 194 ? 60.239 -10.173 35.347 1.00 20.30 194 ALA F CA 1
ATOM 10161 C C . ALA F 1 194 ? 59.096 -9.178 35.531 1.00 19.98 194 ALA F C 1
ATOM 10162 O O . ALA F 1 194 ? 58.782 -8.774 36.650 1.00 20.85 194 ALA F O 1
ATOM 10164 N N . TYR F 1 195 ? 58.471 -8.788 34.423 1.00 19.24 195 TYR F N 1
ATOM 10165 C CA . TYR F 1 195 ? 57.355 -7.847 34.470 1.00 18.43 195 TYR F CA 1
ATOM 10166 C C . TYR F 1 195 ? 56.258 -8.374 35.385 1.00 18.71 195 TYR F C 1
ATOM 10167 O O . TYR F 1 195 ? 55.806 -7.683 36.298 1.00 17.93 195 TYR F O 1
ATOM 10176 N N . MET F 1 196 ? 55.829 -9.605 35.138 1.00 17.84 196 MET F N 1
ATOM 10177 C CA . MET F 1 196 ? 54.782 -10.195 35.950 1.00 19.07 196 MET F CA 1
ATOM 10178 C C . MET F 1 196 ? 55.215 -10.363 37.412 1.00 18.95 196 MET F C 1
ATOM 10179 O O . MET F 1 196 ? 54.394 -10.243 38.321 1.00 18.49 196 MET F O 1
ATOM 10184 N N . GLY F 1 197 ? 56.505 -10.613 37.632 1.00 19.04 197 GLY F N 1
ATOM 10185 C CA . GLY F 1 197 ? 57.011 -10.794 38.984 1.00 19.44 197 GLY F CA 1
ATOM 10186 C C . GLY F 1 197 ? 56.869 -9.575 39.879 1.00 19.37 197 GLY F C 1
ATOM 10187 O O . GLY F 1 197 ? 56.660 -9.694 41.093 1.00 19.69 197 GLY F O 1
ATOM 10188 N N . ILE F 1 198 ? 56.988 -8.395 39.282 1.00 18.11 198 ILE F N 1
ATOM 10189 C CA . ILE F 1 198 ? 56.871 -7.143 40.017 1.00 17.32 198 ILE F CA 1
ATOM 10190 C C . ILE F 1 198 ? 55.465 -6.954 40.578 1.00 17.74 198 ILE F C 1
ATOM 10191 O O . ILE F 1 198 ? 55.275 -6.763 41.779 1.00 17.30 198 ILE F O 1
ATOM 10196 N N . PHE F 1 199 ? 54.480 -7.023 39.693 1.00 18.25 199 PHE F N 1
ATOM 10197 C CA . PHE F 1 199 ? 53.091 -6.815 40.065 1.00 19.07 199 PHE F CA 1
ATOM 10198 C C . PHE F 1 199 ? 52.465 -8.012 40.759 1.00 19.87 199 PHE F C 1
ATOM 10199 O O . PHE F 1 199 ? 51.485 -7.882 41.487 1.00 19.09 199 PHE F O 1
ATOM 10207 N N . CYS F 1 200 ? 53.061 -9.175 40.542 1.00 21.76 200 CYS F N 1
ATOM 10208 C CA . CYS F 1 200 ? 52.615 -10.396 41.183 1.00 23.11 200 CYS F CA 1
ATOM 10209 C C . CYS F 1 200 ? 52.896 -10.174 42.670 1.00 21.04 200 CYS F C 1
ATOM 10210 O O . CYS F 1 200 ? 52.039 -10.411 43.528 1.00 20.04 200 CYS F O 1
ATOM 10213 N N . ARG F 1 201 ? 54.103 -9.700 42.965 1.00 18.33 201 ARG F N 1
ATOM 10214 C CA . ARG F 1 201 ? 54.482 -9.427 44.347 1.00 17.97 201 ARG F CA 1
ATOM 10215 C C . ARG F 1 201 ? 53.597 -8.319 44.918 1.00 17.72 201 ARG F C 1
ATOM 10216 O O . ARG F 1 201 ? 53.208 -8.373 46.083 1.00 17.56 201 ARG F O 1
ATOM 10224 N N . GLN F 1 202 ? 53.269 -7.327 44.093 1.00 17.26 202 GLN F N 1
ATOM 10225 C CA . GLN F 1 202 ? 52.423 -6.221 44.541 1.00 18.07 202 GLN F CA 1
ATOM 10226 C C . GLN F 1 202 ? 51.050 -6.703 45.039 1.00 17.94 202 GLN F C 1
ATOM 10227 O O . GLN F 1 202 ? 50.585 -6.278 46.100 1.00 17.14 202 GLN F O 1
ATOM 10233 N N . LEU F 1 203 ? 50.405 -7.593 44.286 1.00 17.25 203 LEU F N 1
ATOM 10234 C CA . LEU F 1 203 ? 49.095 -8.111 44.685 1.00 17.92 203 LEU F CA 1
ATOM 10235 C C . LEU F 1 203 ? 49.176 -8.985 45.936 1.00 18.91 203 LEU F C 1
ATOM 10236 O O . LEU F 1 203 ? 48.300 -8.932 46.799 1.00 19.49 203 LEU F O 1
ATOM 10241 N N . ALA F 1 204 ? 50.233 -9.789 46.023 1.00 19.49 204 ALA F N 1
ATOM 10242 C CA . ALA F 1 204 ? 50.422 -10.702 47.144 1.00 20.10 204 ALA F CA 1
ATOM 10243 C C . ALA F 1 204 ? 51.885 -10.704 47.584 1.00 20.11 204 ALA F C 1
ATOM 10244 O O . ALA F 1 204 ? 52.666 -11.561 47.178 1.00 21.17 204 ALA F O 1
ATOM 10246 N N . PRO F 1 205 ? 52.273 -9.740 48.432 1.00 20.70 205 PRO F N 1
ATOM 10247 C CA . PRO F 1 205 ? 53.657 -9.653 48.909 1.00 20.56 205 PRO F CA 1
ATOM 10248 C C . PRO F 1 205 ? 54.209 -10.873 49.666 1.00 20.42 205 PRO F C 1
ATOM 10249 O O . PRO F 1 205 ? 55.425 -11.069 49.713 1.00 18.42 205 PRO F O 1
ATOM 10253 N N . GLN F 1 206 ? 53.334 -11.688 50.254 1.00 19.57 206 GLN F N 1
ATOM 10254 C CA . GLN F 1 206 ? 53.796 -12.880 50.968 1.00 22.07 206 GLN F CA 1
ATOM 10255 C C . GLN F 1 206 ? 53.557 -14.147 50.151 1.00 22.74 206 GLN F C 1
ATOM 10256 O O . GLN F 1 206 ? 53.563 -15.251 50.689 1.00 23.17 206 GLN F O 1
ATOM 10262 N N . LEU F 1 207 ? 53.359 -13.984 48.848 1.00 24.14 207 LEU F N 1
ATOM 10263 C CA . LEU F 1 207 ? 53.115 -15.116 47.966 1.00 25.41 207 LEU F CA 1
ATOM 10264 C C . LEU F 1 207 ? 54.300 -16.084 47.961 1.00 25.95 207 LEU F C 1
ATOM 10265 O O . LEU F 1 207 ? 55.439 -15.686 47.733 1.00 27.07 207 LEU F O 1
ATOM 10270 N N . PRO F 1 208 ? 54.052 -17.367 48.264 1.00 26.66 208 PRO F N 1
ATOM 10271 C CA . PRO F 1 208 ? 55.142 -18.348 48.264 1.00 26.78 208 PRO F CA 1
ATOM 10272 C C . PRO F 1 208 ? 55.450 -18.751 46.822 1.00 27.09 208 PRO F C 1
ATOM 10273 O O . PRO F 1 208 ? 54.617 -18.554 45.933 1.00 27.20 208 PRO F O 1
ATOM 10277 N N . ASP F 1 209 ? 56.631 -19.310 46.579 1.00 26.56 209 ASP F N 1
ATOM 10278 C CA . ASP F 1 209 ? 56.972 -19.730 45.225 1.00 27.94 209 ASP F CA 1
ATOM 10279 C C . ASP F 1 209 ? 56.010 -20.822 44.760 1.00 28.17 209 ASP F C 1
ATOM 10280 O O . ASP F 1 209 ? 55.375 -21.489 45.577 1.00 26.90 209 ASP F O 1
ATOM 10285 N N . MET F 1 210 ? 55.895 -20.991 43.448 1.00 27.93 210 MET F N 1
ATOM 10286 C CA . MET F 1 210 ? 54.992 -21.990 42.891 1.00 28.51 210 MET F CA 1
ATOM 10287 C C . MET F 1 210 ? 55.328 -23.397 43.368 1.00 29.45 210 MET F C 1
ATOM 10288 O O . MET F 1 210 ? 56.456 -23.680 43.787 1.00 28.61 210 MET F O 1
ATOM 10293 N N . GLN F 1 211 ? 54.326 -24.267 43.293 1.00 30.37 211 GLN F N 1
ATOM 10294 C CA . GLN F 1 211 ? 54.447 -25.666 43.688 1.00 31.74 211 GLN F CA 1
ATOM 10295 C C . GLN F 1 211 ? 55.581 -26.349 42.920 1.00 32.14 211 GLN F C 1
ATOM 10296 O O . GLN F 1 211 ? 55.650 -26.256 41.690 1.00 31.66 211 GLN F O 1
ATOM 10302 N N . GLN F 1 212 ? 56.467 -27.033 43.639 1.00 32.09 212 GLN F N 1
ATOM 10303 C CA . GLN F 1 212 ? 57.574 -27.732 42.992 1.00 33.44 212 GLN F CA 1
ATOM 10304 C C . GLN F 1 212 ? 57.021 -28.746 41.985 1.00 33.29 212 GLN F C 1
ATOM 10305 O O . GLN F 1 212 ? 57.593 -28.956 40.916 1.00 32.65 212 GLN F O 1
ATOM 10311 N N . THR F 1 213 ? 55.906 -29.372 42.343 1.00 33.40 213 THR F N 1
ATOM 10312 C CA . THR F 1 213 ? 55.263 -30.357 41.480 1.00 34.14 213 THR F CA 1
ATOM 10313 C C . THR F 1 213 ? 54.878 -29.728 40.145 1.00 33.82 213 THR F C 1
ATOM 10314 O O . THR F 1 213 ? 55.126 -30.299 39.082 1.00 34.15 213 THR F O 1
ATOM 10318 N N . LEU F 1 214 ? 54.270 -28.549 40.203 1.00 33.23 214 LEU F N 1
ATOM 10319 C CA . LEU F 1 214 ? 53.854 -27.856 38.989 1.00 32.62 214 LEU F CA 1
ATOM 10320 C C . LEU F 1 214 ? 55.083 -27.346 38.236 1.00 32.45 214 LEU F C 1
ATOM 10321 O O . LEU F 1 214 ? 55.083 -27.275 37.008 1.00 33.40 214 LEU F O 1
ATOM 10326 N N . LEU F 1 215 ? 56.133 -27.004 38.976 1.00 31.90 215 LEU F N 1
ATOM 10327 C CA . LEU F 1 215 ? 57.371 -26.516 38.370 1.00 32.00 215 LEU F CA 1
ATOM 10328 C C . LEU F 1 215 ? 57.996 -27.652 37.554 1.00 31.68 215 LEU F C 1
ATOM 10329 O O . LEU F 1 215 ? 58.364 -27.467 36.395 1.00 31.75 215 LEU F O 1
ATOM 10334 N N . ASN F 1 216 ? 58.115 -28.826 38.166 1.00 31.92 216 ASN F N 1
ATOM 10335 C CA . ASN F 1 216 ? 58.691 -29.984 37.483 1.00 32.60 216 ASN F CA 1
ATOM 10336 C C . ASN F 1 216 ? 57.831 -30.356 36.286 1.00 32.55 216 ASN F C 1
ATOM 10337 O O . ASN F 1 216 ? 58.335 -30.602 35.187 1.00 32.03 216 ASN F O 1
ATOM 10342 N N . LYS F 1 217 ? 56.525 -30.390 36.512 1.00 33.26 217 LYS F N 1
ATOM 10343 C CA . LYS F 1 217 ? 55.576 -30.737 35.467 1.00 34.37 217 LYS F CA 1
ATOM 10344 C C . LYS F 1 217 ? 55.852 -29.953 34.184 1.00 34.44 217 LYS F C 1
ATOM 10345 O O . LYS F 1 217 ? 56.059 -30.538 33.119 1.00 34.09 217 LYS F O 1
ATOM 10351 N N . HIS F 1 218 ? 55.869 -28.628 34.294 1.00 34.45 218 HIS F N 1
ATOM 10352 C CA . HIS F 1 218 ? 56.091 -27.766 33.137 1.00 34.62 218 HIS F CA 1
ATOM 10353 C C . HIS F 1 218 ? 57.498 -27.751 32.558 1.00 35.50 218 HIS F C 1
ATOM 10354 O O . HIS F 1 218 ? 57.663 -27.726 31.334 1.00 36.63 218 HIS F O 1
ATOM 10361 N N . TYR F 1 219 ? 58.519 -27.766 33.404 1.00 36.24 219 TYR F N 1
ATOM 10362 C CA . TYR F 1 219 ? 59.869 -27.740 32.864 1.00 37.66 219 TYR F CA 1
ATOM 10363 C C . TYR F 1 219 ? 60.345 -29.093 32.358 1.00 39.30 219 TYR F C 1
ATOM 10364 O O . TYR F 1 219 ? 60.995 -29.170 31.316 1.00 39.97 219 TYR F O 1
ATOM 10373 N N . LEU F 1 220 ? 60.029 -30.156 33.089 1.00 41.08 220 LEU F N 1
ATOM 10374 C CA . LEU F 1 220 ? 60.463 -31.491 32.689 1.00 43.29 220 LEU F CA 1
ATOM 10375 C C . LEU F 1 220 ? 59.706 -32.006 31.474 1.00 44.77 220 LEU F C 1
ATOM 10376 O O . LEU F 1 220 ? 60.255 -32.763 30.669 1.00 44.84 220 LEU F O 1
ATOM 10381 N N . ARG F 1 221 ? 58.449 -31.593 31.341 1.00 47.13 221 ARG F N 1
ATOM 10382 C CA . ARG F 1 221 ? 57.630 -32.011 30.209 1.00 49.44 221 ARG F CA 1
ATOM 10383 C C . ARG F 1 221 ? 58.452 -31.773 28.954 1.00 50.79 221 ARG F C 1
ATOM 10384 O O . ARG F 1 221 ? 58.650 -32.675 28.136 1.00 50.81 221 ARG F O 1
ATOM 10392 N N . LYS F 1 222 ? 58.935 -30.543 28.823 1.00 52.29 222 LYS F N 1
ATOM 10393 C CA . LYS F 1 222 ? 59.765 -30.156 27.698 1.00 53.77 222 LYS F CA 1
ATOM 10394 C C . LYS F 1 222 ? 61.204 -30.434 28.117 1.00 54.54 222 LYS F C 1
ATOM 10395 O O . LYS F 1 222 ? 61.443 -30.977 29.197 1.00 55.04 222 LYS F O 1
ATOM 10401 N N . HIS F 1 223 ? 62.159 -30.067 27.270 1.00 55.25 223 HIS F N 1
ATOM 10402 C CA . HIS F 1 223 ? 63.572 -30.284 27.573 1.00 55.80 223 HIS F CA 1
ATOM 10403 C C . HIS F 1 223 ? 63.841 -31.757 27.908 1.00 56.38 223 HIS F C 1
ATOM 10404 O O . HIS F 1 223 ? 64.378 -32.031 29.007 1.00 56.23 223 HIS F O 1
#

Nearest PDB structures (foldseek):
  1jdi-assembly1_A  TM=1.003E+00  e=2.104E-45  Escherichia coli K-12
  1k0w-assembly1_A  TM=1.003E+00  e=1.872E-45  Escherichia coli
  1e4b-assembly1_P  TM=8.855E-01  e=7.746E-16  Escherichia coli
  2fua-assembly1_A  TM=8.773E-01  e=4.849E-16  Escherichia coli
  7x78-assembly1_A  TM=8.829E-01  e=3.762E-15  Klebsiella pneumoniae

InterPro domains:
  IPR001303 Class II aldolase/adducin N-terminal [PF00596] (8-196)
  IPR001303 Class II aldolase/adducin N-terminal [SM01007] (7-198)
  IPR004661 L-ribulose-5-phosphate 4-epimerase [TIGR00760] (1-231)
  IPR033748 L-ribulose-5-phosphate 4-epimerase AraD [MF_00989] (1-231)
  IPR036409 Class II aldolase/adducin N-terminal domain superfamily [G3DSA:3.40.225.10] (1-231)
  IPR036409 Class II aldolase/adducin N-terminal domain superfamily [SSF53639] (1-223)
  IPR050197 Aldolase class II family, sugar metabolism enzymes [PTHR22789] (3-225)